Protein AF-0000000081554036 (afdb_homodimer)

Structure (mmCIF, N/CA/C/O backbone):
data_AF-0000000081554036-model_v1
#
loop_
_entity.id
_entity.type
_entity.pdbx_description
1 polymer 'DDE Tnp4 domain-containing protein'
#
loop_
_atom_site.group_PDB
_atom_site.id
_atom_site.type_symbol
_atom_site.label_atom_id
_atom_site.label_alt_id
_atom_site.label_comp_id
_atom_site.label_asym_id
_atom_site.label_entity_id
_atom_site.label_seq_id
_atom_site.pdbx_PDB_ins_code
_atom_site.Cartn_x
_atom_site.Cartn_y
_atom_site.Cartn_z
_atom_site.occupancy
_atom_site.B_iso_or_equiv
_atom_site.auth_seq_id
_atom_site.auth_comp_id
_atom_site.auth_asym_id
_atom_site.auth_atom_id
_atom_site.pdbx_PDB_model_num
ATOM 1 N N . MET A 1 1 ? -15.367 1.609 15.695 1 32.41 1 MET A N 1
ATOM 2 C CA . MET A 1 1 ? -14.164 2.322 16.109 1 32.41 1 MET A CA 1
ATOM 3 C C . MET A 1 1 ? -14.523 3.521 16.984 1 32.41 1 MET A C 1
ATOM 5 O O . MET A 1 1 ? -15.398 4.312 16.641 1 32.41 1 MET A O 1
ATOM 9 N N . ASP A 1 2 ? -14.391 3.381 18.203 1 38.88 2 ASP A N 1
ATOM 10 C CA . ASP A 1 2 ? -14.727 4.484 19.094 1 38.88 2 ASP A CA 1
ATOM 11 C C . ASP A 1 2 ? -13.938 5.738 18.734 1 38.88 2 ASP A C 1
ATOM 13 O O . ASP A 1 2 ? -12.711 5.695 18.625 1 38.88 2 ASP A O 1
ATOM 17 N N . PRO A 1 3 ? -14.641 6.617 18.312 1 44.16 3 PRO A N 1
ATOM 18 C CA . PRO A 1 3 ? -13.977 7.891 18.047 1 44.16 3 PRO A CA 1
ATOM 19 C C . PRO A 1 3 ? -13.172 8.398 19.234 1 44.16 3 PRO A C 1
ATOM 21 O O . PRO A 1 3 ? -13.562 8.172 20.391 1 44.16 3 PRO A O 1
ATOM 24 N N . LEU A 1 4 ? -11.977 8.484 19.188 1 44.28 4 LEU A N 1
ATOM 25 C CA . LEU A 1 4 ? -11.094 8.867 20.281 1 44.28 4 LEU A CA 1
ATOM 26 C C . LEU A 1 4 ? -11.453 10.25 20.812 1 44.28 4 LEU A C 1
ATOM 28 O O . LEU A 1 4 ? -11.508 11.219 20.047 1 44.28 4 LEU A O 1
ATOM 32 N N . PRO A 1 5 ? -12.133 10.188 21.891 1 42.56 5 PRO A N 1
ATOM 33 C CA . PRO A 1 5 ? -12.148 11.5 22.547 1 42.56 5 PRO A CA 1
ATOM 34 C C . PRO A 1 5 ? -10.75 12.039 22.828 1 42.56 5 PRO A C 1
ATOM 36 O O . PRO A 1 5 ? -9.875 11.289 23.266 1 42.56 5 PRO A O 1
ATOM 39 N N . LEU A 1 6 ? -10.391 12.953 22.172 1 46.16 6 LEU A N 1
ATOM 40 C CA . LEU A 1 6 ? -9.07 13.555 22.234 1 46.16 6 LEU A CA 1
ATOM 41 C C . LEU A 1 6 ? -8.797 14.109 23.625 1 46.16 6 LEU A C 1
ATOM 43 O O . LEU A 1 6 ? -8.75 15.328 23.812 1 46.16 6 LEU A O 1
ATOM 47 N N . HIS A 1 7 ? -9.492 13.648 24.703 1 45.75 7 HIS A N 1
ATOM 48 C CA . HIS A 1 7 ? -8.773 14.242 25.828 1 45.75 7 HIS A CA 1
ATOM 49 C C . HIS A 1 7 ? -7.34 13.727 25.891 1 45.75 7 HIS A C 1
ATOM 51 O O . HIS A 1 7 ? -7.109 12.516 25.844 1 45.75 7 HIS A O 1
ATOM 57 N N . TRP A 1 8 ? -6.48 14.656 25.719 1 49.75 8 TRP A N 1
ATOM 58 C CA . TRP A 1 8 ? -5.043 14.438 25.641 1 49.75 8 TRP A CA 1
ATOM 59 C C . TRP A 1 8 ? -4.598 13.367 26.625 1 49.75 8 TRP A C 1
ATOM 61 O O . TRP A 1 8 ? -3.771 12.516 26.297 1 49.75 8 TRP A O 1
ATOM 71 N N . TYR A 1 9 ? -5.203 13.586 27.859 1 48.25 9 TYR A N 1
ATOM 72 C CA . TYR A 1 9 ? -4.832 12.648 28.906 1 48.25 9 TYR A CA 1
ATOM 73 C C . TYR A 1 9 ? -5.273 11.234 28.562 1 48.25 9 TYR A C 1
ATOM 75 O O . TYR A 1 9 ? -4.559 10.273 28.844 1 48.25 9 TYR A O 1
ATOM 83 N N . ASP A 1 10 ? -6.336 11.258 27.812 1 55.78 10 ASP A N 1
ATOM 84 C CA . ASP A 1 10 ? -6.867 9.945 27.469 1 55.78 10 ASP A CA 1
ATOM 85 C C . ASP A 1 10 ? -6.047 9.289 26.375 1 55.78 10 ASP A C 1
ATOM 87 O O . ASP A 1 10 ? -5.824 8.078 26.391 1 55.78 10 ASP A O 1
ATOM 91 N N . ILE A 1 11 ? -5.461 10.156 25.562 1 55.53 11 ILE A N 1
ATOM 92 C CA . ILE A 1 11 ? -4.629 9.664 24.469 1 55.53 11 ILE A CA 1
ATOM 93 C C . ILE A 1 11 ? -3.359 9.023 25.031 1 55.53 11 ILE A C 1
ATOM 95 O O . ILE A 1 11 ? -2.988 7.914 24.641 1 55.53 11 ILE A O 1
ATOM 99 N N . ILE A 1 12 ? -2.82 9.805 26.016 1 60.41 12 ILE A N 1
ATOM 100 C CA . ILE A 1 12 ? -1.554 9.359 26.594 1 60.41 12 ILE A CA 1
ATOM 101 C C . ILE A 1 12 ? -1.767 8.07 27.375 1 60.41 12 ILE A C 1
ATOM 103 O O . ILE A 1 12 ? -0.969 7.137 27.266 1 60.41 12 ILE A O 1
ATOM 107 N N . GLU A 1 13 ? -2.863 8.117 28.094 1 62.59 13 GLU A N 1
ATOM 108 C CA . GLU A 1 13 ? -3.164 6.914 28.875 1 62.59 13 GLU A CA 1
ATOM 109 C C . GLU A 1 13 ? -3.41 5.719 27.953 1 62.59 13 GLU A C 1
ATOM 111 O O . GLU A 1 13 ? -2.939 4.613 28.234 1 62.59 13 GLU A O 1
ATOM 116 N N . GLU A 1 14 ? -4.09 6.031 26.938 1 64.25 14 GLU A N 1
ATOM 117 C CA . GLU A 1 14 ? -4.363 4.949 25.984 1 64.25 14 GLU A CA 1
ATOM 118 C C . GLU A 1 14 ? -3.082 4.465 25.312 1 64.25 14 GLU A C 1
ATOM 120 O O . GLU A 1 14 ? -2.877 3.26 25.156 1 64.25 14 GLU A O 1
ATOM 125 N N . LEU A 1 15 ? -2.279 5.363 25.016 1 65 15 LEU A N 1
ATOM 126 C CA . LEU A 1 15 ? -1.024 5.012 24.359 1 65 15 LEU A CA 1
ATOM 127 C C . LEU A 1 15 ? -0.098 4.273 25.312 1 65 15 LEU A C 1
ATOM 129 O O . LEU A 1 15 ? 0.633 3.367 24.906 1 65 15 LEU A O 1
ATOM 133 N N . GLU A 1 16 ? -0.178 4.695 26.609 1 65.75 16 GLU A N 1
ATOM 134 C CA . GLU A 1 16 ? 0.588 3.979 27.625 1 65.75 16 GLU A CA 1
ATOM 135 C C . GLU A 1 16 ? 0.09 2.545 27.781 1 65.75 16 GLU A C 1
ATOM 137 O O . GLU A 1 16 ? 0.889 1.617 27.922 1 65.75 16 GLU A O 1
ATOM 142 N N . GLN A 1 17 ? -1.229 2.479 27.719 1 64.25 17 GLN A N 1
ATOM 143 C CA . GLN A 1 17 ? -1.809 1.142 27.797 1 64.25 17 GLN A CA 1
ATOM 144 C C . GLN A 1 17 ? -1.419 0.293 26.594 1 64.25 17 GLN A C 1
ATOM 146 O O . GLN A 1 17 ? -1.097 -0.888 26.734 1 64.25 17 GLN A O 1
ATOM 151 N N . ILE A 1 18 ? -1.434 0.915 25.469 1 63.5 18 ILE A N 1
ATOM 152 C CA . ILE A 1 18 ? -1.049 0.209 24.25 1 63.5 18 ILE A CA 1
ATOM 153 C C . ILE A 1 18 ? 0.41 -0.23 24.344 1 63.5 18 ILE A C 1
ATOM 155 O O . ILE A 1 18 ? 0.748 -1.364 24 1 63.5 18 ILE A O 1
ATOM 159 N N . GLU A 1 19 ? 1.206 0.637 24.797 1 65.81 19 GLU A N 1
ATOM 160 C CA . GLU A 1 19 ? 2.617 0.311 24.984 1 65.81 19 GLU A CA 1
ATOM 161 C C . GLU A 1 19 ? 2.793 -0.849 25.953 1 65.81 19 GLU A C 1
ATOM 163 O O . GLU A 1 19 ? 3.598 -1.751 25.719 1 65.81 19 GLU A O 1
ATOM 168 N N . GLU A 1 20 ? 2.021 -0.821 26.984 1 62.19 20 GLU A N 1
ATOM 169 C CA . GLU A 1 20 ? 2.078 -1.888 27.984 1 62.19 20 GLU A CA 1
ATOM 170 C C . GLU A 1 20 ? 1.581 -3.209 27.406 1 62.19 20 GLU A C 1
ATOM 172 O O . GLU A 1 20 ? 2.158 -4.266 27.672 1 62.19 20 GLU A O 1
ATOM 177 N N . ASP A 1 21 ? 0.522 -3.074 26.656 1 58.62 21 ASP A N 1
ATOM 178 C CA . ASP A 1 21 ? -0.041 -4.273 26.047 1 58.62 21 ASP A CA 1
ATOM 179 C C . ASP A 1 21 ? 0.944 -4.906 25.078 1 58.62 21 ASP A C 1
ATOM 181 O O . ASP A 1 21 ? 1.081 -6.133 25.016 1 58.62 21 ASP A O 1
ATOM 185 N N . VAL A 1 22 ? 1.481 -4.066 24.328 1 58.44 22 VAL A N 1
ATOM 186 C CA . VAL A 1 22 ? 2.488 -4.555 23.391 1 58.44 22 VAL A CA 1
ATOM 187 C C . VAL A 1 22 ? 3.639 -5.203 24.156 1 58.44 22 VAL A C 1
ATOM 189 O O . VAL A 1 22 ? 4.121 -6.27 23.766 1 58.44 22 VAL A O 1
ATOM 192 N N . MET A 1 23 ? 3.977 -4.621 25.203 1 56.06 23 MET A N 1
ATOM 193 C CA . MET A 1 23 ? 5.031 -5.172 26.047 1 56.06 23 MET A CA 1
ATOM 194 C C . MET A 1 23 ? 4.598 -6.496 26.672 1 56.06 23 MET A C 1
ATOM 196 O O . MET A 1 23 ? 5.387 -7.445 26.734 1 56.06 23 MET A O 1
ATOM 200 N N . MET A 1 24 ? 3.316 -6.5 27.031 1 51.97 24 MET A N 1
ATOM 201 C CA . MET A 1 24 ? 2.779 -7.719 27.625 1 51.97 24 MET A CA 1
ATOM 202 C C . MET A 1 24 ? 2.67 -8.836 26.594 1 51.97 24 MET A C 1
ATOM 204 O O . MET A 1 24 ? 2.939 -10 26.906 1 51.97 24 MET A O 1
ATOM 208 N N . MET A 1 25 ? 2.238 -8.445 25.453 1 52.62 25 MET A N 1
ATOM 209 C CA . MET A 1 25 ? 2.125 -9.438 24.391 1 52.62 25 MET A CA 1
ATOM 210 C C . MET A 1 25 ? 3.484 -10.055 24.078 1 52.62 25 MET A C 1
ATOM 212 O O . MET A 1 25 ? 3.59 -11.266 23.875 1 52.62 25 MET A O 1
ATOM 216 N N . PHE A 1 26 ? 4.418 -9.266 24.062 1 50.34 26 PHE A N 1
ATOM 217 C CA . PHE A 1 26 ? 5.762 -9.781 23.828 1 50.34 26 PHE A CA 1
ATOM 218 C C . PHE A 1 26 ? 6.23 -10.633 25 1 50.34 26 PHE A C 1
ATOM 220 O O . PHE A 1 26 ? 6.859 -11.672 24.797 1 50.34 26 PHE A O 1
ATOM 227 N N . LEU A 1 27 ? 5.855 -10.148 26.172 1 44.69 27 LEU A N 1
ATOM 228 C CA . LEU A 1 27 ? 6.199 -10.938 27.359 1 44.69 27 LEU A CA 1
ATOM 229 C C . LEU A 1 27 ? 5.5 -12.289 27.328 1 44.69 27 LEU A C 1
ATOM 231 O O . LEU A 1 27 ? 6.102 -13.305 27.688 1 44.69 27 LEU A O 1
ATOM 235 N N . MET A 1 28 ? 4.277 -12.25 26.859 1 45 28 MET A N 1
ATOM 236 C CA . MET A 1 28 ? 3.518 -13.492 26.781 1 45 28 MET A CA 1
ATOM 237 C C . MET A 1 28 ? 4.059 -14.391 25.672 1 45 28 MET A C 1
ATOM 239 O O . MET A 1 28 ? 4.152 -15.609 25.859 1 45 28 MET A O 1
ATOM 243 N N . LEU A 1 29 ? 4.199 -13.758 24.516 1 45.06 29 LEU A N 1
ATOM 244 C CA . LEU A 1 29 ? 4.789 -14.539 23.438 1 45.06 29 LEU A CA 1
ATOM 245 C C . LEU A 1 29 ? 6.16 -15.078 23.844 1 45.06 29 LEU A C 1
ATOM 247 O O . LEU A 1 29 ? 6.516 -16.203 23.5 1 45.06 29 LEU A O 1
ATOM 251 N N . PHE A 1 30 ? 6.871 -14.273 24.516 1 41.84 30 PHE A N 1
ATOM 252 C CA . PHE A 1 30 ? 8.164 -14.695 25.047 1 41.84 30 PHE A CA 1
ATOM 253 C C . PHE A 1 30 ? 8 -15.82 26.047 1 41.84 30 PHE A C 1
ATOM 255 O O . PHE A 1 30 ? 8.805 -16.766 26.078 1 41.84 30 PHE A O 1
ATOM 262 N N . CYS A 1 31 ? 7.047 -15.727 26.922 1 39.47 31 CYS A N 1
ATOM 263 C CA . CYS A 1 31 ? 6.879 -16.812 27.875 1 39.47 31 CYS A CA 1
ATOM 264 C C . CYS A 1 31 ? 6.508 -18.109 27.172 1 39.47 31 CYS A C 1
ATOM 266 O O . CYS A 1 31 ? 6.938 -19.188 27.578 1 39.47 31 CYS A O 1
ATOM 268 N N . PHE A 1 32 ? 5.52 -18.109 26.344 1 36.66 32 PHE A N 1
ATOM 269 C CA . PHE A 1 32 ? 5.098 -19.391 25.797 1 36.66 32 PHE A CA 1
ATOM 270 C C . PHE A 1 32 ? 6.137 -19.938 24.812 1 36.66 32 PHE A C 1
ATOM 272 O O . PHE A 1 32 ? 6.578 -21.078 24.938 1 36.66 32 PHE A O 1
ATOM 279 N N . GLU A 1 33 ? 5.91 -19.906 23.5 1 39.38 33 GLU A N 1
ATOM 280 C CA . GLU A 1 33 ? 6.609 -20.703 22.5 1 39.38 33 GLU A CA 1
ATOM 281 C C . GLU A 1 33 ? 8.047 -20.219 22.312 1 39.38 33 GLU A C 1
ATOM 283 O O . GLU A 1 33 ? 8.969 -21.016 22.219 1 39.38 33 GLU A O 1
ATOM 288 N N . GLU A 1 34 ? 8.25 -18.938 21.953 1 39.78 34 GLU A N 1
ATOM 289 C CA . GLU A 1 34 ? 9.508 -18.578 21.297 1 39.78 34 GLU A CA 1
ATOM 290 C C . GLU A 1 34 ? 10.609 -18.344 22.312 1 39.78 34 GLU A C 1
ATOM 292 O O . GLU A 1 34 ? 11.727 -17.938 21.953 1 39.78 34 GLU A O 1
ATOM 297 N N . TYR A 1 35 ? 10.555 -18.406 23.578 1 33.38 35 TYR A N 1
ATOM 298 C CA . TYR A 1 35 ? 11.695 -18.344 24.5 1 33.38 35 TYR A CA 1
ATOM 299 C C . TYR A 1 35 ? 12.789 -19.312 24.078 1 33.38 35 TYR A C 1
ATOM 301 O O . TYR A 1 35 ? 13.969 -18.938 24.016 1 33.38 35 TYR A O 1
ATOM 309 N N . GLU A 1 36 ? 12.398 -20.531 24.047 1 34.38 36 GLU A N 1
ATOM 310 C CA . GLU A 1 36 ? 13.43 -21.516 23.734 1 34.38 36 GLU A CA 1
ATOM 311 C C . GLU A 1 36 ? 14.086 -21.234 22.391 1 34.38 36 GLU A C 1
ATOM 313 O O . GLU A 1 36 ? 15.312 -21.297 22.266 1 34.38 36 GLU A O 1
ATOM 318 N N . ARG A 1 37 ? 13.273 -21.141 21.391 1 37.19 37 ARG A N 1
ATOM 319 C CA . ARG A 1 37 ? 13.844 -20.969 20.062 1 37.19 37 ARG A CA 1
ATOM 320 C C . ARG A 1 37 ? 14.555 -19.625 19.922 1 37.19 37 ARG A C 1
ATOM 322 O O . ARG A 1 37 ? 15.578 -19.516 19.25 1 37.19 37 ARG A O 1
ATOM 329 N N . LEU A 1 38 ? 14.047 -18.531 20.469 1 36.06 38 LEU A N 1
ATOM 330 C CA . LEU A 1 38 ? 14.625 -17.203 20.406 1 36.06 38 LEU A CA 1
ATOM 331 C C . LEU A 1 38 ? 15.867 -17.094 21.297 1 36.06 38 LEU A C 1
ATOM 333 O O . LEU A 1 38 ? 16.859 -16.469 20.922 1 36.06 38 LEU A O 1
ATOM 337 N N . TYR A 1 39 ? 15.812 -17.547 22.531 1 35.19 39 TYR A N 1
ATOM 338 C CA . TYR A 1 39 ? 16.906 -17.328 23.469 1 35.19 39 TYR A CA 1
ATOM 339 C C . TYR A 1 39 ? 17.938 -18.453 23.391 1 35.19 39 TYR A C 1
ATOM 341 O O . TYR A 1 39 ? 19.109 -18.25 23.719 1 35.19 39 TYR A O 1
ATOM 349 N N . LEU A 1 40 ? 17.516 -19.703 23.375 1 34.19 40 LEU A N 1
ATOM 350 C CA . LEU A 1 40 ? 18.594 -20.688 23.484 1 34.19 40 LEU A CA 1
ATOM 351 C C . LEU A 1 40 ? 19.406 -20.719 22.188 1 34.19 40 LEU A C 1
ATOM 353 O O . LEU A 1 40 ? 20.641 -20.859 22.234 1 34.19 40 LEU A O 1
ATOM 357 N N . LEU A 1 41 ? 18.875 -21.203 21.062 1 33.16 41 LEU A N 1
ATOM 358 C CA . LEU A 1 41 ? 19.75 -21.359 19.906 1 33.16 41 LEU A CA 1
ATOM 359 C C . LEU A 1 41 ? 19.906 -20.047 19.156 1 33.16 41 LEU A C 1
ATOM 361 O O . LEU A 1 41 ? 19.297 -19.859 18.094 1 33.16 41 LEU A O 1
ATOM 365 N N . LYS A 1 42 ? 20.062 -18.922 19.828 1 41.19 42 LYS A N 1
ATOM 366 C CA . LYS A 1 42 ? 20.141 -17.562 19.281 1 41.19 42 LYS A CA 1
ATOM 367 C C . LYS A 1 42 ? 21.359 -17.406 18.375 1 41.19 42 LYS A C 1
ATOM 369 O O . LYS A 1 42 ? 22.484 -17.328 18.859 1 41.19 42 LYS A O 1
ATOM 374 N N . THR A 1 43 ? 21.547 -18.047 17.344 1 41.81 43 THR A N 1
ATOM 375 C CA . THR A 1 43 ? 22.562 -17.5 16.438 1 41.81 43 THR A CA 1
ATOM 376 C C . THR A 1 43 ? 22.328 -16.016 16.172 1 41.81 43 THR A C 1
ATOM 378 O O . THR A 1 43 ? 21.188 -15.602 15.938 1 41.81 43 THR A O 1
ATOM 381 N N . PRO A 1 44 ? 23.172 -15.312 16.625 1 45.22 44 PRO A N 1
ATOM 382 C CA . PRO A 1 44 ? 23.062 -13.875 16.391 1 45.22 44 PRO A CA 1
ATOM 383 C C . PRO A 1 44 ? 22.5 -13.539 15.016 1 45.22 44 PRO A C 1
ATOM 385 O O . PRO A 1 44 ? 22.906 -14.133 14.016 1 45.22 44 PRO A O 1
ATOM 388 N N . CYS A 1 45 ? 21.281 -13.109 14.852 1 48.66 45 CYS A N 1
ATOM 389 C CA . CYS A 1 45 ? 20.594 -12.875 13.578 1 48.66 45 CYS A CA 1
ATOM 390 C C . CYS A 1 45 ? 20.828 -11.445 13.102 1 48.66 45 CYS A C 1
ATOM 392 O O . CYS A 1 45 ? 20.969 -11.203 11.906 1 48.66 45 CYS A O 1
ATOM 394 N N . ARG A 1 46 ? 21.031 -10.453 14.031 1 50.41 46 ARG A N 1
ATOM 395 C CA . ARG A 1 46 ? 21.094 -9.055 13.617 1 50.41 46 ARG A CA 1
ATOM 396 C C . ARG A 1 46 ? 22.422 -8.43 13.992 1 50.41 46 ARG A C 1
ATOM 398 O O . ARG A 1 46 ? 22.484 -7.504 14.805 1 50.41 46 ARG A O 1
ATOM 405 N N . ASN A 1 47 ? 23.422 -9.047 13.375 1 47.62 47 ASN A N 1
ATOM 406 C CA . ASN A 1 47 ? 24.797 -8.688 13.688 1 47.62 47 ASN A CA 1
ATOM 407 C C . ASN A 1 47 ? 25.484 -8 12.516 1 47.62 47 ASN A C 1
ATOM 409 O O . ASN A 1 47 ? 26.688 -8.148 12.312 1 47.62 47 ASN A O 1
ATOM 413 N N . SER A 1 48 ? 24.703 -7.215 11.773 1 63.22 48 SER A N 1
ATOM 414 C CA . SER A 1 48 ? 25.297 -6.535 10.625 1 63.22 48 SER A CA 1
ATOM 415 C C . SER A 1 48 ? 26.422 -5.602 11.055 1 63.22 48 SER A C 1
ATOM 417 O O . SER A 1 48 ? 26.422 -5.102 12.18 1 63.22 48 SER A O 1
ATOM 419 N N . LYS A 1 49 ? 27.312 -5.398 10.242 1 64.5 49 LYS A N 1
ATOM 420 C CA . LYS A 1 49 ? 28.406 -4.445 10.445 1 64.5 49 LYS A CA 1
ATOM 421 C C . LYS A 1 49 ? 27.859 -3.031 10.641 1 64.5 49 LYS A C 1
ATOM 423 O O . LYS A 1 49 ? 28.469 -2.223 11.352 1 64.5 49 LYS A O 1
ATOM 428 N N . MET A 1 50 ? 26.781 -2.875 10.078 1 72.62 50 MET A N 1
ATOM 429 C CA . MET A 1 50 ? 26.141 -1.567 10.227 1 72.62 50 MET A CA 1
ATOM 430 C C . MET A 1 50 ? 24.969 -1.641 11.195 1 72.62 50 MET A C 1
ATOM 432 O O . MET A 1 50 ? 23.844 -2 10.797 1 72.62 50 MET A O 1
ATOM 436 N N . SER A 1 51 ? 25.219 -1.27 12.484 1 72.44 51 SER A N 1
ATOM 437 C CA . SER A 1 51 ? 24.156 -1.231 13.469 1 72.44 51 SER A CA 1
ATOM 438 C C . SER A 1 51 ? 23.156 -0.116 13.164 1 72.44 51 SER A C 1
ATOM 440 O O . SER A 1 51 ? 23.422 0.749 12.328 1 72.44 51 SER A O 1
ATOM 442 N N . GLY A 1 52 ? 22.078 -0.183 13.812 1 77.62 52 GLY A N 1
ATOM 443 C CA . GLY A 1 52 ? 21.094 0.881 13.664 1 77.62 52 GLY A CA 1
ATOM 444 C C . GLY A 1 52 ? 21.625 2.242 14.07 1 77.62 52 GLY A C 1
ATOM 445 O O . GLY A 1 52 ? 21.391 3.236 13.375 1 77.62 52 GLY A O 1
ATOM 446 N N . HIS A 1 53 ? 22.281 2.223 15.141 1 77.5 53 HIS A N 1
ATOM 447 C CA . HIS A 1 53 ? 22.875 3.471 15.625 1 77.5 53 HIS A CA 1
ATOM 448 C C . HIS A 1 53 ? 23.906 4.004 14.641 1 77.5 53 HIS A C 1
ATOM 450 O O . HIS A 1 53 ? 23.922 5.199 14.328 1 77.5 53 HIS A O 1
ATOM 456 N N . ALA A 1 54 ? 24.781 3.137 14.148 1 76.88 54 ALA A N 1
ATOM 457 C CA . ALA A 1 54 ? 25.812 3.533 13.188 1 76.88 54 ALA A CA 1
ATOM 458 C C . ALA A 1 54 ? 25.188 4.055 11.898 1 76.88 54 ALA A C 1
ATOM 460 O O . ALA A 1 54 ? 25.688 5.004 11.297 1 76.88 54 ALA A O 1
ATOM 461 N N . TYR A 1 55 ? 24.156 3.49 11.508 1 86.5 55 TYR A N 1
ATOM 462 C CA . TYR A 1 55 ? 23.438 3.906 10.312 1 86.5 55 TYR A CA 1
ATOM 463 C C . TYR A 1 55 ? 22.859 5.309 10.477 1 86.5 55 TYR A C 1
ATOM 465 O O . TYR A 1 55 ? 23.031 6.164 9.609 1 86.5 55 TYR A O 1
ATOM 473 N N . VAL A 1 56 ? 22.219 5.551 11.656 1 86.5 56 VAL A N 1
ATOM 474 C CA . VAL A 1 56 ? 21.609 6.852 11.93 1 86.5 56 VAL A CA 1
ATOM 475 C C . VAL A 1 56 ? 22.703 7.926 11.984 1 86.5 56 VAL A C 1
ATOM 477 O O . VAL A 1 56 ? 22.547 9 11.406 1 86.5 56 VAL A O 1
ATOM 480 N N . MET A 1 57 ? 23.812 7.617 12.617 1 82.62 57 MET A N 1
ATOM 481 C CA . MET A 1 57 ? 24.922 8.562 12.711 1 82.62 57 MET A CA 1
ATOM 482 C C . MET A 1 57 ? 25.516 8.852 11.336 1 82.62 57 MET A C 1
ATOM 484 O O . MET A 1 57 ? 25.891 9.984 11.039 1 82.62 57 MET A O 1
ATOM 488 N N . GLU A 1 58 ? 25.547 7.824 10.562 1 84.5 58 GLU A N 1
ATOM 489 C CA . GLU A 1 58 ? 26.047 8.008 9.203 1 84.5 58 GLU A CA 1
ATOM 490 C C . GLU A 1 58 ? 25.141 8.953 8.414 1 84.5 58 GLU A C 1
ATOM 492 O O . GLU A 1 58 ? 25.625 9.852 7.723 1 84.5 58 GLU A O 1
ATOM 497 N N . LEU A 1 59 ? 23.875 8.773 8.531 1 86.69 59 LEU A N 1
ATOM 498 C CA . LEU A 1 59 ? 22.922 9.602 7.789 1 86.69 59 LEU A CA 1
ATOM 499 C C . LEU A 1 59 ? 22.969 11.047 8.273 1 86.69 59 LEU A C 1
ATOM 501 O O . LEU A 1 59 ? 22.797 11.977 7.488 1 86.69 59 LEU A O 1
ATOM 505 N N . MET A 1 60 ? 23.203 11.203 9.57 1 83.75 60 MET A N 1
ATOM 506 C CA . MET A 1 60 ? 23.219 12.539 10.156 1 83.75 60 MET A CA 1
ATOM 507 C C . MET A 1 60 ? 24.453 13.312 9.727 1 83.75 60 MET A C 1
ATOM 509 O O . MET A 1 60 ? 24.453 14.539 9.688 1 83.75 60 MET A O 1
ATOM 513 N N . ASN A 1 61 ? 25.484 12.57 9.328 1 80.88 61 ASN A N 1
ATOM 514 C CA . ASN A 1 61 ? 26.75 13.211 9 1 80.88 61 ASN A CA 1
ATOM 515 C C . ASN A 1 61 ? 27.031 13.141 7.504 1 80.88 61 ASN A C 1
ATOM 517 O O . ASN A 1 61 ? 28.047 13.68 7.039 1 80.88 61 ASN A O 1
ATOM 521 N N . ALA A 1 62 ? 26.219 12.469 6.777 1 82.69 62 ALA A N 1
ATOM 522 C CA . ALA A 1 62 ? 26.391 12.344 5.332 1 82.69 62 ALA A CA 1
ATOM 523 C C . ALA A 1 62 ? 25.656 13.461 4.594 1 82.69 62 ALA A C 1
ATOM 525 O O . ALA A 1 62 ? 25.375 14.508 5.172 1 82.69 62 ALA A O 1
ATOM 526 N N . ASN A 1 63 ? 25.547 13.289 3.332 1 81.25 63 ASN A N 1
ATOM 527 C CA . ASN A 1 63 ? 24.734 14.219 2.547 1 81.25 63 ASN A CA 1
ATOM 528 C C . ASN A 1 63 ? 23.344 14.398 3.148 1 81.25 63 ASN A C 1
ATOM 530 O O . ASN A 1 63 ? 22.641 13.422 3.389 1 81.25 63 ASN A O 1
ATOM 534 N N . PRO A 1 64 ? 22.969 15.633 3.445 1 83.19 64 PRO A N 1
ATOM 535 C CA . PRO A 1 64 ? 21.703 15.898 4.121 1 83.19 64 PRO A CA 1
ATOM 536 C C . PRO A 1 64 ? 20.5 15.344 3.361 1 83.19 64 PRO A C 1
ATOM 538 O O . PRO A 1 64 ? 19.438 15.109 3.955 1 83.19 64 PRO A O 1
ATOM 541 N N . THR A 1 65 ? 20.656 15.125 2.109 1 86.56 65 THR A N 1
ATOM 542 C CA . THR A 1 65 ? 19.562 14.594 1.305 1 86.56 65 THR A CA 1
ATOM 543 C C . THR A 1 65 ? 19.234 13.164 1.721 1 86.56 65 THR A C 1
ATOM 545 O O . THR A 1 65 ? 18.078 12.742 1.643 1 86.56 65 THR A O 1
ATOM 548 N N . ARG A 1 66 ? 20.219 12.469 2.197 1 88.81 66 ARG A N 1
ATOM 549 C CA . ARG A 1 66 ? 20 11.086 2.621 1 88.81 66 ARG A CA 1
ATOM 550 C C . ARG A 1 66 ? 19.109 11.039 3.857 1 88.81 66 ARG A C 1
ATOM 552 O O . ARG A 1 66 ? 18.156 10.25 3.912 1 88.81 66 ARG A O 1
ATOM 559 N N . CYS A 1 67 ? 19.469 11.922 4.773 1 90.69 67 CYS A N 1
ATOM 560 C CA . CYS A 1 67 ? 18.656 12.008 5.984 1 90.69 67 CYS A CA 1
ATOM 561 C C . CYS A 1 67 ? 17.234 12.453 5.656 1 90.69 67 CYS A C 1
ATOM 563 O O . CYS A 1 67 ? 16.266 11.875 6.172 1 90.69 67 CYS A O 1
ATOM 565 N N . TYR A 1 68 ? 17.125 13.398 4.801 1 93.12 68 TYR A N 1
ATOM 566 C CA . TYR A 1 68 ? 15.828 13.922 4.406 1 93.12 68 TYR A CA 1
ATOM 567 C C . TYR A 1 68 ? 15.008 12.852 3.691 1 93.12 68 TYR A C 1
ATOM 569 O O . TYR A 1 68 ? 13.805 12.727 3.934 1 93.12 68 TYR A O 1
ATOM 577 N N . ASP A 1 69 ? 15.625 12.102 2.877 1 91.31 69 ASP A N 1
ATOM 578 C CA . ASP A 1 69 ? 14.93 11.07 2.113 1 91.31 69 ASP A CA 1
ATOM 579 C C . ASP A 1 69 ? 14.43 9.953 3.027 1 91.31 69 ASP A C 1
ATOM 581 O O . ASP A 1 69 ? 13.336 9.422 2.832 1 91.31 69 ASP A O 1
ATOM 585 N N . MET A 1 70 ? 15.18 9.625 4.016 1 93.44 70 MET A N 1
ATOM 586 C CA . MET A 1 70 ? 14.859 8.469 4.848 1 93.44 70 MET A CA 1
ATOM 587 C C . MET A 1 70 ? 13.945 8.867 6 1 93.44 70 MET A C 1
ATOM 589 O O . MET A 1 70 ? 13.086 8.086 6.418 1 93.44 70 MET A O 1
ATOM 593 N N . PHE A 1 71 ? 14.148 10.125 6.48 1 95.31 71 PHE A N 1
ATOM 594 C CA . PHE A 1 71 ? 13.461 10.484 7.715 1 95.31 71 PHE A CA 1
ATOM 595 C C . PHE A 1 71 ? 12.555 11.695 7.5 1 95.31 71 PHE A C 1
ATOM 597 O O . PHE A 1 71 ? 11.844 12.117 8.414 1 95.31 71 PHE A O 1
ATOM 604 N N . ARG A 1 72 ? 12.57 12.281 6.328 1 95.25 72 ARG A N 1
ATOM 605 C CA . ARG A 1 72 ? 11.75 13.422 5.914 1 95.25 72 ARG A CA 1
ATOM 606 C C . ARG A 1 72 ? 12.078 14.664 6.738 1 95.25 72 ARG A C 1
ATOM 608 O O . ARG A 1 72 ? 11.203 15.484 7.008 1 95.25 72 ARG A O 1
ATOM 615 N N . MET A 1 73 ? 13.289 14.664 7.234 1 92.75 73 MET A N 1
ATOM 616 C CA . MET A 1 73 ? 13.852 15.797 7.965 1 92.75 73 MET A CA 1
ATOM 617 C C . MET A 1 73 ? 15.352 15.914 7.703 1 92.75 73 MET A C 1
ATOM 619 O O . MET A 1 73 ? 16.047 14.906 7.539 1 92.75 73 MET A O 1
ATOM 623 N N . LYS A 1 74 ? 15.812 17.125 7.699 1 92.19 74 LYS A N 1
ATOM 624 C CA . LYS A 1 74 ? 17.25 17.344 7.664 1 92.19 74 LYS A CA 1
ATOM 625 C C . LYS A 1 74 ? 17.891 16.984 9.008 1 92.19 74 LYS A C 1
ATOM 627 O O . LYS A 1 74 ? 17.203 16.906 10.023 1 92.19 74 LYS A O 1
ATOM 632 N N . PRO A 1 75 ? 19.203 16.75 9.008 1 91.25 75 PRO A N 1
ATOM 633 C CA . PRO A 1 75 ? 19.875 16.297 10.227 1 91.25 75 PRO A CA 1
ATOM 634 C C . PRO A 1 75 ? 19.672 17.266 11.398 1 91.25 75 PRO A C 1
ATOM 636 O O . PRO A 1 75 ? 19.422 16.828 12.523 1 91.25 75 PRO A O 1
ATOM 639 N N . ASP A 1 76 ? 19.734 18.531 11.125 1 91.12 76 ASP A N 1
ATOM 640 C CA . ASP A 1 76 ? 19.594 19.516 12.188 1 91.12 76 ASP A CA 1
ATOM 641 C C . ASP A 1 76 ? 18.172 19.5 12.766 1 91.12 76 ASP A C 1
ATOM 643 O O . ASP A 1 76 ? 17.984 19.656 13.977 1 91.12 76 ASP A O 1
ATOM 647 N N . VAL A 1 77 ? 17.203 19.328 11.945 1 94.19 77 VAL A N 1
ATOM 648 C CA . VAL A 1 77 ? 15.82 19.266 12.383 1 94.19 77 VAL A CA 1
ATOM 649 C C . VAL A 1 77 ? 15.578 17.984 13.18 1 94.19 77 VAL A C 1
ATOM 651 O O . VAL A 1 77 ? 14.875 18.016 14.195 1 94.19 77 VAL A O 1
ATOM 654 N N . LEU A 1 78 ? 16.172 16.875 12.719 1 94.81 78 LEU A N 1
ATOM 655 C CA . LEU A 1 78 ? 16.062 15.609 13.422 1 94.81 78 LEU A CA 1
ATOM 656 C C . LEU A 1 78 ? 16.609 15.711 14.836 1 94.81 78 LEU A C 1
ATOM 658 O O . LEU A 1 78 ? 16 15.219 15.789 1 94.81 78 LEU A O 1
ATOM 662 N N . ILE A 1 79 ? 17.734 16.344 14.969 1 93.56 79 ILE A N 1
ATOM 663 C CA . ILE A 1 79 ? 18.375 16.516 16.266 1 93.56 79 ILE A CA 1
ATOM 664 C C . ILE A 1 79 ? 17.484 17.375 17.172 1 93.56 79 ILE A C 1
ATOM 666 O O . ILE A 1 79 ? 17.219 17 18.328 1 93.56 79 ILE A O 1
ATOM 670 N N . THR A 1 80 ? 17 18.5 16.641 1 95.5 80 THR A N 1
ATOM 671 C CA . THR A 1 80 ? 16.156 19.391 17.422 1 95.5 80 THR A CA 1
ATOM 672 C C . THR A 1 80 ? 14.859 18.703 17.828 1 95.5 80 THR A C 1
ATOM 674 O O . THR A 1 80 ? 14.406 18.844 18.969 1 95.5 80 THR A O 1
ATOM 677 N N . PHE A 1 81 ? 14.266 17.969 16.906 1 97.44 81 PHE A N 1
ATOM 678 C CA . PHE A 1 81 ? 13.031 17.25 17.156 1 97.44 81 PHE A CA 1
ATOM 679 C C . PHE A 1 81 ? 13.227 16.203 18.25 1 97.44 81 PHE A C 1
ATOM 681 O O . PHE A 1 81 ? 12.438 16.125 19.188 1 97.44 81 PHE A O 1
ATOM 688 N N . SER A 1 82 ? 14.297 15.398 18.125 1 95.38 82 SER A N 1
ATOM 689 C CA . SER A 1 82 ? 14.602 14.359 19.109 1 95.38 82 SER A CA 1
ATOM 690 C C . SER A 1 82 ? 14.836 14.961 20.484 1 95.38 82 SER A C 1
ATOM 692 O O . SER A 1 82 ? 14.336 14.438 21.484 1 95.38 82 SER A O 1
ATOM 694 N N . ASN A 1 83 ? 15.547 16.031 20.5 1 94.38 83 ASN A N 1
ATOM 695 C CA . ASN A 1 83 ? 15.82 16.688 21.766 1 94.38 83 ASN A CA 1
ATOM 696 C C . ASN A 1 83 ? 14.547 17.234 22.406 1 94.38 83 ASN A C 1
ATOM 698 O O . ASN A 1 83 ? 14.398 17.203 23.625 1 94.38 83 ASN A O 1
ATOM 702 N N . THR A 1 84 ? 13.695 17.766 21.594 1 97.12 84 THR A N 1
ATOM 703 C CA . THR A 1 84 ? 12.422 18.25 22.094 1 97.12 84 THR A CA 1
ATOM 704 C C . THR A 1 84 ? 11.625 17.125 22.734 1 97.12 84 THR A C 1
ATOM 706 O O . THR A 1 84 ? 11.016 17.297 23.797 1 97.12 84 THR A O 1
ATOM 709 N N . LEU A 1 85 ? 11.625 15.945 22.109 1 96.69 85 LEU A N 1
ATOM 710 C CA . LEU A 1 85 ? 10.898 14.797 22.656 1 96.69 85 LEU A CA 1
ATOM 711 C C . LEU A 1 85 ? 11.531 14.32 23.969 1 96.69 85 LEU A C 1
ATOM 713 O O . LEU A 1 85 ? 10.828 13.898 24.875 1 96.69 85 LEU A O 1
ATOM 717 N N . ILE A 1 86 ? 12.859 14.391 24.031 1 91.94 86 ILE A N 1
ATOM 718 C CA . ILE A 1 86 ? 13.578 13.977 25.234 1 91.94 86 ILE A CA 1
ATOM 719 C C . ILE A 1 86 ? 13.273 14.945 26.375 1 91.94 86 ILE A C 1
ATOM 721 O O . ILE A 1 86 ? 12.922 14.516 27.484 1 91.94 86 ILE A O 1
ATOM 725 N N . GLU A 1 87 ? 13.289 16.203 26.094 1 93.81 87 GLU A N 1
ATOM 726 C CA . GLU A 1 87 ? 13.188 17.234 27.125 1 93.81 87 GLU A CA 1
ATOM 727 C C . GLU A 1 87 ? 11.742 17.438 27.562 1 93.81 87 GLU A C 1
ATOM 729 O O . GLU A 1 87 ? 11.469 17.594 28.75 1 93.81 87 GLU A O 1
ATOM 734 N N . LYS A 1 88 ? 10.812 17.359 26.656 1 93.38 88 LYS A N 1
ATOM 735 C CA . LYS A 1 88 ? 9.453 17.797 26.953 1 93.38 88 LYS A CA 1
ATOM 736 C C . LYS A 1 88 ? 8.508 16.609 27.062 1 93.38 88 LYS A C 1
ATOM 738 O O . LYS A 1 88 ? 7.465 16.703 27.719 1 93.38 88 LYS A O 1
ATOM 743 N N . CYS A 1 89 ? 8.898 15.492 26.406 1 92.69 89 CYS A N 1
ATOM 744 C CA . CYS A 1 89 ? 7.883 14.453 26.266 1 92.69 89 CYS A CA 1
ATOM 745 C C . CYS A 1 89 ? 8.328 13.156 26.938 1 92.69 89 CYS A C 1
ATOM 747 O O . CYS A 1 89 ? 7.672 12.125 26.781 1 92.69 89 CYS A O 1
ATOM 749 N N . GLY A 1 90 ? 9.391 13.125 27.562 1 89.38 90 GLY A N 1
ATOM 750 C CA . GLY A 1 90 ? 9.797 12.008 28.391 1 89.38 90 GLY A CA 1
ATOM 751 C C . GLY A 1 90 ? 10.453 10.883 27.609 1 89.38 90 GLY A C 1
ATOM 752 O O . GLY A 1 90 ? 10.578 9.766 28.109 1 89.38 90 GLY A O 1
ATOM 753 N N . LEU A 1 91 ? 10.797 11.125 26.344 1 91.56 91 LEU A N 1
ATOM 754 C CA . LEU A 1 91 ? 11.555 10.109 25.609 1 91.56 91 LEU A CA 1
ATOM 755 C C . LEU A 1 91 ? 12.945 9.938 26.203 1 91.56 91 LEU A C 1
ATOM 757 O O . LEU A 1 91 ? 13.625 10.922 26.5 1 91.56 91 LEU A O 1
ATOM 761 N N . LYS A 1 92 ? 13.328 8.688 26.453 1 87 92 LYS A N 1
ATOM 762 C CA . LYS A 1 92 ? 14.609 8.43 27.109 1 87 92 LYS A CA 1
ATOM 763 C C . LYS A 1 92 ? 15.5 7.535 26.25 1 87 92 LYS A C 1
ATOM 765 O O . LYS A 1 92 ? 15 6.754 25.438 1 87 92 LYS A O 1
ATOM 770 N N . HIS A 1 93 ? 16.781 7.77 26.5 1 82.31 93 HIS A N 1
ATOM 771 C CA . HIS A 1 93 ? 17.734 6.809 25.969 1 82.31 93 HIS A CA 1
ATOM 772 C C . HIS A 1 93 ? 17.625 5.469 26.672 1 82.31 93 HIS A C 1
ATOM 774 O O . HIS A 1 93 ? 17.297 5.418 27.875 1 82.31 93 HIS A O 1
ATOM 780 N N . SER A 1 94 ? 17.703 4.492 25.906 1 75.31 94 SER A N 1
ATOM 781 C CA . SER A 1 94 ? 17.844 3.184 26.547 1 75.31 94 SER A CA 1
ATOM 782 C C . SER A 1 94 ? 19.281 2.678 26.484 1 75.31 94 SER A C 1
ATOM 784 O O . SER A 1 94 ? 20.141 3.324 25.891 1 75.31 94 SER A O 1
ATOM 786 N N . ARG A 1 95 ? 19.578 1.622 27.172 1 69.19 95 ARG A N 1
ATOM 787 C CA . ARG A 1 95 ? 20.906 1.041 27.219 1 69.19 95 ARG A CA 1
ATOM 788 C C . ARG A 1 95 ? 21.438 0.729 25.828 1 69.19 95 ARG A C 1
ATOM 790 O O . ARG A 1 95 ? 22.625 0.916 25.547 1 69.19 95 ARG A O 1
ATOM 797 N N . TYR A 1 96 ? 20.562 0.276 24.984 1 72.5 96 TYR A N 1
ATOM 798 C CA . TYR A 1 96 ? 21.047 -0.217 23.703 1 72.5 96 TYR A CA 1
ATOM 799 C C . TYR A 1 96 ? 20.484 0.619 22.562 1 72.5 96 TYR A C 1
ATOM 801 O O . TYR A 1 96 ? 20.859 0.423 21.406 1 72.5 96 TYR A O 1
ATOM 809 N N . LEU A 1 97 ? 19.672 1.594 22.891 1 83.56 97 LEU A N 1
ATOM 810 C CA . LEU A 1 97 ? 19.031 2.375 21.828 1 83.56 97 LEU A CA 1
ATOM 811 C C . LEU A 1 97 ? 18.984 3.854 22.203 1 83.56 97 LEU A C 1
ATOM 813 O O . LEU A 1 97 ? 18.344 4.238 23.172 1 83.56 97 LEU A O 1
ATOM 817 N N . SER A 1 98 ? 19.703 4.652 21.438 1 86.75 98 SER A N 1
ATOM 818 C CA . SER A 1 98 ? 19.641 6.094 21.672 1 86.75 98 SER A CA 1
ATOM 819 C C . SER A 1 98 ? 18.281 6.66 21.266 1 86.75 98 SER A C 1
ATOM 821 O O . SER A 1 98 ? 17.578 6.062 20.453 1 86.75 98 SER A O 1
ATOM 823 N N . ALA A 1 99 ? 17.938 7.77 21.844 1 89.25 99 ALA A N 1
ATOM 824 C CA . ALA A 1 99 ? 16.703 8.438 21.484 1 89.25 99 ALA A CA 1
ATOM 825 C C . ALA A 1 99 ? 16.688 8.828 20.016 1 89.25 99 ALA A C 1
ATOM 827 O O . ALA A 1 99 ? 15.656 8.773 19.344 1 89.25 99 ALA A O 1
ATOM 828 N N . TYR A 1 100 ? 17.859 9.164 19.516 1 91.19 100 TYR A N 1
ATOM 829 C CA . TYR A 1 100 ? 17.984 9.531 18.109 1 91.19 100 TYR A CA 1
ATOM 830 C C . TYR A 1 100 ? 17.641 8.352 17.203 1 91.19 100 TYR A C 1
ATOM 832 O O . TYR A 1 100 ? 16.922 8.508 16.219 1 91.19 100 TYR A O 1
ATOM 840 N N . GLU A 1 101 ? 18.125 7.227 17.594 1 92 101 GLU A N 1
ATOM 841 C CA . GLU A 1 101 ? 17.828 6.027 16.812 1 92 101 GLU A CA 1
ATOM 842 C C . GLU A 1 101 ? 16.344 5.652 16.906 1 92 101 GLU A C 1
ATOM 844 O O . GLU A 1 101 ? 15.75 5.223 15.922 1 92 101 GLU A O 1
ATOM 849 N N . GLN A 1 102 ? 15.789 5.777 18.109 1 94.06 102 GLN A N 1
ATOM 850 C CA . GLN A 1 102 ? 14.375 5.488 18.297 1 94.06 102 GLN A CA 1
ATOM 851 C C . GLN A 1 102 ? 13.508 6.363 17.391 1 94.06 102 GLN A C 1
ATOM 853 O O . GLN A 1 102 ? 12.602 5.867 16.719 1 94.06 102 GLN A O 1
ATOM 858 N N . VAL A 1 103 ? 13.828 7.605 17.359 1 97.06 103 VAL A N 1
ATOM 859 C CA . VAL A 1 103 ? 13.094 8.562 16.547 1 97.06 103 VAL A CA 1
ATOM 860 C C . VAL A 1 103 ? 13.297 8.242 15.062 1 97.06 103 VAL A C 1
ATOM 862 O O . VAL A 1 103 ? 12.344 8.281 14.273 1 97.06 103 VAL A O 1
ATOM 865 N N . ALA A 1 104 ? 14.516 7.898 14.695 1 95.94 104 ALA A N 1
ATOM 866 C CA . ALA A 1 104 ? 14.836 7.562 13.312 1 95.94 104 ALA A CA 1
ATOM 867 C C . ALA A 1 104 ? 14.039 6.344 12.844 1 95.94 104 ALA A C 1
ATOM 869 O O . ALA A 1 104 ? 13.539 6.312 11.719 1 95.94 104 ALA A O 1
ATOM 870 N N . ILE A 1 105 ? 13.969 5.328 13.688 1 95.44 105 ILE A N 1
ATOM 871 C CA . ILE A 1 105 ? 13.203 4.129 13.375 1 95.44 105 ILE A CA 1
ATOM 872 C C . ILE A 1 105 ? 11.75 4.5 13.102 1 95.44 105 ILE A C 1
ATOM 874 O O . ILE A 1 105 ? 11.172 4.09 12.094 1 95.44 105 ILE A O 1
ATOM 878 N N . PHE A 1 106 ? 11.172 5.281 13.977 1 97.5 106 PHE A N 1
ATOM 879 C CA . PHE A 1 106 ? 9.781 5.699 13.859 1 97.5 106 PHE A CA 1
ATOM 880 C C . PHE A 1 106 ? 9.555 6.473 12.562 1 97.5 106 PHE A C 1
ATOM 882 O O . PHE A 1 106 ? 8.625 6.176 11.812 1 97.5 106 PHE A O 1
ATOM 889 N N . LEU A 1 107 ? 10.422 7.445 12.352 1 98.06 107 LEU A N 1
ATOM 890 C CA . LEU A 1 107 ? 10.289 8.289 11.172 1 98.06 107 LEU A CA 1
ATOM 891 C C . LEU A 1 107 ? 10.445 7.469 9.891 1 98.06 107 LEU A C 1
ATOM 893 O O . LEU A 1 107 ? 9.75 7.711 8.906 1 98.06 107 LEU A O 1
ATOM 897 N N . HIS A 1 108 ? 11.375 6.527 9.93 1 96.75 108 HIS A N 1
ATOM 898 C CA . HIS A 1 108 ? 11.586 5.668 8.773 1 96.75 108 HIS A CA 1
ATOM 899 C C . HIS A 1 108 ? 10.328 4.863 8.445 1 96.75 108 HIS A C 1
ATOM 901 O O . HIS A 1 108 ? 9.969 4.723 7.277 1 96.75 108 HIS A O 1
ATOM 907 N N . ILE A 1 109 ? 9.711 4.375 9.414 1 96.62 109 ILE A N 1
ATOM 908 C CA . ILE A 1 109 ? 8.516 3.547 9.25 1 96.62 109 ILE A CA 1
ATOM 909 C C . ILE A 1 109 ? 7.375 4.391 8.688 1 96.62 109 ILE A C 1
ATOM 911 O O . ILE A 1 109 ? 6.734 4.004 7.711 1 96.62 109 ILE A O 1
ATOM 915 N N . ILE A 1 110 ? 7.125 5.555 9.227 1 97.56 110 ILE A N 1
ATOM 916 C CA . ILE A 1 110 ? 5.949 6.305 8.789 1 97.56 110 ILE A CA 1
ATOM 917 C C . ILE A 1 110 ? 6.238 6.992 7.461 1 97.56 110 ILE A C 1
ATOM 919 O O . ILE A 1 110 ? 5.328 7.203 6.652 1 97.56 110 ILE A O 1
ATOM 923 N N . ALA A 1 111 ? 7.5 7.391 7.219 1 97.12 111 ALA A N 1
ATOM 924 C CA . ALA A 1 111 ? 7.863 8.07 5.98 1 97.12 111 ALA A CA 1
ATOM 925 C C . ALA A 1 111 ? 7.656 7.164 4.77 1 97.12 111 ALA A C 1
ATOM 927 O O . ALA A 1 111 ? 7.219 7.621 3.711 1 97.12 111 ALA A O 1
ATOM 928 N N . HIS A 1 112 ? 7.938 5.895 4.973 1 94.38 112 HIS A N 1
ATOM 929 C CA . HIS A 1 112 ? 8.008 5.031 3.801 1 94.38 112 HIS A CA 1
ATOM 930 C C . HIS A 1 112 ? 7.008 3.883 3.906 1 94.38 112 HIS A C 1
ATOM 932 O O . HIS A 1 112 ? 6.867 3.09 2.973 1 94.38 112 HIS A O 1
ATOM 938 N N . GLY A 1 113 ? 6.301 3.805 4.992 1 92.69 113 GLY A N 1
ATOM 939 C CA . GLY A 1 113 ? 5.359 2.709 5.168 1 92.69 113 GLY A CA 1
ATOM 940 C C . GLY A 1 113 ? 6.027 1.349 5.211 1 92.69 113 GLY A C 1
ATOM 941 O O . GLY A 1 113 ? 5.531 0.387 4.625 1 92.69 113 GLY A O 1
ATOM 942 N N . ILE A 1 114 ? 7.16 1.234 5.805 1 91.38 114 ILE A N 1
ATOM 943 C CA . ILE A 1 114 ? 7.887 -0.031 5.828 1 91.38 114 ILE A CA 1
ATOM 944 C C . ILE A 1 114 ? 7.438 -0.86 7.031 1 91.38 114 ILE A C 1
ATOM 946 O O . ILE A 1 114 ? 7.125 -0.31 8.086 1 91.38 114 ILE A O 1
ATOM 950 N N . THR A 1 115 ? 7.477 -2.152 6.867 1 89.81 115 THR A N 1
ATOM 951 C CA . THR A 1 115 ? 7.039 -3.074 7.91 1 89.81 115 THR A CA 1
ATOM 952 C C . THR A 1 115 ? 8.094 -3.189 9.008 1 89.81 115 THR A C 1
ATOM 954 O O . THR A 1 115 ? 9.25 -2.818 8.805 1 89.81 115 THR A O 1
ATOM 957 N N . SER A 1 116 ? 7.645 -3.732 10.156 1 87.44 116 SER A N 1
ATOM 958 C CA . SER A 1 116 ? 8.547 -3.938 11.281 1 87.44 116 SER A CA 1
ATOM 959 C C . SER A 1 116 ? 9.688 -4.883 10.914 1 87.44 116 SER A C 1
ATOM 961 O O . SER A 1 116 ? 10.812 -4.73 11.398 1 87.44 116 SER A O 1
ATOM 963 N N . ARG A 1 117 ? 9.414 -5.797 9.992 1 86.12 117 ARG A N 1
ATOM 964 C CA . ARG A 1 117 ? 10.422 -6.758 9.57 1 86.12 117 ARG A CA 1
ATOM 965 C C . ARG A 1 117 ? 11.547 -6.074 8.797 1 86.12 117 ARG A C 1
ATOM 967 O O . ARG A 1 117 ? 12.727 -6.336 9.047 1 86.12 117 ARG A O 1
ATOM 974 N N . VAL A 1 118 ? 11.188 -5.219 7.926 1 89.69 118 VAL A N 1
ATOM 975 C CA . VAL A 1 118 ? 12.164 -4.492 7.129 1 89.69 118 VAL A CA 1
ATOM 976 C C . VAL A 1 118 ? 12.945 -3.527 8.023 1 89.69 118 VAL A C 1
ATOM 978 O O . VAL A 1 118 ? 14.164 -3.404 7.891 1 89.69 118 VAL A O 1
ATOM 981 N N . ALA A 1 119 ? 12.211 -2.877 8.922 1 91.19 119 ALA A N 1
ATOM 982 C CA . ALA A 1 119 ? 12.867 -1.967 9.852 1 91.19 119 ALA A CA 1
ATOM 983 C C . ALA A 1 119 ? 13.836 -2.721 10.766 1 91.19 119 ALA A C 1
ATOM 985 O O . ALA A 1 119 ? 14.914 -2.219 11.086 1 91.19 119 ALA A O 1
ATOM 986 N N . ALA A 1 120 ? 13.391 -3.939 11.188 1 89.12 120 ALA A N 1
ATOM 987 C CA . ALA A 1 120 ? 14.227 -4.773 12.047 1 89.12 120 ALA A CA 1
ATOM 988 C C . ALA A 1 120 ? 15.555 -5.094 11.367 1 89.12 120 ALA A C 1
ATOM 990 O O . ALA A 1 120 ? 16.609 -5.012 11.992 1 89.12 120 ALA A O 1
ATOM 991 N N . GLU A 1 121 ? 15.453 -5.426 10.109 1 86.06 121 GLU A N 1
ATOM 992 C CA . GLU A 1 121 ? 16.656 -5.738 9.359 1 86.06 121 GLU A CA 1
ATOM 993 C C . GLU A 1 121 ? 17.516 -4.492 9.141 1 86.06 121 GLU A C 1
ATOM 995 O O . GLU A 1 121 ? 18.75 -4.555 9.219 1 86.06 121 GLU A O 1
ATOM 1000 N N . LYS A 1 122 ? 16.922 -3.379 8.875 1 88.69 122 LYS A N 1
ATOM 1001 C CA . LYS A 1 122 ? 17.625 -2.143 8.586 1 88.69 122 LYS A CA 1
ATOM 1002 C C . LYS A 1 122 ? 18.375 -1.625 9.812 1 88.69 122 LYS A C 1
ATOM 1004 O O . LYS A 1 122 ? 19.516 -1.193 9.719 1 88.69 122 LYS A O 1
ATOM 1009 N N . PHE A 1 123 ? 17.719 -1.678 10.969 1 88.56 123 PHE A N 1
ATOM 1010 C CA . PHE A 1 123 ? 18.266 -1.068 12.172 1 88.56 123 PHE A CA 1
ATOM 1011 C C . PHE A 1 123 ? 18.875 -2.129 13.086 1 88.56 123 PHE A C 1
ATOM 1013 O O . PHE A 1 123 ? 19.375 -1.81 14.164 1 88.56 123 PHE A O 1
ATOM 1020 N N . GLN A 1 124 ? 18.766 -3.359 12.641 1 84.75 124 GLN A N 1
ATOM 1021 C CA . GLN A 1 124 ? 19.438 -4.484 13.289 1 84.75 124 GLN A CA 1
ATOM 1022 C C . GLN A 1 124 ? 18.953 -4.66 14.719 1 84.75 124 GLN A C 1
ATOM 1024 O O . GLN A 1 124 ? 19.75 -4.754 15.648 1 84.75 124 GLN A O 1
ATOM 1029 N N . HIS A 1 125 ? 17.656 -4.594 14.898 1 85.94 125 HIS A N 1
ATOM 1030 C CA . HIS A 1 125 ? 16.984 -4.906 16.156 1 85.94 125 HIS A CA 1
ATOM 1031 C C . HIS A 1 125 ? 15.883 -5.941 15.945 1 85.94 125 HIS A C 1
ATOM 1033 O O . HIS A 1 125 ? 15.461 -6.18 14.812 1 85.94 125 HIS A O 1
ATOM 1039 N N . SER A 1 126 ? 15.492 -6.59 16.969 1 82.5 126 SER A N 1
ATOM 1040 C CA . SER A 1 126 ? 14.414 -7.566 16.875 1 82.5 126 SER A CA 1
ATOM 1041 C C . SER A 1 126 ? 13.094 -6.895 16.531 1 82.5 126 SER A C 1
ATOM 1043 O O . SER A 1 126 ? 12.93 -5.691 16.734 1 82.5 126 SER A O 1
ATOM 1045 N N . GLY A 1 127 ? 12.18 -7.637 15.984 1 84.5 127 GLY A N 1
ATOM 1046 C CA . GLY A 1 127 ? 10.836 -7.129 15.719 1 84.5 127 GLY A CA 1
ATOM 1047 C C . GLY A 1 127 ? 10.148 -6.586 16.953 1 84.5 127 GLY A C 1
ATOM 1048 O O . GLY A 1 127 ? 9.422 -5.598 16.875 1 84.5 127 GLY A O 1
ATOM 1049 N N . GLU A 1 128 ? 10.398 -7.211 18 1 82.06 128 GLU A N 1
ATOM 1050 C CA . GLU A 1 128 ? 9.828 -6.773 19.281 1 82.06 128 GLU A CA 1
ATOM 1051 C C . GLU A 1 128 ? 10.352 -5.395 19.672 1 82.06 128 GLU A C 1
ATOM 1053 O O . GLU A 1 128 ? 9.57 -4.527 20.078 1 82.06 128 GLU A O 1
ATOM 1058 N N . THR A 1 129 ? 11.617 -5.234 19.547 1 85 129 THR A N 1
ATOM 1059 C CA . THR A 1 129 ? 12.227 -3.945 19.859 1 85 129 THR A CA 1
ATOM 1060 C C . THR A 1 129 ? 11.68 -2.85 18.953 1 85 129 THR A C 1
ATOM 1062 O O . THR A 1 129 ? 11.367 -1.752 19.422 1 85 129 THR A O 1
ATOM 1065 N N . ILE A 1 130 ? 11.555 -3.154 17.672 1 90.56 130 ILE A N 1
ATOM 1066 C CA . ILE A 1 130 ? 11.039 -2.189 16.719 1 90.56 130 ILE A CA 1
ATOM 1067 C C . ILE A 1 130 ? 9.617 -1.773 17.109 1 90.56 130 ILE A C 1
ATOM 1069 O O . ILE A 1 130 ? 9.289 -0.586 17.094 1 90.56 130 ILE A O 1
ATOM 1073 N N . SER A 1 131 ? 8.797 -2.73 17.5 1 89.31 131 SER A N 1
ATOM 1074 C CA . SER A 1 131 ? 7.418 -2.453 17.891 1 89.31 131 SER A CA 1
ATOM 1075 C C . SER A 1 131 ? 7.363 -1.593 19.141 1 89.31 131 SER A C 1
ATOM 1077 O O . SER A 1 131 ? 6.594 -0.63 19.219 1 89.31 131 SER A O 1
ATOM 1079 N N . LYS A 1 132 ? 8.164 -1.915 20.094 1 87.12 132 LYS A N 1
ATOM 1080 C CA . LYS A 1 132 ? 8.219 -1.158 21.344 1 87.12 132 LYS A CA 1
ATOM 1081 C C . LYS A 1 132 ? 8.648 0.286 21.094 1 87.12 132 LYS A C 1
ATOM 1083 O O . LYS A 1 132 ? 8.055 1.218 21.641 1 87.12 132 LYS A O 1
ATOM 1088 N N . VAL A 1 133 ? 9.672 0.408 20.344 1 90.31 133 VAL A N 1
ATOM 1089 C CA . VAL A 1 133 ? 10.203 1.729 20.031 1 90.31 133 VAL A CA 1
ATOM 1090 C C . VAL A 1 133 ? 9.156 2.545 19.266 1 90.31 133 VAL A C 1
ATOM 1092 O O . VAL A 1 133 ? 8.969 3.734 19.547 1 90.31 133 VAL A O 1
ATOM 1095 N N . PHE A 1 134 ? 8.477 1.907 18.328 1 95.06 134 PHE A N 1
ATOM 1096 C CA . PHE A 1 134 ? 7.453 2.596 17.562 1 95.06 134 PHE A CA 1
ATOM 1097 C C . PHE A 1 134 ? 6.391 3.188 18.484 1 95.06 134 PHE A C 1
ATOM 1099 O O . PHE A 1 134 ? 6.027 4.359 18.344 1 95.06 134 PHE A O 1
ATOM 1106 N N . HIS A 1 135 ? 5.934 2.402 19.438 1 91.06 135 HIS A N 1
ATOM 1107 C CA . HIS A 1 135 ? 4.863 2.83 20.328 1 91.06 135 HIS A CA 1
ATOM 1108 C C . HIS A 1 135 ? 5.355 3.877 21.312 1 91.06 135 HIS A C 1
ATOM 1110 O O . HIS A 1 135 ? 4.633 4.82 21.641 1 91.06 135 HIS A O 1
ATOM 1116 N N . ARG A 1 136 ? 6.562 3.746 21.734 1 90.75 136 ARG A N 1
ATOM 1117 C CA . ARG A 1 136 ? 7.152 4.711 22.656 1 90.75 136 ARG A CA 1
ATOM 1118 C C . ARG A 1 136 ? 7.273 6.086 22.016 1 90.75 136 ARG A C 1
ATOM 1120 O O . ARG A 1 136 ? 6.938 7.098 22.625 1 90.75 136 ARG A O 1
ATOM 1127 N N . VAL A 1 137 ? 7.773 6.078 20.844 1 95.62 137 VAL A N 1
ATOM 1128 C CA . VAL A 1 137 ? 7.973 7.344 20.141 1 95.62 137 VAL A CA 1
ATOM 1129 C C . VAL A 1 137 ? 6.621 7.93 19.75 1 95.62 137 VAL A C 1
ATOM 1131 O O . VAL A 1 137 ? 6.418 9.141 19.812 1 95.62 137 VAL A O 1
ATOM 1134 N N . LEU A 1 138 ? 5.699 7.051 19.297 1 95 138 LEU A N 1
ATOM 1135 C CA . LEU A 1 138 ? 4.344 7.488 18.984 1 95 138 LEU A CA 1
ATOM 1136 C C . LEU A 1 138 ? 3.723 8.227 20.156 1 95 138 LEU A C 1
ATOM 1138 O O . LEU A 1 138 ? 3.154 9.312 20 1 95 138 LEU A O 1
ATOM 1142 N N . LYS A 1 139 ? 3.879 7.668 21.312 1 91.12 139 LYS A N 1
ATOM 1143 C CA . LYS A 1 139 ? 3.352 8.273 22.531 1 91.12 139 LYS A CA 1
ATOM 1144 C C . LYS A 1 139 ? 3.996 9.633 22.797 1 91.12 139 LYS A C 1
ATOM 1146 O O . LYS A 1 139 ? 3.303 10.602 23.109 1 91.12 139 LYS A O 1
ATOM 1151 N N . ALA A 1 140 ? 5.25 9.703 22.688 1 94.12 140 ALA A N 1
ATOM 1152 C CA . ALA A 1 140 ? 5.973 10.953 22.922 1 94.12 140 ALA A CA 1
ATOM 1153 C C . ALA A 1 140 ? 5.535 12.039 21.953 1 94.12 140 ALA A C 1
ATOM 1155 O O . ALA A 1 140 ? 5.355 13.195 22.344 1 94.12 140 ALA A O 1
ATOM 1156 N N . ILE A 1 141 ? 5.375 11.664 20.719 1 96.62 141 ILE A N 1
ATOM 1157 C CA . ILE A 1 141 ? 4.992 12.633 19.688 1 96.62 141 ILE A CA 1
ATOM 1158 C C . ILE A 1 141 ? 3.57 13.125 19.953 1 96.62 141 ILE A C 1
ATOM 1160 O O . ILE A 1 141 ? 3.279 14.312 19.797 1 96.62 141 ILE A O 1
ATOM 1164 N N . CYS A 1 142 ? 2.736 12.219 20.312 1 92.56 142 CYS A N 1
ATOM 1165 C CA . CYS A 1 142 ? 1.362 12.617 20.594 1 92.56 142 CYS A CA 1
ATOM 1166 C C . CYS A 1 142 ? 1.305 13.555 21.797 1 92.56 142 CYS A C 1
ATOM 1168 O O . CYS A 1 142 ? 0.478 14.469 21.844 1 92.56 142 CYS A O 1
ATOM 1170 N N . LYS A 1 143 ? 2.182 13.367 22.75 1 91.06 143 LYS A N 1
ATOM 1171 C CA . LYS A 1 143 ? 2.289 14.297 23.875 1 91.06 143 LYS A CA 1
ATOM 1172 C C . LYS A 1 143 ? 2.701 15.688 23.391 1 91.06 143 LYS A C 1
ATOM 1174 O O . LYS A 1 143 ? 2.158 16.703 23.844 1 91.06 143 LYS A O 1
ATOM 1179 N N . LEU A 1 144 ? 3.609 15.672 22.531 1 94.06 144 LEU A N 1
ATOM 1180 C CA . LEU A 1 144 ? 4.027 16.938 21.938 1 94.06 144 LEU A CA 1
ATOM 1181 C C . LEU A 1 144 ? 2.881 17.578 21.156 1 94.06 144 LEU A C 1
ATOM 1183 O O . LEU A 1 144 ? 2.768 18.812 21.109 1 94.06 144 LEU A O 1
ATOM 1187 N N . GLY A 1 145 ? 2.055 16.734 20.5 1 94.06 145 GLY A N 1
ATOM 1188 C CA . GLY A 1 145 ? 0.924 17.188 19.703 1 94.06 145 GLY A CA 1
ATOM 1189 C C . GLY A 1 145 ? -0.047 18.047 20.5 1 94.06 145 GLY A C 1
ATOM 1190 O O . GLY A 1 145 ? -0.626 19 19.969 1 94.06 145 GLY A O 1
ATOM 1191 N N . VAL A 1 146 ? -0.162 17.828 21.734 1 88.56 146 VAL A N 1
ATOM 1192 C CA . VAL A 1 146 ? -1.051 18.578 22.609 1 88.56 146 VAL A CA 1
ATOM 1193 C C . VAL A 1 146 ? -0.598 20.031 22.672 1 88.56 146 VAL A C 1
ATOM 1195 O O . VAL A 1 146 ? -1.426 20.953 22.75 1 88.56 146 VAL A O 1
ATOM 1198 N N . GLU A 1 147 ? 0.635 20.172 22.547 1 90.62 147 GLU A N 1
ATOM 1199 C CA . GLU A 1 147 ? 1.194 21.516 22.641 1 90.62 147 GLU A CA 1
ATOM 1200 C C . GLU A 1 147 ? 1.277 22.188 21.281 1 90.62 147 GLU A C 1
ATOM 1202 O O . GLU A 1 147 ? 0.953 23.375 21.141 1 90.62 147 GLU A O 1
ATOM 1207 N N . ILE A 1 148 ? 1.674 21.453 20.312 1 94.44 148 ILE A N 1
ATOM 1208 C CA . ILE A 1 148 ? 2.047 22.047 19.031 1 94.44 148 ILE A CA 1
ATOM 1209 C C . ILE A 1 148 ? 0.802 22.234 18.172 1 94.44 148 ILE A C 1
ATOM 1211 O O . ILE A 1 148 ? 0.731 23.172 17.359 1 94.44 148 ILE A O 1
ATOM 1215 N N . ILE A 1 149 ? -0.139 21.344 18.234 1 95.25 149 ILE A N 1
ATOM 1216 C CA . ILE A 1 149 ? -1.432 21.531 17.578 1 95.25 149 ILE A CA 1
ATOM 1217 C C . ILE A 1 149 ? -2.336 22.375 18.484 1 95.25 149 ILE A C 1
ATOM 1219 O O . ILE A 1 149 ? -3.031 21.844 19.344 1 95.25 149 ILE A O 1
ATOM 1223 N N . ALA A 1 150 ? -2.312 23.688 18.219 1 92.81 150 ALA A N 1
ATOM 1224 C CA . ALA A 1 150 ? -2.955 24.641 19.125 1 92.81 150 ALA A CA 1
ATOM 1225 C C . ALA A 1 150 ? -3.869 25.594 18.359 1 92.81 150 ALA A C 1
ATOM 1227 O O . ALA A 1 150 ? -3.625 25.906 17.188 1 92.81 150 ALA A O 1
ATOM 1228 N N . PRO A 1 151 ? -4.863 26.047 19.047 1 91.12 151 PRO A N 1
ATOM 1229 C CA . PRO A 1 151 ? -5.773 27 18.406 1 91.12 151 PRO A CA 1
ATOM 1230 C C . PRO A 1 151 ? -5.062 28.266 17.922 1 91.12 151 PRO A C 1
ATOM 1232 O O . PRO A 1 151 ? -4.004 28.625 18.453 1 91.12 151 PRO A O 1
ATOM 1235 N N . PRO A 1 152 ? -5.613 28.828 16.953 1 89.19 152 PRO A N 1
ATOM 1236 C CA . PRO A 1 152 ? -5.039 30.094 16.469 1 89.19 152 PRO A CA 1
ATOM 1237 C C . PRO A 1 152 ? -5.227 31.234 17.469 1 89.19 152 PRO A C 1
ATOM 1239 O O . PRO A 1 152 ? -5.988 31.094 18.438 1 89.19 152 PRO A O 1
ATOM 1242 N N . ASN A 1 153 ? -4.438 32.219 17.234 1 87.62 153 ASN A N 1
ATOM 1243 C CA . ASN A 1 153 ? -4.668 33.438 17.984 1 87.62 153 ASN A CA 1
ATOM 1244 C C . ASN A 1 153 ? -5.887 34.188 17.453 1 87.62 153 ASN A C 1
ATOM 1246 O O . ASN A 1 153 ? -5.867 34.719 16.344 1 87.62 153 ASN A O 1
ATOM 1250 N N . PHE A 1 154 ? -6.902 34.375 18.281 1 89.62 154 PHE A N 1
ATOM 1251 C CA . PHE A 1 154 ? -8.172 34.938 17.844 1 89.62 154 PHE A CA 1
ATOM 1252 C C . PHE A 1 154 ? -8.109 36.438 17.812 1 89.62 154 PHE A C 1
ATOM 1254 O O . PHE A 1 154 ? -8.977 37.094 17.219 1 89.62 154 PHE A O 1
ATOM 1261 N N . ASP A 1 155 ? -7.086 36.969 18.328 1 89.12 155 ASP A N 1
ATOM 1262 C CA . ASP A 1 155 ? -7.004 38.438 18.453 1 89.12 155 ASP A CA 1
ATOM 1263 C C . ASP A 1 155 ? -6.238 39.031 17.281 1 89.12 155 ASP A C 1
ATOM 1265 O O . ASP A 1 155 ? -6.289 40.25 17.062 1 89.12 155 ASP A O 1
ATOM 1269 N N . GLU A 1 156 ? -5.645 38.219 16.578 1 90.25 156 GLU A N 1
ATOM 1270 C CA . GLU A 1 156 ? -4.809 38.719 15.508 1 90.25 156 GLU A CA 1
ATOM 1271 C C . GLU A 1 156 ? -5.277 38.188 14.148 1 90.25 156 GLU A C 1
ATOM 1273 O O . GLU A 1 156 ? -5.793 37.094 14.047 1 90.25 156 GLU A O 1
ATOM 1278 N N . VAL A 1 157 ? -5.141 39.094 13.203 1 93.5 157 VAL A N 1
ATOM 1279 C CA . VAL A 1 157 ? -5.363 38.656 11.82 1 93.5 157 VAL A CA 1
ATOM 1280 C C . VAL A 1 157 ? -4.176 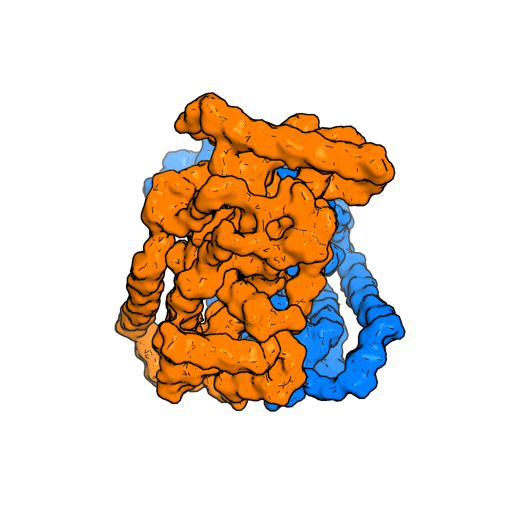37.844 11.336 1 93.5 157 VAL A C 1
ATOM 1282 O O . VAL A 1 157 ? -3.023 38.25 11.492 1 93.5 157 VAL A O 1
ATOM 1285 N N . PRO A 1 158 ? -4.41 36.688 10.867 1 94.25 158 PRO A N 1
ATOM 1286 C CA . PRO A 1 158 ? -3.293 35.875 10.344 1 94.25 158 PRO A CA 1
ATOM 1287 C C . PRO A 1 158 ? -2.422 36.656 9.367 1 94.25 158 PRO A C 1
ATOM 1289 O O . PRO A 1 158 ? -2.941 37.375 8.508 1 94.25 158 PRO A O 1
ATOM 1292 N N . PRO A 1 159 ? -1.168 36.531 9.453 1 92.69 159 PRO A N 1
ATOM 1293 C CA . PRO A 1 159 ? -0.26 37.281 8.586 1 92.69 159 PRO A CA 1
ATOM 1294 C C . PRO A 1 159 ? -0.51 37.031 7.102 1 92.69 159 PRO A C 1
ATOM 1296 O O . PRO A 1 159 ? -0.306 37.938 6.273 1 92.69 159 PRO A O 1
ATOM 1299 N N . GLU A 1 160 ? -0.923 35.844 6.773 1 91.38 160 GLU A N 1
ATOM 1300 C CA . GLU A 1 160 ? -1.174 35.469 5.387 1 91.38 160 GLU A CA 1
ATOM 1301 C C . GLU A 1 160 ? -2.34 36.281 4.801 1 91.38 160 GLU A C 1
ATOM 1303 O O . GLU A 1 160 ? -2.443 36.438 3.58 1 91.38 160 GLU A O 1
ATOM 1308 N N . ILE A 1 161 ? -3.213 36.719 5.66 1 93.31 161 ILE A N 1
ATOM 1309 C CA . ILE A 1 161 ? -4.328 37.562 5.238 1 93.31 161 ILE A CA 1
ATOM 1310 C C . ILE A 1 161 ? -3.947 39.031 5.367 1 93.31 161 ILE A C 1
ATOM 1312 O O . ILE A 1 161 ? -4.176 39.812 4.449 1 93.31 161 ILE A O 1
ATOM 1316 N N . LEU A 1 162 ? -3.287 39.375 6.473 1 92.69 162 LEU A N 1
ATOM 1317 C CA . LEU A 1 162 ? -2.922 40.75 6.793 1 92.69 162 LEU A CA 1
ATOM 1318 C C . LEU A 1 162 ? -2.068 41.344 5.684 1 92.69 162 LEU A C 1
ATOM 1320 O O . LEU A 1 162 ? -2.262 42.531 5.312 1 92.69 162 LEU A O 1
ATOM 1324 N N . HIS A 1 163 ? -1.187 40.594 5.141 1 91.69 163 HIS A N 1
ATOM 1325 C CA . HIS A 1 163 ? -0.237 41.125 4.172 1 91.69 163 HIS A CA 1
ATOM 1326 C C . HIS A 1 163 ? -0.661 40.812 2.744 1 91.69 163 HIS A C 1
ATOM 1328 O O . HIS A 1 163 ? 0.105 41.031 1.801 1 91.69 163 HIS A O 1
ATOM 1334 N N . ASN A 1 164 ? -1.791 40.312 2.545 1 90.75 164 ASN A N 1
ATOM 1335 C CA . ASN A 1 164 ? -2.316 40 1.224 1 90.75 164 ASN A CA 1
ATOM 1336 C C . ASN A 1 164 ? -3.527 40.844 0.873 1 90.75 164 ASN A C 1
ATOM 1338 O O . ASN A 1 164 ? -4.637 40.594 1.342 1 90.75 164 ASN A O 1
ATOM 1342 N N . PRO A 1 165 ? -3.275 41.781 0.074 1 87.38 165 PRO A N 1
ATOM 1343 C CA . PRO A 1 165 ? -4.367 42.688 -0.26 1 87.38 165 PRO A CA 1
ATOM 1344 C C . PRO A 1 165 ? -5.566 41.969 -0.885 1 87.38 165 PRO A C 1
ATOM 1346 O O . PRO A 1 165 ? -6.695 42.469 -0.798 1 87.38 165 PRO A O 1
ATOM 1349 N N . LYS A 1 166 ? -5.312 40.844 -1.437 1 86 166 LYS A N 1
ATOM 1350 C CA . LYS A 1 166 ? -6.371 40.062 -2.059 1 86 166 LYS A CA 1
ATOM 1351 C C . LYS A 1 166 ? -7.402 39.625 -1.025 1 86 166 LYS A C 1
ATOM 1353 O O . LYS A 1 166 ? -8.586 39.469 -1.342 1 86 166 LYS A O 1
ATOM 1358 N N . TYR A 1 167 ? -6.949 39.438 0.224 1 91.31 167 TYR A N 1
ATOM 1359 C CA . TYR A 1 167 ? -7.828 38.844 1.214 1 91.31 167 TYR A CA 1
ATOM 1360 C C . TYR A 1 167 ? -8.125 39.812 2.354 1 91.31 167 TYR A C 1
ATOM 1362 O O . TYR A 1 167 ? -9.172 39.719 2.994 1 91.31 167 TYR A O 1
ATOM 1370 N N . TYR A 1 168 ? -7.262 40.688 2.607 1 91.38 168 TYR A N 1
ATOM 1371 C CA . TYR A 1 168 ? -7.312 41.469 3.838 1 91.38 168 TYR A CA 1
ATOM 1372 C C . TYR A 1 168 ? -8.625 42.219 3.949 1 91.38 168 TYR A C 1
ATOM 1374 O O . TYR A 1 168 ? -9.273 42.219 5 1 91.38 168 TYR A O 1
ATOM 1382 N N . GLN A 1 169 ? -9.062 42.812 2.904 1 89.06 169 GLN A N 1
ATOM 1383 C CA . GLN A 1 169 ? -10.242 43.688 2.936 1 89.06 169 GLN A CA 1
ATOM 1384 C C . GLN A 1 169 ? -11.508 42.875 3.154 1 89.06 169 GLN A C 1
ATOM 1386 O O . GLN A 1 169 ? -12.492 43.375 3.703 1 89.06 169 GLN A O 1
ATOM 1391 N N . PHE A 1 170 ? -11.469 41.625 2.861 1 92.5 170 PHE A N 1
ATOM 1392 C CA . PHE A 1 170 ? -12.711 40.875 2.791 1 92.5 170 PHE A CA 1
ATOM 1393 C C . PHE A 1 170 ? -12.75 39.781 3.871 1 92.5 170 PHE A C 1
ATOM 1395 O O . PHE A 1 170 ? -13.82 39.406 4.332 1 92.5 170 PHE A O 1
ATOM 1402 N N . PHE A 1 171 ? -11.555 39.312 4.215 1 95.56 171 PHE A N 1
ATOM 1403 C CA . PHE A 1 171 ? -11.516 38.125 5.055 1 95.56 171 PHE A CA 1
ATOM 1404 C C . PHE A 1 171 ? -10.695 38.375 6.312 1 95.56 171 PHE A C 1
ATOM 1406 O O . PHE A 1 171 ? -10.031 37.469 6.82 1 95.56 171 PHE A O 1
ATOM 1413 N N . LYS A 1 172 ? -10.625 39.5 6.805 1 93.38 172 LYS A N 1
ATOM 1414 C CA . LYS A 1 172 ? -9.789 39.875 7.938 1 93.38 172 LYS A CA 1
ATOM 1415 C C . LYS A 1 172 ? -10.172 39.094 9.188 1 93.38 172 LYS A C 1
ATOM 1417 O O . LYS A 1 172 ? -9.352 38.906 10.086 1 93.38 172 LYS A O 1
ATOM 1422 N N . ASP A 1 173 ? -11.43 38.656 9.266 1 94.56 173 ASP A N 1
ATOM 1423 C CA . ASP A 1 173 ? -11.891 37.938 10.461 1 94.56 173 ASP A CA 1
ATOM 1424 C C . ASP A 1 173 ? -11.789 36.438 10.289 1 94.56 173 ASP A C 1
ATOM 1426 O O . ASP A 1 173 ? -12.188 35.688 11.18 1 94.56 173 ASP A O 1
ATOM 1430 N N . CYS A 1 174 ? -11.297 36 9.227 1 96.12 174 CYS A N 1
ATOM 1431 C CA . CYS A 1 174 ? -11.102 34.562 8.984 1 96.12 174 CYS A CA 1
ATOM 1432 C C . CYS A 1 174 ? -9.875 34.031 9.719 1 96.12 174 CYS A C 1
ATOM 1434 O O . CYS A 1 174 ? -8.797 34.625 9.633 1 96.12 174 CYS A O 1
ATOM 1436 N N . ILE A 1 175 ? -9.953 32.906 10.391 1 96.19 175 ILE A N 1
ATOM 1437 C CA . ILE A 1 175 ? -8.852 32.5 11.25 1 96.19 175 ILE A CA 1
ATOM 1438 C C . ILE A 1 175 ? -8.297 31.156 10.758 1 96.19 175 ILE A C 1
ATOM 1440 O O . ILE A 1 175 ? -7.258 30.688 11.242 1 96.19 175 ILE A O 1
ATOM 1444 N N . GLY A 1 176 ? -8.961 30.422 9.867 1 96.75 176 GLY A N 1
ATOM 1445 C CA . GLY A 1 176 ? -8.492 29.156 9.359 1 96.75 176 GLY A CA 1
ATOM 1446 C C . GLY A 1 176 ? -9.508 28.438 8.477 1 96.75 176 GLY A C 1
ATOM 1447 O O . GLY A 1 176 ? -10.523 29.031 8.109 1 96.75 176 GLY A O 1
ATOM 1448 N N . ALA A 1 177 ? -9.188 27.266 8.094 1 97 177 ALA A N 1
ATOM 1449 C CA . ALA A 1 177 ? -10.047 26.453 7.238 1 97 177 ALA A CA 1
ATOM 1450 C C . ALA A 1 177 ? -10.211 25.047 7.809 1 97 177 ALA A C 1
ATOM 1452 O O . ALA A 1 177 ? -9.312 24.531 8.469 1 97 177 ALA A O 1
ATOM 1453 N N . ILE A 1 178 ? -11.352 24.438 7.555 1 96.06 178 ILE A N 1
ATOM 1454 C CA . ILE A 1 178 ? -11.68 23.109 8.062 1 96.06 178 ILE A CA 1
ATOM 1455 C C . ILE A 1 178 ? -12.062 22.203 6.895 1 96.06 178 ILE A C 1
ATOM 1457 O O . ILE A 1 178 ? -12.758 22.625 5.973 1 96.06 178 ILE A O 1
ATOM 1461 N N . ASP A 1 179 ? -11.602 21 6.961 1 93.81 179 ASP A N 1
ATOM 1462 C CA . ASP A 1 179 ? -11.992 19.984 5.992 1 93.81 179 ASP A CA 1
ATOM 1463 C C . ASP A 1 179 ? -11.711 18.578 6.523 1 93.81 179 ASP A C 1
ATOM 1465 O O . ASP A 1 179 ? -11.094 18.422 7.582 1 93.81 179 ASP A O 1
ATOM 1469 N N . GLY A 1 180 ? -12.281 17.625 5.848 1 91.56 180 GLY A N 1
ATOM 1470 C CA . GLY A 1 180 ? -12.008 16.234 6.141 1 91.56 180 GLY A CA 1
ATOM 1471 C C . GLY A 1 180 ? -11.07 15.578 5.133 1 91.56 180 GLY A C 1
ATOM 1472 O O . GLY A 1 180 ? -10.93 16.062 4.008 1 91.56 180 GLY A O 1
ATOM 1473 N N . THR A 1 181 ? -10.398 14.602 5.605 1 90.62 181 THR A N 1
ATOM 1474 C CA . THR A 1 181 ? -9.57 13.797 4.715 1 90.62 181 THR A CA 1
ATOM 1475 C C . THR A 1 181 ? -9.625 12.328 5.105 1 90.62 181 THR A C 1
ATOM 1477 O O . THR A 1 181 ? -9.906 11.992 6.258 1 90.62 181 THR A O 1
ATOM 1480 N N . HIS A 1 182 ? -9.406 11.492 4.145 1 87.56 182 HIS A N 1
ATOM 1481 C CA . HIS A 1 182 ? -9.414 10.055 4.391 1 87.56 182 HIS A CA 1
ATOM 1482 C C . HIS A 1 182 ? -7.996 9.492 4.418 1 87.56 182 HIS A C 1
ATOM 1484 O O . HIS A 1 182 ? -7.16 9.867 3.596 1 87.56 182 HIS A O 1
ATOM 1490 N N . ILE A 1 183 ? -7.797 8.703 5.355 1 89.69 183 ILE A N 1
ATOM 1491 C CA . ILE A 1 183 ? -6.539 7.977 5.508 1 89.69 183 ILE A CA 1
ATOM 1492 C C . ILE A 1 183 ? -6.809 6.477 5.457 1 89.69 183 ILE A C 1
ATOM 1494 O O . ILE A 1 183 ? -7.836 6.004 5.945 1 89.69 183 ILE A O 1
ATOM 1498 N N . GLU A 1 184 ? -5.887 5.75 4.891 1 86.5 184 GLU A N 1
ATOM 1499 C CA . GLU A 1 184 ? -6.066 4.305 4.777 1 86.5 184 GLU A CA 1
ATOM 1500 C C . GLU A 1 184 ? -6.09 3.643 6.152 1 86.5 184 GLU A C 1
ATOM 1502 O O . GLU A 1 184 ? -5.363 4.055 7.059 1 86.5 184 GLU A O 1
ATOM 1507 N N . ALA A 1 185 ? -6.941 2.639 6.262 1 85.75 185 ALA A N 1
ATOM 1508 C CA . ALA A 1 185 ? -7.008 1.808 7.461 1 85.75 185 ALA A CA 1
ATOM 1509 C C . ALA A 1 185 ? -6.727 0.344 7.133 1 85.75 185 ALA A C 1
ATOM 1511 O O . ALA A 1 185 ? -7.016 -0.114 6.023 1 85.75 185 ALA A O 1
ATOM 1512 N N . CYS A 1 186 ? -6.059 -0.271 7.98 1 81.19 186 CYS A N 1
ATOM 1513 C CA . CYS A 1 186 ? -5.855 -1.71 7.855 1 81.19 186 CYS A CA 1
ATOM 1514 C C . CYS A 1 186 ? -6.738 -2.473 8.836 1 81.19 186 CYS A C 1
ATOM 1516 O O . CYS A 1 186 ? -6.516 -2.424 10.047 1 81.19 186 CYS A O 1
ATOM 1518 N N . ILE A 1 187 ? -7.82 -3.064 8.305 1 73.56 187 ILE A N 1
ATOM 1519 C CA . ILE A 1 187 ? -8.781 -3.785 9.133 1 73.56 187 ILE A CA 1
ATOM 1520 C C . ILE A 1 187 ? -8.773 -5.266 8.758 1 73.56 187 ILE A C 1
ATOM 1522 O O . ILE A 1 187 ? -8.68 -5.613 7.578 1 73.56 187 ILE A O 1
ATOM 1526 N N . PRO A 1 188 ? -8.703 -6.066 9.766 1 62.09 188 PRO A N 1
ATOM 1527 C CA . PRO A 1 188 ? -8.781 -7.496 9.438 1 62.09 188 PRO A CA 1
ATOM 1528 C C . PRO A 1 188 ? -9.961 -7.828 8.523 1 62.09 188 PRO A C 1
ATOM 1530 O O . PRO A 1 188 ? -11 -7.16 8.578 1 62.09 188 PRO A O 1
ATOM 1533 N N . ILE A 1 189 ? -9.859 -8.758 7.699 1 54.28 189 ILE A N 1
ATOM 1534 C CA . ILE A 1 189 ? -10.781 -9.164 6.641 1 54.28 189 ILE A CA 1
ATOM 1535 C C . ILE A 1 189 ? -12.164 -9.422 7.234 1 54.28 189 ILE A C 1
ATOM 1537 O O . ILE A 1 189 ? -13.172 -8.945 6.707 1 54.28 189 ILE A O 1
ATOM 1541 N N . PRO A 1 190 ? -12.211 -10.172 8.297 1 49.56 190 PRO A N 1
ATOM 1542 C CA . PRO A 1 190 ? -13.562 -10.453 8.805 1 49.56 190 PRO A CA 1
ATOM 1543 C C . PRO A 1 190 ? -14.328 -9.18 9.156 1 49.56 190 PRO A C 1
ATOM 1545 O O . PRO A 1 190 ? -15.562 -9.188 9.195 1 49.56 190 PRO A O 1
ATOM 1548 N N . GLN A 1 191 ? -13.688 -8.141 9.312 1 50.88 191 GLN A N 1
ATOM 1549 C CA . GLN A 1 191 ? -14.312 -6.902 9.75 1 50.88 191 GLN A CA 1
ATOM 1550 C C . GLN A 1 191 ? -14.594 -5.98 8.57 1 50.88 191 GLN A C 1
ATOM 1552 O O . GLN A 1 191 ? -15.195 -4.918 8.734 1 50.88 191 GLN A O 1
ATOM 1557 N N . GLN A 1 192 ? -14.094 -6.422 7.484 1 51.5 192 GLN A N 1
ATOM 1558 C CA . GLN A 1 192 ? -14.297 -5.598 6.301 1 51.5 192 GLN A CA 1
ATOM 1559 C C . GLN A 1 192 ? -15.68 -5.836 5.691 1 51.5 192 GLN A C 1
ATOM 1561 O O . GLN A 1 192 ? -16.188 -6.961 5.711 1 51.5 192 GLN A O 1
ATOM 1566 N N . ILE A 1 193 ? -16.438 -4.738 5.59 1 44.5 193 ILE A N 1
ATOM 1567 C CA . ILE A 1 193 ? -17.734 -4.855 4.93 1 44.5 193 ILE A CA 1
ATOM 1568 C C . ILE A 1 193 ? -17.531 -5.145 3.443 1 44.5 193 ILE A C 1
ATOM 1570 O O . ILE A 1 193 ? -16.859 -4.387 2.744 1 44.5 193 ILE A O 1
ATOM 1574 N N . PRO A 1 194 ? -17.875 -6.336 3.107 1 43.72 194 PRO A N 1
ATOM 1575 C CA . PRO A 1 194 ? -17.688 -6.777 1.723 1 43.72 194 PRO A CA 1
ATOM 1576 C C . PRO A 1 194 ? -18.438 -5.906 0.721 1 43.72 194 PRO A C 1
ATOM 1578 O O . PRO A 1 194 ? -19.547 -5.453 1.002 1 43.72 194 PRO A O 1
ATOM 1581 N N . TYR A 1 195 ? -17.859 -4.836 0.246 1 38.72 195 TYR A N 1
ATOM 1582 C CA . TYR A 1 195 ? -18.609 -4.223 -0.839 1 38.72 195 TYR A CA 1
ATOM 1583 C C . TYR A 1 195 ? -18.469 -5.023 -2.127 1 38.72 195 TYR A C 1
ATOM 1585 O O . TYR A 1 195 ? -17.422 -5.621 -2.381 1 38.72 195 TYR A O 1
ATOM 1593 N N . ARG A 1 196 ? -19.469 -5.281 -2.727 1 38.19 196 ARG A N 1
ATOM 1594 C CA . ARG A 1 196 ? -19.672 -6.082 -3.93 1 38.19 196 ARG A CA 1
ATOM 1595 C C . ARG A 1 196 ? -18.734 -5.621 -5.055 1 38.19 196 ARG A C 1
ATOM 1597 O O . ARG A 1 196 ? -18.781 -4.461 -5.461 1 38.19 196 ARG A O 1
ATOM 1604 N N . GLY A 1 197 ? -17.719 -6.473 -5.641 1 41.69 197 GLY A N 1
ATOM 1605 C CA . GLY A 1 197 ? -17 -6.379 -6.906 1 41.69 197 GLY A CA 1
ATOM 1606 C C . GLY A 1 197 ? -15.82 -5.434 -6.855 1 41.69 197 GLY A C 1
ATOM 1607 O O . GLY A 1 197 ? -15.172 -5.184 -7.875 1 41.69 197 GLY A O 1
ATOM 1608 N N . LYS A 1 198 ? -15.781 -4.523 -5.898 1 47.72 198 LYS A N 1
ATOM 1609 C CA . LYS A 1 198 ? -14.68 -3.57 -5.852 1 47.72 198 LYS A CA 1
ATOM 1610 C C . LYS A 1 198 ? -13.93 -3.66 -4.523 1 47.72 198 LYS A C 1
ATOM 1612 O O . LYS A 1 198 ? -14.539 -3.893 -3.477 1 47.72 198 LYS A O 1
ATOM 1617 N N . LYS A 1 199 ? -12.719 -4.102 -4.652 1 55.09 199 LYS A N 1
ATOM 1618 C CA . LYS A 1 199 ? -11.953 -4.047 -3.412 1 55.09 199 LYS A CA 1
ATOM 1619 C C . LYS A 1 199 ? -11.984 -2.648 -2.803 1 55.09 199 LYS A C 1
ATOM 1621 O O . LYS A 1 199 ? -11.602 -1.674 -3.453 1 55.09 199 LYS A O 1
ATOM 1626 N N . ILE A 1 200 ? -12.891 -2.477 -1.767 1 60.38 200 ILE A N 1
ATOM 1627 C CA . ILE A 1 200 ? -12.914 -1.2 -1.061 1 60.38 200 ILE A CA 1
ATOM 1628 C C . ILE A 1 200 ? -11.859 -1.207 0.049 1 60.38 200 ILE A C 1
ATOM 1630 O O . ILE A 1 200 ? -11.828 -2.127 0.871 1 60.38 200 ILE A O 1
ATOM 1634 N N . GLU A 1 201 ? -10.93 -0.45 -0.145 1 67.06 201 GLU A N 1
ATOM 1635 C CA . GLU A 1 201 ? -9.969 -0.297 0.939 1 67.06 201 GLU A CA 1
ATOM 1636 C C . GLU A 1 201 ? -10.547 0.527 2.084 1 67.06 201 GLU A C 1
ATOM 1638 O O . GLU A 1 201 ? -11.023 1.645 1.872 1 67.06 201 GLU A O 1
ATOM 1643 N N . PRO A 1 202 ? -10.586 -0.075 3.223 1 76.38 202 PRO A N 1
ATOM 1644 C CA . PRO A 1 202 ? -11.109 0.684 4.363 1 76.38 202 PRO A CA 1
ATOM 1645 C C . PRO A 1 202 ? -10.273 1.928 4.672 1 76.38 202 PRO A C 1
ATOM 1647 O O . PRO A 1 202 ? -9.055 1.913 4.508 1 76.38 202 PRO A O 1
ATOM 1650 N N . THR A 1 203 ? -10.953 3.008 5.016 1 83.94 203 THR A N 1
ATOM 1651 C CA . THR A 1 203 ? -10.258 4.242 5.371 1 83.94 203 THR A CA 1
ATOM 1652 C C . THR A 1 203 ? -10.75 4.773 6.711 1 83.94 203 THR A C 1
ATOM 1654 O O . THR A 1 203 ? -11.742 4.273 7.258 1 83.94 203 THR A O 1
ATOM 1657 N N . GLN A 1 204 ? -10 5.645 7.27 1 86 204 GLN A N 1
ATOM 1658 C CA . GLN A 1 204 ? -10.383 6.473 8.406 1 86 204 GLN A CA 1
ATOM 1659 C C . GLN A 1 204 ? -10.641 7.914 7.977 1 86 204 GLN A C 1
ATOM 1661 O O . GLN A 1 204 ? -9.938 8.453 7.121 1 86 204 GLN A O 1
ATOM 1666 N N . ASN A 1 205 ? -11.688 8.445 8.531 1 87.62 205 ASN A N 1
ATOM 1667 C CA . ASN A 1 205 ? -11.992 9.852 8.281 1 87.62 205 ASN A CA 1
ATOM 1668 C C . ASN A 1 205 ? -11.367 10.75 9.344 1 87.62 205 ASN A C 1
ATOM 1670 O O . ASN A 1 205 ? -11.5 10.5 10.539 1 87.62 205 ASN A O 1
ATOM 1674 N N . VAL A 1 206 ? -10.672 11.758 8.914 1 91.25 206 VAL A N 1
ATOM 1675 C CA . VAL A 1 206 ? -10 12.719 9.781 1 91.25 206 VAL A CA 1
ATOM 1676 C C . VAL A 1 206 ? -10.484 14.133 9.469 1 91.25 206 VAL A C 1
ATOM 1678 O O . VAL A 1 206 ? -10.461 14.562 8.312 1 91.25 206 VAL A O 1
ATOM 1681 N N . ILE A 1 207 ? -10.969 14.844 10.445 1 92.81 207 ILE A N 1
ATOM 1682 C CA . ILE A 1 207 ? -11.32 16.25 10.305 1 92.81 207 ILE A CA 1
ATOM 1683 C C . ILE A 1 207 ? -10.234 17.125 10.938 1 92.81 207 ILE A C 1
ATOM 1685 O O . ILE A 1 207 ? -9.742 16.812 12.031 1 92.81 207 ILE A O 1
ATOM 1689 N N . ALA A 1 208 ? -9.836 18.109 10.242 1 95.81 208 ALA A N 1
ATOM 1690 C CA . ALA A 1 208 ? -8.789 18.969 10.766 1 95.81 208 ALA A CA 1
ATOM 1691 C C . ALA A 1 208 ? -9.047 20.438 10.414 1 95.81 208 ALA A C 1
ATOM 1693 O O . ALA A 1 208 ? -9.797 20.719 9.469 1 95.81 208 ALA A O 1
ATOM 1694 N N . ALA A 1 209 ? -8.609 21.297 11.227 1 96.62 209 ALA A N 1
ATOM 1695 C CA . ALA A 1 209 ? -8.516 22.734 10.953 1 96.62 209 ALA A CA 1
ATOM 1696 C C . ALA A 1 209 ? -7.059 23.156 10.773 1 96.62 209 ALA A C 1
ATOM 1698 O O . ALA A 1 209 ? -6.152 22.547 11.352 1 96.62 209 ALA A O 1
ATOM 1699 N N . CYS A 1 210 ? -6.828 24.109 9.953 1 97.25 210 CYS A N 1
ATOM 1700 C CA . CYS A 1 210 ? -5.461 24.578 9.758 1 97.25 210 CYS A CA 1
ATOM 1701 C C . CYS A 1 210 ? -5.422 26.094 9.641 1 97.25 210 CYS A C 1
ATOM 1703 O O . CYS A 1 210 ? -6.422 26.719 9.289 1 97.25 210 CYS A O 1
ATOM 1705 N N . SER A 1 211 ? -4.348 26.641 10.008 1 96.31 211 SER A N 1
ATOM 1706 C CA . SER A 1 211 ? -4.055 28.062 9.758 1 96.31 211 SER A CA 1
ATOM 1707 C C . SER A 1 211 ? -3.539 28.266 8.336 1 96.31 211 SER A C 1
ATOM 1709 O O . SER A 1 211 ? -3.389 27.312 7.578 1 96.31 211 SER A O 1
ATOM 1711 N N . PHE A 1 212 ? -3.33 29.469 7.969 1 95.12 212 PHE A N 1
ATOM 1712 C CA . PHE A 1 212 ? -3.01 29.766 6.578 1 95.12 212 PHE A CA 1
ATOM 1713 C C . PHE A 1 212 ? -1.512 29.656 6.328 1 95.12 212 PHE A C 1
ATOM 1715 O O . PHE A 1 212 ? -1.057 29.75 5.188 1 95.12 212 PHE A O 1
ATOM 1722 N N . ASP A 1 213 ? -0.732 29.391 7.352 1 93.44 213 ASP A N 1
ATOM 1723 C CA . ASP A 1 213 ? 0.66 28.984 7.191 1 93.44 213 ASP A CA 1
ATOM 1724 C C . ASP A 1 213 ? 0.782 27.453 7.094 1 93.44 213 ASP A C 1
ATOM 1726 O O . ASP A 1 213 ? 1.877 26.906 7.23 1 93.44 213 ASP A O 1
ATOM 1730 N N . LEU A 1 214 ? -0.292 26.75 7.035 1 96.38 214 LEU A N 1
ATOM 1731 C CA . LEU A 1 214 ? -0.408 25.312 6.758 1 96.38 214 LEU A CA 1
ATOM 1732 C C . LEU A 1 214 ? -0.119 24.5 8.016 1 96.38 214 LEU A C 1
ATOM 1734 O O . LEU A 1 214 ? 0.353 23.359 7.918 1 96.38 214 LEU A O 1
ATOM 1738 N N . CYS A 1 215 ? -0.353 25.094 9.195 1 97.25 215 CYS A N 1
ATOM 1739 C CA . CYS A 1 215 ? -0.253 24.328 10.438 1 97.25 215 CYS A CA 1
ATOM 1740 C C . CYS A 1 215 ? -1.621 23.828 10.883 1 97.25 215 CYS A C 1
ATOM 1742 O O . CYS A 1 215 ? -2.613 24.562 10.797 1 97.25 215 CYS A O 1
ATOM 1744 N N . PHE A 1 216 ? -1.607 22.641 11.305 1 97.75 216 PHE A N 1
ATOM 1745 C CA . PHE A 1 216 ? -2.846 22.109 11.859 1 97.75 216 PHE A CA 1
ATOM 1746 C C . PHE A 1 216 ? -3.119 22.703 13.234 1 97.75 216 PHE A C 1
ATOM 1748 O O . PHE A 1 216 ? -2.223 22.766 14.078 1 97.75 216 PHE A O 1
ATOM 1755 N N . THR A 1 217 ? -4.336 23.172 13.422 1 97 217 THR A N 1
ATOM 1756 C CA . THR A 1 217 ? -4.695 23.781 14.688 1 97 217 THR A CA 1
ATOM 1757 C C . THR A 1 217 ? -5.664 22.906 15.469 1 97 217 THR A C 1
ATOM 1759 O O . THR A 1 217 ? -5.875 23.109 16.672 1 97 217 THR A O 1
ATOM 1762 N N . PHE A 1 218 ? -6.211 21.984 14.781 1 95.56 218 PHE A N 1
ATOM 1763 C CA . PHE A 1 218 ? -7.098 21 15.375 1 95.56 218 PHE A CA 1
ATOM 1764 C C . PHE A 1 218 ? -7.156 19.734 14.508 1 95.56 218 PHE A C 1
ATOM 1766 O O . PHE A 1 218 ? -7.148 19.828 13.281 1 95.56 218 PHE A O 1
ATOM 1773 N N . VAL A 1 219 ? -7.16 18.594 15.18 1 94.69 219 VAL A N 1
ATOM 1774 C CA . VAL A 1 219 ? -7.25 17.344 14.453 1 94.69 219 VAL A CA 1
ATOM 1775 C C . VAL A 1 219 ? -8.141 16.359 15.227 1 94.69 219 VAL A C 1
ATOM 1777 O O . VAL A 1 219 ? -7.973 16.188 16.438 1 94.69 219 VAL A O 1
ATOM 1780 N N . MET A 1 220 ? -9.062 15.812 14.523 1 91.56 220 MET A N 1
ATOM 1781 C CA . MET A 1 220 ? -9.914 14.766 15.078 1 91.56 220 MET A CA 1
ATOM 1782 C C . MET A 1 220 ? -9.812 13.484 14.25 1 91.56 220 MET A C 1
ATOM 1784 O O . MET A 1 220 ? -10.125 13.492 13.055 1 91.56 220 MET A O 1
ATOM 1788 N N . CYS A 1 221 ? -9.336 12.453 14.953 1 88.56 221 CYS A N 1
ATOM 1789 C CA . CYS A 1 221 ? -9.141 11.156 14.297 1 88.56 221 CYS A CA 1
ATOM 1790 C C . CYS A 1 221 ? -10.016 10.086 14.93 1 88.56 221 CYS A C 1
ATOM 1792 O O . CYS A 1 221 ? -10.68 10.336 15.945 1 88.56 221 CYS A O 1
ATOM 1794 N N . GLY A 1 222 ? -10.078 8.852 14.266 1 79.56 222 GLY A N 1
ATOM 1795 C CA . GLY A 1 222 ? -10.719 7.695 14.883 1 79.56 222 GLY A CA 1
ATOM 1796 C C . GLY A 1 222 ? -12.078 7.379 14.289 1 79.56 222 GLY A C 1
ATOM 1797 O O . GLY A 1 222 ? -12.805 6.52 14.797 1 79.56 222 GLY A O 1
ATOM 1798 N N . TRP A 1 223 ? -12.484 8.07 13.273 1 81.94 223 TRP A N 1
ATOM 1799 C CA . TRP A 1 223 ? -13.781 7.816 12.656 1 81.94 223 TRP A CA 1
ATOM 1800 C C . TRP A 1 223 ? -13.641 6.91 11.438 1 81.94 223 TRP A C 1
ATOM 1802 O O . TRP A 1 223 ? -12.633 6.969 10.727 1 81.94 223 TRP A O 1
ATOM 1812 N N . GLU A 1 224 ? -14.648 6.086 11.266 1 81.38 224 GLU A N 1
ATOM 1813 C CA . GLU A 1 224 ? -14.648 5.203 10.102 1 81.38 224 GLU A CA 1
ATOM 1814 C C . GLU A 1 224 ? -14.75 6.004 8.805 1 81.38 224 GLU A C 1
ATOM 1816 O O . GLU A 1 224 ? -15.344 7.086 8.781 1 81.38 224 GLU A O 1
ATOM 1821 N N . GLY A 1 225 ? -14.227 5.434 7.793 1 77.62 225 GLY A N 1
ATOM 1822 C CA . GLY A 1 225 ? -14.227 6.09 6.496 1 77.62 225 GLY A CA 1
ATOM 1823 C C . GLY A 1 225 ? -15.617 6.371 5.969 1 77.62 225 GLY A C 1
ATOM 1824 O O . GLY A 1 225 ? -15.812 7.293 5.172 1 77.62 225 GLY A O 1
ATOM 1825 N N . THR A 1 226 ? -16.562 5.688 6.438 1 72.88 226 THR A N 1
ATOM 1826 C CA . THR A 1 226 ? -17.922 5.828 5.922 1 72.88 226 THR A CA 1
ATOM 1827 C C . THR A 1 226 ? -18.656 6.973 6.621 1 72.88 226 THR A C 1
ATOM 1829 O O . THR A 1 226 ? -19.719 7.406 6.172 1 72.88 226 THR A O 1
ATOM 1832 N N . ALA A 1 227 ? -18.078 7.457 7.633 1 76.94 227 ALA A N 1
ATOM 1833 C CA . ALA A 1 227 ? -18.703 8.555 8.375 1 76.94 227 ALA A CA 1
ATOM 1834 C C . ALA A 1 227 ? -18.719 9.836 7.551 1 76.94 227 ALA A C 1
ATOM 1836 O O . ALA A 1 227 ? -17.719 10.172 6.902 1 76.94 227 ALA A O 1
ATOM 1837 N N . ASN A 1 228 ? -19.812 10.531 7.605 1 77.75 228 ASN A N 1
ATOM 1838 C CA . ASN A 1 228 ? -19.953 11.805 6.906 1 77.75 228 ASN A CA 1
ATOM 1839 C C . ASN A 1 228 ? -19.172 12.922 7.59 1 77.75 228 ASN A C 1
ATOM 1841 O O . ASN A 1 228 ? -19.25 13.078 8.812 1 77.75 228 ASN A O 1
ATOM 1845 N N . ASP A 1 229 ? -18.469 13.648 6.816 1 83.62 229 ASP A N 1
ATOM 1846 C CA . ASP A 1 229 ? -17.656 14.742 7.336 1 83.62 229 ASP A CA 1
ATOM 1847 C C . ASP A 1 229 ? -18.484 15.703 8.18 1 83.62 229 ASP A C 1
ATOM 1849 O O . ASP A 1 229 ? -18.047 16.125 9.25 1 83.62 229 ASP A O 1
ATOM 1853 N N . SER A 1 230 ? -19.672 16.047 7.609 1 82.75 230 SER A N 1
ATOM 1854 C CA . SER A 1 230 ? -20.516 17 8.312 1 82.75 230 SER A CA 1
ATOM 1855 C C . SER A 1 230 ? -20.953 16.469 9.672 1 82.75 230 SER A C 1
ATOM 1857 O O . SER A 1 230 ? -21.016 17.219 10.648 1 82.75 230 SER A O 1
ATOM 1859 N N . ARG A 1 231 ? -21.172 15.219 9.711 1 82.69 231 ARG A N 1
ATOM 1860 C CA . ARG A 1 231 ? -21.562 14.602 10.977 1 82.69 231 ARG A CA 1
ATOM 1861 C C . ARG A 1 231 ? -20.406 14.625 11.977 1 82.69 231 ARG A C 1
ATOM 1863 O O . ARG A 1 231 ? -20.609 14.938 13.148 1 82.69 231 ARG A O 1
ATOM 1870 N N . ILE A 1 232 ? -19.312 14.289 11.508 1 86.06 232 ILE A N 1
ATOM 1871 C CA . ILE A 1 232 ? -18.125 14.305 12.359 1 86.06 232 ILE A CA 1
ATOM 1872 C C . ILE A 1 232 ? -17.859 15.719 12.859 1 86.06 232 ILE A C 1
ATOM 1874 O O . ILE A 1 232 ? -17.594 15.93 14.047 1 86.06 232 ILE A O 1
ATOM 1878 N N . PHE A 1 233 ? -17.984 16.594 11.961 1 88.88 233 PHE A N 1
ATOM 1879 C CA . PHE A 1 233 ? -17.75 18 12.305 1 88.88 233 PHE A CA 1
ATOM 1880 C C . PHE A 1 233 ? -18.719 18.469 13.375 1 88.88 233 PHE A C 1
ATOM 1882 O O . PHE A 1 233 ? -18.312 19.125 14.344 1 88.88 233 PHE A O 1
ATOM 1889 N N . PHE A 1 234 ? -19.906 18.156 13.25 1 85.75 234 PHE A N 1
ATOM 1890 C CA . PHE A 1 234 ? -20.906 18.562 14.227 1 85.75 234 PHE A CA 1
ATOM 1891 C C . PHE A 1 234 ? -20.609 17.969 15.594 1 85.75 234 PHE A C 1
ATOM 1893 O O . PHE A 1 234 ? -20.781 18.625 16.625 1 85.75 234 PHE A O 1
ATOM 1900 N N . GLU A 1 235 ? -20.219 16.797 15.5 1 83.44 235 GLU A N 1
ATOM 1901 C CA . GLU A 1 235 ? -19.828 16.156 16.75 1 83.44 235 GLU A CA 1
ATOM 1902 C C . GLU A 1 235 ? -18.641 16.875 17.391 1 83.44 235 GLU A C 1
ATOM 1904 O O . GLU A 1 235 ? -18.547 17 18.609 1 83.44 235 GLU A O 1
ATOM 1909 N N . CYS A 1 236 ? -17.734 17.328 16.594 1 88 236 CYS A N 1
ATOM 1910 C CA . CYS A 1 236 ? -16.531 18.016 17.047 1 88 236 CYS A CA 1
ATOM 1911 C C . CYS A 1 236 ? -16.906 19.312 17.781 1 88 236 CYS A C 1
ATOM 1913 O O . CYS A 1 236 ? -16.328 19.625 18.828 1 88 236 CYS A O 1
ATOM 1915 N N . ILE A 1 237 ? -17.891 20 17.328 1 88 237 ILE A N 1
ATOM 1916 C CA . ILE A 1 237 ? -18.141 21.344 17.844 1 88 237 ILE A CA 1
ATOM 1917 C C . ILE A 1 237 ? -19.188 21.281 18.953 1 88 237 ILE A C 1
ATOM 1919 O O . ILE A 1 237 ? -19.281 22.188 19.781 1 88 237 ILE A O 1
ATOM 1923 N N . THR A 1 238 ? -20.016 20.266 18.984 1 86.56 238 THR A N 1
ATOM 1924 C CA . THR A 1 238 ? -21.109 20.203 19.953 1 86.56 238 THR A CA 1
ATOM 1925 C C . THR A 1 238 ? -20.641 19.5 21.234 1 86.56 238 THR A C 1
ATOM 1927 O O . THR A 1 238 ? -21.172 19.781 22.312 1 86.56 238 THR A O 1
ATOM 1930 N N . ASN A 1 239 ? -19.75 18.656 21.094 1 85.31 239 ASN A N 1
ATOM 1931 C CA . ASN A 1 239 ? -19.234 17.938 22.266 1 85.31 239 ASN A CA 1
ATOM 1932 C C . ASN A 1 239 ? -18.062 18.688 22.906 1 85.31 239 ASN A C 1
ATOM 1934 O O . ASN A 1 239 ? -16.969 18.734 22.344 1 85.31 239 ASN A O 1
ATOM 1938 N N . PRO A 1 240 ? -18.219 19.203 24.031 1 84.56 240 PRO A N 1
ATOM 1939 C CA . PRO A 1 240 ? -17.172 20.016 24.672 1 84.56 240 PRO A CA 1
ATOM 1940 C C . PRO A 1 240 ? -15.914 19.203 24.984 1 84.56 240 PRO A C 1
ATOM 1942 O O . PRO A 1 240 ? -14.828 19.781 25.109 1 84.56 240 PRO A O 1
ATOM 1945 N N . GLU A 1 241 ? -16.031 17.922 25.062 1 79.75 241 GLU A N 1
ATOM 1946 C CA . GLU A 1 241 ? -14.891 17.078 25.359 1 79.75 241 GLU A CA 1
ATOM 1947 C C . GLU A 1 241 ? -13.859 17.109 24.234 1 79.75 241 GLU A C 1
ATOM 1949 O O . GLU A 1 241 ? -12.672 16.844 24.469 1 79.75 241 GLU A O 1
ATOM 1954 N N . ASN A 1 242 ? -14.281 17.5 23.094 1 83.94 242 ASN A N 1
ATOM 1955 C CA . ASN A 1 242 ? -13.398 17.516 21.938 1 83.94 242 ASN A CA 1
ATOM 1956 C C . ASN A 1 242 ? -12.531 18.766 21.906 1 83.94 242 ASN A C 1
ATOM 1958 O O . ASN A 1 242 ? -11.547 18.828 21.172 1 83.94 242 ASN A O 1
ATOM 1962 N N . LYS A 1 243 ? -12.867 19.781 22.703 1 84.19 243 LYS A N 1
ATOM 1963 C CA . LYS A 1 243 ? -12.117 21.031 22.859 1 84.19 243 LYS A CA 1
ATOM 1964 C C . LYS A 1 243 ? -11.852 21.688 21.5 1 84.19 243 LYS A C 1
ATOM 1966 O O . LYS A 1 243 ? -10.727 22.078 21.219 1 84.19 243 LYS A O 1
ATOM 1971 N N . PHE A 1 244 ? -12.812 21.641 20.672 1 91.25 244 PHE A N 1
ATOM 1972 C CA . PHE A 1 244 ? -12.695 22.359 19.406 1 91.25 244 PHE A CA 1
ATOM 1973 C C . PHE A 1 244 ? -12.5 23.844 19.656 1 91.25 244 PHE A C 1
ATOM 1975 O O . PHE A 1 244 ? -13.188 24.438 20.5 1 91.25 244 PHE A O 1
ATOM 1982 N N . PRO A 1 245 ? -11.562 24.422 18.984 1 91.81 245 PRO A N 1
ATOM 1983 C CA . PRO A 1 245 ? -11.344 25.859 19.172 1 91.81 245 PRO A CA 1
ATOM 1984 C C . PRO A 1 245 ? -12.414 26.703 18.5 1 91.81 245 PRO A C 1
ATOM 1986 O O . PRO A 1 245 ? -12.18 27.234 17.406 1 91.81 245 PRO A O 1
ATOM 1989 N N . MET A 1 246 ? -13.438 26.938 19.219 1 92.62 246 MET A N 1
ATOM 1990 C CA . MET A 1 246 ? -14.508 27.766 18.672 1 92.62 246 MET A CA 1
ATOM 1991 C C . MET A 1 246 ? -14.047 29.219 18.516 1 92.62 246 MET A C 1
ATOM 1993 O O . MET A 1 246 ? -13.367 29.75 19.406 1 92.62 246 MET A O 1
ATOM 1997 N N . PRO A 1 247 ? -14.461 29.812 17.391 1 92.56 247 PRO A N 1
ATOM 1998 C CA . PRO A 1 247 ? -14.078 31.203 17.219 1 92.56 247 PRO A CA 1
ATOM 1999 C C . PRO A 1 247 ? -14.719 32.125 18.25 1 92.56 247 PRO A C 1
ATOM 2001 O O . PRO A 1 247 ? -15.789 31.812 18.781 1 92.56 247 PRO A O 1
ATOM 2004 N N . VAL A 1 248 ? -14.039 33.219 18.516 1 90.62 248 VAL A N 1
ATOM 2005 C CA . VAL A 1 248 ? -14.531 34.219 19.453 1 90.62 248 VAL A CA 1
ATOM 2006 C C . VAL A 1 248 ? -14.883 35.5 18.719 1 90.62 248 VAL A C 1
ATOM 2008 O O . VAL A 1 248 ? -14.203 35.875 17.766 1 90.62 248 VAL A O 1
ATOM 2011 N N . GLY A 1 249 ? -16 36.094 19.094 1 87.88 249 GLY A N 1
ATOM 2012 C CA . GLY A 1 249 ? -16.391 37.344 18.469 1 87.88 249 GLY A CA 1
ATOM 2013 C C . GLY A 1 249 ? -16.891 37.156 17.047 1 87.88 249 GLY A C 1
ATOM 2014 O O . GLY A 1 249 ? -17.75 36.312 16.781 1 87.88 249 GLY A O 1
ATOM 2015 N N . ASP A 1 250 ? -16.297 38.031 16.156 1 89.31 250 ASP A N 1
ATOM 2016 C CA . ASP A 1 250 ? -16.734 38.031 14.758 1 89.31 250 ASP A CA 1
ATOM 2017 C C . ASP A 1 250 ? -15.852 37.125 13.898 1 89.31 250 ASP A C 1
ATOM 2019 O O . ASP A 1 250 ? -15.938 37.125 12.672 1 89.31 250 ASP A O 1
ATOM 2023 N N . LYS A 1 251 ? -15.039 36.312 14.57 1 94.62 251 LYS A N 1
ATOM 2024 C CA . LYS A 1 251 ? -14.117 35.438 13.844 1 94.62 251 LYS A CA 1
ATOM 2025 C C . LYS A 1 251 ? -14.828 34.188 13.312 1 94.62 251 LYS A C 1
ATOM 2027 O O . LYS A 1 251 ? -15.859 33.781 13.852 1 94.62 251 LYS A O 1
ATOM 2032 N N . TYR A 1 252 ? -14.312 33.594 12.258 1 95.5 252 TYR A N 1
ATOM 2033 C CA . TYR A 1 252 ? -14.938 32.406 11.688 1 95.5 252 TYR A CA 1
ATOM 2034 C C . TYR A 1 252 ? -13.914 31.562 10.938 1 95.5 252 TYR A C 1
ATOM 2036 O O . TYR A 1 252 ? -12.836 32.031 10.586 1 95.5 252 TYR A O 1
ATOM 2044 N N . TYR A 1 253 ? -14.242 30.281 10.742 1 96.88 253 TYR A N 1
ATOM 2045 C CA . TYR A 1 253 ? -13.516 29.359 9.883 1 96.88 253 TYR A CA 1
ATOM 2046 C C . TYR A 1 253 ? -14.164 29.266 8.5 1 96.88 253 TYR A C 1
ATOM 2048 O O . TYR A 1 253 ? -15.367 29.5 8.359 1 96.88 253 TYR A O 1
ATOM 2056 N N . LEU A 1 254 ? -13.359 28.969 7.539 1 96.38 254 LEU A N 1
ATOM 2057 C CA . LEU A 1 254 ? -13.906 28.594 6.234 1 96.38 254 LEU A CA 1
ATOM 2058 C C . LEU A 1 254 ? -14.18 27.094 6.156 1 96.38 254 LEU A C 1
ATOM 2060 O O . LEU A 1 254 ? -13.375 26.297 6.637 1 96.38 254 LEU A O 1
ATOM 2064 N N . VAL A 1 255 ? -15.289 26.688 5.602 1 94.31 255 VAL A N 1
ATOM 2065 C CA . VAL A 1 255 ? -15.641 25.297 5.406 1 94.31 255 VAL A CA 1
ATOM 2066 C C . VAL A 1 255 ? -16.109 25.078 3.965 1 94.31 255 VAL A C 1
ATOM 2068 O O . VAL A 1 255 ? -16.391 26.031 3.246 1 94.31 255 VAL A O 1
ATOM 2071 N N . ASP A 1 256 ? -16.094 23.844 3.535 1 89.5 256 ASP A N 1
ATOM 2072 C CA . ASP A 1 256 ? -16.484 23.547 2.16 1 89.5 256 ASP A CA 1
ATOM 2073 C C . ASP A 1 256 ? -18.016 23.531 2.023 1 89.5 256 ASP A C 1
ATOM 2075 O O . ASP A 1 256 ? -18.734 23.781 2.994 1 89.5 256 ASP A O 1
ATOM 2079 N N . SER A 1 257 ? -18.547 23.359 0.837 1 85.69 257 SER A N 1
ATOM 2080 C CA . SER A 1 257 ? -19.969 23.422 0.526 1 85.69 257 SER A CA 1
ATOM 2081 C C . SER A 1 257 ? -20.719 22.266 1.167 1 85.69 257 SER A C 1
ATOM 2083 O O . SER A 1 257 ? -21.953 22.312 1.299 1 85.69 257 SER A O 1
ATOM 2085 N N . GLY A 1 258 ? -20 21.266 1.593 1 79.62 258 GLY A N 1
ATOM 2086 C CA . GLY A 1 258 ? -20.641 20.125 2.244 1 79.62 258 GLY A CA 1
ATOM 2087 C C . GLY A 1 258 ? -21.031 20.406 3.684 1 79.62 258 GLY A C 1
ATOM 2088 O O . GLY A 1 258 ? -21.812 19.672 4.273 1 79.62 258 GLY A O 1
ATOM 2089 N N . PHE A 1 259 ? -20.547 21.484 4.16 1 85.12 259 PHE A N 1
ATOM 2090 C CA . PHE A 1 259 ? -20.875 21.906 5.52 1 85.12 259 PHE A CA 1
ATOM 2091 C C . PHE A 1 259 ? -21.969 22.969 5.512 1 85.12 259 PHE A C 1
ATOM 2093 O O . PHE A 1 259 ? -22.141 23.688 4.523 1 85.12 259 PHE A O 1
ATOM 2100 N N . THR A 1 260 ? -22.625 23.047 6.57 1 83.19 260 THR A N 1
ATOM 2101 C CA . THR A 1 260 ? -23.672 24.047 6.711 1 83.19 260 THR A CA 1
ATOM 2102 C C . THR A 1 260 ? -23.062 25.422 7.008 1 83.19 260 THR A C 1
ATOM 2104 O O . THR A 1 260 ? -22.141 25.531 7.809 1 83.19 260 THR A O 1
ATOM 2107 N N . ASN A 1 261 ? -23.578 26.359 6.262 1 89.12 261 ASN A N 1
ATOM 2108 C CA . ASN A 1 261 ? -23.25 27.734 6.617 1 89.12 261 ASN A CA 1
ATOM 2109 C C . ASN A 1 261 ? -23.922 28.156 7.922 1 89.12 261 ASN A C 1
ATOM 2111 O O . ASN A 1 261 ? -25.141 28.281 7.988 1 89.12 261 ASN A O 1
ATOM 2115 N N . MET A 1 262 ? -23.172 28.391 8.93 1 87.44 262 MET A N 1
ATOM 2116 C CA . MET A 1 262 ? -23.688 28.719 10.258 1 87.44 262 MET A CA 1
ATOM 2117 C C . MET A 1 262 ? -22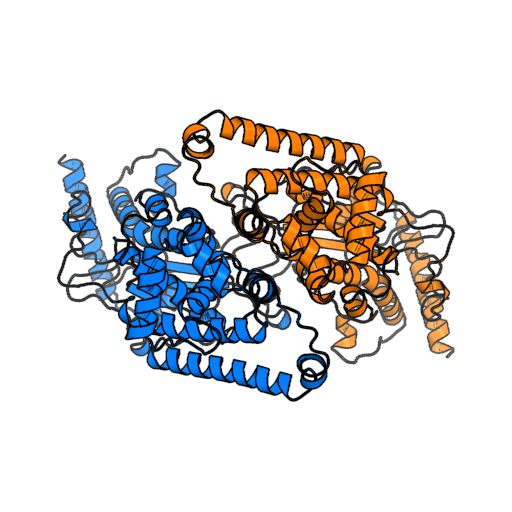.719 29.641 11 1 87.44 262 MET A C 1
ATOM 2119 O O . MET A 1 262 ? -21.594 29.859 10.555 1 87.44 262 MET A O 1
ATOM 2123 N N . PRO A 1 263 ? -23.172 30.156 12.133 1 89 263 PRO A N 1
ATOM 2124 C CA . PRO A 1 263 ? -22.297 31.094 12.836 1 89 263 PRO A CA 1
ATOM 2125 C C . PRO A 1 263 ? -20.922 30.5 13.117 1 89 263 PRO A C 1
ATOM 2127 O O . PRO A 1 263 ? -20.812 29.375 13.586 1 89 263 PRO A O 1
ATOM 2130 N N . GLU A 1 264 ? -19.859 31.297 12.812 1 92.88 264 GLU A N 1
ATOM 2131 C CA . GLU A 1 264 ? -18.469 30.953 13.062 1 92.88 264 GLU A CA 1
ATOM 2132 C C . GLU A 1 264 ? -17.891 30.094 11.945 1 92.88 264 GLU A C 1
ATOM 2134 O O . GLU A 1 264 ? -16.703 29.812 11.914 1 92.88 264 GLU A O 1
ATOM 2139 N N . PHE A 1 265 ? -18.781 29.625 11.062 1 94.44 265 PHE A N 1
ATOM 2140 C CA . PHE A 1 265 ? -18.344 28.797 9.953 1 94.44 265 PHE A CA 1
ATOM 2141 C C . PHE A 1 265 ? -18.922 29.297 8.641 1 94.44 265 PHE A C 1
ATOM 2143 O O . PHE A 1 265 ? -20.125 29.25 8.422 1 94.44 265 PHE A O 1
ATOM 2150 N N . LEU A 1 266 ? -18.125 29.75 7.758 1 94.69 266 LEU A N 1
ATOM 2151 C CA . LEU A 1 266 ? -18.531 30.375 6.504 1 94.69 266 LEU A CA 1
ATOM 2152 C C . LEU A 1 266 ? -18.406 29.391 5.344 1 94.69 266 LEU A C 1
ATOM 2154 O O . LEU A 1 266 ? -17.297 28.953 5.02 1 94.69 266 LEU A O 1
ATOM 2158 N N . ALA A 1 267 ? -19.422 29 4.711 1 93.06 267 ALA A N 1
ATOM 2159 C CA . ALA A 1 267 ? -19.453 28.125 3.539 1 93.06 267 ALA A CA 1
ATOM 2160 C C . ALA A 1 267 ? -19.609 28.938 2.256 1 93.06 267 ALA A C 1
ATOM 2162 O O . ALA A 1 267 ? -20.016 30.109 2.291 1 93.06 267 ALA A O 1
ATOM 2163 N N . PRO A 1 268 ? -19.172 28.406 1.187 1 93.44 268 PRO A N 1
ATOM 2164 C CA . PRO A 1 268 ? -19.375 29.109 -0.081 1 93.44 268 PRO A CA 1
ATOM 2165 C C . PRO A 1 268 ? -20.844 29.172 -0.478 1 93.44 268 PRO A C 1
ATOM 2167 O O . PRO A 1 268 ? -21.703 28.594 0.19 1 93.44 268 PRO A O 1
ATOM 2170 N N . ILE A 1 269 ? -21.094 29.969 -1.493 1 89.88 269 ILE A N 1
ATOM 2171 C CA . ILE A 1 269 ? -22.453 30.125 -1.996 1 89.88 269 ILE A CA 1
ATOM 2172 C C . ILE A 1 269 ? -22.812 28.906 -2.852 1 89.88 269 ILE A C 1
ATOM 2174 O O . ILE A 1 269 ? -22.078 28.547 -3.777 1 89.88 269 ILE A O 1
ATOM 2178 N N . HIS A 1 270 ? -23.922 28.328 -2.512 1 83.62 270 HIS A N 1
ATOM 2179 C CA . HIS A 1 270 ? -24.375 27.125 -3.211 1 83.62 270 HIS A CA 1
ATOM 2180 C C . HIS A 1 270 ? -24.953 27.484 -4.578 1 83.62 270 HIS A C 1
ATOM 2182 O O . HIS A 1 270 ? -25.438 28.594 -4.785 1 83.62 270 HIS A O 1
ATOM 2188 N N . GLY A 1 271 ? -24.969 26.391 -5.488 1 74.12 271 GLY A N 1
ATOM 2189 C CA . GLY A 1 271 ? -25.578 26.562 -6.797 1 74.12 271 GLY A CA 1
ATOM 2190 C C . GLY A 1 271 ? -24.641 27.203 -7.812 1 74.12 271 GLY A C 1
ATOM 2191 O O . GLY A 1 271 ? -24.969 27.281 -9 1 74.12 271 GLY A O 1
ATOM 2192 N N . GLU A 1 272 ? -23.5 27.766 -7.32 1 72.94 272 GLU A N 1
ATOM 2193 C CA . GLU A 1 272 ? -22.469 28.328 -8.188 1 72.94 272 GLU A CA 1
ATOM 2194 C C . GLU A 1 272 ? -21.203 27.5 -8.148 1 72.94 272 GLU A C 1
ATOM 2196 O O . GLU A 1 272 ? -21.016 26.688 -7.238 1 72.94 272 GLU A O 1
ATOM 2201 N N . ARG A 1 273 ? -20.344 27.766 -9.109 1 72.06 273 ARG A N 1
ATOM 2202 C CA . ARG A 1 273 ? -19.062 27.062 -9.148 1 72.06 273 ARG A CA 1
ATOM 2203 C C . ARG A 1 273 ? -18.203 27.438 -7.938 1 72.06 273 ARG A C 1
ATOM 2205 O O . ARG A 1 273 ? -18.094 28.609 -7.578 1 72.06 273 ARG A O 1
ATOM 2212 N N . TYR A 1 274 ? -17.703 26.5 -7.289 1 72.12 274 TYR A N 1
ATOM 2213 C CA . TYR A 1 274 ? -16.938 26.844 -6.094 1 72.12 274 TYR A CA 1
ATOM 2214 C C . TYR A 1 274 ? -15.68 26 -5.984 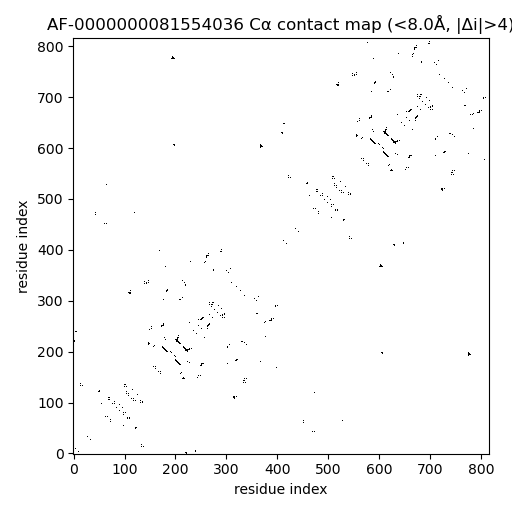1 72.12 274 TYR A C 1
ATOM 2216 O O . TYR A 1 274 ? -14.867 26.188 -5.078 1 72.12 274 TYR A O 1
ATOM 2224 N N . HIS A 1 275 ? -15.492 25.109 -6.945 1 69.5 275 HIS A N 1
ATOM 2225 C CA . HIS A 1 275 ? -14.25 24.344 -6.934 1 69.5 275 HIS A CA 1
ATOM 2226 C C . HIS A 1 275 ? -13.18 25.031 -7.777 1 69.5 275 HIS A C 1
ATOM 2228 O O . HIS A 1 275 ? -13.461 25.516 -8.883 1 69.5 275 HIS A O 1
ATOM 2234 N N . LEU A 1 276 ? -12.016 25.156 -7.219 1 70.88 276 LEU A N 1
ATOM 2235 C CA . LEU A 1 276 ? -10.914 25.812 -7.91 1 70.88 276 LEU A CA 1
ATOM 2236 C C . LEU A 1 276 ? -10.688 25.188 -9.289 1 70.88 276 LEU A C 1
ATOM 2238 O O . LEU A 1 276 ? -10.328 25.891 -10.234 1 70.88 276 LEU A O 1
ATOM 2242 N N . ASN A 1 277 ? -10.867 23.859 -9.305 1 67.5 277 ASN A N 1
ATOM 2243 C CA . ASN A 1 277 ? -10.656 23.141 -10.562 1 67.5 277 ASN A CA 1
ATOM 2244 C C . ASN A 1 277 ? -11.586 23.641 -11.656 1 67.5 277 ASN A C 1
ATOM 2246 O O . ASN A 1 277 ? -11.234 23.609 -12.844 1 67.5 277 ASN A O 1
ATOM 2250 N N . ASP A 1 278 ? -12.719 24.172 -11.289 1 67 278 ASP A N 1
ATOM 2251 C CA . ASP A 1 278 ? -13.703 24.672 -12.242 1 67 278 ASP A CA 1
ATOM 2252 C C . ASP A 1 278 ? -13.172 25.875 -13 1 67 278 ASP A C 1
ATOM 2254 O O . ASP A 1 278 ? -13.547 26.125 -14.148 1 67 278 ASP A O 1
ATOM 2258 N N . TRP A 1 279 ? -12.273 26.547 -12.414 1 68.44 279 TRP A N 1
ATOM 2259 C CA . TRP A 1 279 ? -11.773 27.781 -13.008 1 68.44 279 TRP A CA 1
ATOM 2260 C C . TRP A 1 279 ? -10.453 27.531 -13.734 1 68.44 279 TRP A C 1
ATOM 2262 O O . TRP A 1 279 ? -10.242 28.062 -14.828 1 68.44 279 TRP A O 1
ATOM 2272 N N . ARG A 1 280 ? -9.703 26.75 -13.203 1 66.81 280 ARG A N 1
ATOM 2273 C CA . ARG A 1 280 ? -8.352 26.562 -13.727 1 66.81 280 ARG A CA 1
ATOM 2274 C C . ARG A 1 280 ? -8.367 25.719 -15 1 66.81 280 ARG A C 1
ATOM 2276 O O . ARG A 1 280 ? -7.641 26 -15.945 1 66.81 280 ARG A O 1
ATOM 2283 N N . ASN A 1 281 ? -9.055 24.641 -14.953 1 61.97 281 ASN A N 1
ATOM 2284 C CA . ASN A 1 281 ? -9.094 23.75 -16.109 1 61.97 281 ASN A CA 1
ATOM 2285 C C . ASN A 1 281 ? -9.828 24.391 -17.281 1 61.97 281 ASN A C 1
ATOM 2287 O O . ASN A 1 281 ? -9.57 24.062 -18.438 1 61.97 281 ASN A O 1
ATOM 2291 N N . SER A 1 282 ? -10.711 25.344 -17 1 60.47 282 SER A N 1
ATOM 2292 C CA . SER A 1 282 ? -11.539 25.891 -18.078 1 60.47 282 SER A CA 1
ATOM 2293 C C . SER A 1 282 ? -11.031 27.266 -18.516 1 60.47 282 SER A C 1
ATOM 2295 O O . SER A 1 282 ? -11.5 27.812 -19.516 1 60.47 282 SER A O 1
ATOM 2297 N N . GLY A 1 283 ? -9.922 27.688 -17.922 1 65 283 GLY A N 1
ATOM 2298 C CA . GLY A 1 283 ? -9.469 29.031 -18.266 1 65 283 GLY A CA 1
ATOM 2299 C C . GLY A 1 283 ? -10.523 30.094 -18.016 1 65 283 GLY A C 1
ATOM 2300 O O . GLY A 1 283 ? -10.414 31.219 -18.531 1 65 283 GLY A O 1
ATOM 2301 N N . ARG A 1 284 ? -11.594 29.734 -17.422 1 66.5 284 ARG A N 1
ATOM 2302 C CA . ARG A 1 284 ? -12.703 30.672 -17.25 1 66.5 284 ARG A CA 1
ATOM 2303 C C . ARG A 1 284 ? -12.492 31.562 -16.031 1 66.5 284 ARG A C 1
ATOM 2305 O O . ARG A 1 284 ? -11.984 31.094 -15.008 1 66.5 284 ARG A O 1
ATOM 2312 N N . VAL A 1 285 ? -12.734 32.781 -16.188 1 73.38 285 VAL A N 1
ATOM 2313 C CA . VAL A 1 285 ? -12.672 33.75 -15.094 1 73.38 285 VAL A CA 1
ATOM 2314 C C . VAL A 1 285 ? -14.039 33.844 -14.422 1 73.38 285 VAL A C 1
ATOM 2316 O O . VAL A 1 285 ? -15.07 33.656 -15.062 1 73.38 285 VAL A O 1
ATOM 2319 N N . PRO A 1 286 ? -14.031 34.031 -13.141 1 77.81 286 PRO A N 1
ATOM 2320 C CA . PRO A 1 286 ? -15.305 34.219 -12.453 1 77.81 286 PRO A CA 1
ATOM 2321 C C . PRO A 1 286 ? -16.141 35.344 -13.047 1 77.81 286 PRO A C 1
ATOM 2323 O O . PRO A 1 286 ? -15.625 36.406 -13.32 1 77.81 286 PRO A O 1
ATOM 2326 N N . GLN A 1 287 ? -17.391 35.156 -13.453 1 74.44 287 GLN A N 1
ATOM 2327 C CA . GLN A 1 287 ? -18.172 36.156 -14.195 1 74.44 287 GLN A CA 1
ATOM 2328 C C . GLN A 1 287 ? -19.188 36.844 -13.289 1 74.44 287 GLN A C 1
ATOM 2330 O O . GLN A 1 287 ? -19.562 37.969 -13.523 1 74.44 287 GLN A O 1
ATOM 2335 N N . GLY A 1 288 ? -19.5 36.312 -12.117 1 82.38 288 GLY A N 1
ATOM 2336 C CA . GLY A 1 288 ? -20.531 36.875 -11.25 1 82.38 288 GLY A CA 1
ATOM 2337 C C . GLY A 1 288 ? -20.047 37.125 -9.828 1 82.38 288 GLY A C 1
ATOM 2338 O O . GLY A 1 288 ? -18.922 36.75 -9.484 1 82.38 288 GLY A O 1
ATOM 2339 N N . ARG A 1 289 ? -20.938 38.062 -9.219 1 86.56 289 ARG A N 1
ATOM 2340 C CA . ARG A 1 289 ? -20.578 38.469 -7.855 1 86.56 289 ARG A CA 1
ATOM 2341 C C . ARG A 1 289 ? -20.422 37.219 -6.965 1 86.56 289 ARG A C 1
ATOM 2343 O O . ARG A 1 289 ? -19.469 37.125 -6.195 1 86.56 289 ARG A O 1
ATOM 2350 N N . GLU A 1 290 ? -21.344 36.281 -7.148 1 89.25 290 GLU A N 1
ATOM 2351 C CA . GLU A 1 290 ? -21.312 35.094 -6.316 1 89.25 290 GLU A CA 1
ATOM 2352 C C . GLU A 1 290 ? -20.141 34.188 -6.684 1 89.25 290 GLU A C 1
ATOM 2354 O O . GLU A 1 290 ? -19.5 33.625 -5.809 1 89.25 290 GLU A O 1
ATOM 2359 N N . GLU A 1 291 ? -19.812 34.125 -7.863 1 87.62 291 GLU A N 1
ATOM 2360 C CA . GLU A 1 291 ? -18.703 33.312 -8.328 1 87.62 291 GLU A CA 1
ATOM 2361 C C . GLU A 1 291 ? -17.359 33.875 -7.887 1 87.62 291 GLU A C 1
ATOM 2363 O O . GLU A 1 291 ? -16.422 33.156 -7.586 1 87.62 291 GLU A O 1
ATOM 2368 N N . LEU A 1 292 ? -17.328 35.156 -7.93 1 88.31 292 LEU A N 1
ATOM 2369 C CA . LEU A 1 292 ? -16.094 35.812 -7.488 1 88.31 292 LEU A CA 1
ATOM 2370 C C . LEU A 1 292 ? -15.852 35.562 -6.008 1 88.31 292 LEU A C 1
ATOM 2372 O O . LEU A 1 292 ? -14.711 35.312 -5.602 1 88.31 292 LEU A O 1
ATOM 2376 N N . PHE A 1 293 ? -16.906 35.688 -5.215 1 92.62 293 PHE A N 1
ATOM 2377 C CA . PHE A 1 293 ? -16.797 35.375 -3.799 1 92.62 293 PHE A CA 1
ATOM 2378 C C . PHE A 1 293 ? -16.312 33.938 -3.615 1 92.62 293 PHE A C 1
ATOM 2380 O O . PHE A 1 293 ? -15.398 33.688 -2.83 1 92.62 293 PHE A O 1
ATOM 2387 N N . ASN A 1 294 ? -16.953 33.031 -4.348 1 91.44 294 ASN A N 1
ATOM 2388 C CA . ASN A 1 294 ? -16.594 31.609 -4.234 1 91.44 294 ASN A CA 1
ATOM 2389 C C . ASN A 1 294 ? -15.141 31.375 -4.637 1 91.44 294 ASN A C 1
ATOM 2391 O O . ASN A 1 294 ? -14.469 30.5 -4.082 1 91.44 294 ASN A O 1
ATOM 2395 N N . TYR A 1 295 ? -14.703 32.094 -5.559 1 88.69 295 TYR A N 1
ATOM 2396 C CA . TYR A 1 295 ? -13.312 31.984 -5.988 1 88.69 295 TYR A CA 1
ATOM 2397 C C . TYR A 1 295 ? -12.359 32.375 -4.867 1 88.69 295 TYR A C 1
ATOM 2399 O O . TYR A 1 295 ? -11.406 31.641 -4.57 1 88.69 295 TYR A O 1
ATOM 2407 N N . TYR A 1 296 ? -12.594 33.562 -4.27 1 90.31 296 TYR A N 1
ATOM 2408 C CA . TYR A 1 296 ? -11.742 34 -3.176 1 90.31 296 TYR A CA 1
ATOM 2409 C C . TYR A 1 296 ? -11.836 33.062 -1.979 1 90.31 296 TYR A C 1
ATOM 2411 O O . TYR A 1 296 ? -10.828 32.75 -1.351 1 90.31 296 TYR A O 1
ATOM 2419 N N . HIS A 1 297 ? -13.031 32.625 -1.719 1 93.31 297 HIS A N 1
ATOM 2420 C CA . HIS A 1 297 ? -13.289 31.688 -0.631 1 93.31 297 HIS A CA 1
ATOM 2421 C C . HIS A 1 297 ? -12.516 30.391 -0.827 1 93.31 297 HIS A C 1
ATOM 2423 O O . HIS A 1 297 ? -11.836 29.922 0.088 1 93.31 297 HIS A O 1
ATOM 2429 N N . SER A 1 298 ? -12.625 29.859 -1.974 1 91.5 298 SER A N 1
ATOM 2430 C CA . SER A 1 298 ? -11.977 28.594 -2.279 1 91.5 298 SER A CA 1
ATOM 2431 C C . SER A 1 298 ? -10.461 28.719 -2.271 1 91.5 298 SER A C 1
ATOM 2433 O O . SER A 1 298 ? -9.75 27.797 -1.853 1 91.5 298 SER A O 1
ATOM 2435 N N . SER A 1 299 ? -10.047 29.812 -2.777 1 90.69 299 SER A N 1
ATOM 2436 C CA . SER A 1 299 ? -8.602 30.047 -2.818 1 90.69 299 SER A CA 1
ATOM 2437 C C . SER A 1 299 ? -8.016 30.109 -1.414 1 90.69 299 SER A C 1
ATOM 2439 O O . SER A 1 299 ? -6.949 29.547 -1.154 1 90.69 299 SER A O 1
ATOM 2441 N N . LEU A 1 300 ? -8.672 30.812 -0.579 1 93.12 300 LEU A N 1
ATOM 2442 C CA . LEU A 1 300 ? -8.219 30.953 0.802 1 93.12 300 LEU A CA 1
ATOM 2443 C C . LEU A 1 300 ? -8.398 29.625 1.555 1 93.12 300 LEU A C 1
ATOM 2445 O O . LEU A 1 300 ? -7.52 29.234 2.324 1 93.12 300 LEU A O 1
ATOM 2449 N N . ARG A 1 301 ? -9.453 28.922 1.331 1 94.19 301 ARG A N 1
ATOM 2450 C CA . ARG A 1 301 ? -9.75 27.641 1.984 1 94.19 301 ARG A CA 1
ATOM 2451 C C . ARG A 1 301 ? -8.766 26.562 1.548 1 94.19 301 ARG A C 1
ATOM 2453 O O . ARG A 1 301 ? -8.555 25.578 2.266 1 94.19 301 ARG A O 1
ATOM 2460 N N . ASN A 1 302 ? -8.164 26.719 0.403 1 94.06 302 ASN A N 1
ATOM 2461 C CA . ASN A 1 302 ? -7.254 25.75 -0.19 1 94.06 302 ASN A CA 1
ATOM 2462 C C . ASN A 1 302 ? -6.086 25.438 0.741 1 94.06 302 ASN A C 1
ATOM 2464 O O . ASN A 1 302 ? -5.402 24.422 0.568 1 94.06 302 ASN A O 1
ATOM 2468 N N . GLY A 1 303 ? -5.867 26.312 1.743 1 95.12 303 GLY A N 1
ATOM 2469 C CA . GLY A 1 303 ? -4.816 26.078 2.717 1 95.12 303 GLY A CA 1
ATOM 2470 C C . GLY A 1 303 ? -4.906 24.719 3.375 1 95.12 303 GLY A C 1
ATOM 2471 O O . GLY A 1 303 ? -3.887 24.047 3.582 1 95.12 303 GLY A O 1
ATOM 2472 N N . ILE A 1 304 ? -6.109 24.281 3.658 1 96.31 304 ILE A N 1
ATOM 2473 C CA . ILE A 1 304 ? -6.297 23 4.332 1 96.31 304 ILE A CA 1
ATOM 2474 C C . ILE A 1 304 ? -6.004 21.859 3.365 1 96.31 304 ILE A C 1
ATOM 2476 O O . ILE A 1 304 ? -5.43 20.828 3.754 1 96.31 304 ILE A O 1
ATOM 2480 N N . GLU A 1 305 ? -6.375 22 2.137 1 93.69 305 GLU A N 1
ATOM 2481 C CA . GLU A 1 305 ? -6.07 20.984 1.133 1 93.69 305 GLU A CA 1
ATOM 2482 C C . GLU A 1 305 ? -4.562 20.859 0.908 1 93.69 305 GLU A C 1
ATOM 2484 O O . GLU A 1 305 ? -4.039 19.75 0.769 1 93.69 305 GLU A O 1
ATOM 2489 N N . ARG A 1 306 ? -3.959 22 0.872 1 95.75 306 ARG A N 1
ATOM 2490 C CA . ARG A 1 306 ? -2.51 22.016 0.713 1 95.75 306 ARG A CA 1
ATOM 2491 C C . ARG A 1 306 ? -1.822 21.375 1.919 1 95.75 306 ARG A C 1
ATOM 2493 O O . ARG A 1 306 ? -0.852 20.625 1.767 1 95.75 306 ARG A O 1
ATOM 2500 N N . SER A 1 307 ? -2.309 21.641 3.092 1 97.06 307 SER A N 1
ATOM 2501 C CA . SER A 1 307 ? -1.76 21.031 4.297 1 97.06 307 SER A CA 1
ATOM 2502 C C . SER A 1 307 ? -1.886 19.516 4.258 1 97.06 307 SER A C 1
ATOM 2504 O O . SER A 1 307 ? -0.947 18.797 4.609 1 97.06 307 SER A O 1
ATOM 2506 N N . PHE A 1 308 ? -3.047 19.031 3.844 1 95.94 308 PHE A N 1
ATOM 2507 C CA . PHE A 1 308 ? -3.244 17.594 3.691 1 95.94 308 PHE A CA 1
ATOM 2508 C C . PHE A 1 308 ? -2.301 17.016 2.639 1 95.94 308 PHE A C 1
ATOM 2510 O O . PHE A 1 308 ? -1.787 15.906 2.791 1 95.94 308 PHE A O 1
ATOM 2517 N N . GLY A 1 309 ? -2.152 17.766 1.566 1 94.88 309 GLY A N 1
ATOM 2518 C CA . GLY A 1 309 ? -1.23 17.344 0.526 1 94.88 309 GLY A CA 1
ATOM 2519 C C . GLY A 1 309 ? 0.185 17.141 1.031 1 94.88 309 GLY A C 1
ATOM 2520 O O . GLY A 1 309 ? 0.798 16.094 0.769 1 94.88 309 GLY A O 1
ATOM 2521 N N . VAL A 1 310 ? 0.693 18.109 1.773 1 96.56 310 VAL A N 1
ATOM 2522 C CA . VAL A 1 310 ? 2.025 18.016 2.361 1 96.56 310 VAL A CA 1
ATOM 2523 C C . VAL A 1 310 ? 2.094 16.797 3.289 1 96.56 310 VAL A C 1
ATOM 2525 O O . VAL A 1 310 ? 3.055 16.031 3.242 1 96.56 310 VAL A O 1
ATOM 2528 N N . LEU A 1 311 ? 1.081 16.656 4.09 1 97.31 311 LEU A N 1
ATOM 2529 C CA . LEU A 1 311 ? 1.015 15.602 5.09 1 97.31 311 LEU A CA 1
ATOM 2530 C C . LEU A 1 311 ? 1.09 14.227 4.434 1 97.31 311 LEU A C 1
ATOM 2532 O O . LEU A 1 311 ? 1.905 13.391 4.824 1 97.31 311 LEU A O 1
ATOM 2536 N N . LYS A 1 312 ? 0.316 14.008 3.434 1 94.25 312 LYS A N 1
ATOM 2537 C CA . LYS A 1 312 ? 0.205 12.695 2.795 1 94.25 312 LYS A CA 1
ATOM 2538 C C . LYS A 1 312 ? 1.416 12.414 1.913 1 94.25 312 LYS A C 1
ATOM 2540 O O . LYS A 1 312 ? 1.836 11.258 1.781 1 94.25 312 LYS A O 1
ATOM 2545 N N . GLU A 1 313 ? 1.908 13.422 1.304 1 94.44 313 GLU A N 1
ATOM 2546 C CA . GLU A 1 313 ? 3.104 13.219 0.49 1 94.44 313 GLU A CA 1
ATOM 2547 C C . GLU A 1 313 ? 4.316 12.898 1.359 1 94.44 313 GLU A C 1
ATOM 2549 O O . GLU A 1 313 ? 5.188 12.125 0.96 1 94.44 313 GLU A O 1
ATOM 2554 N N . ARG A 1 314 ? 4.352 13.5 2.471 1 96.81 314 ARG A N 1
ATOM 2555 C CA . ARG A 1 314 ? 5.496 13.328 3.359 1 96.81 314 ARG A CA 1
ATOM 2556 C C . ARG A 1 314 ? 5.473 11.961 4.027 1 96.81 314 ARG A C 1
ATOM 2558 O O . ARG A 1 314 ? 6.512 11.312 4.176 1 96.81 314 ARG A O 1
ATOM 2565 N N . PHE A 1 315 ? 4.34 11.539 4.496 1 97.38 315 PHE A N 1
ATOM 2566 C CA . PHE A 1 315 ? 4.242 10.312 5.277 1 97.38 315 PHE A CA 1
ATOM 2567 C C . PHE A 1 315 ? 3.443 9.25 4.531 1 97.38 315 PHE A C 1
ATOM 2569 O O . PHE A 1 315 ? 2.215 9.219 4.621 1 97.38 315 PHE A O 1
ATOM 2576 N N . THR A 1 316 ? 4.113 8.305 3.984 1 94.25 316 THR A N 1
ATOM 2577 C CA . THR A 1 316 ? 3.537 7.273 3.125 1 94.25 316 THR A CA 1
ATOM 2578 C C . THR A 1 316 ? 2.633 6.34 3.93 1 94.25 316 THR A C 1
ATOM 2580 O O . THR A 1 316 ? 1.686 5.77 3.387 1 94.25 316 THR A O 1
ATOM 2583 N N . ILE A 1 317 ? 2.834 6.234 5.211 1 95.31 317 ILE A N 1
ATOM 2584 C CA . ILE A 1 317 ? 2.066 5.324 6.051 1 95.31 317 ILE A CA 1
ATOM 2585 C C . ILE A 1 317 ? 0.589 5.711 6.012 1 95.31 317 ILE A C 1
ATOM 2587 O O . ILE A 1 317 ? -0.283 4.871 6.258 1 95.31 317 ILE A O 1
ATOM 2591 N N . LEU A 1 318 ? 0.304 6.969 5.699 1 94.19 318 LEU A N 1
ATOM 2592 C CA . LEU A 1 318 ? -1.078 7.434 5.668 1 94.19 318 LEU A CA 1
ATOM 2593 C C . LEU A 1 318 ? -1.809 6.891 4.445 1 94.19 318 LEU A C 1
ATOM 2595 O O . LEU A 1 318 ? -3.039 6.816 4.434 1 94.19 318 LEU A O 1
ATOM 2599 N N . SER A 1 319 ? -1.059 6.531 3.42 1 88 319 SER A N 1
ATOM 2600 C CA . SER A 1 319 ? -1.642 5.957 2.213 1 88 319 SER A CA 1
ATOM 2601 C C . SER A 1 319 ? -1.422 4.449 2.156 1 88 319 SER A C 1
ATOM 2603 O O . SER A 1 319 ? -1.997 3.766 1.307 1 88 319 SER A O 1
ATOM 2605 N N . ASN A 1 320 ? -0.556 4.004 2.943 1 86.62 320 ASN A N 1
ATOM 2606 C CA . ASN A 1 320 ? -0.256 2.58 3.066 1 86.62 320 ASN A CA 1
ATOM 2607 C C . ASN A 1 320 ? -0.128 2.158 4.527 1 86.62 320 ASN A C 1
ATOM 2609 O O . ASN A 1 320 ? 0.958 1.792 4.98 1 86.62 320 ASN A O 1
ATOM 2613 N N . MET A 1 321 ? -1.301 2.096 5.133 1 89.5 321 MET A N 1
ATOM 2614 C CA . MET A 1 321 ? -1.338 1.846 6.57 1 89.5 321 MET A CA 1
ATOM 2615 C C . MET A 1 321 ? -0.91 0.417 6.887 1 89.5 321 MET A C 1
ATOM 2617 O O . MET A 1 321 ? -1.308 -0.522 6.195 1 89.5 321 MET A O 1
ATOM 2621 N N . LEU A 1 322 ? -0.101 0.252 7.836 1 89.69 322 LEU A N 1
ATOM 2622 C CA . LEU A 1 322 ? 0.392 -1.046 8.281 1 89.69 322 LEU A CA 1
ATOM 2623 C C . LEU A 1 322 ? -0.598 -1.702 9.242 1 89.69 322 LEU A C 1
ATOM 2625 O O . LEU A 1 322 ? -1.443 -1.023 9.828 1 89.69 322 LEU A O 1
ATOM 2629 N N . PRO A 1 323 ? -0.496 -2.982 9.375 1 86 323 PRO A N 1
ATOM 2630 C CA . PRO A 1 323 ? -1.512 -3.711 10.141 1 86 323 PRO A CA 1
ATOM 2631 C C . PRO A 1 323 ? -1.324 -3.576 11.648 1 86 323 PRO A C 1
ATOM 2633 O O . PRO A 1 323 ? -1.221 -4.582 12.352 1 86 323 PRO A O 1
ATOM 2636 N N . TYR A 1 324 ? -1.356 -2.389 12.133 1 86.38 324 TYR A N 1
ATOM 2637 C CA . TYR A 1 324 ? -1.42 -2.119 13.57 1 86.38 324 TYR A CA 1
ATOM 2638 C C . TYR A 1 324 ? -2.846 -2.26 14.086 1 86.38 324 TYR A C 1
ATOM 2640 O O . TYR A 1 324 ? -3.807 -2.121 13.328 1 86.38 324 TYR A O 1
ATOM 2648 N N . PRO A 1 325 ? -2.977 -2.605 15.352 1 81.44 325 PRO A N 1
ATOM 2649 C CA . PRO A 1 325 ? -4.324 -2.529 15.922 1 81.44 325 PRO A CA 1
ATOM 2650 C C . PRO A 1 325 ? -4.961 -1.151 15.742 1 81.44 325 PRO A C 1
ATOM 2652 O O . PRO A 1 325 ? -4.254 -0.14 15.719 1 81.44 325 PRO A O 1
ATOM 2655 N N . MET A 1 326 ? -6.234 -1.132 15.641 1 80.81 326 MET A N 1
ATOM 2656 C CA . MET A 1 326 ? -6.957 0.111 15.391 1 80.81 326 MET A CA 1
ATOM 2657 C C . MET A 1 326 ? -6.66 1.145 16.469 1 80.81 326 MET A C 1
ATOM 2659 O O . MET A 1 326 ? -6.617 2.344 16.188 1 80.81 326 MET A O 1
ATOM 2663 N N . GLU A 1 327 ? -6.453 0.656 17.672 1 79.19 327 GLU A N 1
ATOM 2664 C CA . GLU A 1 327 ? -6.148 1.544 18.781 1 79.19 327 GLU A CA 1
ATOM 2665 C C . GLU A 1 327 ? -4.848 2.301 18.547 1 79.19 327 GLU A C 1
ATOM 2667 O O . GLU A 1 327 ? -4.68 3.426 19.031 1 79.19 327 GLU A O 1
ATOM 2672 N N . THR A 1 328 ? -4.012 1.7 17.781 1 86.56 328 THR A N 1
ATOM 2673 C CA . THR A 1 328 ? -2.744 2.338 17.438 1 86.56 328 THR A CA 1
ATOM 2674 C C . THR A 1 328 ? -2.891 3.203 16.188 1 86.56 328 THR A C 1
ATOM 2676 O O . THR A 1 328 ? -2.377 4.324 16.141 1 86.56 328 THR A O 1
ATOM 2679 N N . GLN A 1 329 ? -3.598 2.699 15.211 1 89.56 329 GLN A N 1
ATOM 2680 C CA . GLN A 1 329 ? -3.734 3.363 13.914 1 89.56 329 GLN A CA 1
ATOM 2681 C C . GLN A 1 329 ? -4.316 4.766 14.078 1 89.56 329 GLN A C 1
ATOM 2683 O O . GLN A 1 329 ? -3.938 5.688 13.352 1 89.56 329 GLN A O 1
ATOM 2688 N N . LYS A 1 330 ? -5.207 4.957 15.031 1 87.12 330 LYS A N 1
ATOM 2689 C CA . LYS A 1 330 ? -5.922 6.223 15.164 1 87.12 330 LYS A CA 1
ATOM 2690 C C . LYS A 1 330 ? -4.98 7.34 15.609 1 87.12 330 LYS A C 1
ATOM 2692 O O . LYS A 1 330 ? -5.27 8.523 15.406 1 87.12 330 LYS A O 1
ATOM 2697 N N . TYR A 1 331 ? -3.801 6.996 16.188 1 90.88 331 TYR A N 1
ATOM 2698 C CA . TYR A 1 331 ? -2.883 8.008 16.703 1 90.88 331 TYR A CA 1
ATOM 2699 C C . TYR A 1 331 ? -1.82 8.359 15.664 1 90.88 331 TYR A C 1
ATOM 2701 O O . TYR A 1 331 ? -1.125 9.367 15.789 1 90.88 331 TYR A O 1
ATOM 2709 N N . ILE A 1 332 ? -1.697 7.551 14.648 1 95.12 332 ILE A N 1
ATOM 2710 C CA . ILE A 1 332 ? -0.646 7.75 13.656 1 95.12 332 ILE A CA 1
ATOM 2711 C C . ILE A 1 332 ? -0.881 9.062 12.914 1 95.12 332 ILE A C 1
ATOM 2713 O O . ILE A 1 332 ? 0.036 9.875 12.773 1 95.12 332 ILE A O 1
ATOM 2717 N N . PRO A 1 333 ? -2.143 9.367 12.523 1 95.38 333 PRO A N 1
ATOM 2718 C CA . PRO A 1 333 ? -2.369 10.656 11.859 1 95.38 333 PRO A CA 1
ATOM 2719 C C . PRO A 1 333 ? -2.062 11.844 12.766 1 95.38 333 PRO A C 1
ATOM 2721 O O . PRO A 1 333 ? -1.546 12.867 12.305 1 95.38 333 PRO A O 1
ATOM 2724 N N . ILE A 1 334 ? -2.363 11.711 14.031 1 94.56 334 ILE A N 1
ATOM 2725 C CA . ILE A 1 334 ? -2.082 12.781 14.984 1 94.56 334 ILE A CA 1
ATOM 2726 C C . ILE A 1 334 ? -0.575 13.023 15.062 1 94.56 334 ILE A C 1
ATOM 2728 O O . ILE A 1 334 ? -0.12 14.164 15.055 1 94.56 334 ILE A O 1
ATOM 2732 N N . ALA A 1 335 ? 0.125 11.953 15.133 1 97.12 335 ALA A N 1
ATOM 2733 C CA . ALA A 1 335 ? 1.581 12.055 15.188 1 97.12 335 ALA A CA 1
ATOM 2734 C C . ALA A 1 335 ? 2.131 12.719 13.93 1 97.12 335 ALA A C 1
ATOM 2736 O O . ALA A 1 335 ? 3.014 13.578 14.008 1 97.12 335 ALA A O 1
ATOM 2737 N N . CYS A 1 336 ? 1.605 12.32 12.781 1 98.25 336 CYS A N 1
ATOM 2738 C CA . CYS A 1 336 ? 2.047 12.898 11.516 1 98.25 336 CYS A CA 1
ATOM 2739 C C . CYS A 1 336 ? 1.756 14.391 11.469 1 98.25 336 CYS A C 1
ATOM 2741 O O . CYS A 1 336 ? 2.602 15.18 11.039 1 98.25 336 CYS A O 1
ATOM 2743 N N . CYS A 1 337 ? 0.571 14.789 11.945 1 98.06 337 CYS A N 1
ATOM 2744 C CA . CYS A 1 337 ? 0.22 16.203 11.992 1 98.06 337 CYS A CA 1
ATOM 2745 C C . CYS A 1 337 ? 1.146 16.969 12.93 1 98.06 337 CYS A C 1
ATOM 2747 O O . CYS A 1 337 ? 1.515 18.109 12.656 1 98.06 337 CYS A O 1
ATOM 2749 N N . THR A 1 338 ? 1.47 16.312 14.039 1 97.56 338 THR A N 1
ATOM 2750 C CA . THR A 1 338 ? 2.365 16.922 15.023 1 97.56 338 THR A CA 1
ATOM 2751 C C . THR A 1 338 ? 3.736 17.188 14.406 1 97.56 338 THR A C 1
ATOM 2753 O O . THR A 1 338 ? 4.273 18.297 14.547 1 97.56 338 THR A O 1
ATOM 2756 N N . ILE A 1 339 ? 4.242 16.188 13.703 1 98.38 339 ILE A N 1
ATOM 2757 C CA . ILE A 1 339 ? 5.547 16.328 13.062 1 98.38 339 ILE A CA 1
ATOM 2758 C C . ILE A 1 339 ? 5.469 17.391 11.969 1 98.38 339 ILE A C 1
ATOM 2760 O O . ILE A 1 339 ? 6.387 18.203 11.812 1 98.38 339 ILE A O 1
ATOM 2764 N N . HIS A 1 340 ? 4.422 17.391 11.234 1 98.19 340 HIS A N 1
ATOM 2765 C CA . HIS A 1 340 ? 4.168 18.406 10.219 1 98.19 340 HIS A CA 1
ATOM 2766 C C . HIS A 1 340 ? 4.273 19.812 10.789 1 98.19 340 HIS A C 1
ATOM 2768 O O . HIS A 1 340 ? 4.996 20.656 10.258 1 98.19 340 HIS A O 1
ATOM 2774 N N . ASN A 1 341 ? 3.514 20.078 11.891 1 97.62 341 ASN A N 1
ATOM 2775 C CA . ASN A 1 341 ? 3.549 21.375 12.539 1 97.62 341 ASN A CA 1
ATOM 2776 C C . ASN A 1 341 ? 4.949 21.719 13.047 1 97.62 341 ASN A C 1
ATOM 2778 O O . ASN A 1 341 ? 5.398 22.859 12.93 1 97.62 341 ASN A O 1
ATOM 2782 N N . PHE A 1 342 ? 5.613 20.75 13.602 1 97.69 342 PHE A N 1
ATOM 2783 C CA . PHE A 1 342 ? 6.949 20.969 14.141 1 97.69 342 PHE A CA 1
ATOM 2784 C C . PHE A 1 342 ? 7.902 21.453 13.055 1 97.69 342 PHE A C 1
ATOM 2786 O O . PHE A 1 342 ? 8.641 22.422 13.25 1 97.69 342 PHE A O 1
ATOM 2793 N N . ILE A 1 343 ? 7.891 20.734 11.922 1 97.19 343 ILE A N 1
ATOM 2794 C CA . ILE A 1 343 ? 8.773 21.078 10.812 1 97.19 343 ILE A CA 1
ATOM 2795 C C . ILE A 1 343 ? 8.43 22.469 10.297 1 97.19 343 ILE A C 1
ATOM 2797 O O . ILE A 1 343 ? 9.32 23.297 10.07 1 97.19 343 ILE A O 1
ATOM 2801 N N . ARG A 1 344 ? 7.137 22.75 10.164 1 95.81 344 ARG A N 1
ATOM 2802 C CA . ARG A 1 344 ? 6.703 24.031 9.633 1 95.81 344 ARG A CA 1
ATOM 2803 C C . ARG A 1 344 ? 7.137 25.172 10.547 1 95.81 344 ARG A C 1
ATOM 2805 O O . ARG A 1 344 ? 7.523 26.25 10.07 1 95.81 344 ARG A O 1
ATOM 2812 N N . LYS A 1 345 ? 7.098 24.984 11.789 1 93.31 345 LYS A N 1
ATOM 2813 C CA . LYS A 1 345 ? 7.395 26.016 12.766 1 93.31 345 LYS A CA 1
ATOM 2814 C C . LYS A 1 345 ? 8.898 26.219 12.922 1 93.31 345 LYS A C 1
ATOM 2816 O O . LYS A 1 345 ? 9.359 27.328 13.203 1 93.31 345 LYS A O 1
ATOM 2821 N N . HIS A 1 346 ? 9.672 25.188 12.688 1 89.44 346 HIS A N 1
ATOM 2822 C CA . HIS A 1 346 ? 11.086 25.266 13.031 1 89.44 346 HIS A CA 1
ATOM 2823 C C . HIS A 1 346 ? 11.953 25.328 11.773 1 89.44 346 HIS A C 1
ATOM 2825 O O . HIS A 1 346 ? 13.117 25.719 11.844 1 89.44 346 HIS A O 1
ATOM 2831 N N . PHE A 1 347 ? 11.414 24.891 10.711 1 88.19 347 PHE A N 1
ATOM 2832 C CA . PHE A 1 347 ? 12.211 24.828 9.492 1 88.19 347 PHE A CA 1
ATOM 2833 C C . PHE A 1 347 ? 11.469 25.469 8.32 1 88.19 347 PHE A C 1
ATOM 2835 O O . PHE A 1 347 ? 10.703 24.781 7.625 1 88.19 347 PHE A O 1
ATOM 2842 N N . LYS A 1 348 ? 11.836 26.562 7.91 1 79.88 348 LYS A N 1
ATOM 2843 C CA . LYS A 1 348 ? 11.094 27.328 6.918 1 79.88 348 LYS A CA 1
ATOM 2844 C C . LYS A 1 348 ? 11.383 26.828 5.504 1 79.88 348 LYS A C 1
ATOM 2846 O O . LYS A 1 348 ? 10.516 26.906 4.629 1 79.88 348 LYS A O 1
ATOM 2851 N N . LYS A 1 349 ? 12.539 26.266 5.293 1 86.94 349 LYS A N 1
ATOM 2852 C CA . LYS A 1 349 ? 12.867 25.828 3.941 1 86.94 349 LYS A CA 1
ATOM 2853 C C . LYS A 1 349 ? 12.711 24.312 3.805 1 86.94 349 LYS A C 1
ATOM 2855 O O . LYS A 1 349 ? 13.695 23.562 3.865 1 86.94 349 LYS A O 1
ATOM 2860 N N . ASP A 1 350 ? 11.516 23.906 3.711 1 92.94 350 ASP A N 1
ATOM 2861 C CA . ASP A 1 350 ? 11.211 22.484 3.557 1 92.94 350 ASP A CA 1
ATOM 2862 C C . ASP A 1 350 ? 10.633 22.203 2.172 1 92.94 350 ASP A C 1
ATOM 2864 O O . ASP A 1 350 ? 9.742 22.906 1.707 1 92.94 350 ASP A O 1
ATOM 2868 N N . LYS A 1 351 ? 11.172 21.25 1.553 1 91.69 351 LYS A N 1
ATOM 2869 C CA . LYS A 1 351 ? 10.836 20.906 0.171 1 91.69 351 LYS A CA 1
ATOM 2870 C C . LYS A 1 351 ? 9.344 20.625 0.021 1 91.69 351 LYS A C 1
ATOM 2872 O O . LYS A 1 351 ? 8.719 21.047 -0.955 1 91.69 351 LYS A O 1
ATOM 2877 N N . TYR A 1 352 ? 8.758 19.859 0.903 1 94 352 TYR A N 1
ATOM 2878 C CA . TYR A 1 352 ? 7.348 19.484 0.799 1 94 352 TYR A CA 1
ATOM 2879 C C . TYR A 1 352 ? 6.445 20.703 0.931 1 94 352 TYR A C 1
ATOM 2881 O O . TYR A 1 352 ? 5.48 20.859 0.18 1 94 352 TYR A O 1
ATOM 2889 N N . PHE A 1 353 ? 6.73 21.609 1.817 1 94.69 353 PHE A N 1
ATOM 2890 C CA . PHE A 1 353 ? 5.957 22.828 1.956 1 94.69 353 PHE A CA 1
ATOM 2891 C C . PHE A 1 353 ? 6.133 23.719 0.732 1 94.69 353 PHE A C 1
ATOM 2893 O O . PHE A 1 353 ? 5.188 24.391 0.304 1 94.69 353 PHE A O 1
ATOM 2900 N N . ASP A 1 354 ? 7.309 23.688 0.165 1 93.5 354 ASP A N 1
ATOM 2901 C CA . ASP A 1 354 ? 7.566 24.469 -1.035 1 93.5 354 ASP A CA 1
ATOM 2902 C C . ASP A 1 354 ? 6.746 23.969 -2.217 1 93.5 354 ASP A C 1
ATOM 2904 O O . ASP A 1 354 ? 6.242 24.75 -3.018 1 93.5 354 ASP A O 1
ATOM 2908 N N . ASN A 1 355 ? 6.668 22.672 -2.26 1 91.69 355 ASN A N 1
ATOM 2909 C CA . ASN A 1 355 ? 5.902 22.062 -3.34 1 91.69 355 ASN A CA 1
ATOM 2910 C C . ASN A 1 355 ? 4.43 22.453 -3.277 1 91.69 355 ASN A C 1
ATOM 2912 O O . ASN A 1 355 ? 3.742 22.469 -4.301 1 91.69 355 ASN A O 1
ATOM 2916 N N . TYR A 1 356 ? 3.955 22.797 -2.076 1 93.06 356 TYR A N 1
ATOM 2917 C CA . TYR A 1 356 ? 2.541 23.109 -1.891 1 93.06 356 TYR A CA 1
ATOM 2918 C C . TYR A 1 356 ? 2.346 24.578 -1.52 1 93.06 356 TYR A C 1
ATOM 2920 O O . TYR A 1 356 ? 1.339 24.938 -0.904 1 93.06 356 TYR A O 1
ATOM 2928 N N . ALA A 1 357 ? 3.27 25.406 -1.915 1 90.19 357 ALA A N 1
ATOM 2929 C CA . ALA A 1 357 ? 3.254 26.828 -1.538 1 90.19 357 ALA A CA 1
ATOM 2930 C C . ALA A 1 357 ? 2.275 27.609 -2.404 1 90.19 357 ALA A C 1
ATOM 2932 O O . ALA A 1 357 ? 1.722 28.625 -1.963 1 90.19 357 ALA A O 1
ATOM 2933 N N . ASN A 1 358 ? 2.031 27.094 -3.582 1 87.25 358 ASN A N 1
ATOM 2934 C CA . ASN A 1 358 ? 1.141 27.797 -4.488 1 87.25 358 ASN A CA 1
ATOM 2935 C C . ASN A 1 358 ? -0.311 27.734 -4.023 1 87.25 358 ASN A C 1
ATOM 2937 O O . ASN A 1 358 ? -0.909 26.656 -4.004 1 87.25 358 ASN A O 1
ATOM 2941 N N . GLU A 1 359 ? -0.856 28.844 -3.77 1 83.38 359 GLU A N 1
ATOM 2942 C CA . GLU A 1 359 ? -2.197 28.922 -3.197 1 83.38 359 GLU A CA 1
ATOM 2943 C C . GLU A 1 359 ? -3.248 28.422 -4.184 1 83.38 359 GLU A C 1
ATOM 2945 O O . GLU A 1 359 ? -4.32 27.969 -3.781 1 83.38 359 GLU A O 1
ATOM 2950 N N . ASP A 1 360 ? -2.975 28.5 -5.414 1 79 360 ASP A N 1
ATOM 2951 C CA . ASP A 1 360 ? -3.973 28.156 -6.426 1 79 360 ASP A CA 1
ATOM 2952 C C . ASP A 1 360 ? -3.748 26.75 -6.961 1 79 360 ASP A C 1
ATOM 2954 O O . ASP A 1 360 ? -4.395 26.328 -7.926 1 79 360 ASP A O 1
ATOM 2958 N N . MET A 1 361 ? -2.93 26.078 -6.277 1 84.19 361 MET A N 1
ATOM 2959 C CA . MET A 1 361 ? -2.662 24.734 -6.77 1 84.19 361 MET A CA 1
ATOM 2960 C C . MET A 1 361 ? -3.852 23.812 -6.512 1 84.19 361 MET A C 1
ATOM 2962 O O . MET A 1 361 ? -4.566 23.984 -5.523 1 84.19 361 MET A O 1
ATOM 2966 N N . ILE A 1 362 ? -4.023 22.953 -7.434 1 79.94 362 ILE A N 1
ATOM 2967 C CA . ILE A 1 362 ? -5.055 21.938 -7.258 1 79.94 362 ILE A CA 1
ATOM 2968 C C . ILE A 1 362 ? -4.445 20.703 -6.609 1 79.94 362 ILE A C 1
ATOM 2970 O O . ILE A 1 362 ? -3.535 20.078 -7.168 1 79.94 362 ILE A O 1
ATOM 2974 N N . VAL A 1 363 ? -4.785 20.547 -5.379 1 78.56 363 VAL A N 1
ATOM 2975 C CA . VAL A 1 363 ? -4.309 19.359 -4.684 1 78.56 363 VAL A CA 1
ATOM 2976 C C . VAL A 1 363 ? -5.184 18.156 -5.047 1 78.56 363 VAL A C 1
ATOM 2978 O O . VAL A 1 363 ? -6.406 18.219 -4.906 1 78.56 363 VAL A O 1
ATOM 2981 N N . GLU A 1 364 ? -4.59 17.281 -5.727 1 60.47 364 GLU A N 1
ATOM 2982 C CA . GLU A 1 364 ? -5.34 16.094 -6.152 1 60.47 364 GLU A CA 1
ATOM 2983 C C . GLU A 1 364 ? -5.543 15.125 -4.996 1 60.47 364 GLU A C 1
ATOM 2985 O O . GLU A 1 364 ? -4.578 14.672 -4.379 1 60.47 364 GLU A O 1
ATOM 2990 N N . ASP A 1 365 ? -6.34 15.5 -4.121 1 55.75 365 ASP A N 1
ATOM 2991 C CA . ASP A 1 365 ? -6.578 14.531 -3.059 1 55.75 365 ASP A CA 1
ATOM 2992 C C . ASP A 1 365 ? -7.402 13.344 -3.568 1 55.75 365 ASP A C 1
ATOM 2994 O O . ASP A 1 365 ? -8.273 13.516 -4.426 1 55.75 365 ASP A O 1
ATOM 2998 N N . SER A 1 366 ? -6.832 12.258 -3.564 1 47.47 366 SER A N 1
ATOM 2999 C CA . SER A 1 366 ? -7.629 11.07 -3.844 1 47.47 366 SER A CA 1
ATOM 3000 C C . SER A 1 366 ? -8.938 11.086 -3.059 1 47.47 366 SER A C 1
ATOM 3002 O O . SER A 1 366 ? -9.078 10.375 -2.062 1 47.47 366 SER A O 1
ATOM 3004 N N . LYS A 1 367 ? -9.383 12.367 -2.82 1 44.81 367 LYS A N 1
ATOM 3005 C CA . LYS A 1 367 ? -10.664 12.297 -2.119 1 44.81 367 LYS A CA 1
ATOM 3006 C C . LYS A 1 367 ? -11.586 11.258 -2.756 1 44.81 367 LYS A C 1
ATOM 3008 O O . LYS A 1 367 ? -11.633 11.133 -3.98 1 44.81 367 LYS A O 1
ATOM 3013 N N . PHE A 1 368 ? -11.875 10.305 -2.053 1 43.53 368 PHE A N 1
ATOM 3014 C CA . PHE A 1 368 ? -12.93 9.32 -2.271 1 43.53 368 PHE A CA 1
ATOM 3015 C C . PHE A 1 368 ? -14.219 10.008 -2.711 1 43.53 368 PHE A C 1
ATOM 3017 O O . PHE A 1 368 ? -14.648 10.984 -2.096 1 43.53 368 PHE A O 1
ATOM 3024 N N . ASP A 1 369 ? -14.281 10.367 -3.891 1 38.31 369 ASP A N 1
ATOM 3025 C CA . ASP A 1 369 ? -15.586 10.938 -4.234 1 38.31 369 ASP A CA 1
ATOM 3026 C C . ASP A 1 369 ? -16.703 10.266 -3.441 1 38.31 369 ASP A C 1
ATOM 3028 O O . ASP A 1 369 ? -17.188 9.195 -3.816 1 38.31 369 ASP A O 1
ATOM 3032 N N . ILE A 1 370 ? -16.719 10.273 -2.25 1 39.34 370 ILE A N 1
ATOM 3033 C CA . ILE A 1 370 ? -17.938 9.836 -1.594 1 39.34 370 ILE A CA 1
ATOM 3034 C C . ILE A 1 370 ? -19.141 10.5 -2.258 1 39.34 370 ILE A C 1
ATOM 3036 O O . ILE A 1 370 ? -19.094 11.672 -2.639 1 39.34 370 ILE A O 1
ATOM 3040 N N . ASP A 1 371 ? -19.938 9.773 -2.828 1 38.62 371 ASP A N 1
ATOM 3041 C CA . ASP A 1 371 ? -21.172 10.32 -3.367 1 38.62 371 ASP A CA 1
ATOM 3042 C C . ASP A 1 371 ? -21.484 11.688 -2.766 1 38.62 371 ASP A C 1
ATOM 3044 O O . ASP A 1 371 ? -21.641 11.82 -1.55 1 38.62 371 ASP A O 1
ATOM 3048 N N . ALA A 1 372 ? -21.156 12.688 -3.482 1 40.41 372 ALA A N 1
ATOM 3049 C CA . ALA A 1 372 ? -21.578 14.055 -3.205 1 40.41 372 ALA A CA 1
ATOM 3050 C C . ALA A 1 372 ? -22.875 14.07 -2.414 1 40.41 372 ALA A C 1
ATOM 3052 O O . ALA A 1 372 ? -23.125 14.984 -1.618 1 40.41 372 ALA A O 1
ATOM 3053 N N . SER A 1 373 ? -23.656 13.141 -2.758 1 39.56 373 SER A N 1
ATOM 3054 C CA . SER A 1 373 ? -25 13.156 -2.195 1 39.56 373 SER A CA 1
ATOM 3055 C C . SER A 1 373 ? -24.984 12.906 -0.69 1 39.56 373 SER A C 1
ATOM 3057 O O . SER A 1 373 ? -25.906 13.297 0.026 1 39.56 373 SER A O 1
ATOM 3059 N N . SER A 1 374 ? -23.938 12.109 -0.277 1 43.97 374 SER A N 1
ATOM 3060 C CA . SER A 1 374 ? -23.953 11.758 1.139 1 43.97 374 SER A CA 1
ATOM 3061 C C . SER A 1 374 ? -23.359 12.867 1.99 1 43.97 374 SER A C 1
ATOM 3063 O O . SER A 1 374 ? -23.406 12.812 3.221 1 43.97 374 SER A O 1
ATOM 3065 N N . GLN A 1 375 ? -22.688 13.703 1.394 1 52.59 375 GLN A N 1
ATOM 3066 C CA . GLN A 1 375 ? -22.141 14.828 2.135 1 52.59 375 GLN A CA 1
ATOM 3067 C C . GLN A 1 375 ? -23.125 15.992 2.188 1 52.59 375 GLN A C 1
ATOM 3069 O O . GLN A 1 375 ? -22.719 17.156 2.148 1 52.59 375 GLN A O 1
ATOM 3074 N N . ASN A 1 376 ? -24.312 15.633 2.084 1 53.12 376 ASN A N 1
ATOM 3075 C CA . ASN A 1 376 ? -25.266 16.719 2.271 1 53.12 376 ASN A CA 1
ATOM 3076 C C . ASN A 1 376 ? -25.203 17.281 3.693 1 53.12 376 ASN A C 1
ATOM 3078 O O . ASN A 1 376 ? -25.031 16.516 4.652 1 53.12 376 ASN A O 1
ATOM 3082 N N . PRO A 1 377 ? -25.141 18.531 3.662 1 58.53 377 PRO A N 1
ATOM 3083 C CA . PRO A 1 377 ? -25.188 19.125 5 1 58.53 377 PRO A CA 1
ATOM 3084 C C . PRO A 1 377 ? -26.297 18.531 5.867 1 58.53 377 PRO A C 1
ATOM 3086 O O . PRO A 1 377 ? -27.359 18.172 5.355 1 58.53 377 PRO A O 1
ATOM 3089 N N . ILE A 1 378 ? -25.922 18 6.938 1 57.28 378 ILE A N 1
ATOM 3090 C CA . ILE A 1 378 ? -26.906 17.484 7.891 1 57.28 378 ILE A CA 1
ATOM 3091 C C . ILE A 1 378 ? -27.75 18.625 8.438 1 57.28 378 ILE A C 1
ATOM 3093 O O . ILE A 1 378 ? -27.234 19.719 8.664 1 57.28 378 ILE A O 1
ATOM 3097 N N . ASP A 1 379 ? -29.047 18.422 8.352 1 54.16 379 ASP A N 1
ATOM 3098 C CA . ASP A 1 379 ? -29.953 19.391 8.953 1 54.16 379 ASP A CA 1
ATOM 3099 C C . ASP A 1 379 ? -29.75 19.5 10.461 1 54.16 379 ASP A C 1
ATOM 3101 O O . ASP A 1 379 ? -29.938 18.531 11.188 1 54.16 379 ASP A O 1
ATOM 3105 N N . ILE A 1 380 ? -28.906 20.406 10.766 1 55.84 380 ILE A N 1
ATOM 3106 C CA . ILE A 1 380 ? -28.672 20.641 12.188 1 55.84 380 ILE A CA 1
ATOM 3107 C C . ILE A 1 380 ? -29.766 21.531 12.75 1 55.84 380 ILE A C 1
ATOM 3109 O O . ILE A 1 380 ? -30.25 22.438 12.07 1 55.84 380 ILE A O 1
ATOM 3113 N N . ASN A 1 381 ? -30.359 21.125 13.766 1 56.22 381 ASN A N 1
ATOM 3114 C CA . ASN A 1 381 ? -31.344 21.938 14.469 1 56.22 381 ASN A CA 1
ATOM 3115 C C . ASN A 1 381 ? -30.75 23.266 14.914 1 56.22 381 ASN A C 1
ATOM 3117 O O . ASN A 1 381 ? -30.406 23.438 16.094 1 56.22 381 ASN A O 1
ATOM 3121 N N . ILE A 1 382 ? -30.25 24.062 14.031 1 58.03 382 ILE A N 1
ATOM 3122 C CA . ILE A 1 382 ? -29.797 25.406 14.352 1 58.03 382 ILE A CA 1
ATOM 3123 C C . ILE A 1 382 ? -30.906 26.406 14.008 1 58.03 382 ILE A C 1
ATOM 3125 O O . ILE A 1 382 ? -31.594 26.25 13 1 58.03 382 ILE A O 1
ATOM 3129 N N . SER A 1 383 ? -31.219 27.297 14.906 1 65.19 383 SER A N 1
ATOM 3130 C CA . SER A 1 383 ? -32.281 28.281 14.695 1 65.19 383 SER A CA 1
ATOM 3131 C C . SER A 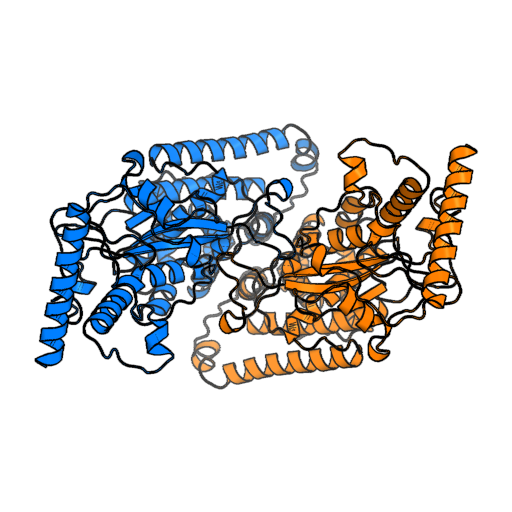1 383 ? -32.094 29.031 13.383 1 65.19 383 SER A C 1
ATOM 3133 O O . SER A 1 383 ? -30.953 29.203 12.922 1 65.19 383 SER A O 1
ATOM 3135 N N . ARG A 1 384 ? -33.156 29.219 12.688 1 62.62 384 ARG A N 1
ATOM 3136 C CA . ARG A 1 384 ? -33.219 29.938 11.422 1 62.62 384 ARG A CA 1
ATOM 3137 C C . ARG A 1 384 ? -32.531 31.297 11.539 1 62.62 384 ARG A C 1
ATOM 3139 O O . ARG A 1 384 ? -31.859 31.75 10.594 1 62.62 384 ARG A O 1
ATOM 3146 N N . ALA A 1 385 ? -32.594 31.797 12.758 1 59.03 385 ALA A N 1
ATOM 3147 C CA . ALA A 1 385 ? -31.984 33.094 13.008 1 59.03 385 ALA A CA 1
ATOM 3148 C C . ALA A 1 385 ? -30.469 33 12.938 1 59.03 385 ALA A C 1
ATOM 3150 O O . ALA A 1 385 ? -29.812 33.875 12.359 1 59.03 385 ALA A O 1
ATOM 3151 N N . HIS A 1 386 ? -29.922 32 13.484 1 67.12 386 HIS A N 1
ATOM 3152 C CA . HIS A 1 386 ? -28.469 31.812 13.508 1 67.12 386 HIS A CA 1
ATOM 3153 C C . HIS A 1 386 ? -27.938 31.531 12.109 1 67.12 386 HIS A C 1
ATOM 3155 O O . HIS A 1 386 ? -26.875 32.062 11.727 1 67.12 386 HIS A O 1
ATOM 3161 N N . LEU A 1 387 ? -28.641 30.875 11.398 1 72.69 387 LEU A N 1
ATOM 3162 C CA . LEU A 1 387 ? -28.25 30.609 10.023 1 72.69 387 LEU A CA 1
ATOM 3163 C C . LEU A 1 387 ? -28.234 31.891 9.195 1 72.69 387 LEU A C 1
ATOM 3165 O O . LEU A 1 387 ? -27.344 32.062 8.359 1 72.69 387 LEU A O 1
ATOM 3169 N N . HIS A 1 388 ? -29.109 32.781 9.586 1 79.94 388 HIS A N 1
ATOM 3170 C CA . HIS A 1 388 ? -29.219 34.062 8.844 1 79.94 388 HIS A CA 1
ATOM 3171 C C . HIS A 1 388 ? -28.031 34.969 9.141 1 79.94 388 HIS A C 1
ATOM 3173 O O . HIS A 1 388 ? -27.625 35.75 8.281 1 79.94 388 HIS A O 1
ATOM 3179 N N . GLN A 1 389 ? -27.562 34.781 10.305 1 84.12 389 GLN A N 1
ATOM 3180 C CA . GLN A 1 389 ? -26.453 35.656 10.695 1 84.12 389 GLN A CA 1
ATOM 3181 C C . GLN A 1 389 ? -25.266 35.438 9.773 1 84.12 389 GLN A C 1
ATOM 3183 O O . GLN A 1 389 ? -24.703 36.406 9.25 1 84.12 389 GLN A O 1
ATOM 3188 N N . MET A 1 390 ? -24.875 34.219 9.594 1 89.62 390 MET A N 1
ATOM 3189 C CA . MET A 1 390 ? -23.703 33.969 8.766 1 89.62 390 MET A CA 1
ATOM 3190 C C . MET A 1 390 ? -24 34.25 7.293 1 89.62 390 MET A C 1
ATOM 3192 O O . MET A 1 390 ? -23.109 34.625 6.523 1 89.62 390 MET A O 1
ATOM 3196 N N . GLY A 1 391 ? -25.219 34.125 6.961 1 89.94 391 GLY A N 1
ATOM 3197 C CA . GLY A 1 391 ? -25.656 34.531 5.629 1 89.94 391 GLY A CA 1
ATOM 3198 C C . GLY A 1 391 ? -25.438 36 5.359 1 89.94 391 GLY A C 1
ATOM 3199 O O . GLY A 1 391 ? -25 36.375 4.266 1 89.94 391 GLY A O 1
ATOM 3200 N N . ARG A 1 392 ? -25.766 36.781 6.352 1 90.62 392 ARG A N 1
ATOM 3201 C CA . ARG A 1 392 ? -25.562 38.219 6.223 1 90.62 392 ARG A CA 1
ATOM 3202 C C . ARG A 1 392 ? -24.094 38.562 6.074 1 90.62 392 ARG A C 1
ATOM 3204 O O . ARG A 1 392 ? -23.719 39.406 5.258 1 90.62 392 ARG A O 1
ATOM 3211 N N . VAL A 1 393 ? -23.328 37.969 6.93 1 91.62 393 VAL A N 1
ATOM 3212 C CA . VAL A 1 393 ? -21.891 38.156 6.859 1 91.62 393 VAL A CA 1
ATOM 3213 C C . VAL A 1 393 ? -21.391 37.812 5.457 1 91.62 393 VAL A C 1
ATOM 3215 O O . VAL A 1 393 ? -20.594 38.562 4.871 1 91.62 393 VAL A O 1
ATOM 3218 N N . ARG A 1 394 ? -21.797 36.688 4.969 1 93.31 394 ARG A N 1
ATOM 3219 C CA . ARG A 1 394 ? -21.406 36.219 3.635 1 93.31 394 ARG A CA 1
ATOM 3220 C C . ARG A 1 394 ? -21.828 37.25 2.572 1 93.31 394 ARG A C 1
ATOM 3222 O O . ARG A 1 394 ? -21.047 37.594 1.687 1 93.31 394 ARG A O 1
ATOM 3229 N N . ASP A 1 395 ? -23.047 37.75 2.662 1 92.75 395 ASP A N 1
ATOM 3230 C CA . ASP A 1 395 ? -23.562 38.719 1.698 1 92.75 395 ASP A CA 1
ATOM 3231 C C . ASP A 1 395 ? -22.766 40.031 1.745 1 92.75 395 ASP A C 1
ATOM 3233 O O . ASP A 1 395 ? -22.516 40.656 0.709 1 92.75 395 ASP A O 1
ATOM 3237 N N . GLU A 1 396 ? -22.469 40.375 2.906 1 93.38 396 GLU A N 1
ATOM 3238 C CA . GLU A 1 396 ? -21.656 41.562 3.061 1 93.38 396 GLU A CA 1
ATOM 3239 C C . GLU A 1 396 ? -20.312 41.438 2.365 1 93.38 396 GLU A C 1
ATOM 3241 O O . GLU A 1 396 ? -19.844 42.344 1.71 1 93.38 396 GLU A O 1
ATOM 3246 N N . ILE A 1 397 ? -19.688 40.312 2.553 1 94.12 397 ILE A N 1
ATOM 3247 C CA . ILE A 1 397 ? -18.391 40.062 1.924 1 94.12 397 ILE A CA 1
ATOM 3248 C C . ILE A 1 397 ? -18.547 40.031 0.406 1 94.12 397 ILE A C 1
ATOM 3250 O O . ILE A 1 397 ? -17.734 40.625 -0.317 1 94.12 397 ILE A O 1
ATOM 3254 N N . VAL A 1 398 ? -19.578 39.406 -0.056 1 93.19 398 VAL A N 1
ATOM 3255 C CA . VAL A 1 398 ? -19.875 39.375 -1.484 1 93.19 398 VAL A CA 1
ATOM 3256 C C . VAL A 1 398 ? -19.984 40.781 -2.047 1 93.19 398 VAL A C 1
ATOM 3258 O O . VAL A 1 398 ? -19.406 41.094 -3.098 1 93.19 398 VAL A O 1
ATOM 3261 N N . ASP A 1 399 ? -20.719 41.594 -1.341 1 92.75 399 ASP A N 1
ATOM 3262 C CA . ASP A 1 399 ? -20.922 42.969 -1.775 1 92.75 399 ASP A CA 1
ATOM 3263 C C . ASP A 1 399 ? -19.594 43.719 -1.809 1 92.75 399 ASP A C 1
ATOM 3265 O O . ASP A 1 399 ? -19.344 44.5 -2.736 1 92.75 399 ASP A O 1
ATOM 3269 N N . GLN A 1 400 ? -18.828 43.531 -0.813 1 91.81 400 GLN A N 1
ATOM 3270 C CA . GLN A 1 400 ? -17.547 44.219 -0.737 1 91.81 400 GLN A CA 1
ATOM 3271 C C . GLN A 1 400 ? -16.641 43.812 -1.89 1 91.81 400 GLN A C 1
ATOM 3273 O O . GLN A 1 400 ? -15.984 44.656 -2.506 1 91.81 400 GLN A O 1
ATOM 3278 N N . ILE A 1 401 ? -16.578 42.531 -2.15 1 91 401 ILE A N 1
ATOM 3279 C CA . ILE A 1 401 ? -15.734 42 -3.227 1 91 401 ILE A CA 1
ATOM 3280 C C . ILE A 1 401 ? -16.203 42.594 -4.562 1 91 401 ILE A C 1
ATOM 3282 O O . ILE A 1 401 ? -15.383 43.031 -5.367 1 91 401 ILE A O 1
ATOM 3286 N N . TRP A 1 402 ? -17.438 42.594 -4.695 1 89.06 402 TRP A N 1
ATOM 3287 C CA . TRP A 1 402 ? -18 43.094 -5.949 1 89.06 402 TRP A CA 1
ATOM 3288 C C . TRP A 1 402 ? -17.734 44.562 -6.141 1 89.06 402 TRP A C 1
ATOM 3290 O O . TRP A 1 402 ? -17.438 45.031 -7.246 1 89.06 402 TRP A O 1
ATOM 3300 N N . ALA A 1 403 ? -17.922 45.281 -5.141 1 89.12 403 ALA A N 1
ATOM 3301 C CA . ALA A 1 403 ? -17.688 46.719 -5.188 1 89.12 403 ALA A CA 1
ATOM 3302 C C . ALA A 1 403 ? -16.234 47.031 -5.551 1 89.12 403 ALA A C 1
ATOM 3304 O O . ALA A 1 403 ? -15.961 47.969 -6.301 1 89.12 403 ALA A O 1
ATOM 3305 N N . THR A 1 404 ? -15.367 46.281 -4.996 1 85.88 404 THR A N 1
ATOM 3306 C CA . THR A 1 404 ? -13.945 46.469 -5.262 1 85.88 404 THR A CA 1
ATOM 3307 C C . THR A 1 404 ? -13.594 46.062 -6.688 1 85.88 404 THR A C 1
ATOM 3309 O O . THR A 1 404 ? -12.758 46.688 -7.336 1 85.88 404 THR A O 1
ATOM 3312 N N . PHE A 1 405 ? -14.203 45 -7.098 1 81.25 405 PHE A N 1
ATOM 3313 C CA . PHE A 1 405 ? -13.945 44.5 -8.438 1 81.25 405 PHE A CA 1
ATOM 3314 C C . PHE A 1 405 ? -14.477 45.438 -9.492 1 81.25 405 PHE A C 1
ATOM 3316 O O . PHE A 1 405 ? -13.844 45.656 -10.531 1 81.25 405 PHE A O 1
ATOM 3323 N N . ARG A 1 406 ? -15.648 45.969 -9.281 1 74.62 406 ARG A N 1
ATOM 3324 C CA . ARG A 1 406 ? -16.25 46.906 -10.219 1 74.62 406 ARG A CA 1
ATOM 3325 C C . ARG A 1 406 ? -15.547 48.281 -10.148 1 74.62 406 ARG A C 1
ATOM 3327 O O . ARG A 1 406 ? -15.523 49.031 -11.125 1 74.62 406 ARG A O 1
ATOM 3334 N N . GLY A 1 407 ? -15.258 48.656 -8.953 1 65.69 407 GLY A N 1
ATOM 3335 C CA . GLY A 1 407 ? -14.617 49.969 -8.805 1 65.69 407 GLY A CA 1
ATOM 3336 C C . GLY A 1 407 ? -13.195 49.969 -9.344 1 65.69 407 GLY A C 1
ATOM 3337 O O . GLY A 1 407 ? -12.57 51.031 -9.398 1 65.69 407 GLY A O 1
ATOM 3338 N N . THR A 1 408 ? -12.562 48.875 -9.438 1 51.56 408 THR A N 1
ATOM 3339 C CA . THR A 1 408 ? -11.273 48.906 -10.117 1 51.56 408 THR A CA 1
ATOM 3340 C C . THR A 1 408 ? -11.453 48.844 -11.625 1 51.56 408 THR A C 1
ATOM 3342 O O . THR A 1 408 ? -12.344 48.125 -12.125 1 51.56 408 THR A O 1
ATOM 3345 N N . MET B 1 1 ? -6 -0.287 -20.969 1 31.48 1 MET B N 1
ATOM 3346 C CA . MET B 1 1 ? -4.812 -1.121 -20.812 1 31.48 1 MET B CA 1
ATOM 3347 C C . MET B 1 1 ? -4.824 -2.285 -21.797 1 31.48 1 MET B C 1
ATOM 3349 O O . MET B 1 1 ? -5.828 -2.99 -21.922 1 31.48 1 MET B O 1
ATOM 3353 N N . ASP B 1 2 ? -4.125 -2.176 -22.812 1 38.88 2 ASP B N 1
ATOM 3354 C CA . ASP B 1 2 ? -4.082 -3.264 -23.781 1 38.88 2 ASP B CA 1
ATOM 3355 C C . ASP B 1 2 ? -3.686 -4.578 -23.125 1 38.88 2 ASP B C 1
ATOM 3357 O O . ASP B 1 2 ? -2.688 -4.645 -22.406 1 38.88 2 ASP B O 1
ATOM 3361 N N . PRO B 1 3 ? -4.574 -5.402 -23.141 1 43.91 3 PRO B N 1
ATOM 3362 C CA . PRO B 1 3 ? -4.23 -6.73 -22.609 1 43.91 3 PRO B CA 1
ATOM 3363 C C . PRO B 1 3 ? -2.973 -7.309 -23.25 1 43.91 3 PRO B C 1
ATOM 3365 O O . PRO B 1 3 ? -2.693 -7.039 -24.422 1 43.91 3 PRO B O 1
ATOM 3368 N N . LEU B 1 4 ? -2.002 -7.57 -22.594 1 43.25 4 LEU B N 1
ATOM 3369 C CA . LEU B 1 4 ? -0.729 -8.078 -23.094 1 43.25 4 LEU B CA 1
ATOM 3370 C C . LEU B 1 4 ? -0.932 -9.344 -23.922 1 43.25 4 LEU B C 1
ATOM 3372 O O . LEU B 1 4 ? -1.56 -10.297 -23.453 1 43.25 4 LEU B O 1
ATOM 3376 N N . PRO B 1 5 ? -0.852 -9.156 -25.172 1 42.28 5 PRO B N 1
ATOM 3377 C CA . PRO B 1 5 ? -0.718 -10.438 -25.875 1 42.28 5 PRO B CA 1
ATOM 3378 C C . PRO B 1 5 ? 0.49 -11.242 -25.406 1 42.28 5 PRO B C 1
ATOM 3380 O O . PRO B 1 5 ? 1.571 -10.688 -25.203 1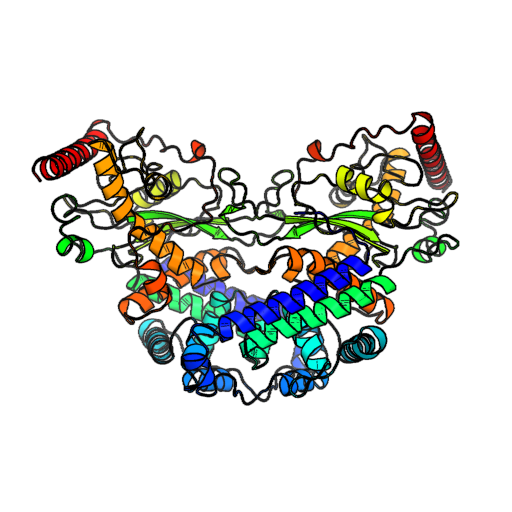 42.28 5 PRO B O 1
ATOM 3383 N N . LEU B 1 6 ? 0.261 -12.234 -24.75 1 46.22 6 LEU B N 1
ATOM 3384 C CA . LEU B 1 6 ? 1.258 -13.078 -24.094 1 46.22 6 LEU B CA 1
ATOM 3385 C C . LEU B 1 6 ? 2.211 -13.68 -25.125 1 46.22 6 LEU B C 1
ATOM 3387 O O . LEU B 1 6 ? 2.439 -14.891 -25.141 1 46.22 6 LEU B O 1
ATOM 3391 N N . HIS B 1 7 ? 2.23 -13.188 -26.391 1 44.97 7 HIS B N 1
ATOM 3392 C CA . HIS B 1 7 ? 3.355 -13.906 -26.984 1 44.97 7 HIS B CA 1
ATOM 3393 C C . HIS B 1 7 ? 4.668 -13.523 -26.297 1 44.97 7 HIS B C 1
ATOM 3395 O O . HIS B 1 7 ? 4.969 -12.344 -26.141 1 44.97 7 HIS B O 1
ATOM 3401 N N . TRP B 1 8 ? 5.168 -14.523 -25.672 1 48.56 8 TRP B N 1
ATOM 3402 C CA . TRP B 1 8 ? 6.387 -14.438 -24.875 1 48.56 8 TRP B CA 1
ATOM 3403 C C . TRP B 1 8 ? 7.395 -13.492 -25.516 1 48.56 8 TRP B C 1
ATOM 3405 O O . TRP B 1 8 ? 8.047 -12.703 -24.828 1 48.56 8 TRP B O 1
ATOM 3415 N N . TYR B 1 9 ? 7.469 -13.695 -26.922 1 46.88 9 TYR B N 1
ATOM 3416 C CA . TYR B 1 9 ? 8.422 -12.859 -27.641 1 46.88 9 TYR B CA 1
ATOM 3417 C C . TYR B 1 9 ? 8.039 -11.391 -27.547 1 46.88 9 TYR B C 1
ATOM 3419 O O . TYR B 1 9 ? 8.906 -10.523 -27.406 1 46.88 9 TYR B O 1
ATOM 3427 N N . ASP B 1 10 ? 6.746 -11.258 -27.438 1 54.72 10 ASP B N 1
ATOM 3428 C CA . ASP B 1 10 ? 6.277 -9.883 -27.375 1 54.72 10 ASP B CA 1
ATOM 3429 C C . ASP B 1 10 ? 6.516 -9.273 -26 1 54.72 10 ASP B C 1
ATOM 3431 O O . ASP B 1 10 ? 6.859 -8.094 -25.891 1 54.72 10 ASP B O 1
ATOM 3435 N N . ILE B 1 11 ? 6.539 -10.172 -25.031 1 54.31 11 ILE B N 1
ATOM 3436 C CA . ILE B 1 11 ? 6.781 -9.734 -23.656 1 54.31 11 ILE B CA 1
ATOM 3437 C C . ILE B 1 11 ? 8.227 -9.258 -23.516 1 54.31 11 ILE B C 1
ATOM 3439 O O . ILE B 1 11 ? 8.484 -8.18 -22.984 1 54.31 11 ILE B O 1
ATOM 3443 N N . ILE B 1 12 ? 9.094 -10.133 -24.141 1 58.91 12 ILE B N 1
ATOM 3444 C CA . ILE B 1 12 ? 10.516 -9.844 -24.016 1 58.91 12 ILE B CA 1
ATOM 3445 C C . ILE B 1 12 ? 10.852 -8.562 -24.766 1 58.91 12 ILE B C 1
ATOM 3447 O O . ILE B 1 12 ? 11.602 -7.715 -24.266 1 58.91 12 ILE B O 1
ATOM 3451 N N . GLU B 1 13 ? 10.242 -8.492 -25.938 1 60.97 13 GLU B N 1
ATOM 3452 C CA . GLU B 1 13 ? 10.492 -7.289 -26.734 1 60.97 13 GLU B CA 1
ATOM 3453 C C . GLU B 1 13 ? 9.961 -6.047 -26.031 1 60.97 13 GLU B C 1
ATOM 3455 O O . GLU B 1 13 ? 10.625 -5.004 -26.016 1 60.97 13 GLU B O 1
ATOM 3460 N N . GLU B 1 14 ? 8.844 -6.246 -25.453 1 62.09 14 GLU B N 1
ATOM 3461 C CA . GLU B 1 14 ? 8.273 -5.109 -24.75 1 62.09 14 GLU B CA 1
ATOM 3462 C C . GLU B 1 14 ? 9.109 -4.746 -23.516 1 62.09 14 GLU B C 1
ATOM 3464 O O . GLU B 1 14 ? 9.336 -3.564 -23.25 1 62.09 14 GLU B O 1
ATOM 3469 N N . LEU B 1 15 ? 9.555 -5.711 -22.891 1 63.41 15 LEU B N 1
ATOM 3470 C CA . LEU B 1 15 ? 10.367 -5.477 -21.703 1 63.41 15 LEU B CA 1
ATOM 3471 C C . LEU B 1 15 ? 11.711 -4.863 -22.078 1 63.41 15 LEU B C 1
ATOM 3473 O O . LEU B 1 15 ? 12.242 -4.023 -21.344 1 63.41 15 LEU B O 1
ATOM 3477 N N . GLU B 1 16 ? 12.227 -5.289 -23.266 1 64.56 16 GLU B N 1
ATOM 3478 C CA . GLU B 1 16 ? 13.461 -4.688 -23.766 1 64.56 16 GLU B CA 1
ATOM 3479 C C . GLU B 1 16 ? 13.258 -3.217 -24.109 1 64.56 16 GLU B C 1
ATOM 3481 O O . GLU B 1 16 ? 14.117 -2.381 -23.828 1 64.56 16 GLU B O 1
ATOM 3486 N N . GLN B 1 17 ? 12.086 -3.018 -24.672 1 63.16 17 GLN B N 1
ATOM 3487 C CA . GLN B 1 17 ? 11.766 -1.631 -25 1 63.16 17 GLN B CA 1
ATOM 3488 C C . GLN B 1 17 ? 11.609 -0.792 -23.734 1 63.16 17 GLN B C 1
ATOM 3490 O O . GLN B 1 17 ? 12.078 0.344 -23.672 1 63.16 17 GLN B O 1
ATOM 3495 N N . ILE B 1 18 ? 10.992 -1.366 -22.797 1 61.31 18 ILE B N 1
ATOM 3496 C CA . ILE B 1 18 ? 10.812 -0.668 -21.516 1 61.31 18 ILE B CA 1
ATOM 3497 C C . ILE B 1 18 ? 12.172 -0.387 -20.891 1 61.31 18 ILE B C 1
ATOM 3499 O O . ILE B 1 18 ? 12.414 0.716 -20.391 1 61.31 18 ILE B O 1
ATOM 3503 N N . GLU B 1 19 ? 12.992 -1.342 -20.906 1 64.31 19 GLU B N 1
ATOM 3504 C CA . GLU B 1 19 ? 14.336 -1.169 -20.375 1 64.31 19 GLU B CA 1
ATOM 3505 C C . GLU B 1 19 ? 15.086 -0.064 -21.109 1 64.31 19 GLU B C 1
ATOM 3507 O O . GLU B 1 19 ? 15.766 0.755 -20.484 1 64.31 19 GLU B O 1
ATOM 3512 N N . GLU B 1 20 ? 14.922 -0.034 -22.375 1 60.81 20 GLU B N 1
ATOM 3513 C CA . GLU B 1 20 ? 15.562 0.993 -23.203 1 60.81 20 GLU B CA 1
ATOM 3514 C C . GLU B 1 20 ? 14.984 2.375 -22.891 1 60.81 20 GLU B C 1
ATOM 3516 O O . GLU B 1 20 ? 15.727 3.357 -22.828 1 60.81 20 GLU B O 1
ATOM 3521 N N . ASP B 1 21 ? 13.695 2.363 -22.75 1 56.97 21 ASP B N 1
ATOM 3522 C CA . ASP B 1 21 ? 13.039 3.631 -22.469 1 56.97 21 ASP B CA 1
ATOM 3523 C C . ASP B 1 21 ? 13.477 4.184 -21.109 1 56.97 21 ASP B C 1
ATOM 3525 O O . ASP B 1 21 ? 13.703 5.387 -20.969 1 56.97 21 ASP B O 1
ATOM 3529 N N . VAL B 1 22 ? 13.469 3.314 -20.234 1 56.75 22 VAL B N 1
ATOM 3530 C CA . VAL B 1 22 ? 13.938 3.723 -18.906 1 56.75 22 VAL B CA 1
ATOM 3531 C C . VAL B 1 22 ? 15.375 4.227 -19 1 56.75 22 VAL B C 1
ATOM 3533 O O . VAL B 1 22 ? 15.719 5.25 -18.406 1 56.75 22 VAL B O 1
ATOM 3536 N N . MET B 1 23 ? 16.125 3.584 -19.766 1 54.34 23 MET B N 1
ATOM 3537 C CA . MET B 1 23 ? 17.516 4 -19.984 1 54.34 23 MET B CA 1
ATOM 3538 C C . MET B 1 23 ? 17.578 5.348 -20.703 1 54.34 23 MET B C 1
ATOM 3540 O O . MET B 1 23 ? 18.375 6.207 -20.344 1 54.34 23 MET B O 1
ATOM 3544 N N . MET B 1 24 ? 16.625 5.477 -21.625 1 49.81 24 MET B N 1
ATOM 3545 C CA . MET B 1 24 ? 16.578 6.727 -22.375 1 49.81 24 MET B CA 1
ATOM 3546 C C . MET B 1 24 ? 16.094 7.875 -21.5 1 49.81 24 MET B C 1
ATOM 3548 O O . MET B 1 24 ? 16.594 8.992 -21.594 1 49.81 24 MET B O 1
ATOM 3552 N N . MET B 1 25 ? 15.102 7.551 -20.734 1 51 25 MET B N 1
ATOM 3553 C CA . MET B 1 25 ? 14.586 8.578 -19.844 1 51 25 MET B CA 1
ATOM 3554 C C . MET B 1 25 ? 15.672 9.055 -18.875 1 51 25 MET B C 1
ATOM 3556 O O . MET B 1 25 ? 15.797 10.258 -18.625 1 51 25 MET B O 1
ATOM 3560 N N . PHE B 1 26 ? 16.375 8.188 -18.453 1 49.19 26 PHE B N 1
ATOM 3561 C CA . PHE B 1 26 ? 17.469 8.57 -17.578 1 49.19 26 PHE B CA 1
ATOM 3562 C C . PHE B 1 26 ? 18.547 9.328 -18.344 1 49.19 26 PHE B C 1
ATOM 3564 O O . PHE B 1 26 ? 19.094 10.312 -17.844 1 49.19 26 PHE B O 1
ATOM 3571 N N . LEU B 1 27 ? 18.75 8.859 -19.562 1 44.09 27 LEU B N 1
ATOM 3572 C CA . LEU B 1 27 ? 19.703 9.578 -20.406 1 44.09 27 LEU B CA 1
ATOM 3573 C C . LEU B 1 27 ? 19.219 10.992 -20.688 1 44.09 27 LEU B C 1
ATOM 3575 O O . LEU B 1 27 ? 20.016 11.938 -20.672 1 44.09 27 LEU B O 1
ATOM 3579 N N . MET B 1 28 ? 17.938 11.078 -20.875 1 44.09 28 MET B N 1
ATOM 3580 C CA . MET B 1 28 ? 17.359 12.391 -21.156 1 44.09 28 MET B CA 1
ATOM 3581 C C . MET B 1 28 ? 17.375 13.266 -19.906 1 44.09 28 MET B C 1
ATOM 3583 O O . MET B 1 28 ? 17.672 14.461 -19.969 1 44.09 28 MET B O 1
ATOM 3587 N N . LEU B 1 29 ? 16.859 12.672 -18.859 1 44.38 29 LEU B N 1
ATOM 3588 C CA . LEU B 1 29 ? 16.922 13.422 -17.609 1 44.38 29 LEU B CA 1
ATOM 3589 C C . LEU B 1 29 ? 18.359 13.805 -17.266 1 44.38 29 LEU B C 1
ATOM 3591 O O . LEU B 1 29 ? 18.609 14.898 -16.766 1 44.38 29 LEU B O 1
ATOM 3595 N N . PHE B 1 30 ? 19.234 12.914 -17.562 1 41.69 30 PHE B N 1
ATOM 3596 C CA . PHE B 1 30 ? 20.641 13.188 -17.375 1 41.69 30 PHE B CA 1
ATOM 3597 C C . PHE B 1 30 ? 21.125 14.297 -18.312 1 41.69 30 PHE B C 1
ATOM 3599 O O . PHE B 1 30 ? 21.953 15.125 -17.922 1 41.69 30 PHE B O 1
ATOM 3606 N N . CYS B 1 31 ? 20.734 14.297 -19.547 1 38.22 31 CYS B N 1
ATOM 3607 C CA . CYS B 1 31 ? 21.203 15.352 -20.438 1 38.22 31 CYS B CA 1
ATOM 3608 C C . CYS B 1 31 ? 20.703 16.719 -19.969 1 38.22 31 CYS B C 1
ATOM 3610 O O . CYS B 1 31 ? 21.406 17.719 -20.078 1 38.22 31 CYS B O 1
ATOM 3612 N N . PHE B 1 32 ? 19.453 16.922 -19.797 1 36.06 32 PHE B N 1
ATOM 3613 C CA . PHE B 1 32 ? 19 18.281 -19.531 1 36.06 32 PHE B CA 1
ATOM 3614 C C . PHE B 1 32 ? 19.5 18.766 -18.172 1 36.06 32 PHE B C 1
ATOM 3616 O O . PHE B 1 32 ? 20.125 19.812 -18.062 1 36.06 32 PHE B O 1
ATOM 3623 N N . GLU B 1 33 ? 18.672 18.969 -17.109 1 38.72 33 GLU B N 1
ATOM 3624 C CA . GLU B 1 33 ? 18.906 19.812 -15.938 1 38.72 33 GLU B CA 1
ATOM 3625 C C . GLU B 1 33 ? 19.953 19.172 -15.016 1 38.72 33 GLU B C 1
ATOM 3627 O O . GLU B 1 33 ? 20.859 19.859 -14.547 1 38.72 33 GLU B O 1
ATOM 3632 N N . GLU B 1 34 ? 19.719 17.953 -14.398 1 39.22 34 GLU B N 1
ATOM 3633 C CA . GLU B 1 34 ? 20.406 17.609 -13.164 1 39.22 34 GLU B CA 1
ATOM 3634 C C . GLU B 1 34 ? 21.766 16.984 -13.445 1 39.22 34 GLU B C 1
ATOM 3636 O O . GLU B 1 34 ? 22.438 16.5 -12.539 1 39.22 34 GLU B O 1
ATOM 3641 N N . TYR B 1 35 ? 22.375 16.891 -14.555 1 33.16 35 TYR B N 1
ATOM 3642 C CA . TYR B 1 35 ? 23.75 16.453 -14.781 1 33.16 35 TYR B CA 1
ATOM 3643 C C . TYR B 1 35 ? 24.734 17.25 -13.922 1 33.16 35 TYR B C 1
ATOM 3645 O O . TYR B 1 35 ? 25.609 16.688 -13.273 1 33.16 35 TYR B O 1
ATOM 3653 N N . GLU B 1 36 ? 24.734 18.531 -14.188 1 34.28 36 GLU B N 1
ATOM 3654 C CA . GLU B 1 36 ? 25.703 19.344 -13.469 1 34.28 36 GLU B CA 1
ATOM 3655 C C . GLU B 1 36 ? 25.562 19.172 -11.953 1 34.28 36 GLU B C 1
ATOM 3657 O O . GLU B 1 36 ? 26.562 19.031 -11.242 1 34.28 36 GLU B O 1
ATOM 3662 N N . ARG B 1 37 ? 24.375 19.422 -11.477 1 36.09 37 ARG B N 1
ATOM 3663 C CA . ARG B 1 37 ? 24.203 19.375 -10.023 1 36.09 37 ARG B CA 1
ATOM 3664 C C . ARG B 1 37 ? 24.422 17.969 -9.492 1 36.09 37 ARG B C 1
ATOM 3666 O O . ARG B 1 37 ? 24.953 17.797 -8.391 1 36.09 37 ARG B O 1
ATOM 3673 N N . LEU B 1 38 ? 24 16.906 -10.164 1 35.78 38 LEU B N 1
ATOM 3674 C CA . LEU B 1 38 ? 24.141 15.516 -9.742 1 35.78 38 LEU B CA 1
ATOM 3675 C C . LEU B 1 38 ? 25.578 15.039 -9.922 1 35.78 38 LEU B C 1
ATOM 3677 O O . LEU B 1 38 ? 26.094 14.289 -9.094 1 35.78 38 LEU B O 1
ATOM 3681 N N . TYR B 1 39 ? 26.219 15.336 -11.039 1 35.56 39 TYR B N 1
ATOM 3682 C CA . TYR B 1 39 ? 27.562 14.805 -11.297 1 35.56 39 TYR B CA 1
ATOM 3683 C C . TYR B 1 39 ? 28.625 15.742 -10.766 1 35.56 39 TYR B C 1
ATOM 3685 O O . TYR B 1 39 ? 29.75 15.312 -10.469 1 35.56 39 TYR B O 1
ATOM 3693 N N . LEU B 1 40 ? 28.516 17.031 -11.031 1 33.56 40 LEU B N 1
ATOM 3694 C CA . LEU B 1 40 ? 29.688 17.812 -10.656 1 33.56 40 LEU B CA 1
ATOM 3695 C C . LEU B 1 40 ? 29.844 17.859 -9.141 1 33.56 40 LEU B C 1
ATOM 3697 O O . LEU B 1 40 ? 30.953 17.766 -8.617 1 33.56 40 LEU B O 1
ATOM 3701 N N . LEU B 1 41 ? 28.969 18.609 -8.43 1 35.56 41 LEU B N 1
ATOM 3702 C CA . LEU B 1 41 ? 29.203 18.781 -7.004 1 35.56 41 LEU B CA 1
ATOM 3703 C C . LEU B 1 41 ? 28.766 17.562 -6.223 1 35.56 41 LEU B C 1
ATOM 3705 O O . LEU B 1 41 ? 27.781 17.609 -5.48 1 35.56 41 LEU B O 1
ATOM 3709 N N . LYS B 1 42 ? 28.938 16.406 -6.711 1 41.69 42 LYS B N 1
ATOM 3710 C CA . LYS B 1 42 ? 28.422 15.141 -6.176 1 41.69 42 LYS B CA 1
ATOM 3711 C C . LYS B 1 42 ? 29.094 14.789 -4.852 1 41.69 42 LYS B C 1
ATOM 3713 O O . LYS B 1 42 ? 30.281 14.422 -4.828 1 41.69 42 LYS B O 1
ATOM 3718 N N . THR B 1 43 ? 28.891 15.391 -3.816 1 44.09 43 THR B N 1
ATOM 3719 C CA . THR B 1 43 ? 29.281 14.75 -2.572 1 44.09 43 THR B CA 1
ATOM 3720 C C . THR B 1 43 ? 28.797 13.305 -2.527 1 44.09 43 THR B C 1
ATOM 3722 O O . THR B 1 43 ? 27.641 13.023 -2.873 1 44.09 43 THR B O 1
ATOM 3725 N N . PRO B 1 44 ? 29.719 12.445 -2.594 1 45.25 44 PRO B N 1
ATOM 3726 C CA . PRO B 1 44 ? 29.359 11.023 -2.508 1 45.25 44 PRO B CA 1
ATOM 3727 C C . PRO B 1 44 ? 28.156 10.773 -1.6 1 45.25 44 PRO B C 1
ATOM 3729 O O . PRO B 1 44 ? 28.078 11.336 -0.504 1 45.25 44 PRO B O 1
ATOM 3732 N N . CYS B 1 45 ? 26.984 10.508 -2.064 1 48.84 45 CYS B N 1
ATOM 3733 C CA . CYS B 1 45 ? 25.75 10.359 -1.293 1 48.84 45 CYS B CA 1
ATOM 3734 C C . CYS B 1 45 ? 25.578 8.922 -0.809 1 48.84 45 CYS B C 1
ATOM 3736 O O . CYS B 1 45 ? 25.094 8.695 0.3 1 48.84 45 CYS B O 1
ATOM 3738 N N . ARG B 1 46 ? 26.078 7.859 -1.556 1 49.88 46 ARG B N 1
ATOM 3739 C CA . ARG B 1 46 ? 25.797 6.469 -1.211 1 49.88 46 ARG B CA 1
ATOM 3740 C C . ARG B 1 46 ? 27.078 5.707 -0.902 1 49.88 46 ARG B C 1
ATOM 3742 O O . ARG B 1 46 ? 27.438 4.77 -1.619 1 49.88 46 ARG B O 1
ATOM 3749 N N . ASN B 1 47 ? 27.703 6.234 0.148 1 47.66 47 ASN B N 1
ATOM 3750 C CA . ASN B 1 47 ? 29.016 5.727 0.534 1 47.66 47 ASN B CA 1
ATOM 3751 C C . ASN B 1 47 ? 28.969 5 1.876 1 47.66 47 ASN B C 1
ATOM 3753 O O . ASN B 1 47 ? 29.938 5.02 2.635 1 47.66 47 ASN B O 1
ATOM 3757 N N . SER B 1 48 ? 27.844 4.32 2.119 1 62.56 48 SER B N 1
ATOM 3758 C CA . SER B 1 48 ? 27.734 3.613 3.391 1 62.56 48 SER B CA 1
ATOM 3759 C C . SER B 1 48 ? 28.828 2.559 3.539 1 62.56 48 SER B C 1
ATOM 3761 O O . SER B 1 48 ? 29.312 2.027 2.543 1 62.56 48 SER B O 1
ATOM 3763 N N . LYS B 1 49 ? 29.188 2.281 4.684 1 64.31 49 LYS B N 1
ATOM 3764 C CA . LYS B 1 49 ? 30.141 1.215 5.008 1 64.31 49 LYS B CA 1
ATOM 3765 C C . LYS B 1 49 ? 29.625 -0.141 4.543 1 64.31 49 LYS B C 1
ATOM 3767 O O . LYS B 1 49 ? 30.406 -1.028 4.195 1 64.31 49 LYS B O 1
ATOM 3772 N N . MET B 1 50 ? 28.375 -0.18 4.496 1 72.62 50 MET B N 1
ATOM 3773 C CA . MET B 1 50 ? 27.766 -1.417 4.02 1 72.62 50 MET B CA 1
ATOM 3774 C C . MET B 1 50 ? 27.219 -1.247 2.607 1 72.62 50 MET B C 1
ATOM 3776 O O . MET B 1 50 ? 26.094 -0.769 2.424 1 72.62 50 MET B O 1
ATOM 3780 N N . SER B 1 51 ? 28.031 -1.672 1.595 1 72.19 51 SER B N 1
ATOM 3781 C CA . SER B 1 51 ? 27.578 -1.623 0.208 1 72.19 51 SER B CA 1
ATOM 3782 C C . SER B 1 51 ? 26.453 -2.617 -0.04 1 72.19 51 SER B C 1
ATOM 3784 O O . SER B 1 51 ? 26.188 -3.48 0.796 1 72.19 51 SER B O 1
ATOM 3786 N N . GLY B 1 52 ? 25.844 -2.449 -1.126 1 78 52 GLY B N 1
ATOM 3787 C CA . GLY B 1 52 ? 24.797 -3.396 -1.499 1 78 52 GLY B CA 1
ATOM 3788 C C . GLY B 1 52 ? 25.312 -4.816 -1.64 1 78 52 GLY B C 1
ATOM 3789 O O . GLY B 1 52 ? 24.672 -5.762 -1.177 1 78 52 GLY B O 1
ATOM 3790 N N . HIS B 1 53 ? 26.406 -4.902 -2.262 1 77.5 53 HIS B N 1
ATOM 3791 C CA . HIS B 1 53 ? 27.016 -6.215 -2.43 1 77.5 53 HIS B CA 1
ATOM 3792 C C . HIS B 1 53 ? 27.391 -6.832 -1.081 1 77.5 53 HIS B C 1
ATOM 3794 O O . HIS B 1 53 ? 27.109 -8.008 -0.835 1 77.5 53 HIS B O 1
ATOM 3800 N N . ALA B 1 54 ? 28 -6.047 -0.199 1 77 54 ALA B N 1
ATOM 3801 C CA . ALA B 1 54 ? 28.391 -6.523 1.126 1 77 54 ALA B CA 1
ATOM 3802 C C . ALA B 1 54 ? 27.156 -6.938 1.937 1 77 54 ALA B C 1
ATOM 3804 O O . ALA B 1 54 ? 27.203 -7.918 2.686 1 77 54 ALA B O 1
ATOM 3805 N N . TYR B 1 55 ? 26.156 -6.258 1.802 1 86.44 55 TYR B N 1
ATOM 3806 C CA . TYR B 1 55 ? 24.891 -6.562 2.48 1 86.44 55 TYR B CA 1
ATOM 3807 C C . TYR B 1 55 ? 24.344 -7.906 2.021 1 86.44 55 TYR B C 1
ATOM 3809 O O . TYR B 1 55 ? 23.969 -8.75 2.844 1 86.44 55 TYR B O 1
ATOM 3817 N N . VAL B 1 56 ? 24.312 -8.109 0.668 1 86.38 56 VAL B N 1
ATOM 3818 C CA . VAL B 1 56 ? 23.781 -9.352 0.104 1 86.38 56 VAL B CA 1
ATOM 3819 C C . VAL B 1 56 ? 24.641 -10.531 0.55 1 86.38 56 VAL B C 1
ATOM 3821 O O . VAL B 1 56 ? 24.125 -11.57 0.954 1 86.38 56 VAL B O 1
ATOM 3824 N N . MET B 1 57 ? 25.953 -10.359 0.552 1 82.38 57 MET B N 1
ATOM 3825 C CA . MET B 1 57 ? 26.859 -11.414 0.982 1 82.38 57 MET B CA 1
ATOM 3826 C C . MET B 1 57 ? 26.672 -11.727 2.463 1 82.38 57 MET B C 1
ATOM 3828 O O . MET B 1 57 ? 26.75 -12.883 2.871 1 82.38 57 MET B O 1
ATOM 3832 N N . GLU B 1 58 ? 26.438 -10.688 3.18 1 84.5 58 GLU B N 1
ATOM 3833 C CA . GLU B 1 58 ? 26.188 -10.883 4.605 1 84.5 58 GLU B CA 1
ATOM 3834 C C . GLU B 1 58 ? 24.922 -11.711 4.828 1 84.5 58 GLU B C 1
ATOM 3836 O O . GLU B 1 58 ? 24.922 -12.633 5.645 1 84.5 58 GLU B O 1
ATOM 3841 N N . LEU B 1 59 ? 23.891 -11.406 4.117 1 86.69 59 LEU B N 1
ATOM 3842 C CA . LEU B 1 59 ? 22.625 -12.109 4.281 1 86.69 59 LEU B CA 1
ATOM 3843 C C . LEU B 1 59 ? 22.75 -13.562 3.838 1 86.69 59 LEU B C 1
ATOM 3845 O O . LEU B 1 59 ? 22.125 -14.445 4.418 1 86.69 59 LEU B O 1
ATOM 3849 N N . MET B 1 60 ? 23.562 -13.781 2.818 1 83.81 60 MET B N 1
ATOM 3850 C CA . MET B 1 60 ? 23.719 -15.125 2.277 1 83.81 60 MET B CA 1
ATOM 3851 C C . MET B 1 60 ? 24.516 -16.016 3.24 1 83.81 60 MET B C 1
ATOM 3853 O O . MET B 1 60 ? 24.359 -17.234 3.232 1 83.81 60 MET B O 1
ATOM 3857 N N . ASN B 1 61 ? 25.297 -15.352 4.094 1 81 61 ASN B N 1
ATOM 3858 C CA . ASN B 1 61 ? 26.156 -16.125 4.98 1 81 61 ASN B CA 1
ATOM 3859 C C . ASN B 1 61 ? 25.703 -16.031 6.43 1 81 61 ASN B C 1
ATOM 3861 O O . ASN B 1 61 ? 26.281 -16.672 7.312 1 81 61 ASN B O 1
ATOM 3865 N N . ALA B 1 62 ? 24.703 -15.273 6.684 1 82.44 62 ALA B N 1
ATOM 3866 C CA . ALA B 1 62 ? 24.156 -15.117 8.031 1 82.44 62 ALA B CA 1
ATOM 3867 C C . ALA B 1 62 ? 23.047 -16.141 8.289 1 82.44 62 ALA B C 1
ATOM 3869 O O . ALA B 1 62 ? 22.969 -17.172 7.625 1 82.44 62 ALA B O 1
ATOM 3870 N N . ASN B 1 63 ? 22.344 -15.914 9.352 1 80.62 63 ASN B N 1
ATOM 3871 C CA . ASN B 1 63 ? 21.172 -16.734 9.625 1 80.62 63 ASN B CA 1
ATOM 3872 C C . ASN B 1 63 ? 20.234 -16.781 8.414 1 80.62 63 ASN B C 1
ATOM 3874 O O . ASN B 1 63 ? 19.844 -15.742 7.883 1 80.62 63 ASN B O 1
ATOM 3878 N N . PRO B 1 64 ? 19.938 -18 7.938 1 82.69 64 PRO B N 1
ATOM 3879 C CA . PRO B 1 64 ? 19.125 -18.141 6.719 1 82.69 64 PRO B CA 1
ATOM 3880 C C . PRO B 1 64 ? 17.766 -17.453 6.816 1 82.69 64 PRO B C 1
ATOM 3882 O O . PRO B 1 64 ? 17.172 -17.125 5.793 1 82.69 64 PRO B O 1
ATOM 3885 N N . THR B 1 65 ? 17.328 -17.219 7.996 1 86.38 65 THR B N 1
ATOM 3886 C CA . THR B 1 65 ? 16.047 -16.547 8.18 1 86.38 65 THR B CA 1
ATOM 3887 C C . THR B 1 65 ? 16.109 -15.102 7.691 1 86.38 65 THR B C 1
ATOM 3889 O O . THR B 1 65 ? 15.109 -14.562 7.207 1 86.38 65 THR B O 1
ATOM 3892 N N . ARG B 1 66 ? 17.266 -14.523 7.77 1 88.62 66 ARG B N 1
ATOM 3893 C CA . ARG B 1 66 ? 17.422 -13.141 7.324 1 88.62 66 ARG B CA 1
ATOM 3894 C C . ARG B 1 66 ? 17.25 -13.031 5.812 1 88.62 66 ARG B C 1
ATOM 3896 O O . ARG B 1 66 ? 16.531 -12.156 5.324 1 88.62 66 ARG B O 1
ATOM 3903 N N . CYS B 1 67 ? 17.922 -13.969 5.172 1 90.56 67 CYS B N 1
ATOM 3904 C CA . CYS B 1 67 ? 17.812 -14.016 3.719 1 90.56 67 CYS B CA 1
ATOM 3905 C C . CYS B 1 67 ? 16.359 -14.289 3.299 1 90.56 67 CYS B C 1
ATOM 3907 O O . CYS B 1 67 ? 15.844 -13.633 2.398 1 90.56 67 CYS B O 1
ATOM 3909 N N . TYR B 1 68 ? 15.758 -15.203 3.967 1 93.12 68 TYR B N 1
ATOM 3910 C CA . TYR B 1 68 ? 14.383 -15.57 3.664 1 93.12 68 TYR B CA 1
ATOM 3911 C C . TYR B 1 68 ? 13.43 -14.406 3.918 1 93.12 68 TYR B C 1
ATOM 3913 O O . TYR B 1 68 ? 12.523 -14.156 3.125 1 93.12 68 TYR B O 1
ATOM 3921 N N . ASP B 1 69 ? 13.656 -13.695 4.945 1 91.19 69 ASP B N 1
ATOM 3922 C CA . ASP B 1 69 ? 12.789 -12.578 5.301 1 91.19 69 ASP B CA 1
ATOM 3923 C C . ASP B 1 69 ? 12.922 -11.438 4.293 1 91.19 69 ASP B C 1
ATOM 3925 O O . ASP B 1 69 ? 11.93 -10.797 3.943 1 91.19 69 ASP B O 1
ATOM 3929 N N . MET B 1 70 ? 14.086 -11.227 3.811 1 93.25 70 MET B N 1
ATOM 3930 C CA . MET B 1 70 ? 14.336 -10.062 2.961 1 93.25 70 MET B CA 1
ATOM 3931 C C . MET B 1 70 ? 14.062 -10.391 1.497 1 93.25 70 MET B C 1
ATOM 3933 O O . MET B 1 70 ? 13.602 -9.531 0.738 1 93.25 70 MET B O 1
ATOM 3937 N N . PHE B 1 71 ? 14.328 -11.68 1.136 1 95.19 71 PHE B N 1
ATOM 3938 C CA . PHE B 1 71 ? 14.297 -12 -0.287 1 95.19 71 PHE B CA 1
ATOM 3939 C C . PHE B 1 71 ? 13.281 -13.102 -0.572 1 95.19 71 PHE B C 1
ATOM 3941 O O . PHE B 1 71 ? 13.07 -13.469 -1.729 1 95.19 71 PHE B O 1
ATOM 3948 N N . ARG B 1 72 ? 12.656 -13.664 0.449 1 95.25 72 ARG B N 1
ATOM 3949 C CA . ARG B 1 72 ? 11.633 -14.695 0.378 1 95.25 72 ARG B CA 1
ATOM 3950 C C . ARG B 1 72 ? 12.188 -15.984 -0.211 1 95.25 72 ARG B C 1
ATOM 3952 O O . ARG B 1 72 ? 11.477 -16.734 -0.889 1 95.25 72 ARG B O 1
ATOM 3959 N N . MET B 1 73 ? 13.484 -16.109 -0.07 1 92.75 73 MET B N 1
ATOM 3960 C CA . MET B 1 73 ? 14.219 -17.312 -0.463 1 92.75 73 MET B CA 1
ATOM 3961 C C . MET B 1 73 ? 15.375 -17.578 0.495 1 92.75 73 MET B C 1
ATOM 3963 O O . MET B 1 73 ? 16 -16.641 0.998 1 92.75 73 MET B O 1
ATOM 3967 N N . LYS B 1 74 ? 15.648 -18.844 0.684 1 92.19 74 LYS B N 1
ATOM 3968 C CA . LYS B 1 74 ? 16.859 -19.188 1.415 1 92.19 74 LYS B CA 1
ATOM 3969 C C . LYS B 1 74 ? 18.109 -18.953 0.567 1 92.19 74 LYS B C 1
ATOM 3971 O O . LYS B 1 74 ? 18.016 -18.828 -0.657 1 92.19 74 LYS B O 1
ATOM 3976 N N . PRO B 1 75 ? 19.266 -18.859 1.208 1 91.12 75 PRO B N 1
ATOM 3977 C CA . PRO B 1 75 ? 20.484 -18.516 0.478 1 91.12 75 PRO B CA 1
ATOM 3978 C C . PRO B 1 75 ? 20.781 -19.484 -0.667 1 91.12 75 PRO B C 1
ATOM 3980 O O . PRO B 1 75 ? 21.156 -19.047 -1.76 1 91.12 75 PRO B O 1
ATOM 3983 N N . ASP B 1 76 ? 20.578 -20.75 -0.428 1 91.12 76 ASP B N 1
ATOM 3984 C CA . ASP B 1 76 ? 20.859 -21.734 -1.46 1 91.12 76 ASP B CA 1
ATOM 3985 C C . ASP B 1 76 ? 19.922 -21.578 -2.648 1 91.12 76 ASP B C 1
ATOM 3987 O O . ASP B 1 76 ? 20.328 -21.75 -3.799 1 91.12 76 ASP B O 1
ATOM 3991 N N . VAL B 1 77 ? 18.703 -21.281 -2.395 1 94.25 77 VAL B N 1
ATOM 3992 C CA . VAL B 1 77 ? 17.703 -21.094 -3.451 1 94.25 77 VAL B CA 1
ATOM 3993 C C . VAL B 1 77 ? 18.031 -19.812 -4.23 1 94.25 77 VAL B C 1
ATOM 3995 O O . VAL B 1 77 ? 17.906 -19.797 -5.457 1 94.25 77 VAL B O 1
ATOM 3998 N N . LEU B 1 78 ? 18.422 -18.766 -3.516 1 94.81 78 LEU B N 1
ATOM 3999 C CA . LEU B 1 78 ? 18.797 -17.516 -4.148 1 94.81 78 LEU B CA 1
ATOM 4000 C C . LEU B 1 78 ? 19.969 -17.719 -5.117 1 94.81 78 LEU B C 1
ATOM 4002 O O . LEU B 1 78 ? 19.953 -17.172 -6.23 1 94.81 78 LEU B O 1
ATOM 4006 N N . ILE B 1 79 ? 20.922 -18.469 -4.711 1 93.56 79 ILE B N 1
ATOM 4007 C CA . ILE B 1 79 ? 22.094 -18.75 -5.535 1 93.56 79 ILE B CA 1
ATOM 4008 C C . ILE B 1 79 ? 21.672 -19.516 -6.781 1 93.56 79 ILE B C 1
ATOM 4010 O O . ILE B 1 79 ? 22.031 -19.156 -7.902 1 93.56 79 ILE B O 1
ATOM 4014 N N . THR B 1 80 ? 20.891 -20.562 -6.578 1 95.56 80 THR B N 1
ATOM 4015 C CA . THR B 1 80 ? 20.438 -21.391 -7.695 1 95.56 80 THR B CA 1
ATOM 4016 C C . THR B 1 80 ? 19.578 -20.578 -8.664 1 95.56 80 THR B C 1
ATOM 4018 O O . THR B 1 80 ? 19.719 -20.703 -9.883 1 95.56 80 THR B O 1
ATOM 4021 N N . PHE B 1 81 ? 18.688 -19.766 -8.125 1 97.5 81 PHE B N 1
ATOM 4022 C CA . PHE B 1 81 ? 17.812 -18.922 -8.93 1 97.5 81 PHE B CA 1
ATOM 4023 C C . PHE B 1 81 ? 18.625 -17.922 -9.758 1 97.5 81 PHE B C 1
ATOM 4025 O O . PHE B 1 81 ? 18.406 -17.797 -10.961 1 97.5 81 PHE B O 1
ATOM 4032 N N . SER B 1 82 ? 19.578 -17.234 -9.117 1 95.5 82 SER B N 1
ATOM 4033 C CA . SER B 1 82 ? 20.422 -16.266 -9.789 1 95.5 82 SER B CA 1
ATOM 4034 C C . SER B 1 82 ? 21.234 -16.922 -10.898 1 95.5 82 SER B C 1
ATOM 4036 O O . SER B 1 82 ? 21.344 -16.391 -12 1 95.5 82 SER B O 1
ATOM 4038 N N . ASN B 1 83 ? 21.75 -18.062 -10.594 1 94.38 83 ASN B N 1
ATOM 4039 C CA . ASN B 1 83 ? 22.531 -18.781 -11.586 1 94.38 83 ASN B CA 1
ATOM 4040 C C . ASN B 1 83 ? 21.688 -19.203 -12.781 1 94.38 83 ASN B C 1
ATOM 4042 O O . ASN B 1 83 ? 22.156 -19.203 -13.914 1 94.38 83 ASN B O 1
ATOM 4046 N N . THR B 1 84 ? 20.5 -19.625 -12.5 1 97.12 84 THR B N 1
ATOM 4047 C CA . THR B 1 84 ? 19.594 -19.984 -13.57 1 97.12 84 THR B CA 1
ATOM 4048 C C . THR B 1 84 ? 19.328 -18.797 -14.492 1 97.12 84 THR B C 1
ATOM 4050 O O . THR B 1 84 ? 19.297 -18.938 -15.711 1 97.12 84 THR B O 1
ATOM 4053 N N . LEU B 1 85 ? 19.141 -17.609 -13.914 1 96.75 85 LEU B N 1
ATOM 4054 C CA . LEU B 1 85 ? 18.906 -16.406 -14.703 1 96.75 85 LEU B CA 1
ATOM 4055 C C . LEU B 1 85 ? 20.141 -16.047 -15.531 1 96.75 85 LEU B C 1
ATOM 4057 O O . LEU B 1 85 ? 20.016 -15.578 -16.656 1 96.75 85 LEU B O 1
ATOM 4061 N N . ILE B 1 86 ? 21.297 -16.266 -14.953 1 92.25 86 ILE B N 1
ATOM 4062 C CA . ILE B 1 86 ? 22.547 -15.961 -15.641 1 92.25 86 ILE B CA 1
ATOM 4063 C C . ILE B 1 86 ? 22.734 -16.922 -16.812 1 92.25 86 ILE B C 1
ATOM 4065 O O . ILE B 1 86 ? 23.016 -16.484 -17.938 1 92.25 86 ILE B O 1
ATOM 4069 N N . GLU B 1 87 ? 22.484 -18.141 -16.594 1 93.88 87 GLU B N 1
ATOM 4070 C CA . GLU B 1 87 ? 22.797 -19.188 -17.562 1 93.88 87 GLU B CA 1
ATOM 4071 C C . GLU B 1 87 ? 21.734 -19.25 -18.656 1 93.88 87 GLU B C 1
ATOM 4073 O O . GLU B 1 87 ? 22.062 -19.406 -19.828 1 93.88 87 GLU B O 1
ATOM 4078 N N . LYS B 1 88 ? 20.5 -19.047 -18.312 1 93.5 88 LYS B N 1
ATOM 4079 C CA . LYS B 1 88 ? 19.422 -19.359 -19.266 1 93.5 88 LYS B CA 1
ATOM 4080 C C . LYS B 1 88 ? 18.781 -18.078 -19.781 1 93.5 88 LYS B C 1
ATOM 4082 O O . LYS B 1 88 ? 18.188 -18.062 -20.859 1 93.5 88 LYS B O 1
ATOM 4087 N N . CYS B 1 89 ? 18.922 -16.984 -18.984 1 92.94 89 CYS B N 1
ATOM 4088 C CA . CYS B 1 89 ? 18.078 -15.844 -19.328 1 92.94 89 CYS B CA 1
ATOM 4089 C C . CYS B 1 89 ? 18.922 -14.617 -19.656 1 92.94 89 CYS B C 1
ATOM 4091 O O . CYS B 1 89 ? 18.391 -13.516 -19.797 1 92.94 89 CYS B O 1
ATOM 4093 N N . GLY B 1 90 ? 20.156 -14.719 -19.672 1 89.5 90 GLY B N 1
ATOM 4094 C CA . GLY B 1 90 ? 21.031 -13.672 -20.172 1 89.5 90 GLY B CA 1
ATOM 4095 C C . GLY B 1 90 ? 21.344 -12.602 -19.141 1 89.5 90 GLY B C 1
ATOM 4096 O O . GLY B 1 90 ? 21.797 -11.508 -19.484 1 89.5 90 GLY B O 1
ATOM 4097 N N . LEU B 1 91 ? 20.969 -12.859 -17.859 1 91.88 91 LEU B N 1
ATOM 4098 C CA . LEU B 1 91 ? 21.375 -11.914 -16.828 1 91.88 91 LEU B CA 1
ATOM 4099 C C . LEU B 1 91 ? 22.891 -11.898 -16.656 1 91.88 91 LEU B C 1
ATOM 4101 O O . LEU B 1 91 ? 23.531 -12.953 -16.609 1 91.88 91 LEU B O 1
ATOM 4105 N N . LYS B 1 92 ? 23.484 -10.688 -16.672 1 87.31 92 LYS B N 1
ATOM 4106 C CA . LYS B 1 92 ? 24.938 -10.586 -16.609 1 87.31 92 LYS B CA 1
ATOM 4107 C C . LYS B 1 92 ? 25.391 -9.758 -15.406 1 87.31 92 LYS B C 1
ATOM 4109 O O . LYS B 1 92 ? 24.641 -8.914 -14.914 1 87.31 92 LYS B O 1
ATOM 4114 N N . HIS B 1 93 ? 26.594 -10.148 -15 1 82.56 93 HIS B N 1
ATOM 4115 C CA . HIS B 1 93 ? 27.266 -9.281 -14.039 1 82.56 93 HIS B CA 1
ATOM 4116 C C . HIS B 1 93 ? 27.656 -7.953 -14.672 1 82.56 93 HIS B C 1
ATOM 4118 O O . HIS B 1 93 ? 27.953 -7.898 -15.867 1 82.56 93 HIS B O 1
ATOM 4124 N N . SER B 1 94 ? 27.438 -6.957 -13.953 1 75.75 94 SER B N 1
ATOM 4125 C CA . SER B 1 94 ? 27.984 -5.688 -14.406 1 75.75 94 SER B CA 1
ATOM 4126 C C . SER B 1 94 ? 29.266 -5.332 -13.641 1 75.75 94 SER B C 1
ATOM 4128 O O . SER B 1 94 ? 29.656 -6.047 -12.719 1 75.75 94 SER B O 1
ATOM 4130 N N . ARG B 1 95 ? 29.953 -4.332 -14.07 1 69.25 95 ARG B N 1
ATOM 4131 C CA . ARG B 1 95 ? 31.203 -3.896 -13.453 1 69.25 95 ARG B CA 1
ATOM 4132 C C . ARG B 1 95 ? 31.016 -3.6 -11.969 1 69.25 95 ARG B C 1
ATOM 4134 O O . ARG B 1 95 ? 31.875 -3.898 -11.148 1 69.25 95 ARG B O 1
ATOM 4141 N N . TYR B 1 96 ? 29.906 -3.041 -11.648 1 72.88 96 TYR B N 1
ATOM 4142 C CA . TYR B 1 96 ? 29.75 -2.562 -10.281 1 72.88 96 TYR B CA 1
ATOM 4143 C C . TYR B 1 96 ? 28.625 -3.309 -9.57 1 72.88 96 TYR B C 1
ATOM 4145 O O . TYR B 1 96 ? 28.406 -3.127 -8.367 1 72.88 96 TYR B O 1
ATOM 4153 N N . LEU B 1 97 ? 27.969 -4.203 -10.281 1 83.94 97 LEU B N 1
ATOM 4154 C CA . LEU B 1 97 ? 26.828 -4.887 -9.68 1 83.94 97 LEU B CA 1
ATOM 4155 C C . LEU B 1 97 ? 26.812 -6.363 -10.062 1 83.94 97 LEU B C 1
ATOM 4157 O O . LEU B 1 97 ? 26.688 -6.707 -11.242 1 83.94 97 LEU B O 1
ATOM 4161 N N . SER B 1 98 ? 26.984 -7.203 -9.086 1 87.06 98 SER B N 1
ATOM 4162 C CA . SER B 1 98 ? 26.891 -8.641 -9.352 1 87.06 98 SER B CA 1
ATOM 4163 C C . SER B 1 98 ? 25.453 -9.047 -9.68 1 87.06 98 SER B C 1
ATOM 4165 O O . SER B 1 98 ? 24.516 -8.367 -9.297 1 87.06 98 SER B O 1
ATOM 4167 N N . ALA B 1 99 ? 25.328 -10.148 -10.383 1 89.5 99 ALA B N 1
ATOM 4168 C CA . ALA B 1 99 ? 24 -10.672 -10.688 1 89.5 99 ALA B CA 1
ATOM 4169 C C . ALA B 1 99 ? 23.25 -11.016 -9.414 1 89.5 99 ALA B C 1
ATOM 4171 O O . ALA B 1 99 ? 22.031 -10.852 -9.344 1 89.5 99 ALA B O 1
ATOM 4172 N N . TYR B 1 100 ? 23.984 -11.469 -8.422 1 91.25 100 TYR B N 1
ATOM 4173 C CA . TYR B 1 100 ? 23.375 -11.805 -7.141 1 91.25 100 TYR B CA 1
ATOM 4174 C C . TYR B 1 100 ? 22.75 -10.57 -6.488 1 91.25 100 TYR B C 1
ATOM 4176 O O . TYR B 1 100 ? 21.641 -10.625 -5.977 1 91.25 100 TYR B O 1
ATOM 4184 N N . GLU B 1 101 ? 23.484 -9.508 -6.559 1 92.06 101 GLU B N 1
ATOM 4185 C CA . GLU B 1 101 ? 22.969 -8.266 -5.984 1 92.06 101 GLU B CA 1
ATOM 4186 C C . GLU B 1 101 ? 21.781 -7.742 -6.777 1 92.06 101 GLU B C 1
ATOM 4188 O O . GLU B 1 101 ? 20.812 -7.227 -6.195 1 92.06 101 GLU B O 1
ATOM 4193 N N . GLN B 1 102 ? 21.859 -7.84 -8.102 1 94.12 102 GLN B N 1
ATOM 4194 C CA . GLN B 1 102 ? 20.75 -7.406 -8.945 1 94.12 102 GLN B CA 1
ATOM 4195 C C . GLN B 1 102 ? 19.469 -8.164 -8.602 1 94.12 102 GLN B C 1
ATOM 4197 O O . GLN B 1 102 ? 18.406 -7.555 -8.438 1 94.12 102 GLN B O 1
ATOM 4202 N N . VAL B 1 103 ? 19.609 -9.43 -8.445 1 97.12 103 VAL B N 1
ATOM 4203 C CA . VAL B 1 103 ? 18.469 -10.281 -8.117 1 97.12 103 VAL B CA 1
ATOM 4204 C C . VAL B 1 103 ? 17.953 -9.945 -6.719 1 97.12 103 VAL B C 1
ATOM 4206 O O . VAL B 1 103 ? 16.75 -9.867 -6.492 1 97.12 103 VAL B O 1
ATOM 4209 N N . ALA B 1 104 ? 18.875 -9.719 -5.797 1 95.94 104 ALA B N 1
ATOM 4210 C CA . ALA B 1 104 ? 18.516 -9.383 -4.426 1 95.94 104 ALA B CA 1
ATOM 4211 C C . ALA B 1 104 ? 17.719 -8.078 -4.375 1 95.94 104 ALA B C 1
ATOM 4213 O O . ALA B 1 104 ? 16.734 -7.961 -3.635 1 95.94 104 ALA B O 1
ATOM 4214 N N . ILE B 1 105 ? 18.172 -7.082 -5.109 1 95.5 105 ILE B N 1
ATOM 4215 C CA . ILE B 1 105 ? 17.484 -5.797 -5.176 1 95.5 105 ILE B CA 1
ATOM 4216 C C . ILE B 1 105 ? 16.047 -6.008 -5.656 1 95.5 105 ILE B C 1
ATOM 4218 O O . ILE B 1 105 ? 15.102 -5.512 -5.043 1 95.5 105 ILE B O 1
ATOM 4222 N N . PHE B 1 106 ? 15.891 -6.754 -6.719 1 97.56 106 PHE B N 1
ATOM 4223 C CA . PHE B 1 106 ? 14.586 -7.023 -7.309 1 97.56 106 PHE B CA 1
ATOM 4224 C C . PHE B 1 106 ? 13.68 -7.734 -6.309 1 97.56 106 PHE B C 1
ATOM 4226 O O . PHE B 1 106 ? 12.539 -7.32 -6.102 1 97.56 106 PHE B O 1
ATOM 4233 N N . LEU B 1 107 ? 14.227 -8.781 -5.727 1 98.06 107 LEU B N 1
ATOM 4234 C CA . LEU B 1 107 ? 13.445 -9.578 -4.785 1 98.06 107 LEU B CA 1
ATOM 4235 C C . LEU B 1 107 ? 13.047 -8.742 -3.574 1 98.06 107 LEU B C 1
ATOM 4237 O O . LEU B 1 107 ? 11.93 -8.883 -3.059 1 98.06 107 LEU B O 1
ATOM 4241 N N . HIS B 1 108 ? 13.969 -7.902 -3.125 1 96.81 108 HIS B N 1
ATOM 4242 C CA . HIS B 1 108 ? 13.68 -7.039 -1.985 1 96.81 108 HIS B CA 1
ATOM 4243 C C . HIS B 1 108 ? 12.516 -6.102 -2.287 1 96.81 108 HIS B C 1
ATOM 4245 O O . HIS B 1 108 ? 11.648 -5.887 -1.438 1 96.81 108 HIS B O 1
ATOM 4251 N N . ILE B 1 109 ? 12.5 -5.586 -3.426 1 96.62 109 ILE B N 1
ATOM 4252 C CA . ILE B 1 109 ? 11.469 -4.633 -3.84 1 96.62 109 ILE B CA 1
ATOM 4253 C C . ILE B 1 109 ? 10.117 -5.332 -3.928 1 96.62 109 ILE B C 1
ATOM 4255 O O . ILE B 1 109 ? 9.125 -4.855 -3.373 1 96.62 109 ILE B O 1
ATOM 4259 N N . ILE B 1 110 ? 10.039 -6.477 -4.555 1 97.62 110 ILE B N 1
ATOM 4260 C CA . ILE B 1 110 ? 8.727 -7.09 -4.77 1 97.62 110 ILE B CA 1
ATOM 4261 C C . ILE B 1 110 ? 8.258 -7.766 -3.484 1 97.62 110 ILE B C 1
ATOM 4263 O O . ILE B 1 110 ? 7.059 -7.855 -3.227 1 97.62 110 ILE B O 1
ATOM 4267 N N . ALA B 1 111 ? 9.195 -8.289 -2.674 1 97.12 111 ALA B N 1
ATOM 4268 C CA . ALA B 1 111 ? 8.836 -8.977 -1.434 1 97.12 111 ALA B CA 1
ATOM 4269 C C . ALA B 1 111 ? 8.172 -8.016 -0.449 1 97.12 111 ALA B C 1
ATOM 4271 O O . ALA B 1 111 ? 7.23 -8.391 0.252 1 97.12 111 ALA B O 1
ATOM 4272 N N . HIS B 1 112 ? 8.648 -6.793 -0.45 1 94.38 112 HIS B N 1
ATOM 4273 C CA . HIS B 1 112 ? 8.227 -5.906 0.632 1 94.38 112 HIS B CA 1
ATOM 4274 C C . HIS B 1 112 ? 7.531 -4.664 0.091 1 94.38 112 HIS B C 1
ATOM 4276 O O . HIS B 1 112 ? 7.039 -3.84 0.862 1 94.38 112 HIS B O 1
ATOM 4282 N N . GLY B 1 113 ? 7.445 -4.539 -1.199 1 92.69 113 GLY B N 1
ATOM 4283 C CA . GLY B 1 113 ? 6.824 -3.357 -1.774 1 92.69 113 GLY B CA 1
ATOM 4284 C C . GLY B 1 113 ? 7.57 -2.076 -1.45 1 92.69 113 GLY B C 1
ATOM 4285 O O . GLY B 1 113 ? 6.953 -1.055 -1.142 1 92.69 113 GLY B O 1
ATOM 4286 N N . ILE B 1 114 ? 8.859 -2.096 -1.42 1 91.38 114 ILE B N 1
ATOM 4287 C CA . ILE B 1 114 ? 9.633 -0.917 -1.053 1 91.38 114 ILE B CA 1
ATOM 4288 C C . ILE B 1 114 ? 9.914 -0.077 -2.297 1 91.38 114 ILE B C 1
ATOM 4290 O O . ILE B 1 114 ? 10.094 -0.618 -3.391 1 91.38 114 ILE B O 1
ATOM 4294 N N . THR B 1 115 ? 10.008 1.203 -2.104 1 90 115 THR B N 1
ATOM 4295 C CA . THR B 1 115 ? 10.227 2.141 -3.197 1 90 115 THR B CA 1
ATOM 4296 C C . THR B 1 115 ? 11.688 2.115 -3.645 1 90 115 THR B C 1
ATOM 4298 O O . THR B 1 115 ? 12.555 1.633 -2.914 1 90 115 THR B O 1
ATOM 4301 N N . SER B 1 116 ? 11.914 2.674 -4.855 1 87.56 116 SER B N 1
ATOM 4302 C CA . SER B 1 116 ? 13.266 2.754 -5.395 1 87.56 116 SER B CA 1
ATOM 4303 C C . SER B 1 116 ? 14.172 3.584 -4.488 1 87.56 116 SER B C 1
ATOM 4305 O O . SER B 1 116 ? 15.367 3.303 -4.375 1 87.56 116 SER B O 1
ATOM 4307 N N . ARG B 1 117 ? 13.578 4.547 -3.799 1 86.31 117 ARG B N 1
ATOM 4308 C CA . ARG B 1 117 ? 14.352 5.41 -2.912 1 86.31 117 ARG B CA 1
ATOM 4309 C C . ARG B 1 117 ? 14.875 4.629 -1.711 1 86.31 117 ARG B C 1
ATOM 4311 O O . ARG B 1 117 ? 16.047 4.758 -1.344 1 86.31 117 ARG B O 1
ATOM 4318 N N . VAL B 1 118 ? 14.047 3.836 -1.144 1 89.88 118 VAL B N 1
ATOM 4319 C CA . VAL B 1 118 ? 14.43 3.031 0.01 1 89.88 118 VAL B CA 1
ATOM 4320 C C . VAL B 1 118 ? 15.445 1.97 -0.417 1 89.88 118 VAL B C 1
ATOM 4322 O O . VAL B 1 118 ? 16.422 1.725 0.285 1 89.88 118 VAL B O 1
ATOM 4325 N N . ALA B 1 119 ? 15.18 1.385 -1.575 1 91.31 119 ALA B N 1
ATOM 4326 C CA . ALA B 1 119 ? 16.109 0.387 -2.092 1 91.31 119 ALA B CA 1
ATOM 4327 C C . ALA B 1 119 ? 17.469 1.012 -2.396 1 91.31 119 ALA B C 1
ATOM 4329 O O . ALA B 1 119 ? 18.516 0.394 -2.162 1 91.31 119 ALA B O 1
ATOM 4330 N N . ALA B 1 120 ? 17.422 2.262 -2.951 1 89.19 120 ALA B N 1
ATOM 4331 C CA . ALA B 1 120 ? 18.656 2.979 -3.27 1 89.19 120 ALA B CA 1
ATOM 4332 C C . ALA B 1 120 ? 19.516 3.178 -2.023 1 89.19 120 ALA B C 1
ATOM 4334 O O . ALA B 1 120 ? 20.719 2.959 -2.057 1 89.19 120 ALA B O 1
ATOM 4335 N N . GLU B 1 121 ? 18.844 3.553 -0.968 1 86.06 121 GLU B N 1
ATOM 4336 C CA . GLU B 1 121 ? 19.562 3.758 0.289 1 86.06 121 GLU B CA 1
ATOM 4337 C C . GLU B 1 121 ? 20.062 2.436 0.861 1 86.06 121 GLU B C 1
ATOM 4339 O O . GLU B 1 121 ? 21.172 2.361 1.384 1 86.06 121 GLU B O 1
ATOM 4344 N N . LYS B 1 122 ? 19.297 1.399 0.769 1 88.81 122 LYS B N 1
ATOM 4345 C CA . LYS B 1 122 ? 19.641 0.102 1.342 1 88.81 122 LYS B CA 1
ATOM 4346 C C . LYS B 1 122 ? 20.828 -0.523 0.611 1 88.81 122 LYS B C 1
ATOM 4348 O O . LYS B 1 122 ? 21.734 -1.069 1.242 1 88.81 122 LYS B O 1
ATOM 4353 N N . PHE B 1 123 ? 20.828 -0.435 -0.712 1 88.75 123 PHE B N 1
ATOM 4354 C CA . PHE B 1 123 ? 21.828 -1.134 -1.51 1 88.75 123 PHE B CA 1
ATOM 4355 C C . PHE B 1 123 ? 22.906 -0.171 -1.989 1 88.75 123 PHE B C 1
ATOM 4357 O O . PHE B 1 123 ? 23.828 -0.572 -2.695 1 88.75 123 PHE B O 1
ATOM 4364 N N . GLN B 1 124 ? 22.719 1.076 -1.617 1 84.88 124 GLN B N 1
ATOM 4365 C CA . GLN B 1 124 ? 23.75 2.102 -1.826 1 84.88 124 GLN B CA 1
ATOM 4366 C C . GLN B 1 124 ? 24.031 2.291 -3.311 1 84.88 124 GLN B C 1
ATOM 4368 O O . GLN B 1 124 ? 25.203 2.273 -3.727 1 84.88 124 GLN B O 1
ATOM 4373 N N . HIS B 1 125 ? 23 2.357 -4.094 1 86.12 125 HIS B N 1
ATOM 4374 C CA . HIS B 1 125 ? 23.047 2.705 -5.512 1 86.12 125 HIS B CA 1
ATOM 4375 C C . HIS B 1 125 ? 22.094 3.854 -5.832 1 86.12 125 HIS B C 1
ATOM 4377 O O . HIS B 1 125 ? 21.203 4.16 -5.047 1 86.12 125 HIS B O 1
ATOM 4383 N N . SER B 1 126 ? 22.328 4.516 -6.898 1 82.5 126 SER B N 1
ATOM 4384 C CA . SER B 1 126 ? 21.438 5.605 -7.309 1 82.5 126 SER B CA 1
ATOM 4385 C C . SER B 1 126 ? 20.062 5.09 -7.672 1 82.5 126 SER B C 1
ATOM 4387 O O . SER B 1 126 ? 19.891 3.902 -7.961 1 82.5 126 SER B O 1
ATOM 4389 N N . GLY B 1 127 ? 19.078 5.93 -7.625 1 84.56 127 GLY B N 1
ATOM 4390 C CA . GLY B 1 127 ? 17.734 5.57 -8.055 1 84.56 127 GLY B CA 1
ATOM 4391 C C . GLY B 1 127 ? 17.688 5.07 -9.484 1 84.56 127 GLY B C 1
ATOM 4392 O O . GLY B 1 127 ? 16.906 4.164 -9.805 1 84.56 127 GLY B O 1
ATOM 4393 N N . GLU B 1 128 ? 18.484 5.641 -10.266 1 82.25 128 GLU B N 1
ATOM 4394 C CA . GLU B 1 128 ? 18.562 5.234 -11.664 1 82.25 128 GLU B CA 1
ATOM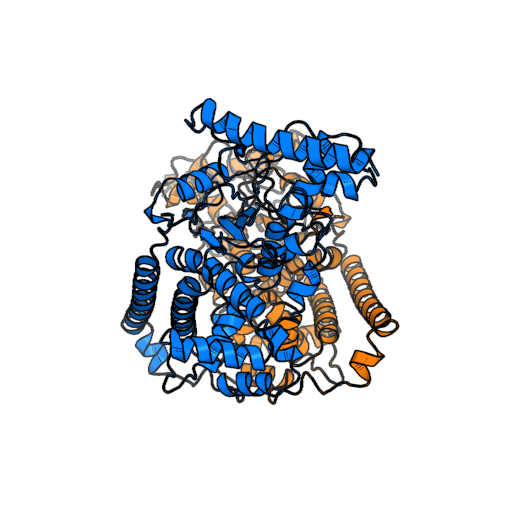 4395 C C . GLU B 1 128 ? 19.047 3.795 -11.789 1 82.25 128 GLU B C 1
ATOM 4397 O O . GLU B 1 128 ? 18.484 3.006 -12.555 1 82.25 128 GLU B O 1
ATOM 4402 N N . THR B 1 129 ? 20.078 3.508 -11.062 1 85.12 129 THR B N 1
ATOM 4403 C CA . THR B 1 129 ? 20.625 2.156 -11.086 1 85.12 129 THR B CA 1
ATOM 4404 C C . THR B 1 129 ? 19.594 1.147 -10.586 1 85.12 129 THR B C 1
ATOM 4406 O O . THR B 1 129 ? 19.438 0.079 -11.18 1 85.12 129 THR B O 1
ATOM 4409 N N . ILE B 1 130 ? 18.891 1.496 -9.523 1 90.69 130 ILE B N 1
ATOM 4410 C CA . ILE B 1 130 ? 17.875 0.617 -8.961 1 90.69 130 ILE B CA 1
ATOM 4411 C C . ILE B 1 130 ? 16.797 0.342 -10.008 1 90.69 130 ILE B C 1
ATOM 4413 O O . ILE B 1 130 ? 16.375 -0.804 -10.188 1 90.69 130 ILE B O 1
ATOM 4417 N N . SER B 1 131 ? 16.375 1.369 -10.719 1 89.44 131 SER B N 1
ATOM 4418 C CA . SER B 1 131 ? 15.336 1.229 -11.742 1 89.44 131 SER B CA 1
ATOM 4419 C C . SER B 1 131 ? 15.812 0.347 -12.891 1 89.44 131 SER B C 1
ATOM 4421 O O . SER B 1 131 ? 15.078 -0.533 -13.352 1 89.44 131 SER B O 1
ATOM 4423 N N . LYS B 1 132 ? 17 0.557 -13.328 1 87.56 132 LYS B N 1
ATOM 4424 C CA . LYS B 1 132 ? 17.578 -0.235 -14.414 1 87.56 132 LYS B CA 1
ATOM 4425 C C . LYS B 1 132 ? 17.688 -1.708 -14.023 1 87.56 132 LYS B C 1
ATOM 4427 O O . LYS B 1 132 ? 17.328 -2.588 -14.812 1 87.56 132 LYS B O 1
ATOM 4432 N N . VAL B 1 133 ? 18.188 -1.917 -12.867 1 90.5 133 VAL B N 1
ATOM 4433 C CA . VAL B 1 133 ? 18.359 -3.277 -12.367 1 90.5 133 VAL B CA 1
ATOM 4434 C C . VAL B 1 133 ? 17 -3.961 -12.242 1 90.5 133 VAL B C 1
ATOM 4436 O O . VAL B 1 133 ? 16.859 -5.129 -12.609 1 90.5 133 VAL B O 1
ATOM 4439 N N . PHE B 1 134 ? 16.031 -3.232 -11.742 1 95.12 134 PHE B N 1
ATOM 4440 C CA . PHE B 1 134 ? 14.688 -3.789 -11.586 1 95.12 134 PHE B CA 1
ATOM 4441 C C . PHE B 1 134 ? 14.148 -4.289 -12.922 1 95.12 134 PHE B C 1
ATOM 4443 O O . PHE B 1 134 ? 13.656 -5.414 -13.016 1 95.12 134 PHE B O 1
ATOM 4450 N N . HIS B 1 135 ? 14.297 -3.482 -13.953 1 91.25 135 HIS B N 1
ATOM 4451 C CA . HIS B 1 135 ? 13.758 -3.82 -15.266 1 91.25 135 HIS B CA 1
ATOM 4452 C C . HIS B 1 135 ? 14.562 -4.941 -15.914 1 91.25 135 HIS B C 1
ATOM 4454 O O . HIS B 1 135 ? 13.992 -5.812 -16.578 1 91.25 135 HIS B O 1
ATOM 4460 N N . ARG B 1 136 ? 15.828 -4.941 -15.695 1 91 136 ARG B N 1
ATOM 4461 C CA . ARG B 1 136 ? 16.688 -5.984 -16.234 1 91 136 ARG B CA 1
ATOM 4462 C C . ARG B 1 136 ? 16.344 -7.348 -15.648 1 91 136 ARG B C 1
ATOM 4464 O O . ARG B 1 136 ? 16.234 -8.336 -16.375 1 91 136 ARG B O 1
ATOM 4471 N N . VAL B 1 137 ? 16.203 -7.371 -14.391 1 95.81 137 VAL B N 1
ATOM 4472 C CA . VAL B 1 137 ? 15.906 -8.633 -13.719 1 95.81 137 VAL B CA 1
ATOM 4473 C C . VAL B 1 137 ? 14.477 -9.062 -14.039 1 95.81 137 VAL B C 1
ATOM 4475 O O . VAL B 1 137 ? 14.211 -10.25 -14.234 1 95.81 137 VAL B O 1
ATOM 4478 N N . LEU B 1 138 ? 13.555 -8.078 -14.07 1 95.12 138 LEU B N 1
ATOM 4479 C CA . LEU B 1 138 ? 12.18 -8.367 -14.469 1 95.12 138 LEU B CA 1
ATOM 4480 C C . LEU B 1 138 ? 12.141 -9.062 -15.82 1 95.12 138 LEU B C 1
ATOM 4482 O O . LEU B 1 138 ? 11.453 -10.07 -15.984 1 95.12 138 LEU B O 1
ATOM 4486 N N . LYS B 1 139 ? 12.898 -8.555 -16.75 1 91.38 139 LYS B N 1
ATOM 4487 C CA . LYS B 1 139 ? 12.969 -9.133 -18.078 1 91.38 139 LYS B CA 1
ATOM 4488 C C . LYS B 1 139 ? 13.516 -10.555 -18.047 1 91.38 139 LYS B C 1
ATOM 4490 O O . LYS B 1 139 ? 12.961 -11.453 -18.688 1 91.38 139 LYS B O 1
ATOM 4495 N N . ALA B 1 140 ? 14.531 -10.758 -17.344 1 94.31 140 ALA B N 1
ATOM 4496 C CA . ALA B 1 140 ? 15.148 -12.078 -17.234 1 94.31 140 ALA B CA 1
ATOM 4497 C C . ALA B 1 140 ? 14.18 -13.086 -16.625 1 94.31 140 ALA B C 1
ATOM 4499 O O . ALA B 1 140 ? 14.094 -14.227 -17.094 1 94.31 140 ALA B O 1
ATOM 4500 N N . ILE B 1 141 ? 13.477 -12.664 -15.602 1 96.75 141 ILE B N 1
ATOM 4501 C CA . ILE B 1 141 ? 12.547 -13.562 -14.922 1 96.75 141 ILE B CA 1
ATOM 4502 C C . ILE B 1 141 ? 11.391 -13.906 -15.859 1 96.75 141 ILE B C 1
ATOM 4504 O O . ILE B 1 141 ? 10.938 -15.055 -15.898 1 96.75 141 ILE B O 1
ATOM 4508 N N . CYS B 1 142 ? 10.945 -12.922 -16.562 1 92.75 142 CYS B N 1
ATOM 4509 C CA . CYS B 1 142 ? 9.852 -13.18 -17.484 1 92.75 142 CYS B CA 1
ATOM 4510 C C . CYS B 1 142 ? 10.289 -14.141 -18.594 1 92.75 142 CYS B C 1
ATOM 4512 O O . CYS B 1 142 ? 9.492 -14.969 -19.047 1 92.75 142 CYS B O 1
ATOM 4514 N N . LYS B 1 143 ? 11.539 -14.07 -19 1 91.56 143 LYS B N 1
ATOM 4515 C CA . LYS B 1 143 ? 12.078 -15.047 -19.953 1 91.56 143 LYS B CA 1
ATOM 4516 C C . LYS B 1 143 ? 12.055 -16.453 -19.375 1 91.56 143 LYS B C 1
ATOM 4518 O O . LYS B 1 143 ? 11.703 -17.406 -20.062 1 91.56 143 LYS B O 1
ATOM 4523 N N . LEU B 1 144 ? 12.43 -16.516 -18.172 1 94.19 144 LEU B N 1
ATOM 4524 C CA . LEU B 1 144 ? 12.367 -17.797 -17.484 1 94.19 144 LEU B CA 1
ATOM 4525 C C . LEU B 1 144 ? 10.922 -18.297 -17.375 1 94.19 144 LEU B C 1
ATOM 4527 O O . LEU B 1 144 ? 10.672 -19.5 -17.422 1 94.19 144 LEU B O 1
ATOM 4531 N N . GLY B 1 145 ? 9.977 -17.328 -17.172 1 94.25 145 GLY B N 1
ATOM 4532 C CA . GLY B 1 145 ? 8.562 -17.656 -17.047 1 94.25 145 GLY B CA 1
ATOM 4533 C C . GLY B 1 145 ? 8.023 -18.422 -18.234 1 94.25 145 GLY B C 1
ATOM 4534 O O . GLY B 1 145 ? 7.16 -19.297 -18.078 1 94.25 145 GLY B O 1
ATOM 4535 N N . VAL B 1 146 ? 8.547 -18.234 -19.375 1 88.88 146 VAL B N 1
ATOM 4536 C CA . VAL B 1 146 ? 8.125 -18.922 -20.594 1 88.88 146 VAL B CA 1
ATOM 4537 C C . VAL B 1 146 ? 8.391 -20.406 -20.469 1 88.88 146 VAL B C 1
ATOM 4539 O O . VAL B 1 146 ? 7.613 -21.234 -20.953 1 88.88 146 VAL B O 1
ATOM 4542 N N . GLU B 1 147 ? 9.383 -20.688 -19.766 1 90.81 147 GLU B N 1
ATOM 4543 C CA . GLU B 1 147 ? 9.781 -22.078 -19.609 1 90.81 147 GLU B CA 1
ATOM 4544 C C . GLU B 1 147 ? 9.117 -22.719 -18.406 1 90.81 147 GLU B C 1
ATOM 4546 O O . GLU B 1 147 ? 8.648 -23.859 -18.469 1 90.81 147 GLU B O 1
ATOM 4551 N N . ILE B 1 148 ? 9.062 -22 -17.328 1 94.5 148 ILE B N 1
ATOM 4552 C CA . ILE B 1 148 ? 8.695 -22.594 -16.047 1 94.5 148 ILE B CA 1
ATOM 4553 C C . ILE B 1 148 ? 7.176 -22.625 -15.914 1 94.5 148 ILE B C 1
ATOM 4555 O O . ILE B 1 148 ? 6.625 -23.531 -15.281 1 94.5 148 ILE B O 1
ATOM 4559 N N . ILE B 1 149 ? 6.484 -21.625 -16.391 1 95.38 149 ILE B N 1
ATOM 4560 C CA . ILE B 1 149 ? 5.027 -21.672 -16.469 1 95.38 149 ILE B CA 1
ATOM 4561 C C . ILE B 1 149 ? 4.594 -22.438 -17.719 1 95.38 149 ILE B C 1
ATOM 4563 O O . ILE B 1 149 ? 4.457 -21.859 -18.797 1 95.38 149 ILE B O 1
ATOM 4567 N N . ALA B 1 150 ? 4.352 -23.75 -17.516 1 92.88 150 ALA B N 1
ATOM 4568 C CA . ALA B 1 150 ? 4.141 -24.641 -18.656 1 92.88 150 ALA B CA 1
ATOM 4569 C C . ALA B 1 150 ? 2.877 -25.484 -18.453 1 92.88 150 ALA B C 1
ATOM 4571 O O . ALA B 1 150 ? 2.488 -25.781 -17.328 1 92.88 150 ALA B O 1
ATOM 4572 N N . PRO B 1 151 ? 2.301 -25.844 -19.562 1 91.06 151 PRO B N 1
ATOM 4573 C CA . PRO B 1 151 ? 1.102 -26.672 -19.469 1 91.06 151 PRO B CA 1
ATOM 4574 C C . PRO B 1 151 ? 1.351 -27.984 -18.75 1 91.06 151 PRO B C 1
ATOM 4576 O O . PRO B 1 151 ? 2.486 -28.469 -18.688 1 91.06 151 PRO B O 1
ATOM 4579 N N . PRO B 1 152 ? 0.345 -28.469 -18.172 1 89.38 152 PRO B N 1
ATOM 4580 C CA . PRO B 1 152 ? 0.484 -29.781 -17.516 1 89.38 152 PRO B CA 1
ATOM 4581 C C . PRO B 1 152 ? 0.694 -30.922 -18.516 1 89.38 152 PRO B C 1
ATOM 4583 O O . PRO B 1 152 ? 0.515 -30.734 -19.719 1 89.38 152 PRO B O 1
ATOM 4586 N N . ASN B 1 153 ? 1.159 -31.969 -17.953 1 87.69 153 ASN B N 1
ATOM 4587 C CA . ASN B 1 153 ? 1.202 -33.188 -18.75 1 87.69 153 ASN B CA 1
ATOM 4588 C C . ASN B 1 153 ? -0.184 -33.812 -18.906 1 87.69 153 ASN B C 1
ATOM 4590 O O . ASN B 1 153 ? -0.753 -34.312 -17.938 1 87.69 153 ASN B O 1
ATOM 4594 N N . PHE B 1 154 ? -0.691 -33.875 -20.109 1 89.56 154 PHE B N 1
ATOM 4595 C CA . PHE B 1 154 ? -2.066 -34.281 -20.359 1 89.56 154 PHE B CA 1
ATOM 4596 C C . PHE B 1 154 ? -2.178 -35.812 -20.344 1 89.56 154 PHE B C 1
ATOM 4598 O O . PHE B 1 154 ? -3.281 -36.344 -20.266 1 89.56 154 PHE B O 1
ATOM 4605 N N . ASP B 1 155 ? -1.077 -36.469 -20.328 1 89.12 155 ASP B N 1
ATOM 4606 C CA . ASP B 1 155 ? -1.09 -37.906 -20.438 1 89.12 155 ASP B CA 1
ATOM 4607 C C . ASP B 1 155 ? -1.054 -38.562 -19.062 1 89.12 155 ASP B C 1
ATOM 4609 O O . ASP B 1 155 ? -1.318 -39.75 -18.922 1 89.12 155 ASP B O 1
ATOM 4613 N N . GLU B 1 156 ? -0.799 -37.781 -18.141 1 90.38 156 GLU B N 1
ATOM 4614 C CA . GLU B 1 156 ? -0.646 -38.344 -16.797 1 90.38 156 GLU B CA 1
ATOM 4615 C C . GLU B 1 156 ? -1.658 -37.75 -15.828 1 90.38 156 GLU B C 1
ATOM 4617 O O . GLU B 1 156 ? -2.051 -36.594 -15.961 1 90.38 156 GLU B O 1
ATOM 4622 N N . VAL B 1 157 ? -2.098 -38.625 -14.961 1 93.56 157 VAL B N 1
ATOM 4623 C CA . VAL B 1 157 ? -2.922 -38.156 -13.852 1 93.56 157 VAL B CA 1
ATOM 4624 C C . VAL B 1 157 ? -2.045 -37.438 -12.82 1 93.56 157 VAL B C 1
ATOM 4626 O O . VAL B 1 157 ? -1.009 -37.969 -12.406 1 93.56 157 VAL B O 1
ATOM 4629 N N . PRO B 1 158 ? -2.361 -36.25 -12.5 1 94.31 158 PRO B N 1
ATOM 4630 C CA . PRO B 1 158 ? -1.566 -35.562 -11.477 1 94.31 158 PRO B CA 1
ATOM 4631 C C . PRO B 1 158 ? -1.366 -36.406 -10.219 1 94.31 158 PRO B C 1
ATOM 4633 O O . PRO B 1 158 ? -2.309 -37.062 -9.742 1 94.31 158 PRO B O 1
ATOM 4636 N N . PRO B 1 159 ? -0.225 -36.438 -9.68 1 92.69 159 PRO B N 1
ATOM 4637 C CA . PRO B 1 159 ? 0.062 -37.25 -8.5 1 92.69 159 PRO B CA 1
ATOM 4638 C C . PRO B 1 159 ? -0.85 -36.938 -7.32 1 92.69 159 PRO B C 1
ATOM 4640 O O . PRO B 1 159 ? -1.167 -37.812 -6.523 1 92.69 159 PRO B O 1
ATOM 4643 N N . GLU B 1 160 ? -1.234 -35.719 -7.188 1 91.38 160 GLU B N 1
ATOM 4644 C CA . GLU B 1 160 ? -2.088 -35.281 -6.086 1 91.38 160 GLU B CA 1
ATOM 4645 C C . GLU B 1 160 ? -3.467 -35.906 -6.168 1 91.38 160 GLU B C 1
ATOM 4647 O O . GLU B 1 160 ? -4.164 -36.031 -5.156 1 91.38 160 GLU B O 1
ATOM 4652 N N . ILE B 1 161 ? -3.855 -36.281 -7.363 1 93.44 161 ILE B N 1
ATOM 4653 C CA . ILE B 1 161 ? -5.117 -37 -7.562 1 93.44 161 ILE B CA 1
ATOM 4654 C C . ILE B 1 161 ? -4.871 -38.5 -7.535 1 93.44 161 ILE B C 1
ATOM 4656 O O . ILE B 1 161 ? -5.594 -39.25 -6.859 1 93.44 161 ILE B O 1
ATOM 4660 N N . LEU B 1 162 ? -3.793 -38.938 -8.188 1 92.62 162 LEU B N 1
ATOM 4661 C CA . LEU B 1 162 ? -3.459 -40.375 -8.328 1 92.62 162 LEU B CA 1
ATOM 4662 C C . LEU B 1 162 ? -3.316 -41.031 -6.965 1 92.62 162 LEU B C 1
ATOM 4664 O O . LEU B 1 162 ? -3.783 -42.156 -6.762 1 92.62 162 LEU B O 1
ATOM 4668 N N . HIS B 1 163 ? -2.736 -40.344 -6.043 1 91.69 163 HIS B N 1
ATOM 4669 C CA . HIS B 1 163 ? -2.432 -40.969 -4.75 1 91.69 163 HIS B CA 1
ATOM 4670 C C . HIS B 1 163 ? -3.459 -40.562 -3.697 1 91.69 163 HIS B C 1
ATOM 4672 O O . HIS B 1 163 ? -3.27 -40.812 -2.506 1 91.69 163 HIS B O 1
ATOM 4678 N N . ASN B 1 164 ? -4.496 -39.938 -4.051 1 90.69 164 ASN B N 1
ATOM 4679 C CA . ASN B 1 164 ? -5.559 -39.531 -3.141 1 90.69 164 ASN B CA 1
ATOM 4680 C C . ASN B 1 164 ? -6.867 -40.25 -3.443 1 90.69 164 ASN B C 1
ATOM 4682 O O . ASN B 1 164 ? -7.574 -39.906 -4.387 1 90.69 164 ASN B O 1
ATOM 4686 N N . PRO B 1 165 ? -7.133 -41.156 -2.662 1 87.38 165 PRO B N 1
ATOM 4687 C CA . PRO B 1 165 ? -8.336 -41.969 -2.926 1 87.38 165 PRO B CA 1
ATOM 4688 C C . PRO B 1 165 ? -9.609 -41.125 -2.938 1 87.38 165 PRO B C 1
ATOM 4690 O O . PRO B 1 165 ? -10.594 -41.5 -3.576 1 87.38 165 PRO B O 1
ATOM 4693 N N . LYS B 1 166 ? -9.531 -40 -2.297 1 85.88 166 LYS B N 1
ATOM 4694 C CA . LYS B 1 166 ? -10.68 -39.125 -2.246 1 85.88 166 LYS B CA 1
ATOM 4695 C C . LYS B 1 166 ? -11.023 -38.594 -3.635 1 85.88 166 LYS B C 1
ATOM 4697 O O . LYS B 1 166 ? -12.188 -38.312 -3.928 1 85.88 166 LYS B O 1
ATOM 4702 N N . TYR B 1 167 ? -10.016 -38.5 -4.496 1 91.38 167 TYR B N 1
ATOM 4703 C CA . TYR B 1 167 ? -10.234 -37.844 -5.773 1 91.38 167 TYR B CA 1
ATOM 4704 C C . TYR B 1 167 ? -10.031 -38.781 -6.938 1 91.38 167 TYR B C 1
ATOM 4706 O O . TYR B 1 167 ? -10.625 -38.625 -8.008 1 91.38 167 TYR B O 1
ATOM 4714 N N . TYR B 1 168 ? -9.25 -39.75 -6.762 1 91.25 168 TYR B N 1
ATOM 4715 C CA . TYR B 1 168 ? -8.766 -40.562 -7.883 1 91.25 168 TYR B CA 1
ATOM 4716 C C . TYR B 1 168 ? -9.938 -41.188 -8.641 1 91.25 168 TYR B C 1
ATOM 4718 O O . TYR B 1 168 ? -9.984 -41.125 -9.875 1 91.25 168 TYR B O 1
ATOM 4726 N N . GLN B 1 169 ? -10.891 -41.719 -7.957 1 88.88 169 GLN B N 1
ATOM 4727 C CA . GLN B 1 169 ? -11.984 -42.438 -8.586 1 88.88 169 GLN B CA 1
ATOM 4728 C C . GLN B 1 169 ? -12.891 -41.5 -9.375 1 88.88 169 GLN B C 1
ATOM 4730 O O . GLN B 1 169 ? -13.531 -41.938 -10.344 1 88.88 169 GLN B O 1
ATOM 4735 N N . PHE B 1 170 ? -12.867 -40.281 -9.062 1 92.5 170 PHE B N 1
ATOM 4736 C CA . PHE B 1 170 ? -13.906 -39.375 -9.586 1 92.5 170 PHE B CA 1
ATOM 4737 C C . PHE B 1 170 ? -13.305 -38.344 -10.516 1 92.5 170 PHE B C 1
ATOM 4739 O O . PHE B 1 170 ? -13.984 -37.875 -11.43 1 92.5 170 PHE B O 1
ATOM 4746 N N . PHE B 1 171 ? -12.062 -38 -10.219 1 95.56 171 PHE B N 1
ATOM 4747 C CA . PHE B 1 171 ? -11.508 -36.844 -10.898 1 95.56 171 PHE B CA 1
ATOM 4748 C C . PHE B 1 171 ? -10.211 -37.188 -11.609 1 95.56 171 PHE B C 1
ATOM 4750 O O . PHE B 1 171 ? -9.289 -36.375 -11.703 1 95.56 171 PHE B O 1
ATOM 4757 N N . LYS B 1 172 ? -10.016 -38.312 -12.047 1 93.44 172 LYS B N 1
ATOM 4758 C CA . LYS B 1 172 ? -8.773 -38.812 -12.641 1 93.44 172 LYS B CA 1
ATOM 4759 C C . LYS B 1 172 ? -8.422 -38.031 -13.898 1 93.44 172 LYS B C 1
ATOM 4761 O O . LYS B 1 172 ? -7.254 -37.938 -14.281 1 93.44 172 LYS B O 1
ATOM 4766 N N . ASP B 1 173 ? -9.43 -37.469 -14.562 1 94.56 173 ASP B N 1
ATOM 4767 C CA . ASP B 1 173 ? -9.188 -36.75 -15.812 1 94.56 173 ASP B CA 1
ATOM 4768 C C . ASP B 1 173 ? -9.031 -35.25 -15.57 1 94.56 173 ASP B C 1
ATOM 4770 O O . ASP B 1 173 ? -8.867 -34.5 -16.516 1 94.56 173 ASP B O 1
ATOM 4774 N N . CYS B 1 174 ? -9.062 -34.812 -14.391 1 96.12 174 CYS B N 1
ATOM 4775 C CA . CYS B 1 174 ? -8.867 -33.438 -14.039 1 96.12 174 CYS B CA 1
ATOM 4776 C C . CYS B 1 174 ? -7.395 -33.062 -14.07 1 96.12 174 CYS B C 1
ATOM 4778 O O . CYS B 1 174 ? -6.562 -33.75 -13.484 1 96.12 174 CYS B O 1
ATOM 4780 N N . ILE B 1 175 ? -7.027 -31.922 -14.672 1 96.19 175 ILE B N 1
ATOM 4781 C CA . ILE B 1 175 ? -5.609 -31.641 -14.875 1 96.19 175 ILE B CA 1
ATOM 4782 C C . ILE B 1 175 ? -5.23 -30.359 -14.141 1 96.19 175 ILE B C 1
ATOM 4784 O O . ILE B 1 175 ? -4.051 -30.016 -14.039 1 96.19 175 ILE B O 1
ATOM 4788 N N . GLY B 1 176 ? -6.168 -29.547 -13.648 1 96.75 176 GLY B N 1
ATOM 4789 C CA . GLY B 1 176 ? -5.875 -28.312 -12.938 1 96.75 176 GLY B CA 1
ATOM 4790 C C . GLY B 1 176 ? -7.109 -27.5 -12.641 1 96.75 176 GLY B C 1
ATOM 4791 O O . GLY B 1 176 ? -8.234 -27.953 -12.836 1 96.75 176 GLY B O 1
ATOM 4792 N N . ALA B 1 177 ? -6.902 -26.344 -12.117 1 97.06 177 ALA B N 1
ATOM 4793 C CA . ALA B 1 177 ? -7.984 -25.438 -11.766 1 97.06 177 ALA B CA 1
ATOM 4794 C C . ALA B 1 177 ? -7.707 -24.031 -12.297 1 97.06 177 ALA B C 1
ATOM 4796 O O . ALA B 1 177 ? -6.551 -23.625 -12.422 1 97.06 177 ALA B O 1
ATOM 4797 N N . ILE B 1 178 ? -8.758 -23.297 -12.617 1 96.12 178 ILE B N 1
ATOM 4798 C CA . ILE B 1 178 ? -8.656 -21.953 -13.18 1 96.12 178 ILE B CA 1
ATOM 4799 C C . ILE B 1 178 ? -9.461 -20.984 -12.32 1 96.12 178 ILE B C 1
ATOM 4801 O O . ILE B 1 178 ? -10.562 -21.297 -11.867 1 96.12 178 ILE B O 1
ATOM 4805 N N . ASP B 1 179 ? -8.906 -19.844 -12.125 1 93.81 179 ASP B N 1
ATOM 4806 C CA . ASP B 1 179 ? -9.617 -18.766 -11.438 1 93.81 179 ASP B CA 1
ATOM 4807 C C . ASP B 1 179 ? -8.969 -17.406 -11.727 1 93.81 179 ASP B C 1
ATOM 4809 O O . ASP B 1 179 ? -7.898 -17.344 -12.336 1 93.81 179 ASP B O 1
ATOM 4813 N N . GLY B 1 180 ? -9.688 -16.375 -11.383 1 91.56 180 GLY B N 1
ATOM 4814 C CA . GLY B 1 180 ? -9.156 -15.023 -11.461 1 91.56 180 GLY B CA 1
ATOM 4815 C C . GLY B 1 180 ? -8.773 -14.453 -10.117 1 91.56 180 GLY B C 1
ATOM 4816 O O . GLY B 1 180 ? -9.25 -14.914 -9.078 1 91.56 180 GLY B O 1
ATOM 4817 N N . THR B 1 181 ? -7.859 -13.562 -10.172 1 90.62 181 THR B N 1
ATOM 4818 C CA . THR B 1 181 ? -7.492 -12.82 -8.969 1 90.62 181 THR B CA 1
ATOM 4819 C C . THR B 1 181 ? -7.203 -11.359 -9.297 1 90.62 181 THR B C 1
ATOM 4821 O O . THR B 1 181 ? -6.852 -11.031 -10.438 1 90.62 181 THR B O 1
ATOM 4824 N N . HIS B 1 182 ? -7.387 -10.523 -8.32 1 87.69 182 HIS B N 1
ATOM 4825 C CA . HIS B 1 182 ? -7.129 -9.102 -8.5 1 87.69 182 HIS B CA 1
ATOM 4826 C C . HIS B 1 182 ? -5.828 -8.688 -7.816 1 87.69 182 HIS B C 1
ATOM 4828 O O . HIS B 1 182 ? -5.543 -9.133 -6.703 1 87.69 182 HIS B O 1
ATOM 4834 N N . ILE B 1 183 ? -5.113 -7.945 -8.516 1 89.69 183 ILE B N 1
ATOM 4835 C CA . ILE B 1 183 ? -3.881 -7.352 -8.016 1 89.69 183 ILE B CA 1
ATOM 4836 C C . ILE B 1 183 ? -3.982 -5.828 -8.055 1 89.69 183 ILE B C 1
ATOM 4838 O O . ILE B 1 183 ? -4.59 -5.27 -8.977 1 89.69 183 ILE B O 1
ATOM 4842 N N . GLU B 1 184 ? -3.383 -5.184 -7.09 1 86.5 184 GLU B N 1
ATOM 4843 C CA . GLU B 1 184 ? -3.447 -3.727 -7.043 1 86.5 184 GLU B CA 1
ATOM 4844 C C . GLU B 1 184 ? -2.732 -3.104 -8.242 1 86.5 184 GLU B C 1
ATOM 4846 O O . GLU B 1 184 ? -1.702 -3.613 -8.688 1 86.5 184 GLU B O 1
ATOM 4851 N N . ALA B 1 185 ? -3.312 -2.018 -8.719 1 85.69 185 ALA B N 1
ATOM 4852 C CA . ALA B 1 185 ? -2.697 -1.218 -9.773 1 85.69 185 ALA B CA 1
ATOM 4853 C C . ALA B 1 185 ? -2.461 0.217 -9.312 1 85.69 185 ALA B C 1
ATOM 4855 O O . ALA B 1 185 ? -3.201 0.733 -8.469 1 85.69 185 ALA B O 1
ATOM 4856 N N . CYS B 1 186 ? -1.4 0.732 -9.719 1 81.12 186 CYS B N 1
ATOM 4857 C CA . CYS B 1 186 ? -1.132 2.145 -9.469 1 81.12 186 CYS B CA 1
ATOM 4858 C C . CYS B 1 186 ? -1.341 2.969 -10.734 1 81.12 186 CYS B C 1
ATOM 4860 O O . CYS B 1 186 ? -0.563 2.865 -11.688 1 81.12 186 CYS B O 1
ATOM 4862 N N . ILE B 1 187 ? -2.492 3.684 -10.773 1 73.56 187 ILE B N 1
ATOM 4863 C CA . ILE B 1 187 ? -2.846 4.477 -11.945 1 73.56 187 ILE B CA 1
ATOM 4864 C C . ILE B 1 187 ? -2.867 5.961 -11.578 1 73.56 187 ILE B C 1
ATOM 4866 O O . ILE B 1 187 ? -3.33 6.328 -10.492 1 73.56 187 ILE B O 1
ATOM 4870 N N . PRO B 1 188 ? -2.217 6.719 -12.406 1 61.91 188 PRO B N 1
ATOM 4871 C CA . PRO B 1 188 ? -2.291 8.156 -12.125 1 61.91 188 PRO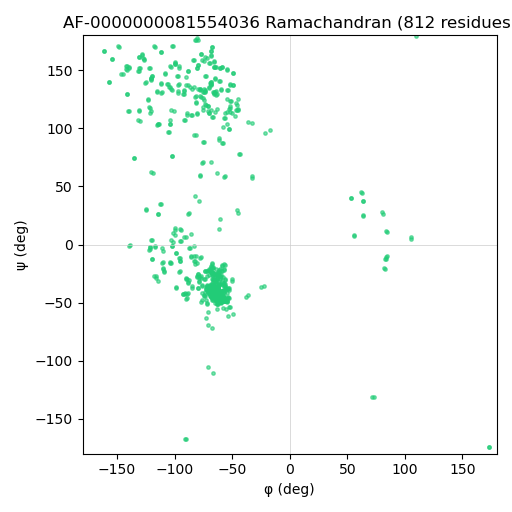 B CA 1
ATOM 4872 C C . PRO B 1 188 ? -3.723 8.633 -11.898 1 61.91 188 PRO B C 1
ATOM 4874 O O . PRO B 1 188 ? -4.664 8.078 -12.469 1 61.91 188 PRO B O 1
ATOM 4877 N N . ILE B 1 189 ? -3.936 9.57 -11.109 1 54.47 189 ILE B N 1
ATOM 4878 C CA . ILE B 1 189 ? -5.207 10.102 -10.625 1 54.47 189 ILE B CA 1
ATOM 4879 C C . ILE B 1 189 ? -6.086 10.492 -11.812 1 54.47 189 ILE B C 1
ATOM 4881 O O . ILE B 1 189 ? -7.266 10.133 -11.867 1 54.47 189 ILE B O 1
ATOM 4885 N N . PRO B 1 190 ? -5.523 11.211 -12.742 1 49.78 190 PRO B N 1
ATOM 4886 C CA . PRO B 1 190 ? -6.41 11.617 -13.836 1 49.78 190 PRO B CA 1
ATOM 4887 C C . PRO B 1 190 ? -7.035 10.422 -14.555 1 49.78 190 PRO B C 1
ATOM 4889 O O . PRO B 1 190 ? -8.086 10.562 -15.188 1 49.78 190 PRO B O 1
ATOM 4892 N N . GLN B 1 191 ? -6.508 9.328 -14.406 1 50.91 191 GLN B N 1
ATOM 4893 C CA . GLN B 1 191 ? -6.961 8.148 -15.133 1 50.91 191 GLN B CA 1
ATOM 4894 C C . GLN B 1 191 ? -7.883 7.289 -14.273 1 50.91 191 GLN B C 1
ATOM 4896 O O . GLN B 1 191 ? -8.43 6.289 -14.742 1 50.91 191 GLN B O 1
ATOM 4901 N N . GLN B 1 192 ? -7.934 7.703 -13.062 1 51.53 192 GLN B N 1
ATOM 4902 C CA . GLN B 1 192 ? -8.773 6.934 -12.156 1 51.53 192 GLN B CA 1
ATOM 4903 C C . GLN B 1 192 ? -10.242 7.324 -12.305 1 51.53 192 GLN B C 1
ATOM 4905 O O . GLN B 1 192 ? -10.562 8.492 -12.539 1 51.53 192 GLN B O 1
ATOM 4910 N N . ILE B 1 193 ? -11.062 6.324 -12.633 1 44.62 193 ILE B N 1
ATOM 4911 C CA . ILE B 1 193 ? -12.492 6.594 -12.695 1 44.62 193 ILE B CA 1
ATOM 4912 C C . ILE B 1 193 ? -13.016 6.906 -11.289 1 44.62 193 ILE B C 1
ATOM 4914 O O . ILE B 1 193 ? -12.852 6.105 -10.367 1 44.62 193 ILE B O 1
ATOM 4918 N N . PRO B 1 194 ? -13.344 8.125 -11.148 1 43.97 194 PRO B N 1
ATOM 4919 C CA . PRO B 1 194 ? -13.82 8.586 -9.844 1 43.97 194 PRO B CA 1
ATOM 4920 C C . PRO B 1 194 ? -15.039 7.812 -9.359 1 43.97 194 PRO B C 1
ATOM 4922 O O . PRO B 1 194 ? -15.914 7.457 -10.156 1 43.97 194 PRO B O 1
ATOM 4925 N N . TYR B 1 195 ? -14.875 6.715 -8.688 1 38.81 195 TYR B N 1
ATOM 4926 C CA . TYR B 1 195 ? -16.109 6.195 -8.125 1 38.81 195 TYR B CA 1
ATOM 4927 C C . TYR B 1 195 ? -16.562 7.023 -6.922 1 38.81 195 TYR B C 1
ATOM 4929 O O . TYR B 1 195 ? -15.727 7.559 -6.188 1 38.81 195 TYR B O 1
ATOM 4937 N N . ARG B 1 196 ? -17.688 7.371 -6.898 1 38.19 196 ARG B N 1
ATOM 4938 C CA . ARG B 1 196 ? -18.391 8.227 -5.941 1 38.19 196 ARG B CA 1
ATOM 4939 C C . ARG B 1 196 ? -18.188 7.727 -4.516 1 38.19 196 ARG B C 1
ATOM 4941 O O . ARG B 1 196 ? -18.547 6.594 -4.188 1 38.19 196 ARG B O 1
ATOM 4948 N N . GLY B 1 197 ? -17.516 8.5 -3.5 1 41.59 197 GLY B N 1
ATOM 4949 C CA . GLY B 1 197 ? -17.547 8.406 -2.049 1 41.59 197 GLY B CA 1
ATOM 4950 C C . GLY B 1 197 ? -16.594 7.352 -1.506 1 41.59 197 GLY B C 1
ATOM 4951 O O . GLY B 1 197 ? -16.547 7.105 -0.299 1 41.59 197 GLY B O 1
ATOM 4952 N N . LYS B 1 198 ? -16.172 6.371 -2.307 1 47.62 198 LYS B N 1
ATOM 4953 C CA . LYS B 1 198 ? -15.281 5.328 -1.797 1 47.62 198 LYS B CA 1
ATOM 4954 C C . LYS B 1 198 ? -13.969 5.293 -2.574 1 47.62 198 LYS B C 1
ATOM 4956 O O . LYS B 1 198 ? -13.945 5.547 -3.781 1 47.62 198 LYS B O 1
ATOM 4961 N N . LYS B 1 199 ? -12.953 5.613 -1.843 1 55.44 199 LYS B N 1
ATOM 4962 C CA . LYS B 1 199 ? -11.68 5.445 -2.533 1 55.44 199 LYS B CA 1
ATOM 4963 C C . LYS B 1 199 ? -11.555 4.043 -3.121 1 55.44 199 LYS B C 1
ATOM 4965 O O . LYS B 1 199 ? -11.648 3.051 -2.396 1 55.44 199 LYS B O 1
ATOM 4970 N N . ILE B 1 200 ? -11.836 3.914 -4.469 1 60.28 200 ILE B N 1
ATOM 4971 C CA . ILE B 1 200 ? -11.641 2.629 -5.133 1 60.28 200 ILE B CA 1
ATOM 4972 C C . ILE B 1 200 ? -10.188 2.494 -5.586 1 60.28 200 ILE B C 1
ATOM 4974 O O . ILE B 1 200 ? -9.656 3.383 -6.254 1 60.28 200 ILE B O 1
ATOM 4978 N N . GLU B 1 201 ? -9.547 1.639 -4.98 1 66.88 201 GLU B N 1
ATOM 4979 C CA . GLU B 1 201 ? -8.203 1.353 -5.461 1 66.88 201 GLU B CA 1
ATOM 4980 C C . GLU B 1 201 ? -8.234 0.563 -6.77 1 66.88 201 GLU B C 1
ATOM 4982 O O . GLU B 1 201 ? -8.867 -0.492 -6.844 1 66.88 201 GLU B O 1
ATOM 4987 N N . PRO B 1 202 ? -7.656 1.147 -7.766 1 76.44 202 PRO B N 1
ATOM 4988 C CA . PRO B 1 202 ? -7.633 0.419 -9.031 1 76.44 202 PRO B CA 1
ATOM 4989 C C . PRO B 1 202 ? -6.895 -0.916 -8.938 1 76.44 202 PRO B C 1
ATOM 4991 O O . PRO B 1 202 ? -5.918 -1.03 -8.195 1 76.44 202 PRO B O 1
ATOM 4994 N N . THR B 1 203 ? -7.426 -1.939 -9.602 1 84 203 THR B N 1
ATOM 4995 C CA . THR B 1 203 ? -6.785 -3.25 -9.609 1 84 203 THR B CA 1
ATOM 4996 C C . THR B 1 203 ? -6.617 -3.764 -11.031 1 84 203 THR B C 1
ATOM 4998 O O . THR B 1 203 ? -7.152 -3.176 -11.977 1 84 203 THR B O 1
ATOM 5001 N N . GLN B 1 204 ? -5.777 -4.727 -11.172 1 85.94 204 GLN B N 1
ATOM 5002 C CA . GLN B 1 204 ? -5.641 -5.539 -12.375 1 85.94 204 GLN B CA 1
ATOM 5003 C C . GLN B 1 204 ? -6.227 -6.934 -12.164 1 85.94 204 GLN B C 1
ATOM 5005 O O . GLN B 1 204 ? -6.09 -7.516 -11.086 1 85.94 204 GLN B O 1
ATOM 5010 N N . ASN B 1 205 ? -6.918 -7.367 -13.18 1 87.69 205 ASN B N 1
ATOM 5011 C CA . ASN B 1 205 ? -7.453 -8.727 -13.148 1 87.69 205 ASN B CA 1
ATOM 5012 C C . ASN B 1 205 ? -6.488 -9.719 -13.797 1 87.69 205 ASN B C 1
ATOM 5014 O O . ASN B 1 205 ? -6 -9.484 -14.906 1 87.69 205 ASN B O 1
ATOM 5018 N N . VAL B 1 206 ? -6.195 -10.789 -13.117 1 91.44 206 VAL B N 1
ATOM 5019 C CA . VAL B 1 206 ? -5.289 -11.836 -13.578 1 91.44 206 VAL B CA 1
ATOM 5020 C C . VAL B 1 206 ? -6.012 -13.18 -13.586 1 91.44 206 VAL B C 1
ATOM 5022 O O . VAL B 1 206 ? -6.605 -13.578 -12.578 1 91.44 206 VAL B O 1
ATOM 5025 N N . ILE B 1 207 ? -6.016 -13.852 -14.68 1 93 207 ILE B N 1
ATOM 5026 C CA . ILE B 1 207 ? -6.535 -15.211 -14.766 1 93 207 ILE B CA 1
ATOM 5027 C C . ILE B 1 207 ? -5.379 -16.203 -14.82 1 93 207 ILE B C 1
ATOM 5029 O O . ILE B 1 207 ? -4.383 -15.969 -15.508 1 93 207 ILE B O 1
ATOM 5033 N N . ALA B 1 208 ? -5.48 -17.219 -14.047 1 95.94 208 ALA B N 1
ATOM 5034 C CA . ALA B 1 208 ? -4.402 -18.203 -14.023 1 95.94 208 ALA B CA 1
ATOM 5035 C C . ALA B 1 208 ? -4.957 -19.625 -13.883 1 95.94 208 ALA B C 1
ATOM 5037 O O . ALA B 1 208 ? -6.09 -19.812 -13.438 1 95.94 208 ALA B O 1
ATOM 5038 N N . ALA B 1 209 ? -4.258 -20.547 -14.406 1 96.69 209 ALA B N 1
ATOM 5039 C CA . ALA B 1 209 ? -4.453 -21.969 -14.164 1 96.69 209 ALA B CA 1
ATOM 5040 C C . ALA B 1 209 ? -3.322 -22.547 -13.305 1 96.69 209 ALA B C 1
ATOM 5042 O O . ALA B 1 209 ? -2.191 -22.047 -13.359 1 96.69 209 ALA B O 1
ATOM 5043 N N . CYS B 1 210 ? -3.627 -23.5 -12.5 1 97.31 210 CYS B N 1
ATOM 5044 C CA . CYS B 1 210 ? -2.584 -24.109 -11.68 1 97.31 210 CYS B CA 1
ATOM 5045 C C . CYS B 1 210 ? -2.758 -25.625 -11.609 1 97.31 210 CYS B C 1
ATOM 5047 O O . CYS B 1 210 ? -3.859 -26.141 -11.812 1 97.31 210 CYS B O 1
ATOM 5049 N N . SER B 1 211 ? -1.702 -26.281 -11.414 1 96.25 211 SER B N 1
ATOM 5050 C CA . SER B 1 211 ? -1.716 -27.703 -11.086 1 96.25 211 SER B CA 1
ATOM 5051 C C . SER B 1 211 ? -1.978 -27.922 -9.602 1 96.25 211 SER B C 1
ATOM 5053 O O . SER B 1 211 ? -2.117 -26.969 -8.844 1 96.25 211 SER B O 1
ATOM 5055 N N . PHE B 1 212 ? -2.094 -29.141 -9.211 1 95.12 212 PHE B N 1
ATOM 5056 C CA . PHE B 1 212 ? -2.523 -29.438 -7.848 1 95.12 212 PHE B CA 1
ATOM 5057 C C . PHE B 1 212 ? -1.33 -29.469 -6.898 1 95.12 212 PHE B C 1
ATOM 5059 O O . PHE B 1 212 ? -1.5 -29.578 -5.684 1 95.12 212 PHE B O 1
ATOM 5066 N N . ASP B 1 213 ? -0.127 -29.297 -7.41 1 93.44 213 ASP B N 1
ATOM 5067 C CA . ASP B 1 213 ? 1.046 -29.047 -6.582 1 93.44 213 ASP B CA 1
ATOM 5068 C C . ASP B 1 213 ? 1.264 -27.547 -6.398 1 93.44 213 ASP B C 1
ATOM 5070 O O . ASP B 1 213 ? 2.338 -27.109 -5.973 1 93.44 213 ASP B O 1
ATOM 5074 N N . LEU B 1 214 ? 0.369 -26.719 -6.844 1 96.38 214 LEU B N 1
ATOM 5075 C CA . LEU B 1 214 ? 0.28 -25.281 -6.617 1 96.38 214 LEU B CA 1
ATOM 5076 C C . LEU B 1 214 ? 1.226 -24.531 -7.547 1 96.38 214 LEU B C 1
ATOM 5078 O O . LEU B 1 214 ? 1.716 -23.453 -7.199 1 96.38 214 LEU B O 1
ATOM 5082 N N . CYS B 1 215 ? 1.52 -25.109 -8.719 1 97.31 215 CYS B N 1
ATOM 5083 C CA . CYS B 1 215 ? 2.289 -24.406 -9.734 1 97.31 215 CYS B CA 1
ATOM 5084 C C . CYS B 1 215 ? 1.368 -23.781 -10.773 1 97.31 215 CYS B C 1
ATOM 5086 O O . CYS B 1 215 ? 0.391 -24.391 -11.203 1 97.31 215 CYS B O 1
ATOM 5088 N N . PHE B 1 216 ? 1.705 -22.609 -11.094 1 97.81 216 PHE B N 1
ATOM 5089 C CA . PHE B 1 216 ? 0.954 -21.969 -12.164 1 97.81 216 PHE B CA 1
ATOM 5090 C C . PHE B 1 216 ? 1.327 -22.562 -13.523 1 97.81 216 PHE B C 1
ATOM 5092 O O . PHE B 1 216 ? 2.51 -22.719 -13.828 1 97.81 216 PHE B O 1
ATOM 5099 N N . THR B 1 217 ? 0.317 -22.891 -14.289 1 97.06 217 THR B N 1
ATOM 5100 C CA . THR B 1 217 ? 0.556 -23.516 -15.594 1 97.06 217 THR B CA 1
ATOM 5101 C C . THR B 1 217 ? 0.183 -22.547 -16.719 1 97.06 217 THR B C 1
ATOM 5103 O O . THR B 1 217 ? 0.561 -22.766 -17.875 1 97.06 217 THR B O 1
ATOM 5106 N N . PHE B 1 218 ? -0.524 -21.578 -16.359 1 95.75 218 PHE B N 1
ATOM 5107 C CA . PHE B 1 218 ? -0.905 -20.5 -17.281 1 95.75 218 PHE B CA 1
ATOM 5108 C C . PHE B 1 218 ? -1.243 -19.234 -16.516 1 95.75 218 PHE B C 1
ATOM 5110 O O . PHE B 1 218 ? -1.84 -19.281 -15.445 1 95.75 218 PHE B O 1
ATOM 5117 N N . VAL B 1 219 ? -0.803 -18.109 -17.062 1 94.88 219 VAL B N 1
ATOM 5118 C CA . VAL B 1 219 ? -1.104 -16.828 -16.438 1 94.88 219 VAL B CA 1
ATOM 5119 C C . VAL B 1 219 ? -1.399 -15.781 -17.516 1 94.88 219 VAL B C 1
ATOM 5121 O O . VAL B 1 219 ? -0.652 -15.656 -18.5 1 94.88 219 VAL B O 1
ATOM 5124 N N . MET B 1 220 ? -2.494 -15.117 -17.344 1 91.81 220 MET B N 1
ATOM 5125 C CA . MET B 1 220 ? -2.859 -14 -18.219 1 91.81 220 MET B CA 1
ATOM 5126 C C . MET B 1 220 ? -3.045 -12.719 -17.406 1 91.81 220 MET B C 1
ATOM 5128 O O . MET B 1 220 ? -3.893 -12.664 -16.516 1 91.81 220 MET B O 1
ATOM 5132 N N . CYS B 1 221 ? -2.174 -11.758 -17.75 1 88.88 221 CYS B N 1
ATOM 5133 C CA . CYS B 1 221 ? -2.186 -10.477 -17.047 1 88.88 221 CYS B CA 1
ATOM 5134 C C . CYS B 1 221 ? -2.531 -9.336 -18 1 88.88 221 CYS B C 1
ATOM 5136 O O . CYS B 1 221 ? -2.633 -9.539 -19.203 1 88.88 221 CYS B O 1
ATOM 5138 N N . GLY B 1 222 ? -2.785 -8.078 -17.422 1 79.81 222 GLY B N 1
ATOM 5139 C CA . GLY B 1 222 ? -2.92 -6.883 -18.234 1 79.81 222 GLY B CA 1
ATOM 5140 C C . GLY B 1 222 ? -4.355 -6.414 -18.375 1 79.81 222 GLY B C 1
ATOM 5141 O O . GLY B 1 222 ? -4.645 -5.504 -19.156 1 79.81 222 GLY B O 1
ATOM 5142 N N . TRP B 1 223 ? -5.273 -7.02 -17.688 1 82.25 223 TRP B N 1
ATOM 5143 C CA . TRP B 1 223 ? -6.676 -6.617 -17.766 1 82.25 223 TRP B CA 1
ATOM 5144 C C . TRP B 1 223 ? -7.051 -5.699 -16.609 1 82.25 223 TRP B C 1
ATOM 5146 O O . TRP B 1 223 ? -6.531 -5.844 -15.5 1 82.25 223 TRP B O 1
ATOM 5156 N N . GLU B 1 224 ? -7.922 -4.773 -16.922 1 81.56 224 GLU B N 1
ATOM 5157 C CA . GLU B 1 224 ? -8.398 -3.865 -15.875 1 81.56 224 GLU B CA 1
ATOM 5158 C C . GLU B 1 224 ? -9.203 -4.613 -14.82 1 81.56 224 GLU B C 1
ATOM 5160 O O . GLU B 1 224 ? -9.844 -5.629 -15.117 1 81.56 224 GLU B O 1
ATOM 5165 N N . GLY B 1 225 ? -9.188 -4.082 -13.672 1 77.5 225 GLY B N 1
ATOM 5166 C CA . GLY B 1 225 ? -9.883 -4.703 -12.555 1 77.5 225 GLY B CA 1
ATOM 5167 C C . GLY B 1 225 ? -11.375 -4.824 -12.781 1 77.5 225 GLY B C 1
ATOM 5168 O O . GLY B 1 225 ? -12.023 -5.703 -12.211 1 77.5 225 GLY B O 1
ATOM 5169 N N . THR B 1 226 ? -11.898 -4.051 -13.633 1 72.88 226 THR B N 1
ATOM 5170 C CA . THR B 1 226 ? -13.344 -4.035 -13.844 1 72.88 226 THR B CA 1
ATOM 5171 C C . THR B 1 226 ? -13.75 -5.117 -14.844 1 72.88 226 THR B C 1
ATOM 5173 O O . THR B 1 226 ? -14.938 -5.426 -14.984 1 72.88 226 THR B O 1
ATOM 5176 N N . ALA B 1 227 ? -12.812 -5.691 -15.453 1 77.06 227 ALA B N 1
ATOM 5177 C CA . ALA B 1 227 ? -13.109 -6.73 -16.438 1 77.06 227 ALA B CA 1
ATOM 5178 C C . ALA B 1 227 ? -13.648 -7.984 -15.75 1 77.06 227 ALA B C 1
ATOM 5180 O O . ALA B 1 227 ? -13.141 -8.406 -14.711 1 77.06 227 ALA B O 1
ATOM 5181 N N . ASN B 1 228 ? -14.641 -8.57 -16.359 1 77.69 228 ASN B N 1
ATOM 5182 C CA . ASN B 1 228 ? -15.242 -9.805 -15.859 1 77.69 228 ASN B CA 1
ATOM 5183 C C . ASN B 1 228 ? -14.344 -11.008 -16.109 1 77.69 228 ASN B C 1
ATOM 5185 O O . ASN B 1 228 ? -13.828 -11.188 -17.203 1 77.69 228 ASN B O 1
ATOM 5189 N N . ASP B 1 229 ? -14.195 -11.797 -15.102 1 83.44 229 ASP B N 1
ATOM 5190 C CA . ASP B 1 229 ? -13.344 -12.984 -15.195 1 83.44 229 ASP B CA 1
ATOM 5191 C C . ASP B 1 229 ? -13.758 -13.867 -16.359 1 83.44 229 ASP B C 1
ATOM 5193 O O . ASP B 1 229 ? -12.906 -14.367 -17.109 1 83.44 229 ASP B O 1
ATOM 5197 N N . SER B 1 230 ? -15.094 -14.078 -16.453 1 82.69 230 SER B N 1
ATOM 5198 C CA . SER B 1 230 ? -15.586 -14.961 -17.5 1 82.69 230 SER B CA 1
ATOM 5199 C C . SER B 1 230 ? -15.25 -14.422 -18.891 1 82.69 230 SER B C 1
ATOM 5201 O O . SER B 1 230 ? -14.922 -15.188 -19.797 1 82.69 230 SER B O 1
ATOM 5203 N N . ARG B 1 231 ? -15.297 -13.148 -19 1 82.75 231 ARG B N 1
ATOM 5204 C CA . ARG B 1 231 ? -14.953 -12.523 -20.266 1 82.75 231 ARG B CA 1
ATOM 5205 C C . ARG B 1 231 ? -13.469 -12.703 -20.578 1 82.75 231 ARG B C 1
ATOM 5207 O O . ARG B 1 231 ? -13.109 -13.016 -21.719 1 82.75 231 ARG B O 1
ATOM 5214 N N . ILE B 1 232 ? -12.703 -12.469 -19.625 1 86.19 232 ILE B N 1
ATOM 5215 C CA . ILE B 1 232 ? -11.266 -12.633 -19.797 1 86.19 232 ILE B CA 1
ATOM 5216 C C . ILE B 1 232 ? -10.945 -14.086 -20.156 1 86.19 232 ILE B C 1
ATOM 5218 O O . ILE B 1 232 ? -10.156 -14.352 -21.062 1 86.19 232 ILE B O 1
ATOM 5222 N N . PHE B 1 233 ? -11.578 -14.922 -19.469 1 88.88 233 PHE B N 1
ATOM 5223 C CA . PHE B 1 233 ? -11.352 -16.344 -19.688 1 88.88 233 PHE B CA 1
ATOM 5224 C C . PHE B 1 233 ? -11.719 -16.734 -21.109 1 88.88 233 PHE B C 1
ATOM 5226 O O . PHE B 1 233 ? -10.969 -17.453 -21.781 1 88.88 233 PHE B O 1
ATOM 5233 N N . PHE B 1 234 ? -12.781 -16.297 -21.562 1 85.75 234 PHE B N 1
ATOM 5234 C CA . PHE B 1 234 ? -13.227 -16.625 -22.922 1 85.75 234 PHE B CA 1
ATOM 5235 C C . PHE B 1 234 ? -12.234 -16.094 -23.953 1 85.75 234 PHE B C 1
ATOM 5237 O O . PHE B 1 234 ? -11.953 -16.766 -24.953 1 85.75 234 PHE B O 1
ATOM 5244 N N . GLU B 1 235 ? -11.812 -14.969 -23.656 1 83.62 235 GLU B N 1
ATOM 5245 C CA . GLU B 1 235 ? -10.789 -14.414 -24.531 1 83.62 235 GLU B CA 1
ATOM 5246 C C . GLU B 1 235 ? -9.523 -15.266 -24.531 1 83.62 235 GLU B C 1
ATOM 5248 O O . GLU B 1 235 ? -8.875 -15.438 -25.562 1 83.62 235 GLU B O 1
ATOM 5253 N N . CYS B 1 236 ? -9.18 -15.789 -23.406 1 88.12 236 CYS B N 1
ATOM 5254 C CA . CYS B 1 236 ? -7.988 -16.625 -23.25 1 88.12 236 CYS B CA 1
ATOM 5255 C C . CYS B 1 236 ? -8.086 -17.891 -24.094 1 88.12 236 CYS B C 1
ATOM 5257 O O . CYS B 1 236 ? -7.113 -18.281 -24.734 1 88.12 236 CYS B O 1
ATOM 5259 N N . ILE B 1 237 ? -9.227 -18.453 -24.203 1 88 237 ILE B N 1
ATOM 5260 C CA . ILE B 1 237 ? -9.336 -19.781 -24.812 1 88 237 ILE B CA 1
ATOM 5261 C C . ILE B 1 237 ? -9.695 -19.641 -26.281 1 88 237 ILE B C 1
ATOM 5263 O O . ILE B 1 237 ? -9.461 -20.562 -27.078 1 88 237 ILE B O 1
ATOM 5267 N N . THR B 1 238 ? -10.297 -18.531 -26.688 1 86.5 238 THR B N 1
ATOM 5268 C CA . THR B 1 238 ? -10.758 -18.375 -28.062 1 86.5 238 THR B CA 1
ATOM 5269 C C . THR B 1 238 ? -9.664 -17.766 -28.938 1 86.5 238 THR B C 1
ATOM 5271 O O . THR B 1 238 ? -9.625 -18.016 -30.141 1 86.5 238 THR B O 1
ATOM 5274 N N . ASN B 1 239 ? -8.867 -17 -28.359 1 85.44 239 ASN B N 1
ATOM 5275 C CA . ASN B 1 239 ? -7.781 -16.391 -29.109 1 85.44 239 ASN B CA 1
ATOM 5276 C C . ASN B 1 239 ? -6.531 -17.266 -29.109 1 85.44 239 ASN B C 1
ATOM 5278 O O . ASN B 1 239 ? -5.855 -17.406 -28.094 1 85.44 239 ASN B O 1
ATOM 5282 N N . PRO B 1 240 ? -6.16 -17.766 -30.203 1 84.75 240 PRO B N 1
ATOM 5283 C CA . PRO B 1 240 ? -5.027 -18.703 -30.266 1 84.75 240 PRO B CA 1
ATOM 5284 C C . PRO B 1 240 ? -3.701 -18.031 -29.906 1 84.75 240 PRO B C 1
ATOM 5286 O O . PRO B 1 240 ? -2.754 -18.719 -29.516 1 84.75 240 PRO B O 1
ATOM 5289 N N . GLU B 1 241 ? -3.65 -16.766 -29.984 1 80.5 241 GLU B N 1
ATOM 5290 C CA . GLU B 1 241 ? -2.422 -16.031 -29.688 1 80.5 241 GLU B CA 1
ATOM 5291 C C . GLU B 1 241 ? -2.072 -16.141 -28.203 1 80.5 241 GLU B C 1
ATOM 5293 O O . GLU B 1 241 ? -0.907 -16.016 -27.812 1 80.5 241 GLU B O 1
ATOM 5298 N N . ASN B 1 242 ? -3.047 -16.469 -27.406 1 84.56 242 ASN B N 1
ATOM 5299 C CA . ASN B 1 242 ? -2.84 -16.531 -25.969 1 84.56 242 ASN B CA 1
ATOM 5300 C C . ASN B 1 242 ? -2.227 -17.875 -25.562 1 84.56 242 ASN B C 1
ATOM 5302 O O . ASN B 1 242 ? -1.737 -18.016 -24.438 1 84.56 242 ASN B O 1
ATOM 5306 N N . LYS B 1 243 ? -2.236 -18.859 -26.438 1 84.5 243 LYS B N 1
ATOM 5307 C CA . LYS B 1 243 ? -1.633 -20.172 -26.25 1 84.5 243 LYS B CA 1
ATOM 5308 C C . LYS B 1 243 ? -2.123 -20.828 -24.969 1 84.5 243 LYS B C 1
ATOM 5310 O O . LYS B 1 243 ? -1.324 -21.328 -24.172 1 84.5 243 LYS B O 1
ATOM 5315 N N . PHE B 1 244 ? -3.355 -20.672 -24.703 1 91.44 244 PHE B N 1
ATOM 5316 C CA . PHE B 1 244 ? -3.938 -21.375 -23.562 1 91.44 244 PHE B CA 1
ATOM 5317 C C . PHE B 1 244 ? -3.799 -22.875 -23.734 1 91.44 244 PHE B C 1
ATOM 5319 O O . PHE B 1 244 ? -4.043 -23.406 -24.812 1 91.44 244 PHE B O 1
ATOM 5326 N N . PRO B 1 245 ? -3.375 -23.531 -22.703 1 91.94 245 PRO B N 1
ATOM 5327 C CA . PRO B 1 245 ? -3.242 -24.984 -22.812 1 91.94 245 PRO B CA 1
ATOM 5328 C C . PRO B 1 245 ? -4.586 -25.703 -22.766 1 91.94 245 PRO B C 1
ATOM 5330 O O . PRO B 1 245 ? -4.973 -26.219 -21.703 1 91.94 245 PRO B O 1
ATOM 5333 N N . MET B 1 246 ? -5.16 -25.844 -23.891 1 92.69 246 MET B N 1
ATOM 5334 C CA . MET B 1 246 ? -6.438 -26.547 -23.953 1 92.69 246 MET B CA 1
ATOM 5335 C C . MET B 1 246 ? -6.262 -28.031 -23.641 1 92.69 246 MET B C 1
ATOM 5337 O O . MET B 1 246 ? -5.297 -28.656 -24.094 1 92.69 246 MET B O 1
ATOM 5341 N N . PRO B 1 247 ? -7.227 -28.547 -22.875 1 92.56 247 PRO B N 1
ATOM 5342 C CA . PRO B 1 247 ? -7.133 -29.984 -22.578 1 92.56 247 PRO B CA 1
ATOM 5343 C C . PRO B 1 247 ? -7.266 -30.844 -23.828 1 92.56 247 PRO B C 1
ATOM 5345 O O . PRO B 1 247 ? -7.902 -30.438 -24.797 1 92.56 247 PRO B O 1
ATOM 5348 N N . VAL B 1 248 ? -6.656 -32 -23.75 1 90.62 248 VAL B N 1
ATOM 5349 C CA . VAL B 1 248 ? -6.719 -32.969 -24.844 1 90.62 248 VAL B CA 1
ATOM 5350 C C . VAL B 1 248 ? -7.52 -34.188 -24.406 1 90.62 248 VAL B C 1
ATOM 5352 O O . VAL B 1 248 ? -7.434 -34.625 -23.25 1 90.62 248 VAL B O 1
ATOM 5355 N N . GLY B 1 249 ? -8.352 -34.688 -25.312 1 87.88 249 GLY B N 1
ATOM 5356 C CA . GLY B 1 249 ? -9.133 -35.875 -24.984 1 87.88 249 GLY B CA 1
ATOM 5357 C C . GLY B 1 249 ? -10.234 -35.594 -23.984 1 87.88 249 GLY B C 1
ATOM 5358 O O . GLY B 1 249 ? -11.023 -34.688 -24.141 1 87.88 249 GLY B O 1
ATOM 5359 N N . ASP B 1 250 ? -10.25 -36.5 -22.938 1 89.31 250 ASP B N 1
ATOM 5360 C CA . ASP B 1 250 ? -11.312 -36.406 -21.938 1 89.31 250 ASP B CA 1
ATOM 5361 C C . ASP B 1 250 ? -10.867 -35.594 -20.734 1 89.31 250 ASP B C 1
ATOM 5363 O O . ASP B 1 250 ? -11.547 -35.562 -19.703 1 89.31 250 ASP B O 1
ATOM 5367 N N . LYS B 1 251 ? -9.742 -34.875 -20.891 1 94.56 251 LYS B N 1
ATOM 5368 C CA . LYS B 1 251 ? -9.211 -34.094 -19.781 1 94.56 251 LYS B CA 1
ATOM 5369 C C . LYS B 1 251 ? -9.953 -32.781 -19.625 1 94.56 251 LYS B C 1
ATOM 5371 O O . LYS B 1 251 ? -10.547 -32.281 -20.578 1 94.56 251 LYS B O 1
ATOM 5376 N N . TYR B 1 252 ? -9.969 -32.219 -18.438 1 95.5 252 TYR B N 1
ATOM 5377 C CA . TYR B 1 252 ? -10.672 -30.953 -18.203 1 95.5 252 TYR B CA 1
ATOM 5378 C C . TYR B 1 252 ? -10.062 -30.203 -17.031 1 95.5 252 TYR B C 1
ATOM 5380 O O . TYR B 1 252 ? -9.336 -30.781 -16.219 1 95.5 252 TYR B O 1
ATOM 5388 N N . TYR B 1 253 ? -10.305 -28.891 -16.969 1 96.88 253 TYR B N 1
ATOM 5389 C CA . TYR B 1 253 ? -10 -28.031 -15.836 1 96.88 253 TYR B CA 1
ATOM 5390 C C . TYR B 1 253 ? -11.219 -27.844 -14.945 1 96.88 253 TYR B C 1
ATOM 5392 O O . TYR B 1 253 ? -12.359 -27.953 -15.414 1 96.88 253 TYR B O 1
ATOM 5400 N N . LEU B 1 254 ? -10.969 -27.578 -13.711 1 96.38 254 LEU B N 1
ATOM 5401 C CA . LEU B 1 254 ? -12.039 -27.141 -12.82 1 96.38 254 LEU B CA 1
ATOM 5402 C C . LEU B 1 254 ? -12.156 -25.609 -12.844 1 96.38 254 LEU B C 1
ATOM 5404 O O . LEU B 1 254 ? -11.148 -24.906 -12.852 1 96.38 254 LEU B O 1
ATOM 5408 N N . VAL B 1 255 ? -13.352 -25.078 -12.883 1 94.31 255 VAL B N 1
ATOM 5409 C CA . VAL B 1 255 ? -13.617 -23.641 -12.844 1 94.31 255 VAL B CA 1
ATOM 5410 C C . VAL B 1 255 ? -14.688 -23.344 -11.797 1 94.31 255 VAL B C 1
ATOM 5412 O O . VAL B 1 255 ? -15.383 -24.25 -11.336 1 94.31 255 VAL B O 1
ATOM 5415 N N . ASP B 1 256 ? -14.758 -22.109 -11.383 1 89.5 256 ASP B N 1
ATOM 5416 C CA . ASP B 1 256 ? -15.742 -21.766 -10.367 1 89.5 256 ASP B CA 1
ATOM 5417 C C . ASP B 1 256 ? -17.125 -21.578 -10.992 1 89.5 256 ASP B C 1
ATOM 5419 O O . ASP B 1 256 ? -17.297 -21.75 -12.195 1 89.5 256 ASP B O 1
ATOM 5423 N N . SER B 1 257 ? -18.156 -21.312 -10.211 1 85.56 257 SER B N 1
ATOM 5424 C CA . SER B 1 257 ? -19.547 -21.219 -10.633 1 85.56 257 SER B CA 1
ATOM 5425 C C . SER B 1 257 ? -19.766 -20.016 -11.523 1 85.56 257 SER B C 1
ATOM 5427 O O . SER B 1 257 ? -20.781 -19.938 -12.227 1 85.56 257 SER B O 1
ATOM 5429 N N . GLY B 1 258 ? -18.828 -19.094 -11.508 1 79.56 258 GLY B N 1
ATOM 5430 C CA . GLY B 1 258 ? -18.938 -17.922 -12.352 1 79.56 258 GLY B CA 1
ATOM 5431 C C . GLY B 1 258 ? -18.609 -18.188 -13.805 1 79.56 258 GLY B C 1
ATOM 5432 O O . GLY B 1 258 ? -18.922 -17.391 -14.68 1 79.56 258 GLY B O 1
ATOM 5433 N N . PHE B 1 259 ? -18.078 -19.328 -14.031 1 84.81 259 PHE B N 1
ATOM 5434 C CA . PHE B 1 259 ? -17.75 -19.75 -15.391 1 84.81 259 PHE B CA 1
ATOM 5435 C C . PHE B 1 259 ? -18.812 -20.688 -15.938 1 84.81 259 PHE B C 1
ATOM 5437 O O . PHE B 1 259 ? -19.516 -21.359 -15.18 1 84.81 259 PHE B O 1
ATOM 5444 N N . THR B 1 260 ? -18.859 -20.734 -17.188 1 82.75 260 THR B N 1
ATOM 5445 C CA . THR B 1 260 ? -19.812 -21.625 -17.844 1 82.75 260 THR B CA 1
ATOM 5446 C C . THR B 1 260 ? -19.281 -23.062 -17.844 1 82.75 260 THR B C 1
ATOM 5448 O O . THR B 1 260 ? -18.094 -23.297 -18.109 1 82.75 260 THR B O 1
ATOM 5451 N N . ASN B 1 261 ? -20.203 -23.938 -17.469 1 88.88 261 ASN B N 1
ATOM 5452 C CA . ASN B 1 261 ? -19.875 -25.344 -17.656 1 88.88 261 ASN B CA 1
ATOM 5453 C C . ASN B 1 261 ? -19.859 -25.719 -19.125 1 88.88 261 ASN B C 1
ATOM 5455 O O . ASN B 1 261 ? -20.906 -25.734 -19.781 1 88.88 261 ASN B O 1
ATOM 5459 N N . MET B 1 262 ? -18.75 -26.047 -19.672 1 87.12 262 MET B N 1
ATOM 5460 C CA . MET B 1 262 ? -18.578 -26.359 -21.094 1 87.12 262 MET B CA 1
ATOM 5461 C C . MET B 1 262 ? -17.484 -27.391 -21.297 1 87.12 262 MET B C 1
ATOM 5463 O O . MET B 1 262 ? -16.734 -27.703 -20.375 1 87.12 262 MET B O 1
ATOM 5467 N N . PRO B 1 263 ? -17.391 -27.891 -22.516 1 88.81 263 PRO B N 1
ATOM 5468 C CA . PRO B 1 263 ? -16.375 -28.922 -22.719 1 88.81 263 PRO B CA 1
ATOM 5469 C C . PRO B 1 263 ? -14.977 -28.484 -22.281 1 88.81 263 PRO B C 1
ATOM 5471 O O . PRO B 1 263 ? -14.539 -27.375 -22.625 1 88.81 263 PRO B O 1
ATOM 5474 N N . GLU B 1 264 ? -14.289 -29.359 -21.531 1 92.75 264 GLU B N 1
ATOM 5475 C CA . GLU B 1 264 ? -12.922 -29.172 -21.078 1 92.75 264 GLU B CA 1
ATOM 5476 C C . GLU B 1 264 ? -12.883 -28.344 -19.797 1 92.75 264 GLU B C 1
ATOM 5478 O O . GLU B 1 264 ? -11.82 -28.188 -19.188 1 92.75 264 GLU B O 1
ATOM 5483 N N . PHE B 1 265 ? -14.023 -27.781 -19.438 1 94.38 265 PHE B N 1
ATOM 5484 C CA . PHE B 1 265 ? -14.094 -26.969 -18.234 1 94.38 265 PHE B CA 1
ATOM 5485 C C . PHE B 1 265 ? -15.281 -27.391 -17.375 1 94.38 265 PHE B C 1
ATOM 5487 O O . PHE B 1 265 ? -16.438 -27.203 -17.766 1 94.38 265 PHE B O 1
ATOM 5494 N N . LEU B 1 266 ? -15.078 -27.875 -16.234 1 94.62 266 LEU B N 1
ATOM 5495 C CA . LEU B 1 266 ? -16.109 -28.422 -15.352 1 94.62 266 LEU B CA 1
ATOM 5496 C C . LEU B 1 266 ? -16.453 -27.438 -14.242 1 94.62 266 LEU B C 1
ATOM 5498 O O . LEU B 1 266 ? -15.609 -27.109 -13.414 1 94.62 266 LEU B O 1
ATOM 5502 N N . ALA B 1 267 ? -17.609 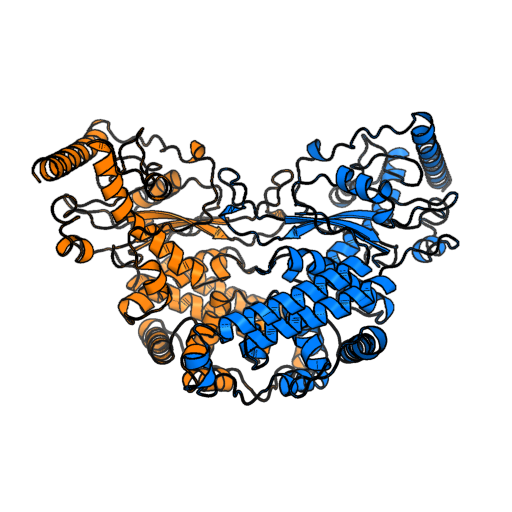-26.938 -14.172 1 93 267 ALA B N 1
ATOM 5503 C CA . ALA B 1 267 ? -18.109 -26.047 -13.141 1 93 267 ALA B CA 1
ATOM 5504 C C . ALA B 1 267 ? -18.953 -26.797 -12.117 1 93 267 ALA B C 1
ATOM 5506 O O . ALA B 1 267 ? -19.406 -27.922 -12.375 1 93 267 ALA B O 1
ATOM 5507 N N . PRO B 1 268 ? -19.047 -26.281 -10.945 1 93.38 268 PRO B N 1
ATOM 5508 C CA . PRO B 1 268 ? -19.906 -26.938 -9.961 1 93.38 268 PRO B CA 1
ATOM 5509 C C . PRO B 1 268 ? -21.391 -26.844 -10.336 1 93.38 268 PRO B C 1
ATOM 5511 O O . PRO B 1 268 ? -21.75 -26.203 -11.312 1 93.38 268 PRO B O 1
ATOM 5514 N N . ILE B 1 269 ? -22.172 -27.594 -9.586 1 89.88 269 ILE B N 1
ATOM 5515 C CA . ILE B 1 269 ? -23.609 -27.594 -9.812 1 89.88 269 ILE B CA 1
ATOM 5516 C C . ILE B 1 269 ? -24.219 -26.328 -9.211 1 89.88 269 ILE B C 1
ATOM 5518 O O . ILE B 1 269 ? -24 -26.016 -8.039 1 89.88 269 ILE B O 1
ATOM 5522 N N . HIS B 1 270 ? -24.938 -25.641 -10.031 1 83.5 270 HIS B N 1
ATOM 5523 C CA . HIS B 1 270 ? -25.562 -24.391 -9.609 1 83.5 270 HIS B CA 1
ATOM 5524 C C . HIS B 1 270 ? -26.766 -24.641 -8.711 1 83.5 270 HIS B C 1
ATOM 5526 O O . HIS B 1 270 ? -27.391 -25.703 -8.789 1 83.5 270 HIS B O 1
ATOM 5532 N N . GLY B 1 271 ? -27.094 -23.531 -7.895 1 73.56 271 GLY B N 1
ATOM 5533 C CA . GLY B 1 271 ? -28.281 -23.609 -7.055 1 73.56 271 GLY B CA 1
ATOM 5534 C C . GLY B 1 271 ? -28.031 -24.312 -5.734 1 73.56 271 GLY B C 1
ATOM 5535 O O . GLY B 1 271 ? -28.906 -24.344 -4.863 1 73.56 271 GLY B O 1
ATOM 5536 N N . GLU B 1 272 ? -26.844 -25 -5.617 1 72.75 272 GLU B N 1
ATOM 5537 C CA . GLU B 1 272 ? -26.422 -25.656 -4.375 1 72.75 272 GLU B CA 1
ATOM 5538 C C . GLU B 1 272 ? -25.219 -24.938 -3.773 1 72.75 272 GLU B C 1
ATOM 5540 O O . GLU B 1 272 ? -24.531 -24.188 -4.461 1 72.75 272 GLU B O 1
ATOM 5545 N N . ARG B 1 273 ? -24.969 -25.281 -2.52 1 72.19 273 ARG B N 1
ATOM 5546 C CA . ARG B 1 273 ? -23.812 -24.719 -1.846 1 72.19 273 ARG B CA 1
ATOM 5547 C C . ARG B 1 273 ? -22.516 -25.188 -2.5 1 72.19 273 ARG B C 1
ATOM 5549 O O . ARG B 1 273 ? -22.359 -26.375 -2.789 1 72.19 273 ARG B O 1
ATOM 5556 N N . TYR B 1 274 ? -21.656 -24.328 -2.785 1 72 274 TYR B N 1
ATOM 5557 C CA . TYR B 1 274 ? -20.453 -24.781 -3.475 1 72 274 TYR B CA 1
ATOM 5558 C C . TYR B 1 274 ? -19.219 -24.062 -2.932 1 72 274 TYR B C 1
ATOM 5560 O O . TYR B 1 274 ? -18.094 -24.359 -3.342 1 72 274 TYR B O 1
ATOM 5568 N N . HIS B 1 275 ? -19.453 -23.172 -1.993 1 69.81 275 HIS B N 1
ATOM 5569 C CA . HIS B 1 275 ? -18.281 -22.547 -1.376 1 69.81 275 HIS B CA 1
ATOM 5570 C C . HIS B 1 275 ? -17.844 -23.312 -0.13 1 69.81 275 HIS B C 1
ATOM 5572 O O . HIS B 1 275 ? -18.672 -23.719 0.684 1 69.81 275 HIS B O 1
ATOM 5578 N N . LEU B 1 276 ? -16.578 -23.562 -0.053 1 71.31 276 LEU B N 1
ATOM 5579 C CA . LEU B 1 276 ? -16.031 -24.312 1.076 1 71.31 276 LEU B CA 1
ATOM 5580 C C . LEU B 1 276 ? -16.438 -23.672 2.398 1 71.31 276 LEU B C 1
ATOM 5582 O O . LEU B 1 276 ? -16.656 -24.375 3.387 1 71.31 276 LEU B O 1
ATOM 5586 N N . ASN B 1 277 ? -16.453 -22.328 2.367 1 67.31 277 ASN B N 1
ATOM 5587 C CA . ASN B 1 277 ? -16.812 -21.594 3.578 1 67.31 277 ASN B CA 1
ATOM 5588 C C . ASN B 1 277 ? -18.203 -21.984 4.078 1 67.31 277 ASN B C 1
ATOM 5590 O O . ASN B 1 277 ? -18.453 -21.938 5.281 1 67.31 277 ASN B O 1
ATOM 5594 N N . ASP B 1 278 ? -19.062 -22.406 3.182 1 66.88 278 ASP B N 1
ATOM 5595 C CA . ASP B 1 278 ? -20.438 -22.766 3.527 1 66.88 278 ASP B CA 1
ATOM 5596 C C . ASP B 1 278 ? -20.469 -24.016 4.422 1 66.88 278 ASP B C 1
ATOM 5598 O O . ASP B 1 278 ? -21.375 -24.172 5.242 1 66.88 278 ASP B O 1
ATOM 5602 N N . TRP B 1 279 ? -19.469 -24.781 4.32 1 68.69 279 TRP B N 1
ATOM 5603 C CA . TRP B 1 279 ? -19.438 -26.047 5.055 1 68.69 279 TRP B CA 1
ATOM 5604 C C . TRP B 1 279 ? -18.625 -25.906 6.336 1 68.69 279 TRP B C 1
ATOM 5606 O O . TRP B 1 279 ? -19.016 -26.438 7.383 1 68.69 279 TRP B O 1
ATOM 5616 N N . ARG B 1 280 ? -17.656 -25.203 6.262 1 66.5 280 ARG B N 1
ATOM 5617 C CA . ARG B 1 280 ? -16.719 -25.141 7.383 1 66.5 280 ARG B CA 1
ATOM 5618 C C . ARG B 1 280 ? -17.281 -24.266 8.5 1 66.5 280 ARG B C 1
ATOM 5620 O O . ARG B 1 280 ? -17.141 -24.594 9.68 1 66.5 280 ARG B O 1
ATOM 5627 N N . ASN B 1 281 ? -17.734 -23.109 8.148 1 61.84 281 ASN B N 1
ATOM 5628 C CA . ASN B 1 281 ? -18.234 -22.188 9.156 1 61.84 281 ASN B CA 1
ATOM 5629 C C . ASN B 1 281 ? -19.516 -22.734 9.805 1 61.84 281 ASN B C 1
ATOM 5631 O O . ASN B 1 281 ? -19.812 -22.406 10.953 1 61.84 281 ASN B O 1
ATOM 5635 N N . SER B 1 282 ? -20.234 -23.578 9.102 1 60.56 282 SER B N 1
ATOM 5636 C CA . SER B 1 282 ? -21.531 -24.016 9.617 1 60.56 282 SER B CA 1
ATOM 5637 C C . SER B 1 282 ? -21.438 -25.406 10.234 1 60.56 282 SER B C 1
ATOM 5639 O O . SER B 1 282 ? -22.391 -25.891 10.852 1 60.56 282 SER B O 1
ATOM 5641 N N . GLY B 1 283 ? -20.203 -25.969 10.25 1 64.94 283 GLY B N 1
ATOM 5642 C CA . GLY B 1 283 ? -20.094 -27.328 10.742 1 64.94 283 GLY B CA 1
ATOM 5643 C C . GLY B 1 283 ? -21 -28.297 10 1 64.94 283 GLY B C 1
ATOM 5644 O O . GLY B 1 283 ? -21.25 -29.406 10.469 1 64.94 283 GLY B O 1
ATOM 5645 N N . ARG B 1 284 ? -21.609 -27.859 8.945 1 66.06 284 ARG B N 1
ATOM 5646 C CA . ARG B 1 284 ? -22.562 -28.688 8.242 1 66.06 284 ARG B CA 1
ATOM 5647 C C . ARG B 1 284 ? -21.875 -29.609 7.238 1 66.06 284 ARG B C 1
ATOM 5649 O O . ARG B 1 284 ? -20.906 -29.219 6.598 1 66.06 284 ARG B O 1
ATOM 5656 N N . VAL B 1 285 ? -22.234 -30.797 7.246 1 73.69 285 VAL B N 1
ATOM 5657 C CA . VAL B 1 285 ? -21.75 -31.781 6.289 1 73.69 285 VAL B CA 1
ATOM 5658 C C . VAL B 1 285 ? -22.609 -31.75 5.031 1 73.69 285 VAL B C 1
ATOM 5660 O O . VAL B 1 285 ? -23.797 -31.422 5.09 1 73.69 285 VAL B O 1
ATOM 5663 N N . PRO B 1 286 ? -21.969 -31.781 3.824 1 76.56 286 PRO B N 1
ATOM 5664 C CA . PRO B 1 286 ? -22.766 -31.812 2.588 1 76.56 286 PRO B CA 1
ATOM 5665 C C . PRO B 1 286 ? -23.922 -32.812 2.656 1 76.56 286 PRO B C 1
ATOM 5667 O O . PRO B 1 286 ? -23.75 -33.938 3.131 1 76.56 286 PRO B O 1
ATOM 5670 N N . GLN B 1 287 ? -25.141 -32.094 2.34 1 75.69 287 GLN B N 1
ATOM 5671 C CA . GLN B 1 287 ? -26.375 -32.875 2.348 1 75.69 287 GLN B CA 1
ATOM 5672 C C . GLN B 1 287 ? -26.844 -33.188 0.927 1 75.69 287 GLN B C 1
ATOM 5674 O O . GLN B 1 287 ? -26.844 -32.312 0.068 1 75.69 287 GLN B O 1
ATOM 5679 N N . GLY B 1 288 ? -26.672 -34.531 0.498 1 82 288 GLY B N 1
ATOM 5680 C CA . GLY B 1 288 ? -27.203 -34.938 -0.791 1 82 288 GLY B CA 1
ATOM 5681 C C . GLY B 1 288 ? -26.125 -35.219 -1.823 1 82 288 GLY B C 1
ATOM 5682 O O . GLY B 1 288 ? -24.953 -34.969 -1.573 1 82 288 GLY B O 1
ATOM 5683 N N . ARG B 1 289 ? -26.641 -35.594 -2.949 1 86.5 289 ARG B N 1
ATOM 5684 C CA . ARG B 1 289 ? -25.719 -36.031 -3.992 1 86.5 289 ARG B CA 1
ATOM 5685 C C . ARG B 1 289 ? -25.016 -34.844 -4.652 1 86.5 289 ARG B C 1
ATOM 5687 O O . ARG B 1 289 ? -23.797 -34.875 -4.859 1 86.5 289 ARG B O 1
ATOM 5694 N N . GLU B 1 290 ? -25.781 -33.75 -4.926 1 89.25 290 GLU B N 1
ATOM 5695 C CA . GLU B 1 290 ? -25.234 -32.594 -5.609 1 89.25 290 GLU B CA 1
ATOM 5696 C C . GLU B 1 290 ? -24.297 -31.812 -4.695 1 89.25 290 GLU B C 1
ATOM 5698 O O . GLU B 1 290 ? -23.25 -31.312 -5.141 1 89.25 290 GLU B O 1
ATOM 5703 N N . GLU B 1 291 ? -24.562 -31.719 -3.508 1 87.69 291 GLU B N 1
ATOM 5704 C CA . GLU B 1 291 ? -23.734 -31 -2.543 1 87.69 291 GLU B CA 1
ATOM 5705 C C . GLU B 1 291 ? -22.422 -31.719 -2.297 1 87.69 291 GLU B C 1
ATOM 5707 O O . GLU B 1 291 ? -21.391 -31.078 -2.086 1 87.69 291 GLU B O 1
ATOM 5712 N N . LEU B 1 292 ? -22.547 -33 -2.275 1 88.31 292 LEU B N 1
ATOM 5713 C CA . LEU B 1 292 ? -21.328 -33.781 -2.084 1 88.31 292 LEU B CA 1
ATOM 5714 C C . LEU B 1 292 ? -20.359 -33.594 -3.25 1 88.31 292 LEU B C 1
ATOM 5716 O O . LEU B 1 292 ? -19.156 -33.469 -3.045 1 88.31 292 LEU B O 1
ATOM 5720 N N . PHE B 1 293 ? -20.906 -33.625 -4.465 1 92.62 293 PHE B N 1
ATOM 5721 C CA . PHE B 1 293 ? -20.094 -33.344 -5.641 1 92.62 293 PHE B CA 1
ATOM 5722 C C . PHE B 1 293 ? -19.438 -31.969 -5.527 1 92.62 293 PHE B C 1
ATOM 5724 O O . PHE B 1 293 ? -18.25 -31.828 -5.762 1 92.62 293 PHE B O 1
ATOM 5731 N N . ASN B 1 294 ? -20.266 -30.984 -5.172 1 91.5 294 ASN B N 1
ATOM 5732 C CA . ASN B 1 294 ? -19.75 -29.625 -5.059 1 91.5 294 ASN B CA 1
ATOM 5733 C C . ASN B 1 294 ? -18.672 -29.516 -3.994 1 91.5 294 ASN B C 1
ATOM 5735 O O . ASN B 1 294 ? -17.734 -28.734 -4.133 1 91.5 294 ASN B O 1
ATOM 5739 N N . TYR B 1 295 ? -18.797 -30.266 -2.996 1 88.75 295 TYR B N 1
ATOM 5740 C CA . TYR B 1 295 ? -17.797 -30.266 -1.943 1 88.75 295 TYR B CA 1
ATOM 5741 C C . TYR B 1 295 ? -16.453 -30.781 -2.471 1 88.75 295 TYR B C 1
ATOM 5743 O O . TYR B 1 295 ? -15.414 -30.156 -2.254 1 88.75 295 TYR B O 1
ATOM 5751 N N . TYR B 1 296 ? -16.484 -31.938 -3.139 1 90.38 296 TYR B N 1
ATOM 5752 C CA . TYR B 1 296 ? -15.266 -32.531 -3.697 1 90.38 296 TYR B CA 1
ATOM 5753 C C . TYR B 1 296 ? -14.672 -31.609 -4.762 1 90.38 296 TYR B C 1
ATOM 5755 O O . TYR B 1 296 ? -13.453 -31.406 -4.809 1 90.38 296 TYR B O 1
ATOM 5763 N N . HIS B 1 297 ? -15.547 -31.047 -5.555 1 93.5 297 HIS B N 1
ATOM 5764 C CA . HIS B 1 297 ? -15.148 -30.109 -6.605 1 93.5 297 HIS B CA 1
ATOM 5765 C C . HIS B 1 297 ? -14.438 -28.906 -6.02 1 93.5 297 HIS B C 1
ATOM 5767 O O . HIS B 1 297 ? -13.359 -28.531 -6.477 1 93.5 297 HIS B O 1
ATOM 5773 N N . SER B 1 298 ? -15.039 -28.328 -5.051 1 91.62 298 SER B N 1
ATOM 5774 C CA . SER B 1 298 ? -14.5 -27.125 -4.438 1 91.62 298 SER B CA 1
ATOM 5775 C C . SER B 1 298 ? -13.188 -27.406 -3.711 1 91.62 298 SER B C 1
ATOM 5777 O O . SER B 1 298 ? -12.273 -26.578 -3.709 1 91.62 298 SER B O 1
ATOM 5779 N N . SER B 1 299 ? -13.164 -28.516 -3.1 1 90.81 299 SER B N 1
ATOM 5780 C CA . SER B 1 299 ? -11.953 -28.906 -2.375 1 90.81 299 SER B CA 1
ATOM 5781 C C . SER B 1 299 ? -10.773 -29.062 -3.32 1 90.81 299 SER B C 1
ATOM 5783 O O . SER B 1 299 ? -9.664 -28.609 -3.025 1 90.81 299 SER B O 1
ATOM 5785 N N . LEU B 1 300 ? -11.016 -29.719 -4.383 1 93.19 300 LEU B N 1
ATOM 5786 C CA . LEU B 1 300 ? -9.969 -29.938 -5.375 1 93.19 300 LEU B CA 1
ATOM 5787 C C . LEU B 1 300 ? -9.625 -28.625 -6.082 1 93.19 300 LEU B C 1
ATOM 5789 O O . LEU B 1 300 ? -8.445 -28.328 -6.312 1 93.19 300 LEU B O 1
ATOM 5793 N N . ARG B 1 301 ? -10.578 -27.797 -6.383 1 94.25 301 ARG B N 1
ATOM 5794 C CA . ARG B 1 301 ? -10.391 -26.516 -7.062 1 94.25 301 ARG B CA 1
ATOM 5795 C C . ARG B 1 301 ? -9.641 -25.531 -6.172 1 94.25 301 ARG B C 1
ATOM 5797 O O . ARG B 1 301 ? -9.023 -24.594 -6.668 1 94.25 301 ARG B O 1
ATOM 5804 N N . ASN B 1 302 ? -9.695 -25.719 -4.879 1 94.19 302 ASN B N 1
ATOM 5805 C CA . ASN B 1 302 ? -9.094 -24.844 -3.893 1 94.19 302 ASN B CA 1
ATOM 5806 C C . ASN B 1 302 ? -7.594 -24.672 -4.129 1 94.19 302 ASN B C 1
ATOM 5808 O O . ASN B 1 302 ? -6.977 -23.734 -3.613 1 94.19 302 ASN B O 1
ATOM 5812 N N . GLY B 1 303 ? -7.008 -25.594 -4.93 1 95.19 303 GLY B N 1
ATOM 5813 C CA . GLY B 1 303 ? -5.598 -25.484 -5.266 1 95.19 303 GLY B CA 1
ATOM 5814 C C . GLY B 1 303 ? -5.219 -24.125 -5.844 1 95.19 303 GLY B C 1
ATOM 5815 O O . GLY B 1 303 ? -4.164 -23.578 -5.516 1 95.19 303 GLY B O 1
ATOM 5816 N N . ILE B 1 304 ? -6.086 -23.578 -6.66 1 96.38 304 ILE B N 1
ATOM 5817 C CA . ILE B 1 304 ? -5.793 -22.312 -7.305 1 96.38 304 ILE B CA 1
ATOM 5818 C C . ILE B 1 304 ? -5.891 -21.172 -6.285 1 96.38 304 ILE B C 1
ATOM 5820 O O . ILE B 1 304 ? -5.094 -20.234 -6.316 1 96.38 304 ILE B O 1
ATOM 5824 N N . GLU B 1 305 ? -6.82 -21.234 -5.395 1 93.75 305 GLU B N 1
ATOM 5825 C CA . GLU B 1 305 ? -6.938 -20.234 -4.34 1 93.75 305 GLU B CA 1
ATOM 5826 C C . GLU B 1 305 ? -5.727 -20.266 -3.41 1 93.75 305 GLU B C 1
ATOM 5828 O O . GLU B 1 305 ? -5.223 -19.219 -3.002 1 93.75 305 GLU B O 1
ATOM 5833 N N . ARG B 1 306 ? -5.34 -21.469 -3.111 1 95.81 306 ARG B N 1
ATOM 5834 C CA . ARG B 1 306 ? -4.156 -21.625 -2.271 1 95.81 306 ARG B CA 1
ATOM 5835 C C . ARG B 1 306 ? -2.91 -21.094 -2.975 1 95.81 306 ARG B C 1
ATOM 5837 O O . ARG B 1 306 ? -2.064 -20.453 -2.35 1 95.81 306 ARG B O 1
ATOM 5844 N N . SER B 1 307 ? -2.789 -21.344 -4.242 1 97.06 307 SER B N 1
ATOM 5845 C CA . SER B 1 307 ? -1.664 -20.828 -5.016 1 97.06 307 SER B CA 1
ATOM 5846 C C . SER B 1 307 ? -1.636 -19.297 -4.996 1 97.06 307 SER B C 1
ATOM 5848 O O . SER B 1 307 ? -0.576 -18.688 -4.824 1 97.06 307 SER B O 1
ATOM 5850 N N . PHE B 1 308 ? -2.799 -18.672 -5.184 1 95.94 308 PHE B N 1
ATOM 5851 C CA . PHE B 1 308 ? -2.9 -17.219 -5.105 1 95.94 308 PHE B CA 1
ATOM 5852 C C . PHE B 1 308 ? -2.533 -16.734 -3.713 1 95.94 308 PHE B C 1
ATOM 5854 O O . PHE B 1 308 ? -1.896 -15.688 -3.564 1 95.94 308 PHE B O 1
ATOM 5861 N N . GLY B 1 309 ? -2.998 -17.453 -2.729 1 94.88 309 GLY B N 1
ATOM 5862 C CA . GLY B 1 309 ? -2.66 -17.109 -1.358 1 94.88 309 GLY B CA 1
ATOM 5863 C C . GLY B 1 309 ? -1.166 -17.062 -1.104 1 94.88 309 GLY B C 1
ATOM 5864 O O . GLY B 1 309 ? -0.654 -16.094 -0.547 1 94.88 309 GLY B O 1
ATOM 5865 N N . VAL B 1 310 ? -0.464 -18.094 -1.534 1 96.62 310 VAL B N 1
ATOM 5866 C CA . VAL B 1 310 ? 0.987 -18.156 -1.396 1 96.62 310 VAL B CA 1
ATOM 5867 C C . VAL B 1 310 ? 1.625 -16.984 -2.137 1 96.62 310 VAL B C 1
ATOM 5869 O O . VAL B 1 310 ? 2.516 -16.312 -1.606 1 96.62 310 VAL B O 1
ATOM 5872 N N . LEU B 1 311 ? 1.152 -16.75 -3.33 1 97.31 311 LEU B N 1
ATOM 5873 C CA . LEU B 1 311 ? 1.69 -15.719 -4.207 1 97.31 311 LEU B CA 1
ATOM 5874 C C . LEU B 1 311 ? 1.577 -14.344 -3.557 1 97.31 311 LEU B C 1
ATOM 5876 O O . LEU B 1 311 ? 2.562 -13.602 -3.479 1 97.31 311 LEU B O 1
ATOM 5880 N N . LYS B 1 312 ? 0.438 -14.023 -3.055 1 94.31 312 LYS B N 1
ATOM 5881 C CA . LYS B 1 312 ? 0.164 -12.695 -2.514 1 94.31 312 LYS B CA 1
ATOM 5882 C C . LYS B 1 312 ? 0.812 -12.516 -1.145 1 94.31 312 LYS B C 1
ATOM 5884 O O . LYS B 1 312 ? 1.227 -11.406 -0.79 1 94.31 312 LYS B O 1
ATOM 5889 N N . GLU B 1 313 ? 0.847 -13.555 -0.405 1 94.38 313 GLU B N 1
ATOM 5890 C CA . GLU B 1 313 ? 1.509 -13.461 0.893 1 94.38 313 GLU B CA 1
ATOM 5891 C C . GLU B 1 313 ? 3.018 -13.297 0.732 1 94.38 313 GLU B C 1
ATOM 5893 O O . GLU B 1 313 ? 3.66 -12.609 1.53 1 94.38 313 GLU B O 1
ATOM 5898 N N . ARG B 1 314 ? 3.525 -13.914 -0.229 1 96.81 314 ARG B N 1
ATOM 5899 C CA . ARG B 1 314 ? 4.969 -13.891 -0.443 1 96.81 314 ARG B CA 1
ATOM 5900 C C . ARG B 1 314 ? 5.414 -12.547 -0.999 1 96.81 314 ARG B C 1
ATOM 5902 O O . ARG B 1 314 ? 6.457 -12.016 -0.6 1 96.81 314 ARG B O 1
ATOM 5909 N N . PHE B 1 315 ? 4.695 -12.016 -1.948 1 97.38 315 PHE B N 1
ATOM 5910 C CA . PHE B 1 315 ? 5.125 -10.805 -2.643 1 97.38 315 PHE B CA 1
ATOM 5911 C C . PHE B 1 315 ? 4.18 -9.648 -2.346 1 97.38 315 PHE B C 1
ATOM 5913 O O . PHE B 1 315 ? 3.158 -9.484 -3.016 1 97.38 315 PHE B O 1
ATOM 5920 N N . THR B 1 316 ? 4.598 -8.758 -1.517 1 94.25 316 THR B N 1
ATOM 5921 C CA . THR B 1 316 ? 3.791 -7.648 -1.017 1 94.25 316 THR B CA 1
ATOM 5922 C C . THR B 1 316 ? 3.494 -6.648 -2.131 1 94.25 316 THR B C 1
ATOM 5924 O O . THR B 1 316 ? 2.471 -5.965 -2.098 1 94.25 316 THR B O 1
ATOM 5927 N N . ILE B 1 317 ? 4.305 -6.613 -3.152 1 95.25 317 ILE B N 1
ATOM 5928 C CA . ILE B 1 317 ? 4.145 -5.648 -4.234 1 95.25 317 ILE B CA 1
ATOM 5929 C C . ILE B 1 317 ? 2.803 -5.871 -4.93 1 95.25 317 ILE B C 1
ATOM 5931 O O . ILE B 1 317 ? 2.254 -4.949 -5.539 1 95.25 317 ILE B O 1
ATOM 5935 N N . LEU B 1 318 ? 2.264 -7.082 -4.828 1 94.19 318 LEU B N 1
ATOM 5936 C CA . LEU B 1 318 ? 1.002 -7.398 -5.488 1 94.19 318 LEU B CA 1
ATOM 5937 C C . LEU B 1 318 ? -0.17 -6.75 -4.758 1 94.19 318 LEU B C 1
ATOM 5939 O O . LEU B 1 318 ? -1.236 -6.551 -5.344 1 94.19 318 LEU B O 1
ATOM 5943 N N . SER B 1 319 ? 0.018 -6.445 -3.486 1 87.94 319 SER B N 1
ATOM 5944 C CA . SER B 1 319 ? -1.014 -5.777 -2.699 1 87.94 319 SER B CA 1
ATOM 5945 C C . SER B 1 319 ? -0.689 -4.301 -2.5 1 87.94 319 SER B C 1
ATOM 5947 O O . SER B 1 319 ? -1.524 -3.535 -2.012 1 87.94 319 SER B O 1
ATOM 5949 N N . ASN B 1 320 ? 0.484 -3.967 -2.748 1 86.44 320 ASN B N 1
ATOM 5950 C CA . ASN B 1 320 ? 0.959 -2.59 -2.67 1 86.44 320 ASN B CA 1
ATOM 5951 C C . ASN B 1 320 ? 1.823 -2.225 -3.873 1 86.44 320 ASN B C 1
ATOM 5953 O O . ASN B 1 320 ? 3.027 -2.006 -3.734 1 86.44 320 ASN B O 1
ATOM 5957 N N . MET B 1 321 ? 1.097 -2.049 -4.969 1 89.31 321 MET B N 1
ATOM 5958 C CA . MET B 1 321 ? 1.788 -1.836 -6.234 1 89.31 321 MET B CA 1
ATOM 5959 C C . MET B 1 321 ? 2.467 -0.47 -6.262 1 89.31 321 MET B C 1
ATOM 5961 O O . MET B 1 321 ? 1.888 0.524 -5.82 1 89.31 321 MET B O 1
ATOM 5965 N N . LEU B 1 322 ? 3.646 -0.413 -6.707 1 89.69 322 LEU B N 1
ATOM 5966 C CA . LEU B 1 322 ? 4.434 0.811 -6.824 1 89.69 322 LEU B CA 1
ATOM 5967 C C . LEU B 1 322 ? 4.102 1.545 -8.117 1 89.69 322 LEU B C 1
ATOM 5969 O O . LEU B 1 322 ? 3.586 0.944 -9.062 1 89.69 322 LEU B O 1
ATOM 5973 N N . PRO B 1 323 ? 4.391 2.801 -8.133 1 85.88 323 PRO B N 1
ATOM 5974 C CA . PRO B 1 323 ? 3.953 3.611 -9.273 1 85.88 323 PRO B CA 1
ATOM 5975 C C . PRO B 1 323 ? 4.836 3.422 -10.5 1 85.88 323 PRO B C 1
ATOM 5977 O O . PRO B 1 323 ? 5.363 4.398 -11.039 1 85.88 323 PRO B O 1
ATOM 5980 N N . TYR B 1 324 ? 4.93 2.229 -10.984 1 86.44 324 TYR B N 1
ATOM 5981 C CA . TYR B 1 324 ? 5.539 1.934 -12.273 1 86.44 324 TYR B CA 1
ATOM 5982 C C . TYR B 1 324 ? 4.57 2.211 -13.414 1 86.44 324 TYR B C 1
ATOM 5984 O O . TYR B 1 324 ? 3.352 2.191 -13.219 1 86.44 324 TYR B O 1
ATOM 5992 N N . PRO B 1 325 ? 5.113 2.539 -14.578 1 81.38 325 PRO B N 1
ATOM 5993 C CA . PRO B 1 325 ? 4.211 2.59 -15.727 1 81.38 325 PRO B CA 1
ATOM 5994 C C . PRO B 1 325 ? 3.432 1.291 -15.922 1 81.38 325 PRO B C 1
ATOM 5996 O O . PRO B 1 325 ? 3.926 0.213 -15.586 1 81.38 325 PRO B O 1
ATOM 5999 N N . MET B 1 326 ? 2.27 1.41 -16.469 1 80.94 326 MET B N 1
ATOM 6000 C CA . MET B 1 326 ? 1.392 0.255 -16.625 1 80.94 326 MET B CA 1
ATOM 6001 C C . MET B 1 326 ? 2.07 -0.83 -17.453 1 80.94 326 MET B C 1
ATOM 6003 O O . MET B 1 326 ? 1.853 -2.02 -17.234 1 80.94 326 MET B O 1
ATOM 6007 N N . GLU B 1 327 ? 2.883 -0.399 -18.375 1 79.25 327 GLU B N 1
ATOM 6008 C CA . GLU B 1 327 ? 3.604 -1.338 -19.234 1 79.25 327 GLU B CA 1
ATOM 6009 C C . GLU B 1 327 ? 4.543 -2.221 -18.422 1 79.25 327 GLU B C 1
ATOM 6011 O O . GLU B 1 327 ? 4.809 -3.365 -18.797 1 79.25 327 GLU B O 1
ATOM 6016 N N . THR B 1 328 ? 4.949 -1.688 -17.312 1 86.56 328 THR B N 1
ATOM 6017 C CA . THR B 1 328 ? 5.816 -2.447 -16.422 1 86.56 328 THR B CA 1
ATOM 6018 C C . THR B 1 328 ? 4.992 -3.262 -15.438 1 86.56 328 THR B C 1
ATOM 6020 O O . THR B 1 328 ? 5.297 -4.426 -15.18 1 86.56 328 THR B O 1
ATOM 6023 N N . GLN B 1 329 ? 3.955 -2.666 -14.906 1 89.56 329 GLN B N 1
ATOM 6024 C CA . GLN B 1 329 ? 3.141 -3.279 -13.859 1 89.56 329 GLN B CA 1
ATOM 6025 C C . GLN B 1 329 ? 2.57 -4.617 -14.328 1 89.56 329 GLN B C 1
ATOM 6027 O O . GLN B 1 329 ? 2.457 -5.559 -13.531 1 89.56 329 GLN B O 1
ATOM 6032 N N . LYS B 1 330 ? 2.238 -4.734 -15.594 1 87 330 LYS B N 1
ATOM 6033 C CA . LYS B 1 330 ? 1.548 -5.918 -16.094 1 87 330 LYS B CA 1
ATOM 6034 C C . LYS B 1 330 ? 2.463 -7.141 -16.062 1 87 330 LYS B C 1
ATOM 6036 O O . LYS B 1 330 ? 1.987 -8.281 -16.062 1 87 330 LYS B O 1
ATOM 6041 N N . TYR B 1 331 ? 3.807 -6.941 -15.977 1 91 331 TYR B N 1
ATOM 6042 C CA . TYR B 1 331 ? 4.75 -8.055 -16.016 1 91 331 TYR B CA 1
ATOM 6043 C C . TYR B 1 331 ? 5.129 -8.492 -14.602 1 91 331 TYR B C 1
ATOM 6045 O O . TYR B 1 331 ? 5.684 -9.57 -14.406 1 91 331 TYR B O 1
ATOM 6053 N N . ILE B 1 332 ? 4.816 -7.68 -13.641 1 95.19 332 ILE B N 1
ATOM 6054 C CA . ILE B 1 332 ? 5.227 -7.961 -12.266 1 95.19 332 ILE B CA 1
ATOM 6055 C C . ILE B 1 332 ? 4.523 -9.227 -11.773 1 95.19 332 ILE B C 1
ATOM 6057 O O . ILE B 1 332 ? 5.164 -10.125 -11.219 1 95.19 332 ILE B O 1
ATOM 6061 N N . PRO B 1 333 ? 3.213 -9.383 -12.047 1 95.44 333 PRO B N 1
ATOM 6062 C CA . PRO B 1 333 ? 2.561 -10.625 -11.617 1 95.44 333 PRO B CA 1
ATOM 6063 C C . PRO B 1 333 ? 3.145 -11.867 -12.289 1 95.44 333 PRO B C 1
ATOM 6065 O O . PRO B 1 333 ? 3.26 -12.922 -11.664 1 95.44 333 PRO B O 1
ATOM 6068 N N . ILE B 1 334 ? 3.514 -11.727 -13.539 1 94.75 334 ILE B N 1
ATOM 6069 C CA . ILE B 1 334 ? 4.109 -12.844 -14.266 1 94.75 334 ILE B CA 1
ATOM 6070 C C . ILE B 1 334 ? 5.43 -13.242 -13.602 1 94.75 334 ILE B C 1
ATOM 6072 O O . ILE B 1 334 ? 5.699 -14.43 -13.406 1 94.75 334 ILE B O 1
ATOM 6076 N N . ALA B 1 335 ? 6.176 -12.258 -13.305 1 97.19 335 ALA B N 1
ATOM 6077 C CA . ALA B 1 335 ? 7.457 -12.516 -12.641 1 97.19 335 ALA B CA 1
ATOM 6078 C C . ALA B 1 335 ? 7.254 -13.203 -11.297 1 97.19 335 ALA B C 1
ATOM 6080 O O . ALA B 1 335 ? 7.969 -14.148 -10.961 1 97.19 335 ALA B O 1
ATOM 6081 N N . CYS B 1 336 ? 6.289 -12.719 -10.539 1 98.31 336 CYS B N 1
ATOM 6082 C CA . CYS B 1 336 ? 5.996 -13.305 -9.242 1 98.31 336 CYS B CA 1
ATOM 6083 C C . CYS B 1 336 ? 5.562 -14.758 -9.375 1 98.31 336 CYS B C 1
ATOM 6085 O O . CYS B 1 336 ? 6.008 -15.617 -8.617 1 98.31 336 CYS B O 1
ATOM 6087 N N . CYS B 1 337 ? 4.723 -15.047 -10.383 1 98.12 337 CYS B N 1
ATOM 6088 C CA . CYS B 1 337 ? 4.293 -16.422 -10.633 1 98.12 337 CYS B CA 1
ATOM 6089 C C . CYS B 1 337 ? 5.477 -17.297 -11.023 1 98.12 337 CYS B C 1
ATOM 6091 O O . CYS B 1 337 ? 5.543 -18.453 -10.633 1 98.12 337 CYS B O 1
ATOM 6093 N N . THR B 1 338 ? 6.367 -16.703 -11.812 1 97.69 338 THR B N 1
ATOM 6094 C CA . THR B 1 338 ? 7.559 -17.422 -12.25 1 97.69 338 THR B CA 1
ATOM 6095 C C . THR B 1 338 ? 8.422 -17.828 -11.055 1 97.69 338 THR B C 1
ATOM 6097 O O . THR B 1 338 ? 8.836 -18.969 -10.945 1 97.69 338 THR B O 1
ATOM 6100 N N . ILE B 1 339 ? 8.617 -16.859 -10.172 1 98.44 339 ILE B N 1
ATOM 6101 C CA . ILE B 1 339 ? 9.422 -17.125 -8.977 1 98.44 339 ILE B CA 1
ATOM 6102 C C . ILE B 1 339 ? 8.711 -18.156 -8.094 1 98.44 339 ILE B C 1
ATOM 6104 O O . ILE B 1 339 ? 9.352 -19.047 -7.539 1 98.44 339 ILE B O 1
ATOM 6108 N N . HIS B 1 340 ? 7.453 -18.016 -7.953 1 98.19 340 HIS B N 1
ATOM 6109 C CA . HIS B 1 340 ? 6.629 -18.969 -7.215 1 98.19 340 HIS B CA 1
ATOM 6110 C C . HIS B 1 340 ? 6.859 -20.391 -7.707 1 98.19 340 HIS B C 1
ATOM 6112 O O . HIS B 1 340 ? 7.137 -21.297 -6.91 1 98.19 340 HIS B O 1
ATOM 6118 N N . ASN B 1 341 ? 6.703 -20.609 -9.055 1 97.62 341 ASN B N 1
ATOM 6119 C CA . ASN B 1 341 ? 6.914 -21.922 -9.641 1 97.62 341 ASN B CA 1
ATOM 6120 C C . ASN B 1 341 ? 8.344 -22.422 -9.406 1 97.62 341 ASN B C 1
ATOM 6122 O O . ASN B 1 341 ? 8.555 -23.594 -9.125 1 97.62 341 ASN B O 1
ATOM 6126 N N . PHE B 1 342 ? 9.289 -21.531 -9.547 1 97.75 342 PHE B N 1
ATOM 6127 C CA . PHE B 1 342 ? 10.688 -21.922 -9.383 1 97.75 342 PHE B CA 1
ATOM 6128 C C . PHE B 1 342 ? 10.938 -22.469 -7.98 1 97.75 342 PHE B C 1
ATOM 6130 O O . PHE B 1 342 ? 11.57 -23.516 -7.824 1 97.75 342 PHE B O 1
ATOM 6137 N N . ILE B 1 343 ? 10.445 -21.719 -6.969 1 97.19 343 ILE B N 1
ATOM 6138 C CA . ILE B 1 343 ? 10.633 -22.125 -5.582 1 97.19 343 ILE B CA 1
ATOM 6139 C C . ILE B 1 343 ? 9.938 -23.469 -5.336 1 97.19 343 ILE B C 1
ATOM 6141 O O . ILE B 1 343 ? 10.516 -24.375 -4.73 1 97.19 343 ILE B O 1
ATOM 6145 N N . ARG B 1 344 ? 8.734 -23.594 -5.852 1 95.88 344 ARG B N 1
ATOM 6146 C CA . ARG B 1 344 ? 7.965 -24.828 -5.641 1 95.88 344 ARG B CA 1
ATOM 6147 C C . ARG B 1 344 ? 8.672 -26.031 -6.262 1 95.88 344 ARG B C 1
ATOM 6149 O O . ARG B 1 344 ? 8.664 -27.109 -5.691 1 95.88 344 ARG B O 1
ATOM 6156 N N . LYS B 1 345 ? 9.266 -25.859 -7.379 1 93.38 345 LYS B N 1
ATOM 6157 C CA . LYS B 1 345 ? 9.891 -26.953 -8.117 1 93.38 345 LYS B CA 1
ATOM 6158 C C . LYS B 1 345 ? 11.25 -27.297 -7.527 1 93.38 345 LYS B C 1
ATOM 6160 O O . LYS B 1 345 ? 11.672 -28.469 -7.582 1 93.38 345 LYS B O 1
ATOM 6165 N N . HIS B 1 346 ? 11.914 -26.344 -6.906 1 89.5 346 HIS B N 1
ATOM 6166 C CA . HIS B 1 346 ? 13.305 -26.578 -6.523 1 89.5 346 HIS B CA 1
ATOM 6167 C C . HIS B 1 346 ? 13.438 -26.703 -5.012 1 89.5 346 HIS B C 1
ATOM 6169 O O . HIS B 1 346 ? 14.445 -27.219 -4.516 1 89.5 346 HIS B O 1
ATOM 6175 N N . PHE B 1 347 ? 12.484 -26.203 -4.324 1 88.25 347 PHE B N 1
ATOM 6176 C CA . PHE B 1 347 ? 12.594 -26.188 -2.869 1 88.25 347 PHE B CA 1
ATOM 6177 C C . PHE B 1 347 ? 11.312 -26.719 -2.229 1 88.25 347 PHE B C 1
ATOM 6179 O O . PHE B 1 347 ? 10.367 -25.953 -2.002 1 88.25 347 PHE B O 1
ATOM 6186 N N . LYS B 1 348 ? 11.32 -27.828 -1.711 1 80 348 LYS B N 1
ATOM 6187 C CA . LYS B 1 348 ? 10.117 -28.484 -1.219 1 80 348 LYS B CA 1
ATOM 6188 C C . LYS B 1 348 ? 9.727 -27.969 0.162 1 80 348 LYS B C 1
ATOM 6190 O O . LYS B 1 348 ? 8.547 -27.922 0.502 1 80 348 LYS B O 1
ATOM 6195 N N . LYS B 1 349 ? 10.688 -27.531 0.923 1 86.88 349 LYS B N 1
ATOM 6196 C CA . LYS B 1 349 ? 10.352 -27.094 2.273 1 86.88 349 LYS B CA 1
ATOM 6197 C C . LYS B 1 349 ? 10.305 -25.562 2.359 1 86.88 349 LYS B C 1
ATOM 6199 O O . LYS B 1 349 ? 11.266 -24.938 2.807 1 86.88 349 LYS B O 1
ATOM 6204 N N . ASP B 1 350 ? 9.266 -25.047 1.859 1 92.88 350 ASP B N 1
ATOM 6205 C CA . ASP B 1 350 ? 9.078 -23.609 1.893 1 92.88 350 ASP B CA 1
ATOM 6206 C C . ASP B 1 350 ? 7.938 -23.219 2.832 1 92.88 350 ASP B C 1
ATOM 6208 O O . ASP B 1 350 ? 6.863 -23.812 2.791 1 92.88 350 ASP B O 1
ATOM 6212 N N . LYS B 1 351 ? 8.195 -22.297 3.65 1 91.56 351 LYS B N 1
ATOM 6213 C CA . LYS B 1 351 ? 7.273 -21.906 4.707 1 91.56 351 LYS B CA 1
ATOM 6214 C C . LYS B 1 351 ? 5.934 -21.453 4.129 1 91.56 351 LYS B C 1
ATOM 6216 O O . LYS B 1 351 ? 4.875 -21.781 4.668 1 91.56 351 LYS B O 1
ATOM 6221 N N . TYR B 1 352 ? 5.934 -20.672 3.094 1 93.94 352 TYR B N 1
ATOM 6222 C CA . TYR B 1 352 ? 4.699 -20.141 2.518 1 93.94 352 TYR B CA 1
ATOM 6223 C C . TYR B 1 352 ? 3.854 -21.266 1.929 1 93.94 352 TYR B C 1
ATOM 6225 O O . TYR B 1 352 ? 2.635 -21.297 2.111 1 93.94 352 TYR B O 1
ATOM 6233 N N . PHE B 1 353 ? 4.434 -22.203 1.268 1 94.69 353 PHE B N 1
ATOM 6234 C CA . PHE B 1 353 ? 3.703 -23.359 0.736 1 94.69 353 PHE B CA 1
ATOM 6235 C C . PHE B 1 353 ? 3.168 -24.219 1.864 1 94.69 353 PHE B C 1
ATOM 6237 O O . PHE B 1 353 ? 2.07 -24.781 1.761 1 94.69 353 PHE B O 1
ATOM 6244 N N . ASP B 1 354 ? 3.92 -24.297 2.928 1 93.5 354 ASP B N 1
ATOM 6245 C CA . ASP B 1 354 ? 3.477 -25.078 4.078 1 93.5 354 ASP B CA 1
ATOM 6246 C C . ASP B 1 354 ? 2.244 -24.438 4.727 1 93.5 354 ASP B C 1
ATOM 6248 O O . ASP B 1 354 ? 1.332 -25.156 5.156 1 93.5 354 ASP B O 1
ATOM 6252 N N . ASN B 1 355 ? 2.291 -23.141 4.762 1 91.62 355 ASN B N 1
ATOM 6253 C CA . ASN B 1 355 ? 1.166 -22.438 5.352 1 91.62 355 ASN B CA 1
ATOM 6254 C C . ASN B 1 355 ? -0.124 -22.672 4.57 1 91.62 355 ASN B C 1
ATOM 6256 O O . ASN B 1 355 ? -1.218 -22.594 5.133 1 91.62 355 ASN B O 1
ATOM 6260 N N . TYR B 1 356 ? 0.014 -23 3.281 1 93.06 356 TYR B N 1
ATOM 6261 C CA . TYR B 1 356 ? -1.156 -23.156 2.426 1 93.06 356 TYR B CA 1
ATOM 6262 C C . TYR B 1 356 ? -1.298 -24.609 1.963 1 93.06 356 TYR B C 1
ATOM 6264 O O . TYR B 1 356 ? -1.902 -24.875 0.922 1 93.06 356 TYR B O 1
ATOM 6272 N N . ALA B 1 357 ? -0.778 -25.531 2.734 1 90.25 357 ALA B N 1
ATOM 6273 C CA . ALA B 1 357 ? -0.752 -26.938 2.355 1 90.25 357 ALA B CA 1
ATOM 6274 C C . ALA B 1 357 ? -2.102 -27.594 2.611 1 90.25 357 ALA B C 1
ATOM 6276 O O . ALA B 1 357 ? -2.469 -28.562 1.934 1 90.25 357 ALA B O 1
ATOM 6277 N N . ASN B 1 358 ? -2.836 -27.031 3.535 1 87.5 358 ASN B N 1
ATOM 6278 C CA . ASN B 1 358 ? -4.125 -27.625 3.873 1 87.5 358 ASN B CA 1
ATOM 6279 C C . ASN B 1 358 ? -5.148 -27.422 2.76 1 87.5 358 ASN B C 1
ATOM 6281 O O . ASN B 1 358 ? -5.547 -26.281 2.48 1 87.5 358 ASN B O 1
ATOM 6285 N N . GLU B 1 359 ? -5.605 -28.469 2.242 1 83.44 359 GLU B N 1
ATOM 6286 C CA . GLU B 1 359 ? -6.496 -28.438 1.085 1 83.44 359 GLU B CA 1
ATOM 6287 C C . GLU B 1 359 ? -7.836 -27.797 1.44 1 83.44 359 GLU B C 1
ATOM 6289 O O . GLU B 1 359 ? -8.508 -27.234 0.576 1 83.44 359 GLU B O 1
ATOM 6294 N N . ASP B 1 360 ? -8.227 -27.875 2.652 1 79.31 360 ASP B N 1
ATOM 6295 C CA . ASP B 1 360 ? -9.547 -27.391 3.047 1 79.31 360 ASP B CA 1
ATOM 6296 C C . ASP B 1 360 ? -9.461 -26 3.676 1 79.31 360 ASP B C 1
ATOM 6298 O O . ASP B 1 360 ? -10.445 -25.516 4.23 1 79.31 360 ASP B O 1
ATOM 6302 N N . MET B 1 361 ? -8.344 -25.438 3.479 1 84.31 361 MET B N 1
ATOM 6303 C CA . MET B 1 361 ? -8.219 -24.125 4.086 1 84.31 361 MET B CA 1
ATOM 6304 C C . MET B 1 361 ? -9.031 -23.078 3.32 1 84.31 361 MET B C 1
ATOM 6306 O O . MET B 1 361 ? -9.211 -23.203 2.107 1 84.31 361 MET B O 1
ATOM 6310 N N . ILE B 1 362 ? -9.531 -22.203 4.082 1 80.06 362 ILE B N 1
ATOM 6311 C CA . ILE B 1 362 ? -10.242 -21.078 3.465 1 80.06 362 ILE B CA 1
ATOM 6312 C C . ILE B 1 362 ? -9.266 -19.922 3.223 1 80.06 362 ILE B C 1
ATOM 6314 O O . ILE B 1 362 ? -8.68 -19.406 4.168 1 80.06 362 ILE B O 1
ATOM 6318 N N . VAL B 1 363 ? -8.961 -19.766 1.988 1 78.5 363 VAL B N 1
ATOM 6319 C CA . VAL B 1 363 ? -8.086 -18.656 1.644 1 78.5 363 VAL B CA 1
ATOM 6320 C C . VAL B 1 363 ? -8.898 -17.359 1.573 1 78.5 363 VAL B C 1
ATOM 6322 O O . VAL B 1 363 ? -9.891 -17.297 0.853 1 78.5 363 VAL B O 1
ATOM 6325 N N . GLU B 1 364 ? -8.617 -16.531 2.469 1 60.25 364 GLU B N 1
ATOM 6326 C CA . GLU B 1 364 ? -9.344 -15.266 2.512 1 60.25 364 GLU B CA 1
ATOM 6327 C C . GLU B 1 364 ? -8.859 -14.312 1.426 1 60.25 364 GLU B C 1
ATOM 6329 O O . GLU B 1 364 ? -7.672 -13.984 1.369 1 60.25 364 GLU B O 1
ATOM 6334 N N . ASP B 1 365 ? -9.164 -14.633 0.272 1 55.62 365 ASP B N 1
ATOM 6335 C CA . ASP B 1 365 ? -8.742 -13.68 -0.755 1 55.62 365 ASP B CA 1
ATOM 6336 C C . ASP B 1 365 ? -9.523 -12.375 -0.65 1 55.62 365 ASP B C 1
ATOM 6338 O O . ASP B 1 365 ? -10.703 -12.375 -0.278 1 55.62 365 ASP B O 1
ATOM 6342 N N . SER B 1 366 ? -8.852 -11.383 -0.367 1 47.44 366 SER B N 1
ATOM 6343 C CA . SER B 1 366 ? -9.5 -10.078 -0.478 1 47.44 366 SER B CA 1
ATOM 6344 C C . SER B 1 366 ? -10.289 -9.961 -1.776 1 47.44 366 SER B C 1
ATOM 6346 O O . SER B 1 366 ? -9.922 -9.195 -2.668 1 47.44 366 SER B O 1
ATOM 6348 N N . LYS B 1 367 ? -10.711 -11.203 -2.229 1 44.75 367 LYS B N 1
ATOM 6349 C CA . LYS B 1 367 ? -11.492 -11.023 -3.447 1 44.75 367 LYS B CA 1
ATOM 6350 C C . LYS B 1 367 ? -12.492 -9.875 -3.297 1 44.75 367 LYS B C 1
ATOM 6352 O O . LYS B 1 367 ? -13.086 -9.695 -2.232 1 44.75 367 LYS B O 1
ATOM 6357 N N . PHE B 1 368 ? -12.336 -8.922 -4.027 1 43.72 368 PHE B N 1
ATOM 6358 C CA . PHE B 1 368 ? -13.258 -7.84 -4.332 1 43.72 368 PHE B CA 1
ATOM 6359 C C . PHE B 1 368 ? -14.664 -8.375 -4.566 1 43.72 368 PHE B C 1
ATOM 6361 O O . PHE B 1 368 ? -14.852 -9.328 -5.324 1 43.72 368 PHE B O 1
ATOM 6368 N N . ASP B 1 369 ? -15.328 -8.672 -3.566 1 38.47 369 ASP B N 1
ATOM 6369 C CA . ASP B 1 369 ? -16.688 -9.094 -3.889 1 38.47 369 ASP B CA 1
ATOM 6370 C C . ASP B 1 369 ? -17.203 -8.359 -5.121 1 38.47 369 ASP B C 1
ATOM 6372 O O . ASP B 1 369 ? -17.703 -7.234 -5.02 1 38.47 369 ASP B O 1
ATOM 6376 N N . ILE B 1 370 ? -16.625 -8.406 -6.156 1 38.88 370 ILE B N 1
ATOM 6377 C CA . ILE B 1 370 ? -17.344 -7.922 -7.332 1 38.88 370 ILE B CA 1
ATOM 6378 C C . ILE B 1 370 ? -18.75 -8.484 -7.34 1 38.88 370 ILE B C 1
ATOM 6380 O O . ILE B 1 370 ? -18.984 -9.641 -6.977 1 38.88 370 ILE B O 1
ATOM 6384 N N . ASP B 1 371 ? -19.625 -7.691 -7.238 1 37.47 371 ASP B N 1
ATOM 6385 C CA . ASP B 1 371 ? -21.016 -8.133 -7.359 1 37.47 371 ASP B CA 1
ATOM 6386 C C . ASP B 1 371 ? -21.094 -9.461 -8.109 1 37.47 371 ASP B C 1
ATOM 6388 O O . ASP B 1 371 ? -20.672 -9.562 -9.258 1 37.47 371 ASP B O 1
ATOM 6392 N N . ALA B 1 372 ? -21.156 -10.516 -7.352 1 39.66 372 ALA B N 1
ATOM 6393 C CA . ALA B 1 372 ? -21.531 -11.836 -7.859 1 39.66 372 ALA B CA 1
ATOM 6394 C C . ALA B 1 372 ? -22.344 -11.727 -9.148 1 39.66 372 ALA B C 1
ATOM 6396 O O . ALA B 1 372 ? -22.297 -12.617 -9.992 1 39.66 372 ALA B O 1
ATOM 6397 N N . SER B 1 373 ? -23.125 -10.68 -9.125 1 39.97 373 SER B N 1
ATOM 6398 C CA . SER B 1 373 ? -24.047 -10.562 -10.25 1 39.97 373 SER B CA 1
ATOM 6399 C C . SER B 1 373 ? -23.297 -10.305 -11.555 1 39.97 373 SER B C 1
ATOM 6401 O O . SER B 1 373 ? -23.781 -10.648 -12.633 1 39.97 373 SER B O 1
ATOM 6403 N N . SER B 1 374 ? -22.156 -9.594 -11.422 1 43.72 374 SER B N 1
ATOM 6404 C CA . SER B 1 374 ? -21.484 -9.266 -12.68 1 43.72 374 SER B CA 1
ATOM 6405 C C . SER B 1 374 ? -20.672 -10.453 -13.195 1 43.72 374 SER B C 1
ATOM 6407 O O . SER B 1 374 ? -20.141 -10.414 -14.305 1 43.72 374 SER B O 1
ATOM 6409 N N . GLN B 1 375 ? -20.453 -11.336 -12.391 1 51.75 375 GLN B N 1
ATOM 6410 C CA . GLN B 1 375 ? -19.734 -12.539 -12.797 1 51.75 375 GLN B CA 1
ATOM 6411 C C . GLN B 1 375 ? -20.688 -13.586 -13.359 1 51.75 375 GLN B C 1
ATOM 6413 O O . GLN B 1 375 ? -20.5 -14.789 -13.156 1 51.75 375 GLN B O 1
ATOM 6418 N N . ASN B 1 376 ? -21.734 -13.094 -13.859 1 52.94 376 ASN B N 1
ATOM 6419 C CA . ASN B 1 376 ? -22.578 -14.078 -14.516 1 52.94 376 ASN B CA 1
ATOM 6420 C C . ASN B 1 376 ? -21.906 -14.672 -15.75 1 52.94 376 ASN B C 1
ATOM 6422 O O . ASN B 1 376 ? -21.203 -13.969 -16.469 1 52.94 376 ASN B O 1
ATOM 6426 N N . PRO B 1 377 ? -21.984 -15.953 -15.727 1 58.38 377 PRO B N 1
ATOM 6427 C CA . PRO B 1 377 ? -21.453 -16.562 -16.938 1 58.38 377 PRO B CA 1
ATOM 6428 C C . PRO B 1 377 ? -21.938 -15.875 -18.219 1 58.38 377 PRO B C 1
ATOM 6430 O O . PRO B 1 377 ? -23.062 -15.391 -18.266 1 58.38 377 PRO B O 1
ATOM 6433 N N . ILE B 1 378 ? -21.047 -15.391 -18.953 1 57.28 378 ILE B N 1
ATOM 6434 C CA . ILE B 1 378 ? -21.391 -14.789 -20.234 1 57.28 378 ILE B CA 1
ATOM 6435 C C . ILE B 1 378 ? -21.984 -15.852 -21.156 1 57.28 378 ILE B C 1
ATOM 6437 O O . ILE B 1 378 ? -21.547 -17.016 -21.141 1 57.28 378 ILE B O 1
ATOM 6441 N N . ASP B 1 379 ? -23.125 -15.492 -21.703 1 54.56 379 ASP B N 1
ATOM 6442 C CA . ASP B 1 379 ? -23.734 -16.359 -22.703 1 54.56 379 ASP B CA 1
ATOM 6443 C C . ASP B 1 379 ? -22.828 -16.531 -23.922 1 54.56 379 ASP B C 1
ATOM 6445 O O . ASP B 1 379 ? -22.531 -15.562 -24.625 1 54.56 379 ASP B O 1
ATOM 6449 N N . ILE B 1 380 ? -22.031 -17.531 -23.812 1 55.56 380 ILE B N 1
ATOM 6450 C CA . ILE B 1 380 ? -21.156 -17.812 -24.938 1 55.56 380 ILE B CA 1
ATOM 6451 C C . ILE B 1 380 ? -21.922 -18.625 -25.984 1 55.56 380 ILE B C 1
ATOM 6453 O O . ILE B 1 380 ? -22.781 -19.438 -25.656 1 55.56 380 ILE B O 1
ATOM 6457 N N . ASN B 1 381 ? -21.906 -18.156 -27.172 1 55.78 381 ASN B N 1
ATOM 6458 C CA . ASN B 1 381 ? -22.5 -18.891 -28.281 1 55.78 381 ASN B CA 1
ATOM 6459 C C . ASN B 1 381 ? -21.906 -20.281 -28.422 1 55.78 381 ASN B C 1
ATOM 6461 O O . ASN B 1 381 ? -21.047 -20.516 -29.281 1 55.78 381 ASN B O 1
ATOM 6465 N N . ILE B 1 382 ? -21.984 -21.109 -27.438 1 57.88 382 ILE B N 1
ATOM 6466 C CA . ILE B 1 382 ? -21.578 -22.516 -27.531 1 57.88 382 ILE B CA 1
ATOM 6467 C C . ILE B 1 382 ? -22.812 -23.391 -27.797 1 57.88 382 ILE B C 1
ATOM 6469 O O . ILE B 1 382 ? -23.875 -23.141 -27.234 1 57.88 382 ILE B O 1
ATOM 6473 N N . SER B 1 383 ? -22.734 -24.25 -28.766 1 64.56 383 SER B N 1
ATOM 6474 C CA . SER B 1 383 ? -23.859 -25.109 -29.125 1 64.56 383 SER B CA 1
ATOM 6475 C C . SER B 1 383 ? -24.406 -25.844 -27.906 1 64.56 383 SER B C 1
ATOM 6477 O O . SER B 1 383 ? -23.672 -26.109 -26.953 1 64.56 383 SER B O 1
ATOM 6479 N N . ARG B 1 384 ? -25.688 -25.922 -27.812 1 62.03 384 ARG B N 1
ATOM 6480 C CA . ARG B 1 384 ? -26.422 -26.609 -26.75 1 62.03 384 ARG B CA 1
ATOM 6481 C C . ARG B 1 384 ? -25.891 -28.016 -26.562 1 62.03 384 ARG B C 1
ATOM 6483 O O . ARG B 1 384 ? -25.828 -28.516 -25.438 1 62.03 384 ARG B O 1
ATOM 6490 N N . ALA B 1 385 ? -25.438 -28.547 -27.688 1 58.81 385 ALA B N 1
ATOM 6491 C CA . ALA B 1 385 ? -24.922 -29.906 -27.656 1 58.81 385 ALA B CA 1
ATOM 6492 C C . ALA B 1 385 ? -23.625 -29.984 -26.844 1 58.81 385 ALA B C 1
ATOM 6494 O O . ALA B 1 385 ? -23.422 -30.906 -26.047 1 58.81 385 ALA B O 1
ATOM 6495 N N . HIS B 1 386 ? -22.781 -29.031 -27.031 1 66.81 386 HIS B N 1
ATOM 6496 C CA . HIS B 1 386 ? -21.5 -29 -26.328 1 66.81 386 HIS B CA 1
ATOM 6497 C C . HIS B 1 386 ? -21.688 -28.75 -24.844 1 66.81 386 HIS B C 1
ATOM 6499 O O . HIS B 1 386 ? -21 -29.359 -24.016 1 66.81 386 HIS B O 1
ATOM 6505 N N . LEU B 1 387 ? -22.578 -28 -24.547 1 72.5 387 LEU B N 1
ATOM 6506 C CA . LEU B 1 387 ? -22.891 -27.734 -23.156 1 72.5 387 LEU B CA 1
ATOM 6507 C C . LEU B 1 387 ? -23.391 -29 -22.453 1 72.5 387 LEU B C 1
ATOM 6509 O O . LEU B 1 387 ? -23.047 -29.25 -21.297 1 72.5 387 LEU B O 1
ATOM 6513 N N . HIS B 1 388 ? -24.047 -29.828 -23.25 1 79.69 388 HIS B N 1
ATOM 6514 C CA . HIS B 1 388 ? -24.641 -31.047 -22.703 1 79.69 388 HIS B CA 1
ATOM 6515 C C . HIS B 1 388 ? -23.562 -32.094 -22.406 1 79.69 388 HIS B C 1
ATOM 6517 O O . HIS B 1 388 ? -23.703 -32.875 -21.469 1 79.69 388 HIS B O 1
ATOM 6523 N N . GLN B 1 389 ? -22.562 -31.984 -23.188 1 83.81 389 GLN B N 1
ATOM 6524 C CA . GLN B 1 389 ? -21.5 -32.969 -23.016 1 83.81 389 GLN B CA 1
ATOM 6525 C C . GLN B 1 389 ? -20.875 -32.875 -21.625 1 83.81 389 GLN B C 1
ATOM 6527 O O . GLN B 1 389 ? -20.75 -33.875 -20.922 1 83.81 389 GLN B O 1
ATOM 6532 N N . MET B 1 390 ? -20.516 -31.703 -21.234 1 89.38 390 MET B N 1
ATOM 6533 C CA . MET B 1 390 ? -19.875 -31.547 -19.938 1 89.38 390 MET B CA 1
ATOM 6534 C C . MET B 1 390 ? -20.875 -31.75 -18.812 1 89.38 390 MET B C 1
ATOM 6536 O O . MET B 1 390 ? -20.5 -32.188 -17.719 1 89.38 390 MET B O 1
ATOM 6540 N N . GLY B 1 391 ? -22.078 -31.484 -19.109 1 89.81 391 GLY B N 1
ATOM 6541 C CA . GLY B 1 391 ? -23.125 -31.812 -18.156 1 89.81 391 GLY B CA 1
ATOM 6542 C C . GLY B 1 391 ? -23.219 -33.281 -17.859 1 89.81 391 GLY B C 1
ATOM 6543 O O . GLY B 1 391 ? -23.406 -33.688 -16.703 1 89.81 391 GLY B O 1
ATOM 6544 N N . ARG B 1 392 ? -23.109 -34.062 -18.906 1 90.56 392 ARG B N 1
ATOM 6545 C CA . ARG B 1 392 ? -23.141 -35.531 -18.734 1 90.56 392 ARG B CA 1
ATOM 6546 C C . ARG B 1 392 ? -21.969 -36 -17.906 1 90.56 392 ARG B C 1
ATOM 6548 O O . ARG B 1 392 ? -22.125 -36.875 -17.031 1 90.56 392 ARG B O 1
ATOM 6555 N N . VAL B 1 393 ? -20.844 -35.5 -18.281 1 91.44 393 VAL B N 1
ATOM 6556 C CA . VAL B 1 393 ? -19.641 -35.844 -17.516 1 91.44 393 VAL B CA 1
ATOM 6557 C C . VAL B 1 393 ? -19.844 -35.531 -16.047 1 91.44 393 VAL B C 1
ATOM 6559 O O . VAL B 1 393 ? -19.531 -36.344 -15.172 1 91.44 393 VAL B O 1
ATOM 6562 N N . ARG B 1 394 ? -20.312 -34.344 -15.773 1 93.31 394 ARG B N 1
ATOM 6563 C CA . ARG B 1 394 ? -20.578 -33.906 -14.406 1 93.31 394 ARG B CA 1
ATOM 6564 C C . ARG B 1 394 ? -21.547 -34.844 -13.703 1 93.31 394 ARG B C 1
ATOM 6566 O O . ARG B 1 394 ? -21.328 -35.219 -12.562 1 93.31 394 ARG B O 1
ATOM 6573 N N . ASP B 1 395 ? -22.625 -35.25 -14.383 1 92.62 395 ASP B N 1
ATOM 6574 C CA . ASP B 1 395 ? -23.641 -36.125 -13.82 1 92.62 395 ASP B CA 1
ATOM 6575 C C . ASP B 1 395 ? -23.047 -37.5 -13.508 1 92.62 395 ASP B C 1
ATOM 6577 O O . ASP B 1 395 ? -23.406 -38.125 -12.5 1 92.62 395 ASP B O 1
ATOM 6581 N N . GLU B 1 396 ? -22.266 -37.875 -14.398 1 93.25 396 GLU B N 1
ATOM 6582 C CA . GLU B 1 396 ? -21.625 -39.188 -14.172 1 93.25 396 GLU B CA 1
ATOM 6583 C C . GLU B 1 396 ? -20.766 -39.156 -12.906 1 93.25 396 GLU B C 1
ATOM 6585 O O . GLU B 1 396 ? -20.781 -40.125 -12.133 1 93.25 396 GLU B O 1
ATOM 6590 N N . ILE B 1 397 ? -20.016 -38.125 -12.742 1 94.06 397 ILE B N 1
ATOM 6591 C CA . ILE B 1 397 ? -19.172 -38 -11.555 1 94.06 397 ILE B CA 1
ATOM 6592 C C . ILE B 1 397 ? -20.047 -37.938 -10.305 1 94.06 397 ILE B C 1
ATOM 6594 O O . ILE B 1 397 ? -19.734 -38.562 -9.289 1 94.06 397 ILE B O 1
ATOM 6598 N N . VAL B 1 398 ? -21.109 -37.188 -10.375 1 93.19 398 VAL B N 1
ATOM 6599 C CA . VAL B 1 398 ? -22.047 -37.062 -9.266 1 93.19 398 VAL B CA 1
ATOM 6600 C C . VAL B 1 398 ? -22.547 -38.438 -8.867 1 93.19 398 VAL B C 1
ATOM 6602 O O . VAL B 1 398 ? -22.594 -38.781 -7.676 1 93.19 398 VAL B O 1
ATOM 6605 N N . ASP B 1 399 ? -22.922 -39.188 -9.867 1 92.62 399 ASP B N 1
ATOM 6606 C CA . ASP B 1 399 ? -23.453 -40.531 -9.625 1 92.62 399 ASP B CA 1
ATOM 6607 C C . ASP B 1 399 ? -22.406 -41.438 -8.977 1 92.62 399 ASP B C 1
ATOM 6609 O O . ASP B 1 399 ? -22.703 -42.188 -8.062 1 92.62 399 ASP B O 1
ATOM 6613 N N . GLN B 1 400 ? -21.234 -41.344 -9.469 1 91.81 400 GLN B N 1
ATOM 6614 C CA . GLN B 1 400 ? -20.156 -42.156 -8.93 1 91.81 400 GLN B CA 1
ATOM 6615 C C . GLN B 1 400 ? -19.875 -41.812 -7.469 1 91.81 400 GLN B C 1
ATOM 6617 O O . GLN B 1 400 ? -19.703 -42.688 -6.633 1 91.81 400 GLN B O 1
ATOM 6622 N N . ILE B 1 401 ? -19.828 -40.531 -7.172 1 90.94 401 ILE B N 1
ATOM 6623 C CA . ILE B 1 401 ? -19.562 -40.094 -5.812 1 90.94 401 ILE B CA 1
ATOM 6624 C C . ILE B 1 401 ? -20.672 -40.562 -4.883 1 90.94 401 ILE B C 1
ATOM 6626 O O . ILE B 1 401 ? -20.406 -41.094 -3.797 1 90.94 401 ILE B O 1
ATOM 6630 N N . TRP B 1 402 ? -21.812 -40.469 -5.363 1 89.06 402 TRP B N 1
ATOM 6631 C CA . TRP B 1 402 ? -22.969 -40.844 -4.555 1 89.06 402 TRP B CA 1
ATOM 6632 C C . TRP B 1 402 ? -22.984 -42.375 -4.301 1 89.06 402 TRP B C 1
ATOM 6634 O O . TRP B 1 402 ? -23.281 -42.812 -3.193 1 89.06 402 TRP B O 1
ATOM 6644 N N . ALA B 1 403 ? -22.719 -43.062 -5.285 1 89.12 403 ALA B N 1
ATOM 6645 C CA . ALA B 1 403 ? -22.688 -44.531 -5.164 1 89.12 403 ALA B CA 1
ATOM 6646 C C . ALA B 1 403 ? -21.625 -44.969 -4.148 1 89.12 403 ALA B C 1
ATOM 6648 O O . ALA B 1 403 ? -21.859 -45.906 -3.383 1 89.12 403 ALA B O 1
ATOM 6649 N N . THR B 1 404 ? -20.531 -44.344 -4.191 1 85.81 404 THR B N 1
ATOM 6650 C CA . THR B 1 404 ? -19.438 -44.656 -3.277 1 85.81 404 THR B CA 1
ATOM 6651 C C . THR B 1 404 ? -19.781 -44.25 -1.85 1 85.81 404 THR B C 1
ATOM 6653 O O . THR B 1 404 ? -19.438 -44.969 -0.895 1 85.81 404 THR B O 1
ATOM 6656 N N . PHE B 1 405 ? -20.406 -43.125 -1.744 1 81.06 405 PHE B N 1
ATOM 6657 C CA . PHE B 1 405 ? -20.781 -42.594 -0.429 1 81.06 405 PHE B CA 1
ATOM 6658 C C . PHE B 1 405 ? -21.844 -43.5 0.208 1 81.06 405 PHE B C 1
ATOM 6660 O O . PHE B 1 405 ? -21.812 -43.75 1.414 1 81.06 405 PHE B O 1
ATOM 6667 N N . ARG B 1 406 ? -22.828 -43.906 -0.562 1 74.44 406 ARG B N 1
ATOM 6668 C CA . ARG B 1 406 ? -23.891 -44.781 -0.058 1 74.44 406 ARG B CA 1
ATOM 6669 C C . ARG B 1 406 ? -23.391 -46.188 0.178 1 74.44 406 ARG B C 1
ATOM 6671 O O . ARG B 1 406 ? -23.906 -46.906 1.029 1 74.44 406 ARG B O 1
ATOM 6678 N N . GLY B 1 407 ? -22.578 -46.625 -0.734 1 66.25 407 GLY B N 1
ATOM 6679 C CA . GLY B 1 407 ? -22.078 -47.969 -0.587 1 66.25 407 GLY B CA 1
ATOM 6680 C C . GLY B 1 407 ? -21.109 -48.125 0.568 1 66.25 407 GLY B C 1
ATOM 6681 O O . GLY B 1 407 ? -20.688 -49.25 0.886 1 66.25 407 GLY B O 1
ATOM 6682 N N . THR B 1 408 ? -20.516 -47.094 1.004 1 51.78 408 THR B N 1
ATOM 6683 C CA . THR B 1 408 ? -19.719 -47.219 2.221 1 51.78 408 THR B CA 1
ATOM 6684 C C . THR B 1 408 ? -20.609 -47.125 3.459 1 51.78 408 THR B C 1
ATOM 6686 O O . THR B 1 408 ? -21.562 -46.344 3.475 1 51.78 408 THR B O 1
#

Sequence (816 aa):
MDPLPLHWYDIIEELEQIEEDVMMMFLMLFCFEEYERLYLLKTPCRNSKMSGHAYVMELMNANPTRCYDMFRMKPDVLITFSNTLIEKCGLKHSRYLSAYEQVAIFLHIIAHGITSRVAAEKFQHSGETISKVFHRVLKAICKLGVEIIAPPNFDEVPPEILHNPKYYQFFKDCIGAIDGTHIEACIPIPQQIPYRGKKIEPTQNVIAACSFDLCFTFVMCGWEGTANDSRIFFECITNPENKFPMPVGDKYYLVDSGFTNMPEFLAPIHGERYHLNDWRNSGRVPQGREELFNYYHSSLRNGIERSFGVLKERFTILSNMLPYPMETQKYIPIACCTIHNFIRKHFKKDKYFDNYANEDMIVEDSKFDIDASSQNPIDINISRAHLHQMGRVRDEIVDQIWATFRGTMDPLPLHWYDIIEELEQIEEDVMMMFLMLFCFEEYERLYLLKTPCRNSKMSGHAYVMELMNANPTRCYDMFRMKPDVLITFSNTLIEKCGLKHSRYLSAYEQVAIFLHIIAHGITSRVAAEKFQHSGETISKVFHRVLKAICKLGVEIIAPPNFDEVPPEILHNPKYYQFFKDCIGAIDGTHIEACIPIPQQIPYRGKKIEPTQNVIAACSFDLCFTFVMCGWEGTANDSRIFFECITNPENKFPMPVGDKYYLVDSGFTNMPEFLAPIHGERYHLNDWRNSGRVPQGREELFNYYHSSLRNGIERSFGVLKERFTILSNMLPYPMETQKYIPIACCTIHNFIRKHFKKDKYFDNYANEDMIVEDSKFDIDASSQNPIDINISRAHLHQMGRVRDEIVDQIWATFRGT

Foldseek 3Di:
DPFDLPPVVSLLVLLVVVLVVLVVVVVVVCPPDCVCVCPPVPPLPLPDPQALVNVLVCCLPPDQVSVCLQQVDGSVLLVVVLVCLVVPQVQQQDPVGGSSSLSSLLSNCQQAVDDLVVSCNVNRHDSSVSVSSNSSVLSSLSNLLVVLQAAFDQVAFPPVQCVDPLRVVQARQEFWAKDKAKFFDDDPPVPDDDDPPDPDTWIWIKMFIAGLLLATNAITTQHTPVDAPQVVVVCCVVDCSNVPDQHDDQHAYEYEQLAAQFRRYAYADPPDDQALCVCPVVVDDQDDLSSLLSNSSNLSNCSNLLSVLLLCNRTVCRHVPDPDPSSSSRSSSSSSSSVSSSCSVPPVDRPSCVVSVDSSDDRPRPPPPPPPVVSHHDPDPDDPVRSVVSVVSSVVSSVVSVCVVVVD/DPFDLPPLVSLLVLLVVVLVVLVVVVVVVCPPDCVCVCPPVPPLPLPDPQALVNVLVCCLPPDQVSVCLQQVDGNVLLVVVLVCLVVPQVQQQDPVGGSSSLSSLLSNCQQAVDDLVVSCNNNRHDSSVSVSSNSSVLSSLSNLLVVLQAAFDQVAFPPVQCVDPLRVVQARQEFWAKDKAKFFDDDPPVPDDDDPPDPDGWIWIKMFIAGLLLATNAITTQHTPVDAPQVVVVCCVVDCSNVPDQHDDQHAYEYEQLAAQFRRYAYADPPDDQALCVCPVVVHDQDDLRSLLSNSSNLSNCSNLLSVLLLCNRTVCRHVPDPDPSSSSRSSSSSSSSVSSSCSVPPVDRPSCVVSVDSSDDRPRPPPPPPPVVSHHDPDPDDPVRSVVSVVSSVVSSVVSVCVVVVD

Nearest PDB structures (foldseek):
  4dqs-assembly1_A  TM=4.462E-01  e=8.535E-01  Geobacillus kaustophilus HTA426
  4ds4-assembly1_A  TM=4.258E-01  e=2.199E+00  Geobacillus kaustophilus HTA426
  5f7r-assembly1_E  TM=3.592E-01  e=7.178E+00  Listeria monocytogenes EGD-e
  4ds4-assembly1_A  TM=4.257E-01  e=1.706E+00  Geobacillus kaustophilus HTA426
  5f7r-assembly1_E  TM=3.595E-01  e=5.863E+00  Listeria monocytogenes EGD-e

pLDDT: mean 80.36, std 17.93, range [31.48, 98.44]

Solvent-accessible surface area (backbone atoms only — not comparable to full-atom values): 43271 Å² total; per-residue (Å²): 116,74,56,55,63,60,38,63,69,51,47,50,51,47,38,51,48,48,42,48,46,52,50,44,49,49,49,49,48,39,66,63,70,47,36,58,62,58,63,66,70,50,64,77,70,58,73,58,92,57,37,28,60,57,49,48,53,46,33,54,70,44,46,50,63,54,22,25,71,48,45,72,35,42,42,70,54,47,52,54,51,42,48,47,31,37,75,74,36,69,46,62,66,48,97,88,42,49,45,62,41,40,49,47,53,41,32,32,28,38,35,63,40,50,51,55,65,58,49,14,65,62,36,34,44,52,51,65,55,44,52,52,37,38,42,52,47,49,41,22,38,43,55,44,21,67,64,64,39,38,63,73,66,83,87,53,58,48,63,73,33,66,75,25,80,90,36,29,87,66,45,51,47,45,62,33,14,43,52,67,46,78,31,45,43,46,69,62,66,93,74,48,76,79,42,62,39,42,50,64,61,53,33,28,31,31,40,36,30,16,30,76,87,46,32,49,29,41,77,45,45,32,34,52,45,82,57,42,57,43,57,52,50,50,50,38,70,69,38,71,68,50,64,55,76,72,64,60,87,84,26,25,32,34,37,50,75,42,38,66,52,24,72,50,30,47,36,55,64,80,99,49,70,48,53,66,64,66,30,64,79,62,72,47,71,71,86,42,56,67,31,41,43,15,48,55,50,35,42,62,36,35,31,39,49,35,34,51,46,38,51,49,69,52,26,32,22,45,75,42,40,62,85,47,58,65,85,54,52,41,48,49,60,52,30,52,50,28,51,50,33,51,43,59,74,74,41,83,87,38,70,57,59,58,74,48,57,55,58,82,59,81,63,82,60,82,63,34,38,36,42,69,76,66,38,45,48,64,88,62,96,60,58,71,66,48,35,46,52,36,49,48,54,51,50,49,37,31,50,52,52,40,51,52,58,67,71,94,117,74,55,56,64,59,38,63,68,51,47,50,51,48,40,51,49,48,44,48,45,54,51,44,49,49,49,48,50,41,65,66,71,51,36,58,64,57,62,65,73,46,66,77,70,60,71,58,92,56,37,27,59,56,46,49,54,46,32,55,69,44,45,50,63,56,21,25,71,49,45,72,34,42,42,71,54,47,51,52,52,42,49,46,32,37,74,76,36,69,47,62,67,48,98,89,41,47,46,62,40,39,48,46,53,39,33,32,29,38,34,63,38,52,51,56,65,58,48,13,65,62,36,34,43,52,52,65,56,43,52,51,37,38,42,52,47,48,42,22,39,43,55,45,21,65,65,65,39,37,64,71,67,84,88,54,58,47,63,72,32,66,77,25,78,91,35,28,88,65,43,51,46,45,64,33,16,41,51,66,47,77,31,44,43,47,68,64,68,92,74,49,75,81,43,65,35,41,51,65,62,53,33,28,30,31,41,36,30,18,30,77,86,47,31,49,28,40,77,45,46,32,35,52,44,83,56,42,58,43,57,52,49,49,50,39,70,70,37,72,68,51,63,52,78,70,63,59,87,85,26,24,31,34,37,50,74,41,38,65,53,25,71,47,32,47,38,55,63,80,99,49,71,50,55,66,66,66,31,63,78,63,72,45,70,70,72,60,52,67,26,41,40,14,47,56,50,35,42,62,36,35,32,38,50,32,33,51,48,39,51,50,70,54,25,32,22,44,74,42,40,63,85,46,58,65,86,53,53,42,48,48,62,52,30,52,50,28,51,50,32,50,43,62,75,74,40,82,88,38,70,58,58,59,74,47,58,57,59,82,59,82,65,80,60,83,62,35,37,34,40,70,74,67,38,46,46,66,90,62,97,61,57,71,67,47,35,45,50,34,48,51,54,50,49,51,37,32,49,51,52,39,50,53,58,67,72,93

Radius of gyration: 29.49 Å; Cα contacts (8 Å, |Δi|>4): 1329; chains: 2; bounding box: 64×98×59 Å

InterPro domains:
  IPR027806 Harbinger transposase-derived nuclease domain [PF13359] (178-341)
  IPR045249 Putative nuclease HARBI1-like [PTHR22930] (60-354)
  IPR058353 Domain of unknown function DUF8040 [PF26138] (47-143)

Secondary structure (DSSP, 8-state):
-------HHHHHHHHHHHHHHHHHHHHHHHHHTHHIIIIIT---S---SS-HHHHHHHHHHS-HHHHHHHHSS-HHHHHHHHHHHHHHH-----SS--HHHHHHHHHHHHHHT--HHHHHHHHT--HHHHHHHHHHHHHHHHHHHHHHS-PPPTTS--HHHHT-HHHHHHHTTEEEEEEEEEEE----GGGS---BTS-B--EEEEEEEE-TTS-EEEEEEEEETTS-HHHHHHHHHH-GGG------TT-EEE--TTS--BTTEEPPPTTS---HHHHHTTTPPP-SHHHHHHHHHHHHHHHHHHHHHHHHHH-GGGTS--S--HHHHTTHHHHHHHHHHHHHHH-S--HHHHHT--TT--------BB-GGGGPPP-----HHHHHHHHHHHHHHHHHHHHHHHH-/-------HHHHHHHHHHHHHHHHHHHHHHHHHTHHIIIIIT---S---SS-HHHHHHHHHHS-HHHHHHHHSS-HHHHHHHHHHHHHHH-----SS--HHHHHHHHHHHHHHT--HHHHHHHHT--HHHHHHHHHHHHHHHHHHHHHHS----TTS--HHHHT-HHHHHHHTTEEEEEEEEEEE----GGGS---BBS-B--EEEEEEEE-TTS-EEEEEEEEETTS-HHHHHHHHHH-GGG------TT-EEE--TTS--BTTEEPPPTTS---HHHHHTTT----SHHHHHHHHHHHHHHHHHHHHHHHHHH-GGGTS--S--HHHHTTHHHHHHHHHHHHHHH-S--HHHHHT--TT--------B--TTTT--------HHHHHHHHHHHHHHHHHHHHHHHH-

Organism: NCBI:txid168488